Protein 5CHO (pdb70)

Secondary structure (DSSP, 8-state):
-TT-HHHHHHHHTTS-EE-EEEEE-SSS-EEEEES--EEEEETTEEEEEEEETTSHHHHHHHHH-EEEEEEPBGGGHHHHHHTT-TTS---GGGGGSTTEEE-TTT--EEETT-SEEEEEEEEEEEEETTEEEEEEEEEEEEE----PEEEEETTEEEEE-----/---HHHHHHHHTTS-B--EEEEE-SSS-EEEEES--EEEEETTEEEEEEEETTSHHHHHHHHH-EEEEEEPBGGGHHHHHHTT-TTS---GGGGGSTTEEE-TTT--EEETT-SEEEEEEEEEEEEETTEEEEEEEEEEEEE----PEEEEETTEEEEE----/---HHHHHHHHTTS-B--EEEEE-SSS-EEEEES--EEEEETTEEEEEEEETTSHHHHHHHHH-EEEEEEPBGGGHHHHHHTT-TTS---GGGGGSTTEEE-TTT--EEETT-SEEEEEEEEEEEEETTEEEEEEEEEEEEE----PEEEEETTEEEEE------/---HHHHHHHHTTS-B--EEEEE-SSS-EEEEES--EEEEETTEEEEEEEETTSHHHHHHHHH-EEEEEEPBGGGHHHHHHTT-TTS---GGGGGSTTEEE-TTT--EEETT-SEEEEEEEEEEEEETTEEEEEEEEEEEEE----PEEEEETTEEEEE-----/-HHHHHHHHTTS-EE-EEEEE-SSS-EEEEE---EEEEETTEEEEEEEETTSHHHHHHHHH-EEEEEEPBGGGHHHHHHTT-TTS---GGGGGSTTEEE-TTT--EEETT-SEEEEEEEEEEEEETTEEEEEEEEEEEEE----PEEEEETTEEEEE----/-HHHHHHHHTTS-B--EEEEE-SSS-EEEEE---EEEEETTEEEEEEEETTSHHHHHHHHHSEEEEEEPBGGGHHHHHHTT-TTS---GGGGGSTTEEE-TTT--EEETT-SEEEEEEEEEEEEETTEEEEEEEEEEEEE----PEEEEETTEEEEE---/-HHHHHHHHTTS-EE-EEEEE-SSS-EEEEES--EEEEETTEEEEEEEETTSHHHHHHHHH-EEEEEEPBGGGHHHHHHTT-TTS---GGGGGSTTEEE-TTT--EEETT-SEEEEEEEEEEEEETTEEEEEEEEEEEEE-----EEEEETTEEEEE---/-HHHHHHHTTS-B--EEEEE-SSS-EEEEE---EEEEETTEEEEEEEETTSHHHHHHHHHSEEEEEEPBGGGHHHHHHTT-TTS---GGGGGSTTEEE-TTT--EEETT-SEEEEEEEEEEEEETTEEEEEEEEEEEEE----PEEEEETTEEEEE----

B-factor: mean 53.26, std 19.55, range [16.09, 112.8]

Foldseek 3Di:
DVVDDVVVVLVVQQDKFFKKKKWAADPQTFIAIFRQWAFDDVVQGKIKTKAFPPDPVVVVCVVLQKIKMFTAALVCVVVNVQRNDPVHDRDPCVCVDPQWDADPPGRITYGPPTQKMWIFGFPDWADDPRIIMTMTGTPDIGGDFDAWTWMRHSNDTDTHGDHDD/DPDPVVVVQVVQQDKFFKKWKWADDPQIFIAIFRQWAFDDVVQGKIKTKFFPPDPVVVVCVVLQKIKMFGAALVCVVVNVQRNDPVHDSDPVVLVDPQWDADPPRGITYGPPTQKMWMFGFDDWDDDPRIIMTMTGTPDIGGDFDAWTWMRHSNDTDTHGDHD/DPDDVVVVQVVLQDKFFKKKKWAAPPQIFIAIFRQWAFDDVVQGKIKTKFFPPDPVVVVCVVLQKMKMFTAALVCVVVNVQRHDPVHDRHSVVQVDPQWDADPVGRITYGPPTQKMWMFGFPDWDDDVRIIMTMTGTPDIDGDFDAWTWMRHSNDTDTHGDHDDD/DPDPVVVVLVVLQDKFFKKKKWAADPQIAIAIFGQWAFDDVVQGKIKTKFFPPDPVVVVCVVQQKMKMFTAALVCVVVNVQRNDPVHDRPPCVLVDPQWDADPPGRITYGPPTQKMWMFGFDDWADDPRIIMTMTGTPDMDGDFDAWTWMRHSNDTDTHGDHDD/DVVVVVLVVQQDKFFKKKKWADDPQIAIAIFRQWAFDDVVQGKIKTKFFPPDPVVVVCVVLQKMKMFTAALVCVVVNVQRNDPVHDRPCVVQVPPQWDADPVGGITYGPPTQKMWIFGFDDWDDDDRIIMTMTGTPDIGGDADAWTWMRHSNDTDTHGDHD/DVVVVVLVVQQDKFFKKKKWADDPQTFIAIFGQWAFDDVVQGKIKTKFFPPDPVVVVCVVLQKIKMFGAAQVCVVVNVQRHDPPHDRDPCVCVDPQWDADPVGRITYGPPTQKMWIFGFPDWADDPRIIMTMTRTPDIGGDDDAWTWMGHSNDIDTHGDD/DVVVVVQVVQQDKFFKKKKWADDPQTFIAIFRQWAFDDVVQGKIKTKAFPPDPVVVVCVVLQKIKMFGAALVCVVVNVQRNDPVHDRDPVVLVDPQWDADPVGRITYGPPTQKMWMWGFDDWDDDPRIIMTMTGTPDMDGDDDAWTWMRHSNDIDTHGDD/DVVVVQVVQQDKFWKKKKWAADPQIFIAIFGQWAFDDVVQGKIKTKAFPPDPVVVVCVVLQKIKMFTAALVCVVVNVQRNDPVHDRDPVVCVDPQWDADPVGRITYGPPTQKMWMFGFDDWADDPRIIMTMTGTPDIDGDADAWTWMGHSNDIDTHGDHD

InterPro domains:
  IPR002563 Flavin reductase like domain [PF01613] (42-189)
  IPR002563 Flavin reductase like domain [SM00903] (41-188)
  IPR012349 FMN-binding split barrel [G3DSA:2.30.110.10] (27-193)
  IPR050268 NADH-dependent flavin reductase [PTHR30466] (32-190)

Organism: NCBI:txid77133

Structure (mmCIF, N/CA/C/O backbone):
data_5CHO
#
_entry.id   5CHO
#
_cell.length_a   278.010
_cell.length_b   62.340
_cell.length_c   101.880
_cell.angle_alpha   90.000
_cell.angle_beta   110.840
_cell.angle_gamma   90.000
#
_symmetry.space_group_name_H-M   'C 1 2 1'
#
loop_
_entity.id
_entity.type
_entity.pdbx_description
1 polymer 'Flavin reductase'
2 non-polymer 'FLAVIN-ADENINE DINUCLEOTIDE'
3 water water
#
loop_
_atom_site.group_PDB
_atom_site.id
_atom_site.type_symbol
_atom_site.label_atom_id
_atom_site.label_alt_id
_atom_site.label_comp_id
_atom_site.label_asym_id
_atom_site.label_entity_id
_atom_site.label_seq_id
_atom_site.pdbx_PDB_ins_code
_atom_site.Cartn_x
_atom_site.Cartn_y
_atom_site.Cartn_z
_atom_site.occupancy
_atom_site.B_iso_or_equiv
_atom_site.auth_seq_id
_atom_site.auth_comp_id
_atom_site.auth_asym_id
_atom_site.auth_atom_id
_atom_site.pdbx_PDB_model_num
ATOM 1 N N . LEU A 1 30 ? 199.152 7.357 52.655 1.00 73.80 30 LEU A N 1
ATOM 2 C CA . LEU A 1 30 ? 200.228 7.705 51.735 1.00 72.81 30 LEU A CA 1
ATOM 3 C C . LEU A 1 30 ? 200.525 6.548 50.783 1.00 72.92 30 LEU A C 1
ATOM 4 O O . LEU A 1 30 ? 201.003 6.762 49.669 1.00 69.41 30 LEU A O 1
ATOM 9 N N . LEU A 1 31 ? 200.240 5.322 51.218 1.00 74.55 31 LEU A N 1
ATOM 10 C CA . LEU A 1 31 ? 200.364 4.161 50.336 1.00 71.25 31 LEU A CA 1
ATOM 11 C C . LEU A 1 31 ? 199.293 4.221 49.246 1.00 70.76 31 LEU A C 1
ATOM 12 O O . LEU A 1 31 ? 199.395 3.537 48.226 1.00 65.53 31 LEU A O 1
ATOM 17 N N . ARG A 1 32 ? 198.262 5.033 49.472 1.00 73.88 32 ARG A N 1
ATOM 18 C CA . ARG A 1 32 ? 197.176 5.177 48.506 1.00 79.36 32 ARG A CA 1
ATOM 19 C C . ARG A 1 32 ? 197.555 6.174 47.410 1.00 72.75 32 ARG A C 1
ATOM 20 O O . ARG A 1 32 ? 196.909 6.231 46.363 1.00 74.64 32 ARG A O 1
ATOM 22 N N . ASP A 1 33 ? 198.613 6.944 47.654 1.00 67.51 33 ASP A N 1
ATOM 23 C CA . ASP A 1 33 ? 199.077 7.953 46.708 1.00 59.42 33 ASP A CA 1
ATOM 24 C C . ASP A 1 33 ? 200.127 7.357 45.770 1.00 58.72 33 ASP A C 1
ATOM 25 O O . ASP A 1 33 ? 201.152 6.837 46.215 1.00 61.43 33 ASP A O 1
ATOM 30 N N . SER A 1 34 ? 199.858 7.432 44.471 1.00 59.89 34 SER A N 1
ATOM 31 C CA . SER A 1 34 ? 200.737 6.840 43.470 1.00 54.40 34 SER A CA 1
ATOM 32 C C . SER A 1 34 ? 202.075 7.561 43.341 1.00 50.37 34 SER A C 1
ATOM 33 O O . SER A 1 34 ? 203.118 6.912 43.252 1.00 51.73 34 SER A O 1
ATOM 36 N N . ARG A 1 35 ? 202.056 8.893 43.329 1.00 51.61 35 ARG A N 1
ATOM 37 C CA . ARG A 1 35 ? 203.284 9.653 43.117 1.00 50.67 35 ARG A CA 1
ATOM 38 C C . ARG A 1 35 ? 204.203 9.505 44.320 1.00 46.19 35 ARG A C 1
ATOM 39 O O . ARG A 1 35 ? 205.424 9.448 44.172 1.00 46.77 35 ARG A O 1
ATOM 47 N N . SER A 1 36 ? 203.609 9.439 45.509 1.00 45.54 36 SER A N 1
ATOM 48 C CA . SER A 1 36 ? 204.382 9.328 46.737 1.00 43.95 36 SER A CA 1
ATOM 49 C C . SER A 1 36 ? 205.102 7.991 46.753 1.00 40.40 36 SER A C 1
ATOM 50 O O . SER A 1 36 ? 206.308 7.922 46.970 1.00 43.47 36 SER A O 1
ATOM 53 N N . LEU A 1 37 ? 204.347 6.932 46.492 1.00 41.25 37 LEU A N 1
ATOM 54 C CA . LEU A 1 37 ? 204.878 5.581 46.544 1.00 45.87 37 LEU A CA 1
ATOM 55 C C . LEU A 1 37 ? 205.904 5.311 45.442 1.00 44.51 37 LEU A C 1
ATOM 56 O O . LEU A 1 37 ? 206.917 4.652 45.679 1.00 37.31 37 LEU A O 1
ATOM 61 N N . ARG A 1 38 ? 205.637 5.812 44.239 1.00 35.67 38 ARG A N 1
ATOM 62 C CA . ARG A 1 38 ? 206.573 5.678 43.124 1.00 38.61 38 ARG A CA 1
ATOM 63 C C . ARG A 1 38 ? 207.903 6.354 43.453 1.00 34.94 38 ARG A C 1
ATOM 64 O O . ARG A 1 38 ? 208.968 5.893 43.042 1.00 33.84 38 ARG A O 1
ATOM 66 N N . GLY A 1 39 ? 207.830 7.443 44.210 1.00 35.77 39 GLY A N 1
ATOM 67 C CA . GLY A 1 39 ? 209.020 8.150 44.639 1.00 33.81 39 GLY A CA 1
ATOM 68 C C . GLY A 1 39 ? 209.867 7.286 45.550 1.00 35.36 39 GLY A C 1
ATOM 69 O O . GLY A 1 39 ? 211.093 7.292 45.455 1.00 34.52 39 GLY A O 1
ATOM 70 N N . ILE A 1 40 ? 209.212 6.543 46.435 1.00 38.56 40 ILE A N 1
ATOM 71 C CA . ILE A 1 40 ? 209.915 5.646 47.348 1.00 35.66 40 ILE A CA 1
ATOM 72 C C . ILE A 1 40 ? 210.505 4.458 46.598 1.00 34.84 40 ILE A C 1
ATOM 73 O O . ILE A 1 40 ? 211.670 4.126 46.797 1.00 33.09 40 ILE A O 1
ATOM 78 N N . PHE A 1 41 ? 209.696 3.803 45.765 1.00 31.16 41 PHE A N 1
ATOM 79 C CA . PHE A 1 41 ? 210.201 2.760 44.871 1.00 32.13 41 PHE A CA 1
ATOM 80 C C . PHE A 1 41 ? 211.444 3.219 44.108 1.00 31.48 41 PHE A C 1
ATOM 81 O O . PHE A 1 41 ? 212.332 2.412 43.832 1.00 28.74 41 PHE A O 1
ATOM 89 N N . SER A 1 42 ? 211.510 4.508 43.777 1.00 30.47 42 SER A N 1
ATOM 90 C CA . SER A 1 42 ? 212.576 5.022 42.919 1.00 28.90 42 SER A CA 1
ATOM 91 C C . SER A 1 42 ? 213.923 5.071 43.625 1.00 29.12 42 SER A C 1
ATOM 92 O O . SER A 1 42 ? 214.953 5.250 42.980 1.00 30.35 42 SER A O 1
ATOM 95 N N . SER A 1 43 ? 213.914 4.912 44.945 1.00 31.59 43 SER A N 1
ATOM 96 C CA . SER A 1 43 ? 215.153 4.903 45.716 1.00 30.73 43 SER A CA 1
ATOM 97 C C . SER A 1 43 ? 216.016 3.690 45.381 1.00 29.27 43 SER A C 1
ATOM 98 O O . SER A 1 43 ? 217.228 3.710 45.594 1.00 30.63 43 SER A O 1
ATOM 101 N N . PHE A 1 44 ? 215.391 2.639 44.857 1.00 29.48 44 PHE A N 1
ATOM 102 C CA . PHE A 1 44 ? 216.122 1.459 44.395 1.00 27.19 44 PHE A CA 1
ATOM 103 C C . PHE A 1 44 ? 216.555 1.590 42.939 1.00 27.86 44 PHE A C 1
ATOM 104 O O . PHE A 1 44 ? 215.723 1.565 42.031 1.00 30.85 44 PHE A O 1
ATOM 112 N N . ALA A 1 45 ? 217.860 1.726 42.724 1.00 25.29 45 ALA A N 1
ATOM 113 C CA . ALA A 1 45 ? 218.398 1.890 41.383 1.00 26.34 45 ALA A CA 1
ATOM 114 C C . ALA A 1 45 ? 218.224 0.616 40.569 1.00 26.47 45 ALA A C 1
ATOM 115 O O . ALA A 1 45 ? 218.202 -0.487 41.115 1.00 26.52 45 ALA A O 1
ATOM 117 N N . THR A 1 46 ? 218.108 0.781 39.256 1.00 22.33 46 THR A N 1
ATOM 118 C CA . THR A 1 46 ? 217.985 -0.345 38.338 1.00 22.85 46 THR A CA 1
ATOM 119 C C . THR A 1 46 ? 218.717 -0.034 37.049 1.00 25.53 46 THR A C 1
ATOM 120 O O . THR A 1 46 ? 218.951 1.127 36.727 1.00 28.96 46 THR A O 1
ATOM 124 N N . GLY A 1 47 ? 219.058 -1.077 36.304 1.00 26.45 47 GLY A N 1
ATOM 125 C CA . GLY A 1 47 ? 219.427 -0.923 34.911 1.00 24.48 47 GLY A CA 1
ATOM 126 C C . GLY A 1 47 ? 218.146 -0.729 34.119 1.00 26.36 47 GLY A C 1
ATOM 127 O O . GLY A 1 47 ? 217.076 -0.540 34.698 1.00 23.77 47 GLY A O 1
ATOM 128 N N . VAL A 1 48 ? 218.239 -0.775 32.797 1.00 28.34 48 VAL A N 1
ATOM 129 C CA . VAL A 1 48 ? 217.052 -0.625 31.960 1.00 23.69 48 VAL A CA 1
ATOM 130 C C . VAL A 1 48 ? 217.112 -1.585 30.788 1.00 21.83 48 VAL A C 1
ATOM 131 O O . VAL A 1 48 ? 218.158 -1.726 30.154 1.00 25.04 48 VAL A O 1
ATOM 135 N N . THR A 1 49 ? 215.995 -2.256 30.515 1.00 23.12 49 THR A N 1
ATOM 136 C CA . THR A 1 49 ? 215.897 -3.153 29.361 1.00 25.27 49 THR A CA 1
ATOM 137 C C . THR A 1 49 ? 214.806 -2.755 28.380 1.00 24.20 49 THR A C 1
ATOM 138 O O . THR A 1 49 ? 213.947 -1.925 28.677 1.00 25.46 49 THR A O 1
ATOM 142 N N . VAL A 1 50 ? 214.867 -3.360 27.199 1.00 25.34 50 VAL A N 1
ATOM 143 C CA . VAL A 1 50 ? 213.742 -3.372 26.279 1.00 27.41 50 VAL A CA 1
ATOM 144 C C . VAL A 1 50 ? 213.291 -4.811 26.066 1.00 25.60 50 VAL A C 1
ATOM 145 O O . VAL A 1 50 ? 214.055 -5.652 25.595 1.00 26.72 50 VAL A O 1
ATOM 149 N N . VAL A 1 51 ? 212.044 -5.076 26.437 1.00 25.47 51 VAL A N 1
ATOM 150 C CA . VAL A 1 51 ? 211.417 -6.375 26.246 1.00 25.63 51 VAL A CA 1
ATOM 151 C C . VAL A 1 51 ? 210.696 -6.401 24.904 1.00 30.34 51 VAL A C 1
ATOM 152 O O . VAL A 1 51 ? 209.954 -5.473 24.587 1.00 30.14 51 VAL A O 1
ATOM 156 N N . THR A 1 52 ? 210.927 -7.446 24.109 1.00 31.71 52 THR A N 1
ATOM 157 C CA . THR A 1 52 ? 210.388 -7.511 22.749 1.00 29.60 52 THR A CA 1
ATOM 158 C C . THR A 1 52 ? 209.779 -8.872 22.414 1.00 34.46 52 THR A C 1
ATOM 159 O O . THR A 1 52 ? 210.145 -9.887 23.006 1.00 31.48 52 THR A O 1
ATOM 163 N N . VAL A 1 53 ? 208.851 -8.883 21.460 1.00 30.44 53 VAL A N 1
ATOM 164 C CA . VAL A 1 53 ? 208.386 -10.127 20.854 1.00 31.38 53 VAL A CA 1
ATOM 165 C C . VAL A 1 53 ? 208.551 -10.034 19.340 1.00 37.33 53 VAL A C 1
ATOM 166 O O . VAL A 1 53 ? 208.604 -8.937 18.782 1.00 37.74 53 VAL A O 1
ATOM 170 N N . GLY A 1 54 ? 208.625 -11.185 18.681 1.00 39.82 54 GLY A N 1
ATOM 171 C CA . GLY A 1 54 ? 208.629 -11.238 17.230 1.00 39.56 54 GLY A CA 1
ATOM 172 C C . GLY A 1 54 ? 207.256 -11.630 16.720 1.00 38.55 54 GLY A C 1
ATOM 173 O O . GLY A 1 54 ? 206.240 -11.180 17.248 1.00 41.76 54 GLY A O 1
ATOM 174 N N . GLY A 1 55 ? 207.220 -12.472 15.693 1.00 50.20 55 GLY A N 1
ATOM 175 C CA . GLY A 1 55 ? 205.957 -12.921 15.133 1.00 46.61 55 GLY A CA 1
ATOM 176 C C . GLY A 1 55 ? 205.379 -11.998 14.081 1.00 46.07 55 GLY A C 1
ATOM 177 O O . GLY A 1 55 ? 206.107 -11.266 13.413 1.00 49.67 55 GLY A O 1
ATOM 178 N N . ASP A 1 56 ? 204.057 -12.047 13.935 1.00 50.20 56 ASP A N 1
ATOM 179 C CA . ASP A 1 56 ? 203.351 -11.273 12.920 1.00 60.16 56 ASP A CA 1
ATOM 180 C C . ASP A 1 56 ? 203.295 -9.802 13.294 1.00 59.09 56 ASP A C 1
ATOM 181 O O . ASP A 1 56 ? 203.390 -8.923 12.437 1.00 58.03 56 ASP A O 1
ATOM 186 N N . SER A 1 57 ? 203.146 -9.553 14.589 1.00 56.27 57 SER A N 1
ATOM 187 C CA . SER A 1 57 ? 203.040 -8.204 15.125 1.00 50.78 57 SER A CA 1
ATOM 188 C C . SER A 1 57 ? 204.170 -7.938 16.112 1.00 41.25 57 SER A C 1
ATOM 189 O O . SER A 1 57 ? 203.922 -7.839 17.312 1.00 43.30 57 SER A O 1
ATOM 192 N N . PRO A 1 58 ? 205.416 -7.836 15.617 1.00 41.04 58 PRO A N 1
ATOM 193 C CA . PRO A 1 58 ? 206.534 -7.522 16.514 1.00 41.79 58 PRO A CA 1
ATOM 194 C C . PRO A 1 58 ? 206.253 -6.272 17.338 1.00 38.91 58 PRO A C 1
ATOM 195 O O . PRO A 1 58 ? 205.623 -5.323 16.865 1.00 43.52 58 PRO A O 1
ATOM 199 N N . HIS A 1 59 ? 206.734 -6.282 18.571 1.00 38.50 59 HIS A N 1
ATOM 200 C CA . HIS A 1 59 ? 206.456 -5.205 19.500 1.00 34.83 59 HIS A CA 1
ATOM 201 C C . HIS A 1 59 ? 207.590 -5.084 20.505 1.00 36.68 59 HIS A C 1
ATOM 202 O O . HIS A 1 59 ? 208.361 -6.023 20.696 1.00 32.25 59 HIS A O 1
ATOM 209 N N . ALA A 1 60 ? 207.688 -3.925 21.143 1.00 35.21 60 ALA A N 1
ATOM 210 C CA . ALA A 1 60 ? 208.717 -3.687 22.144 1.00 32.09 60 ALA A CA 1
ATOM 211 C C . ALA A 1 60 ? 208.210 -2.729 23.209 1.00 34.15 60 ALA A C 1
ATOM 212 O O . ALA A 1 60 ? 207.324 -1.911 22.949 1.00 33.68 60 ALA A O 1
ATOM 214 N N . MET A 1 61 ? 208.774 -2.848 24.406 1.00 26.71 61 MET A N 1
ATOM 215 C CA . MET A 1 61 ? 208.445 -1.968 25.517 1.00 27.03 61 MET A CA 1
ATOM 216 C C . MET A 1 61 ? 209.639 -1.877 26.461 1.00 31.11 61 MET A C 1
ATOM 217 O O . MET A 1 61 ? 210.457 -2.796 26.546 1.00 27.38 61 MET A O 1
ATOM 222 N N . THR A 1 62 ? 209.729 -0.754 27.162 1.00 24.07 62 THR A N 1
ATOM 223 C CA . THR A 1 62 ? 210.826 -0.514 28.080 1.00 24.23 62 THR A CA 1
ATOM 224 C C . THR A 1 62 ? 210.466 -1.056 29.462 1.00 22.80 62 THR A C 1
ATOM 225 O O . THR A 1 62 ? 209.381 -0.800 29.983 1.00 22.06 62 THR A O 1
ATOM 229 N N . ALA A 1 63 ? 211.384 -1.817 30.043 1.00 20.93 63 ALA A N 1
ATOM 230 C CA . ALA A 1 63 ? 211.154 -2.443 31.342 1.00 26.74 63 ALA A CA 1
ATOM 231 C C . ALA A 1 63 ? 212.399 -2.383 32.214 1.00 24.03 63 ALA A C 1
ATOM 232 O O . ALA A 1 63 ? 213.505 -2.629 31.737 1.00 30.01 63 ALA A O 1
ATOM 234 N N . ASN A 1 64 ? 212.211 -2.042 33.487 1.00 23.09 64 ASN A N 1
ATOM 235 C CA . ASN A 1 64 ? 213.290 -2.089 34.471 1.00 27.26 64 ASN A CA 1
ATOM 236 C C . ASN A 1 64 ? 212.984 -3.094 35.583 1.00 29.01 64 ASN A C 1
ATOM 237 O O . ASN A 1 64 ? 213.738 -3.214 36.550 1.00 30.12 64 ASN A O 1
ATOM 242 N N . SER A 1 65 ? 211.876 -3.816 35.434 1.00 29.82 65 SER A N 1
ATOM 243 C CA . SER A 1 65 ? 211.485 -4.831 36.407 1.00 32.90 65 SER A CA 1
ATOM 244 C C . SER A 1 65 ? 212.179 -6.163 36.126 1.00 30.70 65 SER A C 1
ATOM 245 O O . SER A 1 65 ? 211.871 -7.178 36.752 1.00 36.18 65 SER A O 1
ATOM 248 N N . PHE A 1 66 ? 213.110 -6.151 35.177 1.00 29.05 66 PHE A N 1
ATOM 249 C CA . PHE A 1 66 ? 213.850 -7.350 34.815 1.00 29.37 66 PHE A CA 1
ATOM 250 C C . PHE A 1 66 ? 214.700 -7.825 35.989 1.00 34.02 66 PHE A C 1
ATOM 251 O O . PHE A 1 66 ? 215.386 -7.031 36.629 1.00 32.43 66 PHE A O 1
ATOM 259 N N . THR A 1 67 ? 214.641 -9.125 36.265 1.00 33.70 67 THR A N 1
ATOM 260 C CA . THR A 1 67 ? 215.316 -9.713 37.420 1.00 37.49 67 THR A CA 1
ATOM 261 C C . THR A 1 67 ? 215.754 -11.148 37.139 1.00 31.52 67 THR A C 1
ATOM 262 O O . THR A 1 67 ? 214.965 -11.970 36.679 1.00 26.97 67 THR A O 1
ATOM 266 N N . SER A 1 68 ? 217.021 -11.435 37.419 1.00 32.41 68 SER A N 1
ATOM 267 C CA . SER A 1 68 ? 217.535 -12.797 37.326 1.00 36.29 68 SER A CA 1
ATOM 268 C C . SER A 1 68 ? 216.972 -13.632 38.470 1.00 34.86 68 SER A C 1
ATOM 269 O O . SER A 1 68 ? 217.036 -13.220 39.628 1.00 41.59 68 SER A O 1
ATOM 272 N N . VAL A 1 69 ? 216.432 -14.806 38.148 1.00 31.88 69 VAL A N 1
ATOM 273 C CA . VAL A 1 69 ? 215.650 -15.571 39.119 1.00 35.29 69 VAL A CA 1
ATOM 274 C C . VAL A 1 69 ? 216.296 -16.896 39.520 1.00 44.40 69 VAL A C 1
ATOM 275 O O . VAL A 1 69 ? 216.357 -17.226 40.704 1.00 43.87 69 VAL A O 1
ATOM 279 N N . SER A 1 70 ? 216.774 -17.651 38.536 1.00 40.10 70 SER A N 1
ATOM 280 C CA . SER A 1 70 ? 217.238 -19.009 38.780 1.00 40.20 70 SER A CA 1
ATOM 281 C C . SER A 1 70 ? 218.321 -19.407 37.787 1.00 45.70 70 SER A C 1
ATOM 282 O O . SER A 1 70 ? 218.364 -18.897 36.668 1.00 46.80 70 SER A O 1
ATOM 285 N N . LEU A 1 71 ? 219.198 -20.312 38.212 1.00 48.31 71 LEU A N 1
ATOM 286 C CA . LEU A 1 71 ? 220.283 -20.795 37.366 1.00 48.94 71 LEU A CA 1
ATOM 287 C C . LEU A 1 71 ? 219.999 -22.182 36.838 1.00 51.35 71 LEU A C 1
ATOM 288 O O . LEU A 1 71 ? 220.390 -22.519 35.723 1.00 56.69 71 LEU A O 1
ATOM 293 N N . ASP A 1 72 ? 219.317 -22.981 37.650 1.00 51.98 72 ASP A N 1
ATOM 294 C CA . ASP A 1 72 ? 218.949 -24.332 37.262 1.00 47.68 72 ASP A CA 1
ATOM 295 C C . ASP A 1 72 ? 217.499 -24.620 37.650 1.00 45.21 72 ASP A C 1
ATOM 296 O O . ASP A 1 72 ? 217.216 -24.919 38.811 1.00 49.82 72 ASP A O 1
ATOM 301 N N . PRO A 1 73 ? 216.568 -24.526 36.684 1.00 41.86 73 PRO A N 1
ATOM 302 C CA . PRO A 1 73 ? 216.763 -24.092 35.296 1.00 47.09 73 PRO A CA 1
ATOM 303 C C . PRO A 1 73 ? 217.015 -22.584 35.175 1.00 47.65 73 PRO A C 1
ATOM 304 O O . PRO A 1 73 ? 216.630 -21.827 36.068 1.00 44.52 73 PRO A O 1
ATOM 308 N N . PRO A 1 74 ? 217.654 -22.154 34.078 1.00 46.48 74 PRO A N 1
ATOM 309 C CA . PRO A 1 74 ? 217.932 -20.734 33.841 1.00 45.34 74 PRO A CA 1
ATOM 310 C C . PRO A 1 74 ? 216.650 -19.930 33.609 1.00 43.98 74 PRO A C 1
ATOM 311 O O . PRO A 1 74 ? 216.025 -20.063 32.555 1.00 40.47 74 PRO A O 1
ATOM 315 N N . LEU A 1 75 ? 216.275 -19.112 34.588 1.00 39.29 75 LEU A N 1
ATOM 316 C CA . LEU A 1 75 ? 215.035 -18.347 34.543 1.00 35.95 75 LEU A CA 1
ATOM 317 C C . LEU A 1 75 ? 215.270 -16.860 34.801 1.00 37.35 75 LEU A C 1
ATOM 318 O O . LEU A 1 75 ? 216.185 -16.484 35.534 1.00 35.58 75 LEU A O 1
ATOM 323 N N . ILE A 1 76 ? 214.444 -16.021 34.181 1.00 36.68 76 ILE A N 1
ATOM 324 C CA . ILE A 1 76 ? 214.382 -14.598 34.513 1.00 30.91 76 ILE A CA 1
ATOM 325 C C . ILE A 1 76 ? 212.922 -14.192 34.654 1.00 33.63 76 ILE A C 1
ATOM 326 O O . ILE A 1 76 ? 212.030 -14.971 34.319 1.00 34.71 76 ILE A O 1
ATOM 331 N N . LEU A 1 77 ? 212.669 -12.989 35.163 1.00 28.45 77 LEU A N 1
ATOM 332 C CA . LEU A 1 77 ? 211.307 -12.473 35.182 1.00 29.78 77 LEU A CA 1
ATOM 333 C C . LEU A 1 77 ? 211.244 -10.999 34.816 1.00 32.18 77 LEU A C 1
ATOM 334 O O . LEU A 1 77 ? 212.223 -10.266 34.940 1.00 33.02 77 LEU A O 1
ATOM 339 N N . VAL A 1 78 ? 210.067 -10.587 34.358 1.00 28.52 78 VAL A N 1
ATOM 340 C CA . VAL A 1 78 ? 209.738 -9.185 34.152 1.00 29.86 78 VAL A CA 1
ATOM 341 C C . VAL A 1 78 ? 208.314 -8.966 34.629 1.00 26.71 78 VAL A C 1
ATOM 342 O O . VAL A 1 78 ? 207.493 -9.880 34.558 1.00 31.83 78 VAL A O 1
ATOM 346 N N . CYS A 1 79 ? 208.022 -7.766 35.122 1.00 27.58 79 CYS A N 1
ATOM 347 C CA . CYS A 1 79 ? 206.666 -7.430 35.541 1.00 25.78 79 CYS A CA 1
ATOM 348 C C . CYS A 1 79 ? 206.039 -6.481 34.533 1.00 32.49 79 CYS A C 1
ATOM 349 O O . CYS A 1 79 ? 206.573 -5.405 34.267 1.00 30.05 79 CYS A O 1
ATOM 352 N N . VAL A 1 80 ? 204.903 -6.887 33.974 1.00 29.84 80 VAL A N 1
ATOM 353 C CA . VAL A 1 80 ? 204.229 -6.101 32.950 1.00 25.96 80 VAL A CA 1
ATOM 354 C C . VAL A 1 80 ? 202.803 -5.753 33.361 1.00 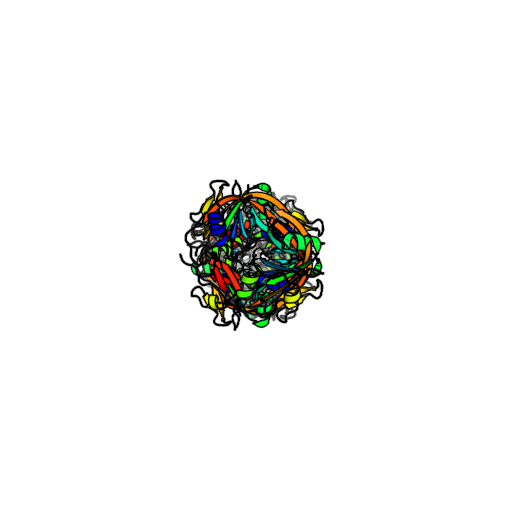29.12 80 VAL A C 1
ATOM 355 O O . VAL A 1 80 ? 202.015 -6.618 33.746 1.00 30.97 80 VAL A O 1
ATOM 359 N N . GLU A 1 81 ? 202.508 -4.461 33.282 1.00 24.46 81 GLU A N 1
ATOM 360 C CA . GLU A 1 81 ? 201.183 -3.906 33.528 1.00 30.42 81 GLU A CA 1
ATOM 361 C C . GLU A 1 81 ? 200.090 -4.681 32.800 1.00 29.76 81 GLU A C 1
ATOM 362 O O . GLU A 1 81 ? 200.250 -5.032 31.634 1.00 26.49 81 GLU A O 1
ATOM 368 N N . CYS A 1 82 ? 198.988 -4.954 33.493 1.00 32.27 82 CYS A N 1
ATOM 369 C CA . CYS A 1 82 ? 197.889 -5.714 32.907 1.00 36.68 82 CYS A CA 1
ATOM 370 C C . CYS A 1 82 ? 197.310 -5.003 31.687 1.00 38.36 82 CYS A C 1
ATOM 371 O O . CYS A 1 82 ? 196.964 -5.645 30.697 1.00 40.58 82 CYS A O 1
ATOM 374 N N . ASP A 1 83 ? 197.204 -3.680 31.768 1.00 36.40 83 ASP A N 1
ATOM 375 C CA . ASP A 1 83 ? 196.627 -2.883 30.691 1.00 37.79 83 ASP A CA 1
ATOM 376 C C . ASP A 1 83 ? 197.595 -2.584 29.551 1.00 37.10 83 ASP A C 1
ATOM 377 O O . ASP A 1 83 ? 197.208 -1.964 28.558 1.00 37.91 83 ASP A O 1
ATOM 382 N N . ALA A 1 84 ? 198.841 -3.028 29.676 1.00 34.69 84 ALA A N 1
ATOM 383 C CA . ALA A 1 84 ? 199.829 -2.759 28.641 1.00 28.24 84 ALA A CA 1
ATOM 384 C C . ALA A 1 84 ? 199.722 -3.777 27.519 1.00 29.61 84 ALA A C 1
ATOM 385 O O . ALA A 1 84 ? 199.408 -4.941 27.752 1.00 36.69 84 ALA A O 1
ATOM 387 N N . ALA A 1 85 ? 199.999 -3.325 26.301 1.00 24.19 85 ALA A N 1
ATOM 388 C CA . ALA A 1 85 ? 199.873 -4.166 25.121 1.00 29.63 85 ALA A CA 1
ATOM 389 C C . ALA A 1 85 ? 200.820 -5.363 25.168 1.00 32.98 85 ALA A C 1
ATOM 390 O O . ALA A 1 85 ? 200.487 -6.443 24.674 1.00 34.92 85 ALA A O 1
ATOM 392 N N . MET A 1 86 ? 202.003 -5.176 25.744 1.00 28.92 86 MET A N 1
ATOM 393 C CA . MET A 1 86 ? 202.983 -6.256 25.794 1.00 31.02 86 MET A CA 1
ATOM 394 C C . MET A 1 86 ? 202.476 -7.417 26.647 1.00 29.33 86 MET A C 1
ATOM 395 O O . MET A 1 86 ? 202.859 -8.562 26.429 1.00 32.15 86 MET A O 1
ATOM 400 N N . HIS A 1 87 ? 201.613 -7.111 27.611 1.00 26.68 87 HIS A N 1
ATOM 401 C CA . HIS A 1 87 ? 200.992 -8.136 28.447 1.00 31.08 87 HIS A CA 1
ATOM 402 C C . HIS A 1 87 ? 200.303 -9.170 27.554 1.00 35.20 87 HIS A C 1
ATOM 403 O O . HIS A 1 87 ? 200.449 -10.379 27.746 1.00 34.60 87 HIS A O 1
ATOM 410 N N . GLY A 1 88 ? 199.551 -8.681 26.575 1.00 30.37 88 GLY A N 1
ATOM 411 C CA . GLY A 1 88 ? 198.896 -9.551 25.615 1.00 32.68 88 GLY A CA 1
ATOM 412 C C . GLY A 1 88 ? 199.853 -10.212 24.636 1.00 33.38 88 GLY A C 1
ATOM 413 O O . GLY A 1 88 ? 199.721 -11.403 24.352 1.00 44.33 88 GLY A O 1
ATOM 414 N N . SER A 1 89 ? 200.813 -9.444 24.121 1.00 29.38 89 SER A N 1
ATOM 415 C CA . SER A 1 89 ? 201.800 -9.969 23.174 1.00 34.56 89 SER A CA 1
ATOM 416 C C . SER A 1 89 ? 202.619 -11.113 23.769 1.00 34.46 89 SER A C 1
ATOM 417 O O . SER A 1 89 ? 202.919 -12.100 23.093 1.00 39.20 89 SER A O 1
ATOM 420 N N . LEU A 1 90 ? 202.990 -10.974 25.036 1.00 33.38 90 LEU A N 1
ATOM 421 C CA . LEU A 1 90 ? 203.813 -11.988 25.684 1.00 38.92 90 LEU A CA 1
ATOM 422 C C . LEU A 1 90 ? 203.014 -13.288 25.775 1.00 31.34 90 LEU A C 1
ATOM 423 O O . LEU A 1 90 ? 203.515 -14.359 25.435 1.00 38.92 90 LEU A O 1
ATOM 428 N N . LEU A 1 91 ? 201.772 -13.186 26.238 1.00 33.20 91 LEU A N 1
ATOM 429 C CA . LEU A 1 91 ? 200.877 -14.338 26.292 1.00 40.69 91 LEU A CA 1
ATOM 430 C C . LEU A 1 91 ? 200.563 -14.932 24.916 1.00 41.35 91 LEU A C 1
ATOM 431 O O . LEU A 1 91 ? 200.537 -16.153 24.757 1.00 45.20 91 LEU A O 1
ATOM 436 N N . GLU A 1 92 ? 200.323 -14.076 23.926 1.00 38.86 92 GLU A N 1
ATOM 437 C CA . GLU A 1 92 ? 199.983 -14.544 22.584 1.00 41.99 92 GLU A CA 1
ATOM 438 C C . GLU A 1 92 ? 201.158 -15.260 21.922 1.00 43.18 92 GLU A C 1
ATOM 439 O O . GLU A 1 92 ? 200.989 -16.335 21.348 1.00 49.41 92 GLU A O 1
ATOM 445 N N . VAL A 1 93 ? 202.343 -14.661 21.991 1.00 41.22 93 VAL A N 1
ATOM 446 C CA . VAL A 1 93 ? 203.506 -15.165 21.256 1.00 40.79 93 VAL A CA 1
ATOM 447 C C . VAL A 1 93 ? 204.287 -16.246 22.023 1.00 40.25 93 VAL A C 1
ATOM 448 O O . VAL A 1 93 ? 204.946 -17.096 21.421 1.00 41.03 93 VAL A O 1
ATOM 452 N N . GLY A 1 94 ? 204.207 -16.214 23.349 1.00 37.31 94 GLY A N 1
ATOM 453 C CA . GLY A 1 94 ? 204.839 -17.227 24.182 1.00 36.78 94 GLY A CA 1
ATOM 454 C C . GLY A 1 94 ? 206.361 -17.233 24.253 1.00 37.98 94 GLY A C 1
ATOM 455 O O . GLY A 1 94 ? 206.942 -18.082 24.932 1.00 38.18 94 GLY A O 1
ATOM 456 N N . SER A 1 95 ? 207.013 -16.297 23.572 1.00 36.76 95 SER A N 1
ATOM 457 C CA . SER A 1 95 ? 208.455 -16.109 23.728 1.00 35.20 95 SER A CA 1
ATOM 458 C C . SER A 1 95 ? 208.806 -14.635 23.573 1.00 37.09 95 SER A C 1
ATOM 459 O O . SER A 1 95 ? 208.023 -13.860 23.025 1.00 37.08 95 SER A O 1
ATOM 462 N N . PHE A 1 96 ? 209.980 -14.244 24.056 1.00 28.33 96 PHE A N 1
ATOM 463 C CA . PHE A 1 96 ? 210.358 -12.840 24.021 1.00 29.46 96 PHE A CA 1
ATOM 464 C C . PHE A 1 96 ? 211.856 -12.606 24.161 1.00 28.92 96 PHE A C 1
ATOM 465 O O . PHE A 1 96 ? 212.609 -13.490 24.573 1.00 35.56 96 PHE A O 1
ATOM 473 N N . GLY A 1 97 ? 212.263 -11.392 23.805 1.00 32.36 97 GLY A N 1
ATOM 474 C CA . GLY A 1 97 ? 213.644 -10.962 23.903 1.00 27.79 97 GLY A CA 1
ATOM 475 C C . GLY A 1 97 ? 213.806 -9.925 24.995 1.00 30.68 97 GLY A C 1
ATOM 476 O O . GLY A 1 97 ? 212.847 -9.259 25.380 1.00 29.39 97 GLY A O 1
ATOM 477 N N . VAL A 1 98 ? 215.026 -9.810 25.506 1.00 28.86 98 VAL A N 1
ATOM 478 C CA . VAL A 1 98 ? 215.373 -8.796 26.490 1.00 24.68 98 VAL A CA 1
ATOM 479 C C . VAL A 1 98 ? 216.742 -8.232 26.137 1.00 30.54 98 VAL A C 1
ATOM 480 O O . VAL A 1 98 ? 217.691 -8.991 25.948 1.00 32.95 98 VAL A O 1
ATOM 484 N N . SER A 1 99 ? 216.840 -6.908 26.038 1.00 30.22 99 SER A N 1
ATOM 485 C CA . SER A 1 99 ? 218.115 -6.246 25.770 1.00 27.93 99 SER A CA 1
ATOM 486 C C . SER A 1 99 ? 218.442 -5.292 26.904 1.00 30.74 99 SER A C 1
ATOM 487 O O . SER A 1 99 ? 217.651 -4.411 27.222 1.00 27.45 99 SER A O 1
ATOM 490 N N . VAL A 1 100 ? 219.619 -5.459 27.496 1.00 27.74 100 VAL A N 1
ATOM 491 C CA . VAL A 1 100 ? 220.048 -4.616 28.599 1.00 26.02 100 VAL A CA 1
ATOM 492 C C . VAL A 1 100 ? 220.740 -3.394 28.010 1.00 28.87 100 VAL A C 1
ATOM 493 O O . VAL A 1 100 ? 221.700 -3.517 27.249 1.00 30.67 100 VAL A O 1
ATOM 497 N N . LEU A 1 101 ? 220.261 -2.210 28.373 1.00 25.24 101 LEU A N 1
ATOM 498 C CA . LEU A 1 101 ? 220.638 -1.003 27.647 1.00 25.53 101 LEU A CA 1
ATOM 499 C C . LEU A 1 101 ? 221.889 -0.322 28.174 1.00 29.71 101 LEU A C 1
ATOM 500 O O . LEU A 1 101 ? 222.075 -0.164 29.381 1.00 28.07 101 LEU A O 1
ATOM 505 N N . ALA A 1 102 ? 222.740 0.083 27.235 1.00 30.66 102 ALA A N 1
ATOM 506 C CA . ALA A 1 102 ? 223.906 0.907 27.529 1.00 28.90 102 ALA A CA 1
ATOM 507 C C . ALA A 1 102 ? 223.487 2.350 27.781 1.00 31.53 102 ALA A C 1
ATOM 508 O O . ALA A 1 102 ? 222.364 2.743 27.468 1.00 28.35 102 ALA A O 1
ATOM 510 N N . ALA A 1 103 ? 224.409 3.138 28.325 1.00 33.91 103 ALA A N 1
ATOM 511 C CA . ALA A 1 103 ? 224.120 4.507 28.736 1.00 32.26 103 ALA A CA 1
ATOM 512 C C . ALA A 1 103 ? 223.789 5.430 27.557 1.00 33.94 103 ALA A C 1
ATOM 513 O O . ALA A 1 103 ? 223.044 6.399 27.717 1.00 32.78 103 ALA A O 1
ATOM 515 N N . ASP A 1 104 ? 224.338 5.132 26.381 1.00 31.42 104 ASP A N 1
ATOM 516 C CA . ASP A 1 104 ? 224.059 5.929 25.186 1.00 34.63 104 ASP A CA 1
ATOM 517 C C . ASP A 1 104 ? 222.809 5.447 24.446 1.00 35.66 104 ASP A C 1
ATOM 518 O O . ASP A 1 104 ? 222.612 5.764 23.273 1.00 38.79 104 ASP A O 1
ATOM 523 N N . GLN A 1 105 ? 221.964 4.695 25.145 1.00 31.95 105 GLN A N 1
ATOM 524 C CA . GLN A 1 105 ? 220.723 4.179 24.573 1.00 31.09 105 GLN A CA 1
ATOM 525 C C . GLN A 1 105 ? 219.536 4.660 25.389 1.00 28.23 105 GLN A C 1
ATOM 526 O O . GLN A 1 105 ? 218.468 4.048 25.379 1.00 27.30 105 GLN A O 1
ATOM 532 N N . GLN A 1 106 ? 219.739 5.763 26.098 1.00 29.85 106 GLN A N 1
ATOM 533 C CA . GLN A 1 106 ? 218.671 6.430 26.824 1.00 26.56 106 GLN A CA 1
ATOM 534 C C . GLN A 1 106 ? 217.486 6.730 25.915 1.00 27.01 106 GLN A C 1
ATOM 535 O O . GLN A 1 106 ? 216.331 6.615 26.326 1.00 27.83 106 GLN A O 1
ATOM 541 N N . HIS A 1 107 ? 217.784 7.119 24.679 1.00 23.68 107 HIS A N 1
ATOM 542 C CA . HIS A 1 107 ? 216.742 7.509 23.743 1.00 32.09 107 HIS A CA 1
ATOM 543 C C . HIS A 1 107 ? 215.884 6.296 23.385 1.00 29.20 107 HIS A C 1
ATOM 544 O O . HIS A 1 107 ? 214.687 6.429 23.140 1.00 27.67 107 HIS A O 1
ATOM 551 N N . VAL A 1 108 ? 216.497 5.116 23.362 1.00 28.94 108 VAL A N 1
ATOM 552 C CA . VAL A 1 108 ? 215.745 3.877 23.166 1.00 30.06 108 VAL A CA 1
ATOM 553 C C . VAL A 1 108 ? 214.793 3.609 24.333 1.00 29.92 108 VAL A C 1
ATOM 554 O O . VAL A 1 108 ? 213.642 3.221 24.125 1.00 26.12 108 VAL A O 1
ATOM 558 N N . ALA A 1 109 ? 215.281 3.804 25.556 1.00 22.71 109 ALA A N 1
ATOM 559 C CA . ALA A 1 109 ? 214.464 3.589 26.744 1.00 21.96 109 ALA A CA 1
ATOM 560 C C . ALA A 1 109 ? 213.264 4.519 26.722 1.00 23.70 109 ALA A C 1
ATOM 561 O O . ALA A 1 109 ? 212.141 4.104 27.011 1.00 24.64 109 ALA A O 1
ATOM 563 N N . LEU A 1 110 ? 213.507 5.780 26.383 1.00 23.79 110 LEU A N 1
ATOM 564 C CA . LEU A 1 110 ? 212.438 6.772 26.347 1.00 25.50 110 LEU A CA 1
ATOM 565 C C . LEU A 1 110 ? 211.402 6.432 25.288 1.00 23.33 110 LEU A C 1
ATOM 566 O O . LEU A 1 110 ? 210.207 6.416 25.574 1.00 25.10 110 LEU A O 1
ATOM 571 N N . LEU A 1 111 ? 211.867 6.155 24.071 1.00 23.19 111 LEU A N 1
ATOM 572 C CA . LEU A 1 111 ? 210.975 5.840 22.962 1.00 23.17 111 LEU A CA 1
ATOM 573 C C . LEU A 1 111 ? 210.011 4.710 23.289 1.00 28.08 111 LEU A C 1
ATOM 574 O O . LEU A 1 111 ? 208.806 4.862 23.102 1.00 28.18 111 LEU A O 1
ATOM 579 N N . TYR A 1 112 ? 210.523 3.587 23.784 1.00 24.82 112 TYR A N 1
ATOM 580 C CA . TYR A 1 112 ? 209.674 2.421 23.989 1.00 23.41 112 TYR A CA 1
ATOM 581 C C . TYR A 1 112 ? 209.006 2.423 25.351 1.00 21.90 112 TYR A C 1
ATOM 582 O O . TYR A 1 112 ? 208.368 1.446 25.736 1.00 22.00 112 TYR A O 1
ATOM 591 N N . ALA A 1 113 ? 209.158 3.531 26.069 1.00 20.13 113 ALA A N 1
ATOM 592 C CA . ALA A 1 113 ? 208.343 3.814 27.243 1.00 20.92 113 ALA A CA 1
ATOM 593 C C . ALA A 1 113 ? 207.202 4.777 26.890 1.00 21.53 113 ALA A C 1
ATOM 594 O O . ALA A 1 113 ? 206.330 5.045 27.717 1.00 22.19 113 ALA A O 1
ATOM 596 N N . ASN A 1 114 ? 207.220 5.303 25.666 1.00 22.52 114 ASN A N 1
ATOM 597 C CA . ASN A 1 114 ? 206.228 6.292 25.228 1.00 23.00 114 ASN A CA 1
ATOM 598 C C . ASN A 1 114 ? 204.974 5.640 24.625 1.00 24.16 114 ASN A C 1
ATOM 599 O O . ASN A 1 114 ? 205.012 5.125 23.511 1.00 23.93 114 ASN A O 1
ATOM 604 N N . ARG A 1 115 ? 203.871 5.661 25.369 1.00 20.98 115 ARG A N 1
ATOM 605 C CA . ARG A 1 115 ? 202.6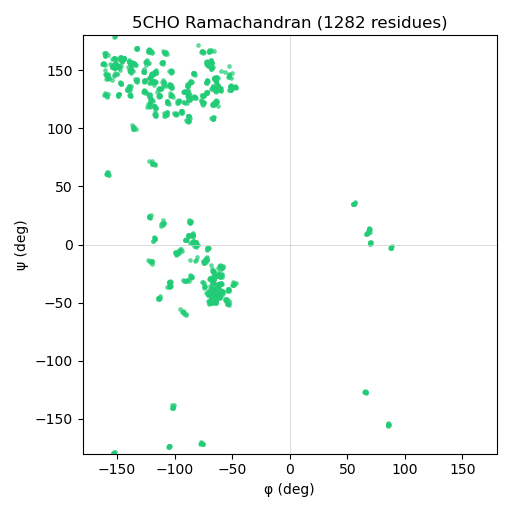09 5.069 24.919 1.00 27.02 115 ARG A CA 1
ATOM 606 C C . ARG A 1 115 ? 202.077 5.684 23.634 1.00 29.36 115 ARG A C 1
ATOM 607 O O . ARG A 1 115 ? 201.253 5.084 22.948 1.00 32.41 115 ARG A O 1
ATOM 615 N N . TRP A 1 116 ? 202.562 6.875 23.310 1.00 25.44 116 TRP A N 1
ATOM 616 C CA . TRP A 1 116 ? 202.102 7.609 22.138 1.00 28.89 116 TRP A CA 1
ATOM 617 C C . TRP A 1 116 ? 202.945 7.271 20.911 1.00 29.78 116 TRP A C 1
ATOM 618 O O . TRP A 1 116 ? 202.760 7.850 19.838 1.00 31.67 116 TRP A O 1
ATOM 629 N N . ARG A 1 117 ? 203.870 6.331 21.071 1.00 25.33 117 ARG A N 1
ATOM 630 C CA . ARG A 1 117 ? 204.858 6.053 20.037 1.00 25.57 117 ARG A CA 1
ATOM 631 C C . ARG A 1 117 ? 204.248 5.383 18.807 1.00 27.01 117 ARG A C 1
ATOM 632 O O . ARG A 1 117 ? 203.223 4.712 18.907 1.00 26.81 117 ARG A O 1
ATOM 640 N N . PRO A 1 118 ? 204.884 5.569 17.639 1.00 30.04 118 PRO A N 1
ATOM 641 C CA . PRO A 1 118 ? 204.507 4.808 16.444 1.00 26.36 118 PRO A CA 1
ATOM 642 C C . PRO A 1 118 ? 204.687 3.317 16.703 1.00 30.57 118 PRO A C 1
ATOM 643 O O . PRO A 1 118 ? 205.737 2.930 17.217 1.00 31.57 118 PRO A O 1
ATOM 647 N N . ARG A 1 119 ? 203.692 2.502 16.359 1.00 28.49 119 ARG A N 1
ATOM 648 C CA . ARG A 1 119 ? 203.732 1.073 16.665 1.00 32.82 119 ARG A CA 1
ATOM 649 C C . ARG A 1 119 ? 203.887 0.184 15.432 1.00 35.83 119 ARG A C 1
ATOM 650 O O . ARG A 1 119 ? 203.626 -1.017 15.491 1.00 44.29 119 ARG A O 1
ATOM 658 N N . ASP A 1 120 ? 204.332 0.771 14.324 1.00 38.40 120 ASP A N 1
ATOM 659 C CA . ASP A 1 120 ? 204.527 0.037 13.072 1.00 39.32 120 ASP A CA 1
ATOM 660 C C . ASP A 1 120 ? 205.613 -1.040 13.255 1.00 44.23 120 ASP A C 1
ATOM 661 O O . ASP A 1 120 ? 206.734 -0.722 13.635 1.00 45.35 120 ASP A O 1
ATOM 666 N N . PRO A 1 121 ? 205.287 -2.318 12.984 1.00 48.07 121 PRO A N 1
ATOM 667 C CA . PRO A 1 121 ? 206.266 -3.410 13.092 1.00 43.98 121 PRO A CA 1
ATOM 668 C C . PRO A 1 121 ? 207.489 -3.227 12.201 1.00 40.69 121 PRO A C 1
ATOM 669 O O . PRO A 1 121 ? 208.532 -3.837 12.437 1.00 44.18 121 PRO A O 1
ATOM 673 N N . THR A 1 122 ? 207.343 -2.387 11.183 1.00 43.51 122 THR A N 1
ATOM 674 C CA . THR A 1 122 ? 208.413 -2.123 10.229 1.00 42.56 122 THR A CA 1
ATOM 675 C C . THR A 1 122 ? 209.659 -1.543 10.907 1.00 43.17 122 THR A C 1
ATOM 676 O O . THR A 1 122 ? 210.774 -1.703 10.407 1.00 41.41 122 THR A O 1
ATOM 680 N N . GLN A 1 123 ? 209.468 -0.872 12.039 1.00 38.68 123 GLN A N 1
ATOM 681 C CA . GLN A 1 123 ? 210.572 -0.225 12.749 1.00 40.74 123 GLN A CA 1
ATOM 682 C C . GLN A 1 123 ? 211.618 -1.225 13.235 1.00 39.27 123 GLN A C 1
ATOM 683 O O . GLN A 1 123 ? 212.790 -0.884 13.396 1.00 39.87 123 GLN A O 1
ATOM 689 N N . PHE A 1 124 ? 211.188 -2.461 13.458 1.00 39.09 124 PHE A N 1
ATOM 690 C CA . PHE A 1 124 ? 212.067 -3.512 13.954 1.00 41.75 124 PHE A CA 1
ATOM 691 C C . PHE A 1 124 ? 212.849 -4.162 12.823 1.00 42.83 124 PHE A C 1
ATOM 692 O O . PHE A 1 124 ? 213.603 -5.106 13.050 1.00 40.75 124 PHE A O 1
ATOM 700 N N . ASP A 1 125 ? 212.662 -3.647 11.609 1.00 43.79 125 ASP A N 1
ATOM 701 C CA . ASP A 1 125 ? 213.466 -4.046 10.457 1.00 48.18 125 ASP A CA 1
ATOM 702 C C . ASP A 1 125 ? 214.620 -3.072 10.208 1.00 47.11 125 ASP A C 1
ATOM 703 O O . ASP A 1 125 ? 215.476 -3.315 9.357 1.00 47.29 125 ASP A O 1
ATOM 708 N N . ARG A 1 126 ? 214.643 -1.970 10.953 1.00 47.21 126 ARG A N 1
ATOM 709 C CA . ARG A 1 126 ? 215.703 -0.976 10.810 1.00 47.64 126 ARG A CA 1
ATOM 710 C C . ARG A 1 126 ? 217.028 -1.527 11.334 1.00 46.11 126 ARG A C 1
ATOM 711 O O . ARG A 1 126 ? 217.042 -2.540 12.029 1.00 43.49 126 ARG A O 1
ATOM 719 N N . PRO A 1 127 ? 218.148 -0.860 11.013 1.00 45.05 127 PRO A N 1
ATOM 720 C CA . PRO A 1 127 ? 219.432 -1.509 11.313 1.00 51.04 127 PRO A CA 1
ATOM 721 C C . PRO A 1 127 ? 219.853 -1.532 12.783 1.00 51.58 127 PRO A C 1
ATOM 722 O O . PRO A 1 127 ? 220.752 -2.301 13.119 1.00 49.66 127 PRO A O 1
ATOM 726 N N . GLY A 1 128 ? 219.228 -0.732 13.639 1.00 48.06 128 GLY A N 1
ATOM 727 C CA . GLY A 1 128 ? 219.549 -0.752 15.056 1.00 46.94 128 GLY A CA 1
ATOM 728 C C . GLY A 1 128 ? 219.066 -2.008 15.767 1.00 45.62 128 GLY A C 1
ATOM 729 O O . GLY A 1 128 ? 219.331 -2.198 16.956 1.00 40.76 128 GLY A O 1
ATOM 730 N N . TRP A 1 129 ? 218.376 -2.877 15.029 1.00 41.05 129 TRP A N 1
ATOM 731 C CA . TRP A 1 129 ? 217.821 -4.107 15.587 1.00 43.86 129 TRP A CA 1
ATOM 732 C C . TRP A 1 129 ? 218.402 -5.357 14.950 1.00 45.55 129 TRP A C 1
ATOM 733 O O . TRP A 1 129 ? 218.627 -5.414 13.741 1.00 53.60 129 TRP A O 1
ATOM 744 N N . ALA A 1 130 ? 218.640 -6.358 15.789 1.00 44.34 130 ALA A N 1
ATOM 745 C CA . ALA A 1 130 ? 218.925 -7.710 15.332 1.00 44.94 130 ALA A CA 1
ATOM 746 C C . ALA A 1 130 ? 217.709 -8.559 15.659 1.00 44.27 130 ALA A C 1
ATOM 747 O O . ALA A 1 130 ? 216.858 -8.143 16.442 1.00 44.21 130 ALA A O 1
ATOM 749 N N . ARG A 1 131 ? 217.620 -9.740 15.058 1.00 44.19 131 ARG A N 1
ATOM 750 C CA . ARG A 1 131 ? 216.529 -10.661 15.352 1.00 42.24 131 ARG A CA 1
ATOM 751 C C . ARG A 1 131 ? 217.085 -11.905 16.018 1.00 41.18 131 ARG A C 1
ATOM 752 O O . ARG A 1 131 ? 218.015 -12.524 15.504 1.00 43.22 131 ARG A O 1
ATOM 760 N N . GLY A 1 132 ? 216.513 -12.268 17.161 1.00 41.96 132 GLY A N 1
ATOM 761 C CA . GLY A 1 132 ? 217.002 -13.405 17.912 1.00 42.33 132 GLY A CA 1
ATOM 762 C C . GLY A 1 132 ? 216.812 -14.672 17.102 1.00 46.97 132 GLY A C 1
ATOM 763 O O . GLY A 1 132 ? 215.743 -14.913 16.541 1.00 39.20 132 GLY A O 1
ATOM 764 N N . ALA A 1 133 ? 217.859 -15.485 17.046 1.00 47.86 133 ALA A N 1
ATOM 765 C CA . ALA A 1 133 ? 217.876 -16.675 16.202 1.00 50.20 133 ALA A CA 1
ATOM 766 C C . ALA A 1 133 ? 216.798 -17.685 16.598 1.00 48.26 133 ALA A C 1
ATOM 767 O O . ALA A 1 133 ? 216.249 -18.376 15.740 1.00 50.77 133 ALA A O 1
ATOM 769 N N . ARG A 1 134 ? 216.500 -17.767 17.891 1.00 54.31 134 ARG A N 1
ATOM 770 C CA . ARG A 1 134 ? 215.565 -18.766 18.402 1.00 46.89 134 ARG A CA 1
ATOM 771 C C . ARG A 1 134 ? 214.112 -18.306 18.437 1.00 48.02 134 ARG A C 1
ATOM 772 O O . ARG A 1 134 ? 213.201 -19.118 18.275 1.00 56.53 134 ARG A O 1
ATOM 780 N N . THR A 1 135 ? 213.898 -17.010 18.637 1.00 45.85 135 THR A N 1
ATOM 781 C CA . THR A 1 135 ? 212.556 -16.479 18.861 1.00 41.68 135 THR A CA 1
ATOM 782 C C . THR A 1 135 ? 212.153 -15.463 17.803 1.00 37.90 135 THR A C 1
ATOM 783 O O . THR A 1 135 ? 210.976 -15.132 17.675 1.00 35.85 135 THR A O 1
ATOM 787 N N . GLY A 1 136 ? 213.128 -14.976 17.040 1.00 42.81 136 GLY A N 1
ATOM 788 C CA . GLY A 1 136 ? 212.887 -13.896 16.099 1.00 42.68 136 GLY A CA 1
ATOM 789 C C . GLY A 1 136 ? 212.553 -12.574 16.767 1.00 41.67 136 GLY A C 1
ATOM 790 O O . GLY A 1 136 ? 212.130 -11.633 16.099 1.00 42.04 136 GLY A O 1
ATOM 791 N N . ALA A 1 137 ? 212.722 -12.499 18.084 1.00 39.52 137 ALA A N 1
ATOM 792 C CA . ALA A 1 137 ? 212.419 -11.273 18.815 1.00 35.53 137 ALA A CA 1
ATOM 793 C C . ALA A 1 137 ? 213.484 -10.213 18.525 1.00 39.34 137 ALA A C 1
ATOM 794 O O . ALA A 1 137 ? 214.671 -10.537 18.446 1.00 41.56 137 ALA A O 1
ATOM 796 N N . PRO A 1 138 ? 213.071 -8.944 18.360 1.00 36.48 138 PRO A N 1
ATOM 797 C CA . PRO A 1 138 ? 214.100 -7.917 18.168 1.00 33.90 138 PRO A CA 1
ATOM 798 C C . PRO A 1 138 ? 215.028 -7.755 19.370 1.00 33.33 138 PRO A C 1
ATOM 799 O O . PRO A 1 138 ? 214.579 -7.741 20.517 1.00 31.05 138 PRO A O 1
ATOM 803 N N . LEU A 1 139 ? 216.320 -7.633 19.083 1.00 36.46 139 LEU A N 1
ATOM 804 C CA . LEU A 1 139 ? 217.335 -7.375 20.093 1.00 34.38 139 LEU A CA 1
ATOM 805 C C . LEU A 1 139 ? 218.125 -6.146 19.666 1.00 37.22 139 LEU A C 1
ATOM 806 O O . LEU A 1 139 ? 218.570 -6.052 18.522 1.00 33.91 139 LEU A O 1
ATOM 811 N N . ALA A 1 140 ? 218.290 -5.204 20.588 1.00 32.35 140 ALA A N 1
ATOM 812 C CA . ALA A 1 140 ? 218.917 -3.928 20.270 1.00 29.37 140 ALA A CA 1
ATOM 813 C C . ALA A 1 140 ? 220.436 -4.035 20.165 1.00 34.74 140 ALA A C 1
ATOM 814 O O . ALA A 1 140 ? 221.107 -4.476 21.099 1.00 37.86 140 ALA A O 1
ATOM 816 N N . ARG A 1 141 ? 220.965 -3.632 19.016 1.00 31.49 141 ARG A N 1
ATOM 817 C CA . ARG A 1 141 ? 222.400 -3.540 18.808 1.00 33.23 141 ARG A CA 1
ATOM 818 C C . ARG A 1 141 ? 222.994 -2.491 19.744 1.00 33.77 141 ARG A C 1
ATOM 819 O O . ARG A 1 141 ? 222.369 -1.464 20.009 1.00 34.12 141 ARG A O 1
ATOM 827 N N . GLY A 1 142 ? 224.195 -2.754 20.249 1.00 35.69 142 GLY A N 1
ATOM 828 C CA . GLY A 1 142 ? 224.852 -1.837 21.164 1.00 35.29 142 GLY A CA 1
ATOM 829 C C . GLY A 1 142 ? 224.476 -2.078 22.613 1.00 31.66 142 GLY A C 1
ATOM 830 O O . GLY A 1 142 ? 224.982 -1.400 23.506 1.00 32.79 142 GLY A O 1
ATOM 831 N N . ALA A 1 143 ? 223.581 -3.034 22.849 1.00 32.49 143 ALA A N 1
ATOM 832 C CA . ALA A 1 143 ? 223.169 -3.380 24.208 1.00 32.65 143 ALA A CA 1
ATOM 833 C C . ALA A 1 143 ? 224.311 -4.035 24.979 1.00 34.10 143 ALA A C 1
ATOM 834 O O . ALA A 1 143 ? 225.231 -4.597 24.384 1.00 34.80 143 ALA A O 1
ATOM 836 N N . LEU A 1 144 ? 224.243 -3.955 26.304 1.00 34.86 144 LEU A N 1
ATOM 837 C CA . LEU A 1 144 ? 225.203 -4.619 27.174 1.00 30.36 144 LEU A CA 1
ATOM 838 C C . LEU A 1 144 ? 225.037 -6.136 27.137 1.00 36.66 144 LEU A C 1
ATOM 839 O O . LEU A 1 144 ? 226.001 -6.871 27.341 1.00 35.75 144 LEU A O 1
ATOM 844 N N . ALA A 1 145 ? 223.814 -6.598 26.883 1.00 33.41 145 ALA A N 1
ATOM 845 C CA . ALA A 1 145 ? 223.529 -8.032 26.852 1.00 33.23 145 ALA A CA 1
ATOM 846 C C . ALA A 1 145 ? 222.216 -8.356 26.134 1.00 37.51 145 ALA A C 1
ATOM 847 O O . ALA A 1 145 ? 221.318 -7.517 26.058 1.00 37.56 145 ALA A O 1
ATOM 849 N N . TRP A 1 146 ? 222.120 -9.579 25.615 1.00 36.66 146 TRP A N 1
ATOM 850 C CA . TRP A 1 146 ? 220.894 -10.089 25.003 1.00 30.65 146 TRP A CA 1
ATOM 851 C C . TRP A 1 146 ? 220.402 -11.357 25.693 1.00 35.67 146 TRP A C 1
ATOM 852 O O . TRP A 1 146 ? 221.200 -12.183 26.134 1.00 36.57 146 TRP A O 1
ATOM 863 N N . PHE A 1 147 ? 219.081 -11.495 25.792 1.00 34.54 147 PHE A N 1
ATOM 864 C CA . PHE A 1 147 ? 218.459 -12.737 26.240 1.00 29.63 147 PHE A CA 1
ATOM 865 C C . PHE A 1 147 ? 217.301 -13.085 25.316 1.00 34.82 147 PHE A C 1
ATOM 866 O O . PHE A 1 147 ? 216.583 -12.196 24.861 1.00 35.29 147 PHE A O 1
ATOM 874 N N . GLU A 1 148 ? 217.126 -14.373 25.038 1.00 34.06 148 GLU A N 1
ATOM 875 C CA . GLU A 1 148 ? 215.880 -14.869 24.459 1.00 37.38 148 GLU A CA 1
ATOM 876 C C . GLU A 1 148 ? 215.246 -15.821 25.452 1.00 36.51 148 GLU A C 1
ATOM 877 O O . GLU A 1 148 ? 215.938 -16.617 26.088 1.00 37.66 148 GLU A O 1
ATOM 883 N N . CYS A 1 149 ? 213.927 -15.742 25.574 1.00 32.61 149 CYS A N 1
ATOM 884 C CA . CYS A 1 149 ? 213.217 -16.497 26.591 1.00 31.74 149 CYS A CA 1
ATOM 885 C C . CYS A 1 149 ? 211.943 -17.115 26.052 1.00 36.90 149 CYS A C 1
ATOM 886 O O . CYS A 1 149 ? 211.310 -16.574 25.147 1.00 36.19 149 CYS A O 1
ATOM 889 N N . ALA A 1 150 ? 211.582 -18.258 26.620 1.00 37.28 150 ALA A N 1
ATOM 890 C CA . ALA A 1 150 ? 210.275 -18.852 26.406 1.00 36.14 150 ALA A CA 1
ATOM 891 C C . ALA A 1 150 ? 209.453 -18.634 27.660 1.00 34.66 150 ALA A C 1
ATOM 892 O O . ALA A 1 150 ? 209.956 -18.815 28.767 1.00 37.26 150 ALA A O 1
ATOM 894 N N . LEU A 1 151 ? 208.192 -18.255 27.494 1.00 36.91 151 LEU A N 1
ATOM 895 C CA . LEU A 1 151 ? 207.345 -17.994 28.641 1.00 34.97 151 LEU A CA 1
ATOM 896 C C . LEU A 1 151 ? 207.088 -19.291 29.405 1.00 41.30 151 LEU A C 1
ATOM 897 O O . LEU A 1 151 ? 206.536 -20.253 28.872 1.00 43.71 151 LEU A O 1
ATOM 902 N N . TRP A 1 152 ? 207.495 -19.284 30.669 1.00 40.22 152 TRP A N 1
ATOM 903 C CA . TRP A 1 152 ? 207.411 -20.436 31.557 1.00 39.25 152 TRP A CA 1
ATOM 904 C C . TRP A 1 152 ? 206.084 -20.329 32.281 1.00 41.44 152 TRP A C 1
ATOM 905 O O . TRP A 1 152 ? 205.233 -21.216 32.186 1.00 46.46 152 TRP A O 1
ATOM 916 N N . ARG A 1 153 ? 205.905 -19.209 32.973 1.00 43.48 153 ARG A N 1
ATOM 917 C CA . ARG A 1 153 ? 204.661 -18.923 33.669 1.00 35.87 153 ARG A CA 1
ATOM 918 C C . ARG A 1 153 ? 204.384 -17.436 33.748 1.00 36.08 153 ARG A C 1
ATOM 919 O O . ARG A 1 153 ? 205.296 -16.608 33.715 1.00 38.26 153 ARG A O 1
ATOM 927 N N . ALA A 1 154 ? 203.101 -17.122 33.854 1.00 30.61 154 ALA A N 1
ATOM 928 C CA . ALA A 1 154 ? 202.645 -15.768 34.072 1.00 31.47 154 ALA A CA 1
ATOM 929 C C . ALA A 1 154 ? 201.854 -15.796 35.366 1.00 34.55 154 ALA A C 1
ATOM 930 O O . ALA A 1 154 ? 200.833 -16.476 35.458 1.00 46.20 154 ALA A O 1
ATOM 932 N N . TYR A 1 155 ? 202.327 -15.050 36.360 1.00 35.62 155 TYR A N 1
ATOM 933 C CA . TYR A 1 155 ? 201.739 -15.078 37.696 1.00 34.07 155 TYR A CA 1
ATOM 934 C C . TYR A 1 155 ? 201.009 -13.776 37.969 1.00 40.32 155 TYR A C 1
ATOM 935 O O . TYR A 1 155 ? 201.479 -12.698 37.599 1.00 39.53 155 TYR A O 1
ATOM 944 N N . ASP A 1 156 ? 199.855 -13.884 38.614 1.00 39.67 156 ASP A N 1
ATOM 945 C CA . ASP A 1 156 ? 199.100 -12.707 39.016 1.00 38.72 156 ASP A CA 1
ATOM 946 C C . ASP A 1 156 ? 199.885 -11.914 40.048 1.00 42.05 156 ASP A C 1
ATOM 947 O O . ASP A 1 156 ? 200.550 -12.490 40.910 1.00 38.88 156 ASP A O 1
ATOM 952 N N . ALA A 1 157 ? 199.809 -10.591 39.953 1.00 39.22 157 ALA A N 1
ATOM 953 C CA . ALA A 1 157 ? 200.522 -9.714 40.870 1.00 35.79 157 ALA A CA 1
ATOM 954 C C . ALA A 1 157 ? 199.884 -8.326 40.855 1.00 33.48 157 ALA A C 1
ATOM 955 O O . ALA A 1 157 ? 200.529 -7.336 40.507 1.00 31.55 157 ALA A O 1
ATOM 957 N N . GLY A 1 158 ? 198.612 -8.261 41.232 1.00 30.66 158 GLY A N 1
ATOM 958 C CA . GLY A 1 158 ? 197.882 -7.006 41.251 1.00 29.62 158 GLY A CA 1
ATOM 959 C C . GLY A 1 158 ? 197.688 -6.426 39.861 1.00 31.62 158 GLY A C 1
ATOM 960 O O . GLY A 1 158 ? 197.200 -7.109 38.961 1.00 39.14 158 GLY A O 1
ATOM 961 N N . ASP A 1 159 ? 198.071 -5.165 39.678 1.00 34.10 159 ASP A N 1
ATOM 962 C CA . ASP A 1 159 ? 197.866 -4.490 38.399 1.00 31.38 159 ASP A CA 1
ATOM 963 C C . ASP A 1 159 ? 198.970 -4.836 37.385 1.00 34.69 159 ASP A C 1
ATOM 964 O O . ASP A 1 159 ? 198.990 -4.310 36.271 1.00 35.11 159 ASP A O 1
ATOM 969 N N . HIS A 1 160 ? 199.886 -5.711 37.792 1.00 31.55 160 HIS A N 1
ATOM 970 C CA . HIS A 1 160 ? 200.891 -6.284 36.896 1.00 30.92 160 HIS A CA 1
ATOM 971 C C . HIS A 1 160 ? 200.763 -7.797 36.900 1.00 33.45 160 HIS A C 1
ATOM 972 O O . HIS A 1 160 ? 200.100 -8.369 37.765 1.00 36.41 160 HIS A O 1
ATOM 979 N N . SER A 1 161 ? 201.401 -8.441 35.931 1.00 30.92 161 SER A N 1
ATOM 980 C CA . SER A 1 161 ? 201.646 -9.874 36.001 1.00 32.43 161 SER A CA 1
ATOM 981 C C . SER A 1 161 ? 203.146 -10.103 35.973 1.00 28.79 161 SER A C 1
ATOM 982 O O . SER A 1 161 ? 203.877 -9.355 35.326 1.00 27.55 161 SER A O 1
ATOM 985 N N . ILE A 1 162 ? 203.597 -11.138 36.672 1.00 27.28 162 ILE A N 1
ATOM 986 C CA . ILE A 1 162 ? 205.001 -11.520 36.662 1.00 26.27 162 ILE A CA 1
ATOM 987 C C . ILE A 1 162 ? 205.221 -12.591 35.606 1.00 33.54 162 ILE A C 1
ATOM 988 O O . ILE A 1 162 ? 204.711 -13.704 35.726 1.00 35.55 162 ILE A O 1
ATOM 993 N N . PHE A 1 163 ? 205.990 -12.252 34.576 1.00 32.23 163 PHE A N 1
ATOM 994 C CA . PHE A 1 163 ? 206.260 -13.176 33.482 1.00 28.07 163 PHE A CA 1
ATOM 995 C C . PHE A 1 163 ? 207.618 -13.829 33.691 1.00 30.38 163 PHE A C 1
ATOM 996 O O . PHE A 1 163 ? 208.646 -13.162 33.609 1.00 30.24 163 PHE A O 1
ATOM 1004 N N . VAL A 1 164 ? 207.617 -15.134 33.945 1.00 31.61 164 VAL A N 1
ATOM 1005 C CA . VAL A 1 164 ? 208.853 -15.877 34.148 1.00 33.03 164 VAL A CA 1
ATOM 1006 C C . VAL A 1 164 ? 209.257 -16.530 32.835 1.00 39.64 164 VAL A C 1
ATOM 1007 O O . VAL A 1 164 ? 208.480 -17.281 32.245 1.00 35.82 164 VAL A O 1
ATOM 1011 N N . GLY A 1 165 ? 210.467 -16.230 32.374 1.00 34.53 165 GLY A N 1
ATOM 1012 C CA . GLY A 1 165 ? 210.967 -16.784 31.131 1.00 38.66 165 GLY A CA 1
ATOM 1013 C C . GLY A 1 165 ? 212.106 -17.749 31.369 1.00 39.52 165 GLY A C 1
ATOM 1014 O O . GLY A 1 165 ? 213.017 -17.454 32.142 1.00 34.36 165 GLY A O 1
ATOM 1015 N N . ARG A 1 166 ? 212.053 -18.905 30.717 1.00 39.48 166 ARG A N 1
ATOM 1016 C CA . ARG A 1 166 ? 213.196 -19.804 30.704 1.00 46.24 166 ARG A CA 1
ATOM 1017 C C . ARG A 1 166 ? 214.095 -19.421 29.538 1.00 42.58 166 ARG A C 1
ATOM 1018 O O . ARG A 1 166 ? 213.634 -19.290 28.405 1.00 36.81 166 ARG A O 1
ATOM 1026 N N . LEU A 1 167 ? 215.377 -19.230 29.825 1.00 38.07 167 LEU A N 1
ATOM 1027 C CA . LEU A 1 167 ? 216.320 -18.763 28.822 1.00 40.77 167 LEU A CA 1
ATOM 1028 C C . LEU A 1 167 ? 216.539 -19.804 27.729 1.00 43.30 167 LEU A C 1
ATOM 1029 O O . LEU A 1 167 ? 216.719 -20.987 28.019 1.00 47.99 167 LEU A O 1
ATOM 1034 N N . LEU A 1 168 ? 216.526 -19.351 26.476 1.00 45.08 168 LEU A N 1
ATOM 1035 C CA . LEU A 1 168 ? 216.891 -20.192 25.339 1.00 44.60 168 LEU A CA 1
ATOM 1036 C C . LEU A 1 168 ? 218.281 -19.790 24.893 1.00 48.13 168 LEU A C 1
ATOM 1037 O O . LEU A 1 168 ? 219.072 -20.627 24.460 1.00 55.32 168 LEU A O 1
ATOM 1042 N N . THR A 1 169 ? 218.565 -18.497 25.002 1.00 42.91 169 THR A N 1
ATOM 1043 C CA . THR A 1 169 ? 219.894 -17.974 24.735 1.00 42.08 169 THR A CA 1
ATOM 1044 C C . THR A 1 169 ? 220.193 -16.807 25.655 1.00 40.85 169 THR A C 1
ATOM 1045 O O . THR A 1 169 ? 219.293 -16.159 26.190 1.00 39.64 169 THR A O 1
ATOM 1049 N N . ALA A 1 170 ? 221.479 -16.550 25.822 1.00 38.51 170 ALA A N 1
ATOM 1050 C CA . ALA A 1 170 ? 221.952 -15.439 26.619 1.00 38.42 170 ALA A CA 1
ATOM 1051 C C . ALA A 1 170 ? 223.355 -15.138 26.138 1.00 43.96 170 ALA A C 1
ATOM 1052 O O . ALA A 1 170 ? 224.116 -16.048 25.806 1.00 50.15 170 ALA A O 1
ATOM 1054 N N . GLU A 1 171 ? 223.696 -13.859 26.111 1.00 47.63 171 GLU A N 1
ATOM 1055 C CA . GLU A 1 171 ? 224.937 -13.424 25.501 1.00 47.12 171 GLU A CA 1
ATOM 1056 C C . GLU A 1 171 ? 225.309 -12.063 26.039 1.00 46.53 171 GLU A C 1
ATOM 1057 O O . GLU A 1 171 ? 224.488 -11.147 26.051 1.00 44.63 171 GLU A O 1
ATOM 1063 N N . ARG A 1 172 ? 226.547 -11.938 26.497 1.00 42.63 172 ARG A N 1
ATOM 1064 C CA . ARG A 1 172 ? 227.037 -10.664 26.988 1.00 38.34 172 ARG A CA 1
ATOM 1065 C C . ARG A 1 172 ? 227.944 -10.006 25.963 1.00 44.80 172 ARG A C 1
ATOM 1066 O O . ARG A 1 172 ? 228.788 -10.666 25.358 1.00 52.98 172 ARG A O 1
ATOM 1074 N N . HIS A 1 173 ? 227.769 -8.702 25.784 1.00 41.05 173 HIS A N 1
ATOM 1075 C CA . HIS A 1 173 ? 228.568 -7.944 24.834 1.00 37.05 173 HIS A CA 1
ATOM 1076 C C . HIS A 1 173 ? 229.602 -7.094 25.547 1.00 39.67 173 HIS A C 1
ATOM 1077 O O . HIS A 1 173 ? 229.776 -7.201 26.761 1.00 43.61 173 HIS A O 1
ATOM 1084 N N . ASP A 1 174 ? 230.291 -6.258 24.775 1.00 44.60 174 ASP A N 1
ATOM 1085 C CA . ASP A 1 174 ? 231.310 -5.370 25.312 1.00 43.06 174 ASP A CA 1
ATOM 1086 C C . ASP A 1 174 ? 230.782 -4.587 26.493 1.00 47.46 174 ASP A C 1
ATOM 1087 O O . ASP A 1 174 ? 229.679 -4.041 26.455 1.00 49.63 174 ASP A O 1
ATOM 1092 N N . ARG A 1 175 ? 231.579 -4.546 27.549 1.00 41.15 175 ARG A N 1
ATOM 1093 C CA . ARG A 1 175 ? 231.241 -3.739 28.698 1.00 47.62 175 ARG A CA 1
ATOM 1094 C C . ARG A 1 175 ? 231.513 -2.285 28.380 1.00 47.45 175 ARG A C 1
ATOM 1095 O O . ARG A 1 175 ? 232.604 -1.928 27.937 1.00 52.42 175 ARG A O 1
ATOM 1103 N N . ARG A 1 176 ? 230.506 -1.454 28.604 1.00 42.58 176 ARG A N 1
ATOM 1104 C CA . ARG A 1 176 ? 230.666 -0.017 28.502 1.00 39.93 176 ARG A CA 1
ATOM 1105 C C . ARG A 1 176 ? 229.631 0.618 29.418 1.00 38.84 176 ARG A C 1
ATOM 1106 O O . ARG A 1 176 ? 228.865 -0.099 30.066 1.00 37.19 176 ARG A O 1
ATOM 1114 N N . ASP A 1 177 ? 229.607 1.947 29.473 1.00 37.20 177 ASP A N 1
ATOM 1115 C CA . ASP A 1 177 ? 228.735 2.662 30.399 1.00 37.59 177 ASP A CA 1
ATOM 1116 C C . ASP A 1 177 ? 227.295 2.180 30.324 1.00 40.17 177 ASP A C 1
ATOM 1117 O O . ASP A 1 177 ? 226.748 1.988 29.239 1.00 35.85 177 ASP A O 1
ATOM 1122 N N . ALA A 1 178 ? 226.693 1.991 31.495 1.00 37.54 178 ALA A N 1
ATOM 1123 C CA . ALA A 1 178 ? 225.373 1.390 31.601 1.00 32.18 178 ALA A CA 1
ATOM 1124 C C . ALA A 1 178 ? 224.294 2.427 31.865 1.00 31.89 178 ALA A C 1
ATOM 1125 O O . ALA A 1 178 ? 224.530 3.433 32.535 1.00 30.88 178 ALA A O 1
ATOM 1127 N N . LEU A 1 179 ? 223.103 2.162 31.342 1.00 26.87 179 LEU A N 1
ATOM 1128 C CA . LEU A 1 179 ? 221.958 3.021 31.592 1.00 26.01 179 LEU A CA 1
ATOM 1129 C C . LEU A 1 179 ? 221.327 2.607 32.902 1.00 25.01 179 LEU A C 1
ATOM 1130 O O . LEU A 1 179 ? 220.995 1.439 33.104 1.00 27.80 179 LEU A O 1
ATOM 1135 N N . VAL A 1 180 ? 221.165 3.579 33.788 1.00 26.66 180 VAL A N 1
ATOM 1136 C CA . VAL A 1 180 ? 220.609 3.330 35.102 1.00 22.94 180 VAL A CA 1
ATOM 1137 C C . VAL A 1 180 ? 219.444 4.271 35.356 1.00 29.34 180 VAL A C 1
ATOM 1138 O O . VAL A 1 180 ? 219.482 5.440 34.971 1.00 31.56 180 VAL A O 1
ATOM 1142 N N . TYR A 1 181 ? 218.409 3.747 36.004 1.00 26.63 181 TYR A N 1
ATOM 1143 C CA . TYR A 1 181 ? 217.230 4.527 36.338 1.00 23.89 181 TYR A CA 1
ATOM 1144 C C . TYR A 1 181 ? 217.095 4.616 37.848 1.00 26.35 181 TYR A C 1
ATOM 1145 O O . TYR A 1 181 ? 216.838 3.615 38.517 1.00 28.71 181 TYR A O 1
ATOM 1154 N N . HIS A 1 182 ? 217.276 5.822 38.378 1.00 30.98 182 HIS A N 1
ATOM 1155 C CA . HIS A 1 182 ? 217.239 6.043 39.819 1.00 27.34 182 HIS A CA 1
ATOM 1156 C C . HIS A 1 182 ? 216.679 7.416 40.178 1.00 31.17 182 HIS A C 1
ATOM 1157 O O . HIS A 1 182 ? 216.986 8.412 39.521 1.00 34.03 182 HIS A O 1
ATOM 1164 N N . SER A 1 183 ? 215.854 7.454 41.222 1.00 28.93 183 SER A N 1
ATOM 1165 C CA . SER A 1 183 ? 215.206 8.685 41.669 1.00 38.12 183 SER A CA 1
ATOM 1166 C C . SER A 1 183 ? 214.441 9.327 40.521 1.00 32.84 183 SER A C 1
ATOM 1167 O O . SER A 1 183 ? 214.355 10.550 40.426 1.00 38.93 183 SER A O 1
ATOM 1170 N N . GLY A 1 184 ? 213.877 8.493 39.652 1.00 34.47 184 GLY A N 1
ATOM 1171 C CA . GLY A 1 184 ? 213.128 8.979 38.508 1.00 31.18 184 GLY A CA 1
ATOM 1172 C C . GLY A 1 184 ? 213.992 9.653 37.463 1.00 34.08 184 GLY A C 1
ATOM 1173 O O . GLY A 1 184 ? 213.473 10.326 36.576 1.00 37.77 184 GLY A O 1
ATOM 1174 N N . GLN A 1 185 ? 215.306 9.471 37.570 1.00 35.56 185 GLN A N 1
ATOM 1175 C CA . GLN A 1 185 ? 216.254 10.042 36.617 1.00 35.04 185 GLN A CA 1
ATOM 1176 C C . GLN A 1 185 ? 216.986 8.955 35.867 1.00 33.50 185 GLN A C 1
ATOM 1177 O O . GLN A 1 185 ? 217.249 7.884 36.414 1.00 32.44 185 GLN A O 1
ATOM 1183 N N . PHE A 1 186 ? 217.322 9.236 34.612 1.00 27.80 186 PHE A N 1
ATOM 1184 C CA . PHE A 1 186 ? 218.219 8.365 33.877 1.00 28.33 186 PHE A CA 1
ATOM 1185 C C . PHE A 1 186 ? 219.646 8.798 34.191 1.00 36.07 186 PHE A C 1
ATOM 1186 O O . PHE A 1 186 ? 219.946 9.993 34.253 1.00 35.44 186 PHE A O 1
ATOM 1194 N N . ARG A 1 187 ? 220.518 7.814 34.386 1.00 33.15 187 ARG A N 1
ATOM 1195 C CA . ARG A 1 187 ? 221.903 8.067 34.757 1.00 31.35 187 ARG A CA 1
ATOM 1196 C C . ARG A 1 187 ? 222.814 7.163 33.967 1.00 35.31 187 ARG A C 1
ATOM 1197 O O . ARG A 1 187 ? 222.400 6.112 33.472 1.00 30.93 187 ARG A O 1
ATOM 1205 N N . GLY A 1 188 ? 224.057 7.604 33.834 1.00 31.60 188 GLY A N 1
ATOM 1206 C CA . GLY A 1 188 ? 225.089 6.797 33.224 1.00 34.09 188 GLY A CA 1
ATOM 1207 C C . GLY A 1 188 ? 225.965 6.231 34.319 1.00 40.16 188 GLY A C 1
ATOM 1208 O O . GLY A 1 188 ? 226.454 6.965 35.176 1.00 37.21 188 GLY A O 1
ATOM 1209 N N . LEU A 1 189 ? 226.167 4.920 34.280 1.00 36.77 189 LEU A N 1
ATOM 1210 C CA . LEU A 1 189 ? 227.037 4.242 35.232 1.00 35.51 189 LEU A CA 1
ATOM 1211 C C . LEU A 1 189 ? 228.313 3.850 34.502 1.00 37.97 189 LEU A C 1
ATOM 1212 O O . LEU A 1 189 ? 228.267 3.015 33.601 1.00 35.15 189 LEU A O 1
ATOM 1217 N N . PRO A 1 190 ? 229.456 4.453 34.880 1.00 46.76 190 PRO A N 1
ATOM 1218 C CA . PRO A 1 190 ? 230.677 4.151 34.127 1.00 43.03 190 PRO A CA 1
ATOM 1219 C C . PRO A 1 190 ? 231.075 2.692 34.262 1.00 43.40 190 PRO A C 1
ATOM 1220 O O . PRO A 1 190 ? 230.969 2.128 35.347 1.00 46.10 190 PRO A O 1
ATOM 1224 N N . ASP A 1 191 ? 231.524 2.092 33.169 1.00 42.72 191 ASP A N 1
ATOM 1225 C CA . ASP A 1 191 ? 232.009 0.725 33.205 1.00 48.15 191 ASP A CA 1
ATOM 1226 C C . ASP A 1 191 ? 232.889 0.494 31.993 1.00 55.99 191 ASP A C 1
ATOM 1227 O O . ASP A 1 191 ? 232.613 1.008 30.910 1.00 55.03 191 ASP A O 1
ATOM 1232 N N . ARG A 1 192 ? 233.958 -0.268 32.177 1.00 54.06 192 ARG A N 1
ATOM 1233 C CA . ARG A 1 192 ? 234.830 -0.615 31.070 1.00 61.76 192 ARG A CA 1
ATOM 1234 C C . ARG A 1 192 ? 235.550 -1.916 31.366 1.00 64.38 192 ARG A C 1
ATOM 1235 O O . ARG A 1 192 ? 235.949 -2.164 32.503 1.00 67.42 192 ARG A O 1
ATOM 1237 N N . ALA A 1 193 ? 235.713 -2.747 30.343 1.00 62.68 193 ALA A N 1
ATOM 1238 C CA . ALA A 1 193 ? 236.529 -3.944 30.465 1.00 71.29 193 ALA A CA 1
ATOM 1239 C C . ALA A 1 193 ? 237.963 -3.557 30.831 1.00 79.86 193 ALA A C 1
ATOM 1240 O O . ALA A 1 193 ? 238.430 -2.483 30.447 1.00 83.25 193 ALA A O 1
ATOM 1242 N N . PRO A 1 194 ? 238.670 -4.422 31.572 1.00 81.40 194 PRO A N 1
ATOM 1243 C CA . PRO A 1 194 ? 240.080 -4.100 31.816 1.00 83.72 194 PRO A CA 1
ATOM 1244 C C . PRO A 1 194 ? 240.952 -4.352 30.591 1.00 82.89 194 PRO A C 1
ATOM 1245 O O . PRO A 1 194 ? 240.936 -5.466 30.067 1.00 83.30 194 PRO A O 1
ATOM 1249 N N . LEU B 1 31 ? 225.052 -21.851 28.816 1.00 80.09 31 LEU B N 1
ATOM 1250 C CA . LEU B 1 31 ? 223.837 -21.654 29.593 1.00 77.81 31 LEU B CA 1
ATOM 1251 C C . LEU B 1 31 ? 223.766 -22.555 30.822 1.00 80.03 31 LEU B C 1
ATOM 1252 O O . LEU B 1 31 ? 223.043 -22.258 31.773 1.00 78.06 31 LEU B O 1
ATOM 1257 N N . ARG B 1 32 ? 224.506 -23.657 30.797 1.00 82.62 32 ARG B N 1
ATOM 1258 C CA . ARG B 1 32 ? 224.553 -24.572 31.932 1.00 80.74 32 ARG B CA 1
ATOM 1259 C C . ARG B 1 32 ? 225.625 -24.122 32.922 1.00 80.15 32 ARG B C 1
ATOM 1260 O O . ARG B 1 32 ? 225.672 -24.591 34.061 1.00 81.99 32 ARG B O 1
ATOM 1262 N N . ASP B 1 33 ? 226.473 -23.196 32.482 1.00 75.72 33 ASP B N 1
ATOM 1263 C CA . ASP B 1 33 ? 227.602 -22.748 33.284 1.00 71.85 33 ASP B CA 1
ATOM 1264 C C . ASP B 1 33 ? 227.193 -21.573 34.164 1.00 73.49 33 ASP B C 1
ATOM 1265 O O . ASP B 1 33 ? 226.756 -20.532 33.674 1.00 72.97 33 ASP B O 1
ATOM 1270 N N . SER B 1 34 ? 227.350 -21.759 35.470 1.00 72.08 34 SER B N 1
ATOM 1271 C CA . SER B 1 34 ? 226.927 -20.774 36.457 1.00 70.99 34 SER B CA 1
ATOM 1272 C C . SER B 1 34 ? 227.786 -19.514 36.430 1.00 65.41 34 SER B C 1
ATOM 1273 O O . SER B 1 34 ? 227.268 -18.400 36.529 1.00 67.39 34 SER B O 1
ATOM 1276 N N . ARG B 1 35 ? 229.097 -19.687 36.294 1.00 69.73 35 ARG B N 1
ATOM 1277 C CA . ARG B 1 35 ? 230.013 -18.554 36.351 1.00 73.22 35 ARG B CA 1
ATOM 1278 C C . ARG B 1 35 ? 229.774 -17.655 35.142 1.00 63.90 35 ARG B C 1
ATOM 1279 O O . ARG B 1 35 ? 229.810 -16.427 35.247 1.00 61.08 35 ARG B O 1
ATOM 1281 N N . SER B 1 36 ? 229.517 -18.279 33.997 1.00 59.70 36 SER B N 1
ATOM 1282 C CA . SER B 1 36 ? 229.275 -17.548 32.758 1.00 60.67 36 SER B CA 1
ATOM 1283 C C . SER B 1 36 ? 227.934 -16.813 32.780 1.00 61.50 36 SER B C 1
ATOM 1284 O O . SER B 1 36 ? 227.863 -15.615 32.509 1.00 56.08 36 SER B O 1
ATOM 1287 N N . LEU B 1 37 ? 226.877 -17.543 33.122 1.00 59.11 37 LEU B N 1
ATOM 1288 C CA . LEU B 1 37 ? 225.522 -16.997 33.127 1.00 56.92 37 LEU B CA 1
ATOM 1289 C C . LEU B 1 37 ? 225.380 -15.916 34.187 1.00 54.44 37 LEU B C 1
ATOM 1290 O O . LEU B 1 37 ? 224.700 -14.913 33.966 1.00 52.01 37 LEU B O 1
ATOM 1295 N N . ARG B 1 38 ? 226.006 -16.133 35.341 1.00 48.80 38 ARG B N 1
ATOM 1296 C CA . ARG B 1 38 ? 226.023 -15.129 36.398 1.00 46.94 38 ARG B CA 1
ATOM 1297 C C . ARG B 1 38 ? 226.682 -13.864 35.863 1.00 48.64 38 ARG B C 1
ATOM 1298 O O . ARG B 1 38 ? 226.304 -12.753 36.230 1.00 47.91 38 ARG B O 1
ATOM 1300 N N . GLY B 1 39 ? 227.666 -14.049 34.987 1.00 44.39 39 GLY B N 1
ATOM 1301 C CA . GLY B 1 39 ? 228.355 -12.941 34.349 1.00 43.32 39 GLY B CA 1
ATOM 1302 C C . GLY B 1 39 ? 227.471 -12.127 33.418 1.00 39.63 39 GLY B C 1
ATOM 1303 O O . GLY B 1 39 ? 227.556 -10.900 33.387 1.00 34.67 39 GLY B O 1
ATOM 1304 N N . ILE B 1 40 ? 226.620 -12.804 32.653 1.00 38.31 40 ILE B N 1
ATOM 1305 C CA . ILE B 1 40 ? 225.719 -12.106 31.741 1.00 45.09 40 ILE B CA 1
ATOM 1306 C C . ILE B 1 40 ? 224.675 -11.352 32.563 1.00 42.51 40 ILE B C 1
ATOM 1307 O O . ILE B 1 40 ? 224.415 -10.173 32.318 1.00 38.40 40 ILE B O 1
ATOM 1312 N N . PHE B 1 41 ? 224.069 -12.049 33.523 1.00 40.33 41 PHE B N 1
ATOM 1313 C CA . PHE B 1 41 ? 223.169 -11.423 34.487 1.00 38.46 41 PHE B CA 1
ATOM 1314 C C . PHE B 1 41 ? 223.741 -10.160 35.115 1.00 43.66 41 PHE B C 1
ATOM 1315 O O . PHE B 1 41 ? 222.998 -9.220 35.389 1.00 42.82 41 PHE B O 1
ATOM 1323 N N . SER B 1 42 ? 225.053 -10.127 35.339 1.00 39.58 42 SER B N 1
ATOM 1324 C CA . SER B 1 42 ? 225.660 -9.027 36.083 1.00 35.33 42 SER B CA 1
ATOM 1325 C C . SER B 1 42 ? 225.698 -7.740 35.260 1.00 30.09 42 SER B C 1
ATOM 1326 O O . SER B 1 42 ? 225.979 -6.666 35.790 1.00 31.37 42 SER B O 1
ATOM 1329 N N . SER B 1 43 ? 225.424 -7.853 33.964 1.00 30.79 43 SER B N 1
ATOM 1330 C CA . SER B 1 43 ? 225.395 -6.684 33.088 1.00 39.88 43 SER B CA 1
ATOM 1331 C C . SER B 1 43 ? 224.243 -5.746 33.448 1.00 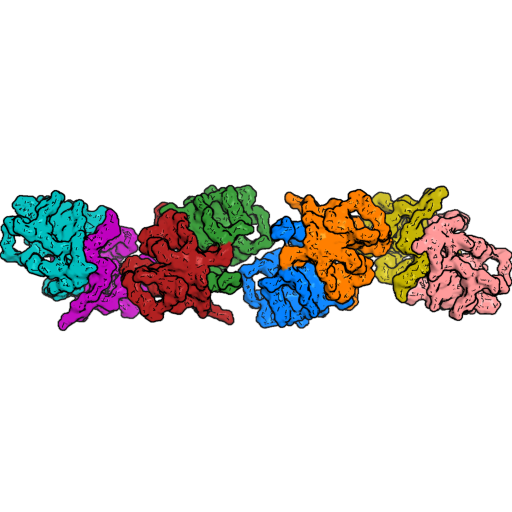32.56 43 SER B C 1
ATOM 1332 O O . SER B 1 43 ? 224.294 -4.548 33.172 1.00 35.98 43 SER B O 1
ATOM 1335 N N . PHE B 1 44 ? 223.215 -6.302 34.081 1.00 32.41 44 PHE B N 1
ATOM 1336 C CA . PHE B 1 44 ? 222.080 -5.518 34.566 1.00 29.96 44 PHE B CA 1
ATOM 1337 C C . PHE B 1 44 ? 222.315 -4.967 35.972 1.00 31.04 44 PHE B C 1
ATOM 1338 O O . PHE B 1 44 ? 222.341 -5.710 36.955 1.00 32.38 44 PHE B O 1
ATOM 1346 N N . ALA B 1 45 ? 222.480 -3.651 36.055 1.00 30.58 45 ALA B N 1
ATOM 1347 C CA . ALA B 1 45 ? 222.760 -2.977 37.318 1.00 29.12 45 ALA B CA 1
ATOM 1348 C C . ALA B 1 45 ? 221.568 -3.034 38.281 1.00 29.01 45 ALA B C 1
ATOM 1349 O O . ALA B 1 45 ? 220.411 -3.101 37.862 1.00 29.61 45 ALA B O 1
ATOM 1351 N N . THR B 1 46 ? 221.863 -3.001 39.579 1.00 29.24 46 THR B N 1
ATOM 1352 C CA . THR B 1 46 ? 220.829 -2.989 40.616 1.00 25.03 46 THR B CA 1
ATOM 1353 C C . THR B 1 46 ? 221.216 -2.129 41.805 1.00 26.63 46 THR B C 1
ATOM 1354 O O . THR B 1 46 ? 222.390 -1.856 42.027 1.00 30.70 46 THR B O 1
ATOM 1358 N N . GLY B 1 47 ? 220.214 -1.718 42.577 1.00 27.12 47 GLY B N 1
ATOM 1359 C CA . GLY B 1 47 ? 220.456 -1.232 43.920 1.00 26.49 47 GLY B CA 1
ATOM 1360 C C . GLY B 1 47 ? 220.737 -2.444 44.791 1.00 23.33 47 GLY B C 1
ATOM 1361 O O . GLY B 1 47 ? 220.880 -3.564 44.290 1.00 16.09 47 GLY B O 1
ATOM 1362 N N . VAL B 1 48 ? 220.820 -2.236 46.099 1.00 27.86 48 VAL B N 1
ATOM 1363 C CA . VAL B 1 48 ? 221.069 -3.339 47.020 1.00 26.96 48 VAL B CA 1
ATOM 1364 C C . VAL B 1 48 ? 220.253 -3.157 48.288 1.00 22.91 48 VAL B C 1
ATOM 1365 O O . VAL B 1 48 ? 220.213 -2.069 48.859 1.00 27.55 48 VAL B O 1
ATOM 1369 N N . THR B 1 49 ? 219.592 -4.232 48.709 1.00 23.83 49 THR B N 1
ATOM 1370 C CA . THR B 1 49 ? 218.839 -4.222 49.951 1.00 27.67 49 THR B CA 1
ATOM 1371 C C . THR B 1 49 ? 219.260 -5.283 50.945 1.00 29.99 49 THR B C 1
ATOM 1372 O O . THR B 1 49 ? 220.007 -6.210 50.624 1.00 27.58 49 THR B O 1
ATOM 1376 N N . VAL B 1 50 ? 218.777 -5.110 52.169 1.00 27.78 50 VAL B N 1
ATOM 1377 C CA . VAL B 1 50 ? 218.771 -6.184 53.146 1.00 29.15 50 VAL B CA 1
ATOM 1378 C C . VAL B 1 50 ? 217.336 -6.515 53.540 1.00 28.27 50 VAL B C 1
ATOM 1379 O O . VAL B 1 50 ? 216.600 -5.667 54.044 1.00 29.61 50 VAL B O 1
ATOM 1383 N N . VAL B 1 51 ? 216.959 -7.762 53.280 1.00 28.76 51 VAL B N 1
ATOM 1384 C CA . VAL B 1 51 ? 215.655 -8.294 53.634 1.00 27.72 51 VAL B CA 1
ATOM 1385 C C . VAL B 1 51 ? 215.733 -8.881 55.030 1.00 35.05 51 VAL B C 1
ATOM 1386 O O . VAL B 1 51 ? 216.663 -9.622 55.338 1.00 34.39 51 VAL B O 1
ATOM 1390 N N . THR B 1 52 ? 214.767 -8.540 55.877 1.00 31.75 52 THR B N 1
ATOM 1391 C CA . THR B 1 52 ? 214.807 -8.955 57.272 1.00 31.65 52 THR B CA 1
ATOM 1392 C C . THR B 1 52 ? 213.482 -9.517 57.749 1.00 37.00 52 THR B C 1
ATOM 1393 O O . THR B 1 52 ? 212.421 -9.188 57.218 1.00 36.04 52 THR B O 1
ATOM 1397 N N . VAL B 1 53 ? 213.564 -10.371 58.761 1.00 30.83 53 VAL B N 1
ATOM 1398 C CA . VAL B 1 53 ? 212.396 -10.783 59.519 1.00 27.34 53 VAL B CA 1
ATOM 1399 C C . VAL B 1 53 ? 212.646 -10.497 60.988 1.00 31.93 53 VAL B C 1
ATOM 1400 O O . VAL B 1 53 ? 213.792 -10.450 61.438 1.00 33.57 53 VAL B O 1
ATOM 1404 N N . GLY B 1 54 ? 211.561 -10.314 61.727 1.00 30.02 54 GLY B N 1
ATOM 1405 C CA . GLY B 1 54 ? 211.612 -10.179 63.167 1.00 29.04 54 GLY B CA 1
ATOM 1406 C C . GLY B 1 54 ? 211.188 -11.499 63.766 1.00 35.06 54 GLY B C 1
ATOM 1407 O O . GLY B 1 54 ? 211.593 -12.564 63.300 1.00 34.69 54 GLY B O 1
ATOM 1408 N N . GLY B 1 55 ? 210.382 -11.428 64.815 1.00 32.71 55 GLY B N 1
ATOM 1409 C CA . GLY B 1 55 ? 209.883 -12.622 65.462 1.00 33.01 55 GLY B CA 1
ATOM 1410 C C . GLY B 1 55 ? 210.849 -13.154 66.496 1.00 36.48 55 GLY B C 1
ATOM 1411 O O . GLY B 1 55 ? 211.667 -12.411 67.035 1.00 38.11 55 GLY B O 1
ATOM 1412 N N . ASP B 1 56 ? 210.748 -14.449 66.767 1.00 36.98 56 ASP B N 1
ATOM 1413 C CA . ASP B 1 56 ? 211.576 -15.086 67.780 1.00 37.93 56 ASP B CA 1
ATOM 1414 C C . ASP B 1 56 ? 213.009 -15.267 67.300 1.00 43.78 56 ASP B C 1
ATOM 1415 O O . ASP B 1 56 ? 213.956 -15.139 68.078 1.00 41.63 56 ASP B O 1
ATOM 1420 N N . SER B 1 57 ? 213.148 -15.557 66.010 1.00 43.55 57 SER B N 1
ATOM 1421 C CA . SER B 1 57 ? 214.442 -15.818 65.395 1.00 41.72 57 SER B CA 1
ATOM 1422 C C . SER B 1 57 ? 214.721 -14.803 64.281 1.00 37.53 57 SER B C 1
ATOM 1423 O O . SER B 1 57 ? 214.706 -15.155 63.102 1.00 41.97 57 SER B O 1
ATOM 1426 N N . PRO B 1 58 ? 214.964 -13.535 64.650 1.00 34.27 58 PRO B N 1
ATOM 1427 C CA . PRO B 1 58 ? 215.288 -12.501 63.660 1.00 33.03 58 PRO B CA 1
ATOM 1428 C C . PRO B 1 58 ? 216.438 -12.892 62.745 1.00 36.46 58 PRO B C 1
ATOM 1429 O O . PRO B 1 58 ? 217.361 -13.589 63.167 1.00 44.38 58 PRO B O 1
ATOM 1433 N N . HIS B 1 59 ? 216.368 -12.451 61.496 1.00 38.90 59 HIS B N 1
ATOM 1434 C CA . HIS B 1 59 ? 217.374 -12.808 60.506 1.00 34.62 59 HIS B CA 1
ATOM 1435 C C . HIS B 1 59 ? 217.469 -11.723 59.443 1.00 35.73 59 HIS B C 1
ATOM 1436 O O . HIS B 1 59 ? 216.553 -10.917 59.286 1.00 34.62 59 HIS B O 1
ATOM 1443 N N . ALA B 1 60 ? 218.583 -11.701 58.720 1.00 36.88 60 ALA B N 1
ATOM 1444 C CA . ALA B 1 60 ? 218.790 -10.714 57.671 1.00 32.04 60 ALA B CA 1
ATOM 1445 C C . ALA B 1 60 ? 219.613 -11.330 56.555 1.00 37.66 60 ALA B C 1
ATOM 1446 O O . ALA B 1 60 ? 220.442 -12.208 56.801 1.00 39.01 60 ALA B O 1
ATOM 1448 N N . MET B 1 61 ? 219.396 -10.853 55.333 1.00 35.05 61 MET B N 1
ATOM 1449 C CA . MET B 1 61 ? 220.139 -11.336 54.179 1.00 31.79 61 MET B CA 1
ATOM 1450 C C . MET B 1 61 ? 220.174 -10.248 53.118 1.00 39.79 61 MET B C 1
ATOM 1451 O O . MET B 1 61 ? 219.274 -9.408 53.044 1.00 34.57 61 MET B O 1
ATOM 1456 N N . THR B 1 62 ? 221.213 -10.274 52.292 1.00 35.52 62 THR B N 1
ATOM 1457 C CA . THR B 1 62 ? 221.386 -9.274 51.251 1.00 30.88 62 THR B CA 1
ATOM 1458 C C . THR B 1 62 ? 220.692 -9.720 49.963 1.00 35.70 62 THR B C 1
ATOM 1459 O O . THR B 1 62 ? 220.881 -10.846 49.497 1.00 33.97 62 THR B O 1
ATOM 1463 N N . ALA B 1 63 ? 219.891 -8.825 49.393 1.00 28.99 63 ALA B N 1
ATOM 1464 C CA . ALA B 1 63 ? 219.126 -9.131 48.188 1.00 30.29 63 ALA B CA 1
ATOM 1465 C C . ALA B 1 63 ? 219.113 -7.952 47.215 1.00 30.01 63 ALA B C 1
ATOM 1466 O O . ALA B 1 63 ? 218.892 -6.806 47.608 1.00 28.14 63 ALA B O 1
ATOM 1468 N N . ASN B 1 64 ? 219.344 -8.250 45.942 1.00 30.44 64 ASN B N 1
ATOM 1469 C CA . ASN B 1 64 ? 219.236 -7.261 44.876 1.00 28.65 64 ASN B CA 1
ATOM 1470 C C . ASN B 1 64 ? 218.146 -7.646 43.873 1.00 29.93 64 ASN B C 1
ATOM 1471 O O . ASN B 1 64 ? 217.988 -7.004 42.832 1.00 27.92 64 ASN B O 1
ATOM 1476 N N . SER B 1 65 ? 217.406 -8.708 44.188 1.00 26.52 65 SER B N 1
ATOM 1477 C CA . SER B 1 65 ? 216.291 -9.145 43.359 1.00 31.28 65 SER B CA 1
ATOM 1478 C C . SER B 1 65 ? 215.030 -8.362 43.715 1.00 29.67 65 SER B C 1
ATOM 1479 O O . SER B 1 65 ? 213.946 -8.674 43.225 1.00 30.83 65 SER B O 1
ATOM 1482 N N . PHE B 1 66 ? 215.175 -7.351 44.570 1.00 27.13 66 PHE B N 1
ATOM 1483 C CA . PHE B 1 66 ? 214.046 -6.533 44.985 1.00 31.08 66 PHE B CA 1
ATOM 1484 C C . PHE B 1 66 ? 213.493 -5.774 43.786 1.00 31.00 66 PHE B C 1
ATOM 1485 O O . PHE B 1 66 ? 214.240 -5.184 43.006 1.00 31.26 66 PHE B O 1
ATOM 1493 N N . THR B 1 67 ? 212.174 -5.804 43.646 1.00 31.06 67 THR B N 1
ATOM 1494 C CA . THR B 1 67 ? 211.512 -5.241 42.478 1.00 29.48 67 THR B CA 1
ATOM 1495 C C . THR B 1 67 ? 210.140 -4.693 42.847 1.00 27.50 67 THR B C 1
ATOM 1496 O O . THR B 1 67 ? 209.344 -5.382 43.480 1.00 29.09 67 THR B O 1
ATOM 1500 N N . SER B 1 68 ? 209.867 -3.451 42.459 1.00 26.45 68 SER B N 1
ATOM 1501 C CA . SER B 1 68 ? 208.531 -2.881 42.616 1.00 29.30 68 SER B CA 1
ATOM 1502 C C . SER B 1 68 ? 207.597 -3.537 41.610 1.00 28.52 68 SER B C 1
ATOM 1503 O O . SER B 1 68 ? 207.925 -3.631 40.427 1.00 31.30 68 SER B O 1
ATOM 1506 N N . VAL B 1 69 ? 206.439 -3.991 42.080 1.00 28.42 69 VAL B N 1
ATOM 1507 C CA . VAL B 1 69 ? 205.569 -4.846 41.271 1.00 28.75 69 VAL B CA 1
ATOM 1508 C C . VAL B 1 69 ? 204.238 -4.192 40.896 1.00 29.42 69 VAL B C 1
ATOM 1509 O O . VAL B 1 69 ? 203.820 -4.246 39.740 1.00 32.06 69 VAL B O 1
ATOM 1513 N N . SER B 1 70 ? 203.579 -3.577 41.871 1.00 29.15 70 SER B N 1
ATOM 1514 C CA . SER B 1 70 ? 202.228 -3.071 41.668 1.00 30.21 70 SER B CA 1
ATOM 1515 C C . SER B 1 70 ? 201.958 -1.887 42.589 1.00 35.72 70 SER B C 1
ATOM 1516 O O . SER B 1 70 ? 202.564 -1.779 43.654 1.00 35.26 70 SER B O 1
ATOM 1519 N N . LEU B 1 71 ? 201.066 -0.995 42.167 1.00 35.03 71 LEU B N 1
ATOM 1520 C CA . LEU B 1 71 ? 200.704 0.175 42.964 1.00 39.39 71 LEU B CA 1
ATOM 1521 C C . LEU B 1 71 ? 199.338 -0.025 43.615 1.00 35.26 71 LEU B C 1
ATOM 1522 O O . LEU B 1 71 ? 199.085 0.476 44.711 1.00 45.72 71 LEU B O 1
ATOM 1527 N N . ASP B 1 72 ? 198.460 -0.754 42.933 1.00 33.61 72 ASP B N 1
ATOM 1528 C CA . ASP B 1 72 ? 197.149 -1.090 43.485 1.00 38.47 72 ASP B CA 1
ATOM 1529 C C . ASP B 1 72 ? 196.804 -2.564 43.238 1.00 37.54 72 ASP B C 1
ATOM 1530 O O . ASP B 1 72 ? 196.406 -2.929 42.131 1.00 38.20 72 ASP B O 1
ATOM 1535 N N . PRO B 1 73 ? 196.958 -3.420 44.264 1.00 35.44 73 PRO B N 1
ATOM 1536 C CA . PRO B 1 73 ? 197.502 -3.087 45.582 1.00 32.93 73 PRO B CA 1
ATOM 1537 C C . PRO B 1 73 ? 199.010 -2.854 45.512 1.00 35.21 73 PRO B C 1
ATOM 1538 O O . PRO B 1 73 ? 199.657 -3.351 44.591 1.00 37.22 73 PRO B O 1
ATOM 1542 N N . PRO B 1 74 ? 199.568 -2.102 46.468 1.00 39.32 74 PRO B N 1
ATOM 1543 C CA . PRO B 1 74 ? 201.014 -1.851 46.500 1.00 36.62 74 PRO B CA 1
ATOM 1544 C C . PRO B 1 74 ? 201.833 -3.118 46.778 1.00 32.64 74 PRO B C 1
ATOM 1545 O O . PRO B 1 74 ? 201.796 -3.629 47.897 1.00 29.54 74 PRO B O 1
ATOM 1549 N N . LEU B 1 75 ? 202.548 -3.611 45.765 1.00 31.80 75 LEU B N 1
ATOM 1550 C CA . LEU B 1 75 ? 203.292 -4.867 45.869 1.00 26.39 75 LEU B CA 1
ATOM 1551 C C . LEU B 1 75 ? 204.767 -4.725 45.492 1.00 31.28 75 LEU B C 1
ATOM 1552 O O . LEU B 1 75 ? 205.132 -3.906 44.649 1.00 31.73 75 LEU B O 1
ATOM 1557 N N . ILE B 1 76 ? 205.604 -5.535 46.136 1.00 30.26 76 ILE B N 1
ATOM 1558 C CA . ILE B 1 76 ? 206.997 -5.715 45.736 1.00 27.44 76 ILE B CA 1
ATOM 1559 C C . ILE B 1 76 ? 207.315 -7.210 45.725 1.00 29.35 76 ILE B C 1
ATOM 1560 O O . ILE B 1 76 ? 206.530 -8.014 46.227 1.00 27.40 76 ILE B O 1
ATOM 1565 N N . LEU B 1 77 ? 208.456 -7.588 45.158 1.00 28.91 77 LEU B N 1
ATOM 1566 C CA . LEU B 1 77 ? 208.902 -8.976 45.249 1.00 28.55 77 LEU B CA 1
ATOM 1567 C C . LEU B 1 77 ? 210.403 -9.077 45.476 1.00 27.75 77 LEU B C 1
ATOM 1568 O O . LEU B 1 77 ? 211.144 -8.155 45.152 1.00 26.06 77 LEU B O 1
ATOM 1573 N N . VAL B 1 78 ? 210.833 -10.211 46.027 1.00 32.15 78 VAL B N 1
ATOM 1574 C CA . VAL B 1 78 ? 212.246 -10.566 46.124 1.00 26.37 78 VAL B CA 1
ATOM 1575 C C . VAL B 1 78 ? 212.367 -12.034 45.756 1.00 29.50 78 VAL B C 1
ATOM 1576 O O . VAL B 1 78 ? 211.434 -12.808 45.976 1.00 32.28 78 VAL B O 1
ATOM 1580 N N . CYS B 1 79 ? 213.504 -12.417 45.190 1.00 33.55 79 CYS B N 1
ATOM 1581 C CA . CYS B 1 79 ? 213.751 -13.812 44.853 1.00 31.79 79 CYS B CA 1
ATOM 1582 C C . CYS B 1 79 ? 214.757 -14.404 45.824 1.00 35.71 79 CYS B C 1
ATOM 1583 O O . CYS B 1 79 ? 215.861 -13.885 45.972 1.00 32.58 79 CYS B O 1
ATOM 1586 N N . VAL B 1 80 ? 214.360 -15.484 46.490 1.00 33.16 80 VAL B N 1
ATOM 1587 C CA . VAL B 1 80 ? 215.199 -16.118 47.498 1.00 33.09 80 VAL B CA 1
ATOM 1588 C C . VAL B 1 80 ? 215.467 -17.576 47.151 1.00 35.35 80 VAL B C 1
ATOM 1589 O O . VAL B 1 80 ? 214.551 -18.350 46.863 1.00 32.62 80 VAL B O 1
ATOM 1593 N N . GLU B 1 81 ? 216.748 -17.920 47.164 1.00 33.01 81 GLU B N 1
ATOM 1594 C CA . GLU B 1 81 ? 217.222 -19.283 46.964 1.00 37.43 81 GLU B CA 1
ATOM 1595 C C . GLU B 1 81 ? 216.453 -20.285 47.811 1.00 33.67 81 GLU B C 1
ATOM 1596 O O . GLU B 1 81 ? 216.198 -20.031 48.987 1.00 32.39 81 GLU B O 1
ATOM 1602 N N . CYS B 1 82 ? 216.067 -21.410 47.215 1.00 35.50 82 CYS B N 1
ATOM 1603 C CA . CYS B 1 82 ? 215.312 -22.424 47.944 1.00 40.37 82 CYS B CA 1
ATOM 1604 C C . CYS B 1 82 ? 216.119 -22.960 49.129 1.00 37.56 82 CYS B C 1
ATOM 1605 O O . CYS B 1 82 ? 215.578 -23.185 50.211 1.00 43.10 82 CYS B O 1
ATOM 1608 N N . ASP B 1 83 ? 217.415 -23.152 48.915 1.00 37.43 83 ASP B N 1
ATOM 1609 C CA . ASP B 1 83 ? 218.299 -23.681 49.954 1.00 47.83 83 ASP B CA 1
ATOM 1610 C C . ASP B 1 83 ? 218.781 -22.635 50.962 1.00 48.82 83 ASP B C 1
ATOM 1611 O O . ASP B 1 83 ? 219.544 -22.964 51.872 1.00 43.41 83 ASP B O 1
ATOM 1616 N N . ALA B 1 84 ? 218.353 -21.385 50.808 1.00 44.59 84 ALA B N 1
ATOM 1617 C CA . ALA B 1 84 ? 218.758 -20.327 51.736 1.00 41.52 84 ALA B CA 1
ATOM 1618 C C . ALA B 1 84 ? 217.877 -20.336 52.984 1.00 41.08 84 ALA B C 1
ATOM 1619 O O . ALA B 1 84 ? 216.695 -20.676 52.923 1.00 45.25 84 ALA B O 1
ATOM 1621 N N . ALA B 1 85 ? 218.465 -19.964 54.116 1.00 34.30 85 ALA B N 1
ATOM 1622 C CA . ALA B 1 85 ? 217.756 -19.968 55.391 1.00 38.63 85 ALA B CA 1
ATOM 1623 C C . ALA B 1 85 ? 216.577 -18.998 55.397 1.00 38.24 85 ALA B C 1
ATOM 1624 O O . ALA B 1 85 ? 215.540 -19.278 56.000 1.00 41.16 85 ALA B O 1
ATOM 1626 N N . MET B 1 86 ? 216.737 -17.863 54.723 1.00 40.23 86 MET B N 1
ATOM 1627 C CA . MET B 1 86 ? 215.692 -16.846 54.692 1.00 36.74 86 MET B CA 1
ATOM 1628 C C . MET B 1 86 ? 214.439 -17.362 53.994 1.00 31.19 86 MET B C 1
ATOM 1629 O O . MET B 1 86 ? 213.339 -16.907 54.291 1.00 35.60 86 MET B O 1
ATOM 1634 N N . HIS B 1 87 ? 214.606 -18.315 53.079 1.00 30.55 87 HIS B N 1
ATOM 1635 C CA . HIS B 1 87 ? 213.467 -18.916 52.386 1.00 31.19 87 HIS B CA 1
ATOM 1636 C C . HIS B 1 87 ? 212.455 -19.475 53.382 1.00 34.74 87 HIS B C 1
ATOM 1637 O O . HIS B 1 87 ? 211.255 -19.220 53.270 1.00 33.15 87 HIS B O 1
ATOM 1644 N N . GLY B 1 88 ? 212.948 -20.233 54.357 1.00 36.86 88 GLY B N 1
ATOM 1645 C CA . GLY B 1 88 ? 212.105 -20.779 55.404 1.00 28.61 88 GLY B CA 1
ATOM 1646 C C . GLY B 1 88 ? 211.609 -19.739 56.384 1.00 31.27 88 GLY B C 1
ATOM 1647 O O . GLY B 1 88 ? 210.449 -19.786 56.782 1.00 36.95 88 GLY B O 1
ATOM 1648 N N . SER B 1 89 ? 212.484 -18.817 56.784 1.00 28.47 89 SER B N 1
ATOM 1649 C CA . SER B 1 89 ? 212.117 -17.766 57.732 1.00 32.69 89 SER B CA 1
ATOM 1650 C C . SER B 1 89 ? 210.966 -16.909 57.216 1.00 36.87 89 SER B C 1
ATOM 1651 O O . SER B 1 89 ? 210.072 -16.533 57.973 1.00 38.09 89 SER B O 1
ATOM 1654 N N . LEU B 1 90 ? 210.994 -16.601 55.924 1.00 35.03 90 LEU B N 1
ATOM 1655 C CA . LEU B 1 90 ? 209.979 -15.742 55.331 1.00 32.70 90 LEU B CA 1
ATOM 1656 C C . LEU B 1 90 ? 208.636 -16.443 55.424 1.00 34.35 90 LEU B C 1
ATOM 1657 O O . LEU B 1 90 ? 207.635 -15.850 55.828 1.00 38.94 90 LEU B O 1
ATOM 1662 N N . LEU B 1 91 ? 208.629 -17.714 55.042 1.00 36.14 91 LEU B N 1
ATOM 1663 C CA . LEU B 1 91 ? 207.444 -18.553 55.145 1.00 34.27 91 LEU B CA 1
ATOM 1664 C C . LEU B 1 91 ? 206.960 -18.699 56.589 1.00 40.60 91 LEU B C 1
ATOM 1665 O O . LEU B 1 91 ? 205.757 -18.671 56.840 1.00 39.12 91 LEU B O 1
ATOM 1670 N N . GLU B 1 92 ? 207.882 -18.854 57.538 1.00 42.51 92 GLU B N 1
ATOM 1671 C CA . GLU B 1 92 ? 207.487 -19.013 58.937 1.00 40.34 92 GLU B CA 1
ATOM 1672 C C . GLU B 1 92 ? 206.844 -17.753 59.492 1.00 41.21 92 GLU B C 1
ATOM 1673 O O . GLU B 1 92 ? 205.793 -17.806 60.129 1.00 42.59 92 GLU B O 1
ATOM 1679 N N . VAL B 1 93 ? 207.492 -16.621 59.242 1.00 41.35 93 VAL B N 1
ATOM 1680 C CA . VAL B 1 93 ? 207.139 -15.357 59.881 1.00 39.68 93 VAL B CA 1
ATOM 1681 C C . VAL B 1 93 ? 206.017 -14.607 59.157 1.00 36.64 93 VAL B C 1
ATOM 1682 O O . VAL B 1 93 ? 205.260 -13.862 59.779 1.00 39.21 93 VAL B O 1
ATOM 1686 N N . GLY B 1 94 ? 205.908 -14.821 57.850 1.00 34.65 94 GLY B N 1
ATOM 1687 C CA . GLY B 1 94 ? 204.845 -14.232 57.051 1.00 41.62 94 GLY B CA 1
ATOM 1688 C C . GLY B 1 94 ? 204.877 -12.728 56.815 1.00 39.31 94 GLY B C 1
ATOM 1689 O O . GLY B 1 94 ? 203.979 -12.192 56.161 1.00 35.39 94 GLY B O 1
ATOM 1690 N N . SER B 1 95 ? 205.887 -12.042 57.340 1.00 34.13 95 SER B N 1
ATOM 1691 C CA . SER B 1 95 ? 206.106 -10.637 57.015 1.00 34.89 95 SER B CA 1
ATOM 1692 C C . SER B 1 95 ? 207.604 -10.325 57.020 1.00 35.30 95 SER B C 1
ATOM 1693 O O . SER B 1 95 ? 208.395 -11.074 57.594 1.00 34.60 95 SER B O 1
ATOM 1696 N N . PHE B 1 96 ? 207.998 -9.222 56.391 1.00 30.12 96 PHE B N 1
ATOM 1697 C CA . PHE B 1 96 ? 209.416 -8.905 56.290 1.00 29.49 96 PHE B CA 1
ATOM 1698 C C . PHE B 1 96 ? 209.690 -7.434 56.042 1.00 27.69 96 PHE B C 1
ATOM 1699 O O . PHE B 1 96 ? 208.802 -6.674 55.658 1.00 28.54 96 PHE B O 1
ATOM 1707 N N . GLY B 1 97 ? 210.939 -7.051 56.298 1.00 28.23 97 GLY B N 1
ATOM 1708 C CA . GLY B 1 97 ? 211.401 -5.691 56.112 1.00 25.50 97 GLY B CA 1
ATOM 1709 C C . GLY B 1 97 ? 212.366 -5.617 54.949 1.00 27.92 97 GLY B C 1
ATOM 1710 O O . GLY B 1 97 ? 212.971 -6.617 54.572 1.00 26.84 97 GLY B O 1
ATOM 1711 N N . VAL B 1 98 ? 212.496 -4.432 54.366 1.00 25.57 98 VAL B N 1
ATOM 1712 C CA . VAL B 1 98 ? 213.467 -4.206 53.309 1.00 23.03 98 VAL B CA 1
ATOM 1713 C C . VAL B 1 98 ? 214.114 -2.847 53.514 1.00 25.67 98 VAL B C 1
ATOM 1714 O O . VAL B 1 98 ? 213.421 -1.846 53.680 1.00 25.41 98 VAL B O 1
ATOM 1718 N N . SER B 1 99 ? 215.443 -2.821 53.503 1.00 30.14 99 SER B N 1
ATOM 1719 C CA . SER B 1 99 ? 216.190 -1.574 53.616 1.00 27.31 99 SER B CA 1
ATOM 1720 C C . SER B 1 99 ? 217.013 -1.392 52.359 1.00 29.57 99 SER B C 1
ATOM 1721 O O . SER B 1 99 ? 217.815 -2.250 52.014 1.00 31.31 99 SER B O 1
ATOM 1724 N N . VAL B 1 100 ? 216.814 -0.264 51.687 1.00 29.31 100 VAL B N 1
ATOM 1725 C CA . VAL B 1 100 ? 217.531 0.033 50.457 1.00 27.55 100 VAL B CA 1
ATOM 1726 C C . VAL B 1 100 ? 218.824 0.739 50.858 1.00 29.99 100 VAL B C 1
ATOM 1727 O O . VAL B 1 100 ? 218.786 1.771 51.528 1.00 29.13 100 VAL B O 1
ATOM 1731 N N . LEU B 1 101 ? 219.966 0.203 50.438 1.00 27.41 101 LEU B N 1
ATOM 1732 C CA . LEU B 1 101 ? 221.237 0.627 51.023 1.00 30.12 101 LEU B CA 1
ATOM 1733 C C . LEU B 1 101 ? 221.884 1.812 50.312 1.00 34.04 101 LEU B C 1
ATOM 1734 O O . LEU B 1 101 ? 221.932 1.873 49.083 1.00 34.80 101 LEU B O 1
ATOM 1739 N N . ALA B 1 102 ? 222.382 2.751 51.111 1.00 34.24 102 ALA B N 1
ATOM 1740 C CA . ALA B 1 102 ? 223.200 3.848 50.611 1.00 37.24 102 ALA B CA 1
ATOM 1741 C C . ALA B 1 102 ? 224.598 3.330 50.302 1.00 35.95 102 ALA B C 1
ATOM 1742 O O . ALA B 1 102 ? 224.969 2.239 50.728 1.00 35.50 102 ALA B O 1
ATOM 1744 N N . ALA B 1 103 ? 225.380 4.126 49.581 1.00 38.48 103 ALA B N 1
ATOM 1745 C CA . ALA B 1 103 ? 226.694 3.690 49.121 1.00 38.72 103 ALA B CA 1
ATOM 1746 C C . ALA B 1 103 ? 227.683 3.456 50.274 1.00 38.92 103 ALA B C 1
ATOM 1747 O O . ALA B 1 103 ? 228.619 2.666 50.143 1.00 34.89 103 ALA B O 1
ATOM 1749 N N . ASP B 1 104 ? 227.484 4.143 51.394 1.00 36.80 104 ASP B N 1
ATOM 1750 C CA . ASP B 1 104 ? 228.365 3.965 52.544 1.00 44.68 104 ASP B CA 1
ATOM 1751 C C . ASP B 1 104 ? 227.917 2.796 53.429 1.00 49.61 104 ASP B C 1
ATOM 1752 O O . ASP B 1 104 ? 228.289 2.723 54.602 1.00 45.70 104 ASP B O 1
ATOM 1757 N N . GLN B 1 105 ? 227.113 1.896 52.865 1.00 45.42 105 GLN B N 1
ATOM 1758 C CA . GLN B 1 105 ? 226.632 0.717 53.585 1.00 37.08 105 GLN B CA 1
ATOM 1759 C C . GLN B 1 105 ? 227.033 -0.554 52.847 1.00 32.97 105 GLN B C 1
ATOM 1760 O O . GLN B 1 105 ? 226.400 -1.600 52.995 1.00 32.85 105 GLN B O 1
ATOM 1766 N N . GLN B 1 106 ? 228.092 -0.453 52.051 1.00 33.23 106 GLN B N 1
ATOM 1767 C CA . GLN B 1 106 ? 228.651 -1.605 51.355 1.00 32.45 106 GLN B CA 1
ATOM 1768 C C . GLN B 1 106 ? 228.971 -2.753 52.320 1.00 37.52 106 GLN B C 1
ATOM 1769 O O . GLN B 1 106 ? 228.788 -3.925 51.989 1.00 38.71 106 GLN B O 1
ATOM 1775 N N . HIS B 1 107 ? 229.472 -2.410 53.503 1.00 32.90 107 HIS B N 1
ATOM 1776 C CA . HIS B 1 107 ? 229.865 -3.420 54.485 1.00 44.18 107 HIS B CA 1
ATOM 1777 C C . HIS B 1 107 ? 228.655 -4.175 55.031 1.00 37.65 107 HIS B C 1
ATOM 1778 O O . HIS B 1 107 ? 228.745 -5.362 55.349 1.00 42.54 107 HIS B O 1
ATOM 1785 N N . VAL B 1 108 ? 227.524 -3.486 55.137 1.00 36.95 108 VAL B N 1
ATOM 1786 C CA . VAL B 1 108 ? 226.277 -4.135 55.532 1.00 33.25 108 VAL B CA 1
ATOM 1787 C C . VAL B 1 108 ? 225.877 -5.152 54.476 1.00 37.03 108 VAL B C 1
ATOM 1788 O O . VAL B 1 108 ? 225.472 -6.269 54.790 1.00 37.47 108 VAL B O 1
ATOM 1792 N N . ALA B 1 109 ? 226.003 -4.752 53.217 1.00 35.72 109 ALA B N 1
ATOM 1793 C CA . ALA B 1 109 ? 225.676 -5.619 52.095 1.00 31.49 109 ALA B CA 1
ATOM 1794 C C . ALA B 1 109 ? 226.556 -6.862 52.105 1.00 37.69 109 ALA B C 1
ATOM 1795 O O . ALA B 1 109 ? 226.083 -7.985 51.918 1.00 36.26 109 ALA B O 1
ATOM 1797 N N . LEU B 1 110 ? 227.845 -6.650 52.321 1.00 35.37 110 LEU B N 1
ATOM 1798 C CA . LEU B 1 110 ? 228.806 -7.742 52.323 1.00 40.43 110 LEU B CA 1
ATOM 1799 C C . LEU B 1 110 ? 228.531 -8.717 53.459 1.00 35.81 110 LEU B C 1
ATOM 1800 O O . LEU B 1 110 ? 228.489 -9.929 53.253 1.00 36.59 110 LEU B O 1
ATOM 1805 N N . LEU B 1 111 ? 228.346 -8.182 54.658 1.00 29.27 111 LEU B N 1
ATOM 1806 C CA . LEU B 1 111 ? 228.083 -9.018 55.823 1.00 30.47 111 LEU B CA 1
ATOM 1807 C C . LEU B 1 111 ? 226.902 -9.964 55.631 1.00 40.83 111 LEU B C 1
ATOM 1808 O O . LEU B 1 111 ? 227.033 -11.167 55.840 1.00 35.44 111 LEU B O 1
ATOM 1813 N N . TYR B 1 112 ? 225.762 -9.437 55.202 1.00 38.39 112 TYR B N 1
ATOM 1814 C CA . TYR B 1 112 ? 224.552 -10.244 55.153 1.00 30.19 112 TYR B CA 1
ATOM 1815 C C . TYR B 1 112 ? 224.412 -11.003 53.837 1.00 30.91 112 TYR B C 1
ATOM 1816 O O . TYR B 1 112 ? 223.379 -11.615 53.574 1.00 36.90 112 TYR B O 1
ATOM 1825 N N . ALA B 1 113 ? 225.462 -10.954 53.019 1.00 35.89 113 ALA B N 1
ATOM 1826 C CA . ALA B 1 113 ? 225.629 -11.871 51.885 1.00 38.61 113 ALA B CA 1
ATOM 1827 C C . ALA B 1 113 ? 226.597 -13.012 52.236 1.00 38.32 113 ALA B C 1
ATOM 1828 O O . ALA B 1 113 ? 226.778 -13.946 51.455 1.00 42.86 113 ALA B O 1
ATOM 1830 N N . ASN B 1 114 ? 227.214 -12.918 53.413 1.00 41.82 114 ASN B N 1
ATOM 1831 C CA . ASN B 1 114 ? 228.232 -13.866 53.879 1.00 35.72 114 ASN B CA 1
ATOM 1832 C C . ASN B 1 114 ? 227.634 -15.079 54.609 1.00 34.29 114 ASN B C 1
ATOM 1833 O O . ASN B 1 114 ? 227.179 -14.951 55.744 1.00 37.08 114 ASN B O 1
ATOM 1838 N N . ARG B 1 115 ? 227.632 -16.250 53.973 1.00 35.52 115 ARG B N 1
ATOM 1839 C CA . ARG B 1 115 ? 227.055 -17.452 54.588 1.00 42.28 115 ARG B CA 1
ATOM 1840 C C . ARG B 1 115 ? 227.757 -17.853 55.886 1.00 45.18 115 ARG B C 1
ATOM 1841 O O . ARG B 1 115 ? 227.210 -18.611 56.686 1.00 39.79 115 ARG B O 1
ATOM 1849 N N . TRP B 1 116 ? 228.965 -17.342 56.089 1.00 39.27 116 TRP B N 1
ATOM 1850 C CA . TRP B 1 116 ? 229.760 -17.710 57.251 1.00 44.14 116 TRP B CA 1
ATOM 1851 C C . TRP B 1 116 ? 229.480 -16.793 58.437 1.00 45.94 116 TRP B C 1
ATOM 1852 O O . TRP B 1 116 ? 230.111 -16.919 59.488 1.00 53.78 116 TRP B O 1
ATOM 1863 N N . ARG B 1 117 ? 228.529 -15.878 58.272 1.00 37.16 117 ARG B N 1
ATOM 1864 C CA . ARG B 1 117 ? 228.305 -14.829 59.262 1.00 40.27 117 ARG B CA 1
ATOM 1865 C C . ARG B 1 117 ? 227.667 -15.361 60.542 1.00 39.95 117 ARG B C 1
ATOM 1866 O O . ARG B 1 117 ? 227.005 -16.402 60.522 1.00 36.94 117 ARG B O 1
ATOM 1874 N N . PRO B 1 118 ? 227.872 -14.645 61.663 1.00 39.69 118 PRO B N 1
ATOM 1875 C CA . PRO B 1 118 ? 227.149 -14.913 62.911 1.00 43.73 118 PRO B CA 1
ATOM 1876 C C . PRO B 1 118 ? 225.647 -14.744 62.688 1.00 49.21 118 PRO B C 1
ATOM 1877 O O . PRO B 1 118 ? 225.246 -13.753 62.080 1.00 47.39 118 PRO B O 1
ATOM 1881 N N . ARG B 1 119 ? 224.839 -15.686 63.161 1.00 47.09 119 ARG B N 1
ATOM 1882 C CA . ARG B 1 119 ? 223.399 -15.641 62.930 1.00 48.64 119 ARG B CA 1
ATOM 1883 C C . ARG B 1 119 ? 222.665 -15.328 64.227 1.00 51.71 119 ARG B C 1
ATOM 1884 O O . ARG B 1 119 ? 221.456 -15.526 64.359 1.00 60.44 119 ARG B O 1
ATOM 1892 N N . ASP B 1 120 ? 223.446 -14.819 65.171 1.00 52.92 120 ASP B N 1
ATOM 1893 C CA . ASP B 1 120 ? 222.999 -14.400 66.489 1.00 60.48 120 ASP B CA 1
ATOM 1894 C C . ASP B 1 120 ? 222.016 -13.219 66.502 1.00 58.76 120 ASP B C 1
ATOM 1895 O O . ASP B 1 120 ? 222.319 -12.165 65.949 1.00 57.65 120 ASP B O 1
ATOM 1900 N N . PRO B 1 121 ? 220.834 -13.391 67.129 1.00 56.67 121 PRO B N 1
ATOM 1901 C CA . PRO B 1 121 ? 219.849 -12.302 67.211 1.00 52.90 121 PRO B CA 1
ATOM 1902 C C . PRO B 1 121 ? 220.334 -11.022 67.895 1.00 55.41 121 PRO B C 1
ATOM 1903 O O . PRO B 1 121 ? 219.739 -9.967 67.674 1.00 51.84 121 PRO B O 1
ATOM 1907 N N . THR B 1 122 ? 221.385 -11.109 68.703 1.00 57.28 122 THR B N 1
ATOM 1908 C CA . THR B 1 122 ? 221.904 -9.943 69.420 1.00 59.76 122 THR B CA 1
ATOM 1909 C C . THR B 1 122 ? 222.381 -8.825 68.501 1.00 54.45 122 THR B C 1
ATOM 1910 O O . THR B 1 122 ? 222.346 -7.650 68.871 1.00 55.84 122 THR B O 1
ATOM 1914 N N . GLN B 1 123 ? 222.820 -9.192 67.301 1.00 51.18 123 GLN B N 1
ATOM 1915 C CA . GLN B 1 123 ? 223.385 -8.222 66.370 1.00 52.66 123 GLN B CA 1
ATOM 1916 C C . GLN B 1 123 ? 222.364 -7.169 65.946 1.00 49.32 123 GLN B C 1
ATOM 1917 O O . GLN B 1 123 ? 222.734 -6.046 65.606 1.00 54.73 123 GLN B O 1
ATOM 1923 N N . PHE B 1 124 ? 221.085 -7.535 65.970 1.00 47.13 124 PHE B N 1
ATOM 1924 C CA . PHE B 1 124 ? 220.010 -6.621 65.579 1.00 53.70 124 PHE B CA 1
ATOM 1925 C C . PHE B 1 124 ? 219.508 -5.743 66.726 1.00 54.24 124 PHE B C 1
ATOM 1926 O O . PHE B 1 124 ? 218.593 -4.942 66.538 1.00 59.15 124 PHE B O 1
ATOM 1934 N N . ASP B 1 125 ? 220.110 -5.884 67.904 1.00 60.93 125 ASP B N 1
ATOM 1935 C CA . ASP B 1 125 ? 219.785 -5.021 69.040 1.00 69.91 125 ASP B CA 1
ATOM 1936 C C . ASP B 1 125 ? 220.733 -3.835 69.105 1.00 63.28 125 ASP B C 1
ATOM 1937 O O . ASP B 1 125 ? 220.574 -2.933 69.930 1.00 70.29 125 ASP B O 1
ATOM 1942 N N . ARG B 1 126 ? 221.727 -3.857 68.229 1.00 57.60 126 ARG B N 1
ATOM 1943 C CA . ARG B 1 126 ? 222.709 -2.795 68.147 1.00 59.87 126 ARG B CA 1
ATOM 1944 C C . ARG B 1 126 ? 222.104 -1.514 67.579 1.00 65.46 126 ARG B C 1
ATOM 1945 O O . ARG B 1 126 ? 221.010 -1.543 67.010 1.00 53.38 126 ARG B O 1
ATOM 1953 N N . PRO B 1 127 ? 222.818 -0.385 67.728 1.00 60.86 127 PRO B N 1
ATOM 1954 C CA . PRO B 1 127 ? 222.214 0.912 67.414 1.00 53.38 127 PRO B CA 1
ATOM 1955 C C . PRO B 1 127 ? 222.089 1.104 65.910 1.00 58.38 127 PRO B C 1
ATOM 1956 O O . PRO B 1 127 ? 221.385 2.002 65.462 1.00 58.20 127 PRO B O 1
ATOM 1960 N N . GLY B 1 128 ? 222.772 0.262 65.142 1.00 55.65 128 GLY B N 1
ATOM 1961 C CA . GLY B 1 128 ? 222.681 0.310 63.696 1.00 51.79 128 GLY B CA 1
ATOM 1962 C C . GLY B 1 128 ? 221.350 -0.191 63.150 1.00 56.01 128 GLY B C 1
ATOM 1963 O O . GLY B 1 128 ? 221.107 -0.117 61.944 1.00 48.49 128 GLY B O 1
ATOM 1964 N N . TRP B 1 129 ? 220.487 -0.699 64.030 1.00 52.25 129 TRP B N 1
ATOM 1965 C CA . TRP B 1 129 ? 219.182 -1.220 63.616 1.00 46.87 129 TRP B CA 1
ATOM 1966 C C . TRP B 1 129 ? 218.013 -0.512 64.293 1.00 4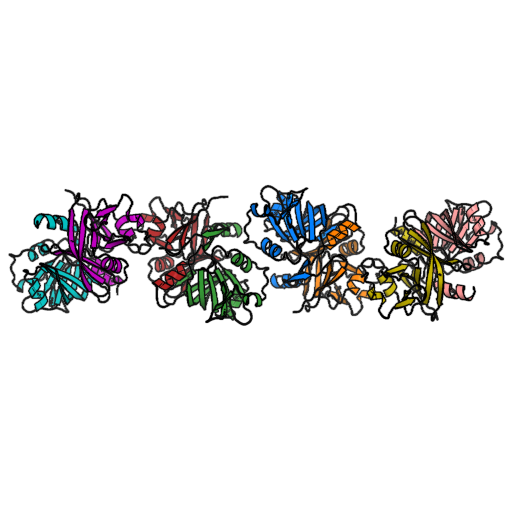6.06 129 TRP B C 1
ATOM 1967 O O . TRP B 1 129 ? 218.051 -0.208 65.486 1.00 51.24 129 TRP B O 1
ATOM 1978 N N . ALA B 1 130 ? 216.976 -0.261 63.501 1.00 41.29 130 ALA B N 1
ATOM 1979 C CA . ALA B 1 130 ? 215.675 0.177 63.995 1.00 39.76 130 ALA B CA 1
ATOM 1980 C C . ALA B 1 130 ? 214.716 -0.988 63.845 1.00 33.64 130 ALA B C 1
ATOM 1981 O O . ALA B 1 130 ? 215.031 -1.949 63.150 1.00 37.24 130 ALA B O 1
ATOM 1983 N N . ARG B 1 131 ? 213.561 -0.914 64.501 1.00 37.65 131 ARG B N 1
ATOM 1984 C CA . ARG B 1 131 ? 212.563 -1.974 64.401 1.00 34.58 131 ARG B CA 1
ATOM 1985 C C . ARG B 1 131 ? 211.319 -1.417 63.735 1.00 37.89 131 ARG B C 1
ATOM 1986 O O . ARG B 1 131 ? 210.824 -0.351 64.121 1.00 41.34 131 ARG B O 1
ATOM 1994 N N . GLY B 1 132 ? 210.815 -2.127 62.731 1.00 35.93 132 GLY B N 1
ATOM 1995 C CA . GLY B 1 132 ? 209.674 -1.650 61.972 1.00 33.01 132 GLY B CA 1
ATOM 1996 C C . GLY B 1 132 ? 208.475 -1.503 62.870 1.00 42.05 132 GLY B C 1
ATOM 1997 O O . GLY B 1 132 ? 208.190 -2.383 63.692 1.00 37.70 132 GLY B O 1
ATOM 1998 N N . ALA B 1 133 ? 207.790 -0.374 62.754 1.00 40.60 133 ALA B N 1
ATOM 1999 C CA . ALA B 1 133 ? 206.689 -0.063 63.672 1.00 41.18 133 ALA B CA 1
ATOM 2000 C C . ALA B 1 133 ? 205.589 -1.138 63.624 1.00 39.67 133 ALA B C 1
ATOM 2001 O O . ALA B 1 133 ? 204.975 -1.551 64.626 1.00 39.08 133 ALA B O 1
ATOM 2003 N N . ARG B 1 134 ? 205.438 -1.660 62.420 1.00 36.40 134 ARG B N 1
ATOM 2004 C CA . ARG B 1 134 ? 204.334 -2.577 62.101 1.00 34.58 134 ARG B CA 1
ATOM 2005 C C . ARG B 1 134 ? 204.633 -4.055 62.280 1.00 34.46 134 ARG B C 1
ATOM 2006 O O . ARG B 1 134 ? 203.725 -4.833 62.608 1.00 32.24 134 ARG B O 1
ATOM 2014 N N . THR B 1 135 ? 205.886 -4.439 62.069 1.00 33.45 135 THR B N 1
ATOM 2015 C CA . THR B 1 135 ? 206.249 -5.851 62.120 1.00 36.73 135 THR B CA 1
ATOM 2016 C C . THR B 1 135 ? 207.345 -6.151 63.135 1.00 30.97 135 THR B C 1
ATOM 2017 O O . THR B 1 135 ? 207.602 -7.317 63.446 1.00 34.44 135 THR B O 1
ATOM 2021 N N . GLY B 1 136 ? 208.010 -5.110 63.621 1.00 31.47 136 GLY B N 1
ATOM 2022 C CA . GLY B 1 136 ? 209.195 -5.293 64.437 1.00 33.64 136 GLY B CA 1
ATOM 2023 C C . GLY B 1 136 ? 210.410 -5.826 63.688 1.00 35.91 136 GLY B C 1
ATOM 2024 O O . GLY B 1 136 ? 211.406 -6.212 64.306 1.00 34.20 136 GLY B O 1
ATOM 2025 N N . ALA B 1 137 ? 210.344 -5.852 62.360 1.00 34.15 137 ALA B N 1
ATOM 2026 C CA . ALA B 1 137 ? 211.459 -6.350 61.564 1.00 31.67 137 ALA B CA 1
ATOM 2027 C C . ALA B 1 137 ? 212.614 -5.354 61.636 1.00 31.34 137 ALA B C 1
ATOM 2028 O O . ALA B 1 137 ? 212.389 -4.141 61.622 1.00 33.07 137 ALA B O 1
ATOM 2030 N N . PRO B 1 138 ? 213.858 -5.857 61.717 1.00 29.84 138 PRO B N 1
ATOM 2031 C CA . PRO B 1 138 ? 214.992 -4.926 61.735 1.00 32.69 138 PRO B CA 1
ATOM 2032 C C . PRO B 1 138 ? 215.082 -4.109 60.451 1.00 32.44 138 PRO B C 1
ATOM 2033 O O . PRO B 1 138 ? 214.927 -4.662 59.361 1.00 37.60 138 PRO B O 1
ATOM 2037 N N . LEU B 1 139 ? 215.319 -2.809 60.593 1.00 30.25 139 LEU B N 1
ATOM 2038 C CA . LEU B 1 139 ? 215.529 -1.928 59.454 1.00 32.95 139 LEU B CA 1
ATOM 2039 C C . LEU B 1 139 ? 216.843 -1.188 59.678 1.00 35.83 139 LEU B C 1
ATOM 2040 O O . LEU B 1 139 ? 217.090 -0.654 60.760 1.00 37.91 139 LEU B O 1
ATOM 2045 N N . ALA B 1 140 ? 217.681 -1.158 58.650 1.00 35.99 140 ALA B N 1
ATOM 2046 C CA . ALA B 1 140 ? 219.024 -0.607 58.768 1.00 34.61 140 ALA B CA 1
ATOM 2047 C C . ALA B 1 140 ? 218.989 0.911 58.826 1.00 34.73 140 ALA B C 1
ATOM 2048 O O . ALA B 1 140 ? 218.460 1.562 57.927 1.00 37.36 140 ALA B O 1
ATOM 2050 N N . ARG B 1 141 ? 219.548 1.474 59.892 1.00 37.54 141 ARG B N 1
ATOM 2051 C CA . ARG B 1 141 ? 219.663 2.923 60.004 1.00 38.40 141 ARG B CA 1
ATOM 2052 C C . ARG B 1 141 ? 220.586 3.461 58.918 1.00 35.40 141 ARG B C 1
ATOM 2053 O O . ARG B 1 141 ? 221.582 2.827 58.571 1.00 35.93 141 ARG B O 1
ATOM 2061 N N . GLY B 1 142 ? 220.248 4.631 58.384 1.00 34.10 142 GLY B N 1
ATOM 2062 C CA . GLY B 1 142 ? 221.044 5.250 57.338 1.00 37.53 142 GLY B CA 1
ATOM 2063 C C . GLY B 1 142 ? 220.657 4.830 55.929 1.00 37.07 142 GLY B C 1
ATOM 2064 O O . GLY B 1 142 ? 221.239 5.309 54.956 1.00 40.20 142 GLY B O 1
ATOM 2065 N N . ALA B 1 143 ? 219.676 3.940 55.812 1.00 36.23 143 ALA B N 1
ATOM 2066 C CA . ALA B 1 143 ? 219.225 3.480 54.501 1.00 33.98 143 ALA B CA 1
ATOM 2067 C C . ALA B 1 143 ? 218.543 4.591 53.704 1.00 31.79 143 ALA B C 1
ATOM 2068 O O . ALA B 1 143 ? 218.052 5.576 54.260 1.00 35.58 143 ALA B O 1
ATOM 2070 N N . LEU B 1 144 ? 218.529 4.417 52.390 1.00 29.97 144 LEU B N 1
ATOM 2071 C CA . LEU B 1 144 ? 217.819 5.313 51.489 1.00 29.16 144 LEU B CA 1
ATOM 2072 C C . LEU B 1 144 ? 216.309 5.193 51.668 1.00 31.47 144 LEU B C 1
ATOM 2073 O O . LEU B 1 144 ? 215.573 6.154 51.458 1.00 33.20 144 LEU B O 1
ATOM 2078 N N . ALA B 1 145 ? 215.849 4.006 52.050 1.00 26.72 145 ALA B N 1
ATOM 2079 C CA . ALA B 1 145 ? 214.421 3.777 52.237 1.00 32.49 145 ALA B CA 1
ATOM 2080 C C . ALA B 1 145 ? 214.147 2.526 53.060 1.00 27.72 145 ALA B C 1
ATOM 2081 O O . ALA B 1 145 ? 214.964 1.609 53.090 1.00 27.75 145 ALA B O 1
ATOM 2083 N N . TRP B 1 146 ? 212.982 2.497 53.705 1.00 27.39 146 TRP B N 1
ATOM 2084 C CA . TRP B 1 146 ? 212.515 1.333 54.453 1.00 30.35 146 TRP B CA 1
ATOM 2085 C C . TRP B 1 146 ? 211.180 0.825 53.910 1.00 28.90 146 TRP B C 1
ATOM 2086 O O . TRP B 1 146 ? 210.325 1.614 53.512 1.00 33.61 146 TRP B O 1
ATOM 2097 N N . PHE B 1 147 ? 211.012 -0.495 53.904 1.00 26.28 147 PHE B N 1
ATOM 2098 C CA . PHE B 1 147 ? 209.726 -1.115 53.609 1.00 25.18 147 PHE B CA 1
ATOM 2099 C C . PHE B 1 147 ? 209.397 -2.191 54.630 1.00 27.00 147 PHE B C 1
ATOM 2100 O O . PHE B 1 147 ? 210.282 -2.921 55.071 1.00 28.11 147 PHE B O 1
ATOM 2108 N N . GLU B 1 148 ? 208.125 -2.277 55.008 1.00 23.91 148 GLU B N 1
ATOM 2109 C CA . GLU B 1 148 ? 207.603 -3.453 55.696 1.00 27.00 148 GLU B CA 1
ATOM 2110 C C . GLU B 1 148 ? 206.521 -4.085 54.834 1.00 30.53 148 GLU B C 1
ATOM 2111 O O . GLU B 1 148 ? 205.707 -3.380 54.236 1.00 30.23 148 GLU B O 1
ATOM 2117 N N . CYS B 1 149 ? 206.501 -5.412 54.784 1.00 26.81 149 CYS B N 1
ATOM 2118 C CA . CYS B 1 149 ? 205.596 -6.118 53.887 1.00 29.57 149 CYS B CA 1
ATOM 2119 C C . CYS B 1 149 ? 204.958 -7.313 54.562 1.00 35.47 149 CYS B C 1
ATOM 2120 O O . CYS B 1 149 ? 205.535 -7.904 55.473 1.00 33.52 149 CYS B O 1
ATOM 2123 N N . ALA B 1 150 ? 203.762 -7.662 54.102 1.00 32.01 150 ALA B N 1
ATOM 2124 C CA . ALA B 1 150 ? 203.137 -8.917 54.471 1.00 34.93 150 ALA B CA 1
ATOM 2125 C C . ALA B 1 150 ? 203.307 -9.865 53.298 1.00 34.78 150 ALA B C 1
ATOM 2126 O O . ALA B 1 150 ? 203.091 -9.477 52.150 1.00 34.50 150 ALA B O 1
ATOM 2128 N N . LEU B 1 151 ? 203.700 -11.104 53.577 1.00 32.22 151 LEU B N 1
ATOM 2129 C CA . LEU B 1 151 ? 203.897 -12.065 52.506 1.00 34.07 151 LEU B CA 1
ATOM 2130 C C . LEU B 1 151 ? 202.545 -12.380 51.890 1.00 34.43 151 LEU B C 1
ATOM 2131 O O . LEU B 1 151 ? 201.623 -12.858 52.554 1.00 36.18 151 LEU B O 1
ATOM 2136 N N . TRP B 1 152 ? 202.458 -12.098 50.600 1.00 34.85 152 TRP B N 1
ATOM 2137 C CA . TRP B 1 152 ? 201.231 -12.228 49.837 1.00 37.30 152 TRP B CA 1
ATOM 2138 C C . TRP B 1 152 ? 201.201 -13.614 49.209 1.00 35.59 152 TRP B C 1
ATOM 2139 O O . TRP B 1 152 ? 200.289 -14.405 49.460 1.00 38.70 152 TRP B O 1
ATOM 2150 N N . ARG B 1 153 ? 202.227 -13.907 48.417 1.00 39.93 153 ARG B N 1
ATOM 2151 C CA . ARG B 1 153 ? 202.396 -15.224 47.812 1.00 34.91 153 ARG B CA 1
ATOM 2152 C C . ARG B 1 153 ? 203.854 -15.562 47.592 1.00 38.59 153 ARG B C 1
ATOM 2153 O O . ARG B 1 153 ? 204.699 -14.680 47.461 1.00 38.12 153 ARG B O 1
ATOM 2161 N N . ALA B 1 154 ? 204.127 -16.862 47.566 1.00 36.60 154 ALA B N 1
ATOM 2162 C CA . ALA B 1 154 ? 205.443 -17.381 47.244 1.00 36.93 154 ALA B CA 1
ATOM 2163 C C . ALA B 1 154 ? 205.283 -18.301 46.043 1.00 36.48 154 ALA B C 1
ATOM 2164 O O . ALA B 1 154 ? 204.578 -19.307 46.120 1.00 38.96 154 ALA B O 1
ATOM 2166 N N . TYR B 1 155 ? 205.950 -17.957 44.944 1.00 38.38 155 TYR B N 1
ATOM 2167 C CA . TYR B 1 155 ? 205.799 -18.679 43.686 1.00 36.56 155 TYR B CA 1
ATOM 2168 C C . TYR B 1 155 ? 207.063 -19.465 43.381 1.00 40.45 155 TYR B C 1
ATOM 2169 O O . TYR B 1 155 ? 208.175 -18.979 43.589 1.00 36.81 155 TYR B O 1
ATOM 2178 N N . ASP B 1 156 ? 206.890 -20.685 42.888 1.00 46.77 156 ASP B N 1
ATOM 2179 C CA . ASP B 1 156 ? 208.026 -21.496 42.480 1.00 45.86 156 ASP B CA 1
ATOM 2180 C C . ASP B 1 156 ? 208.716 -20.842 41.291 1.00 47.38 156 ASP B C 1
ATOM 2181 O O . ASP B 1 156 ? 208.063 -20.265 40.422 1.00 47.01 156 ASP B O 1
ATOM 2186 N N . ALA B 1 157 ? 210.040 -20.929 41.265 1.00 38.73 157 ALA B N 1
ATOM 2187 C CA . ALA B 1 157 ? 210.827 -20.301 40.219 1.00 40.86 157 ALA B CA 1
ATOM 2188 C C . ALA B 1 157 ? 212.189 -20.979 40.121 1.00 39.32 157 ALA B C 1
ATOM 2189 O O . ALA B 1 157 ? 213.228 -20.356 40.344 1.00 36.60 157 ALA B O 1
ATOM 2191 N N . GLY B 1 158 ? 212.169 -22.265 39.795 1.00 35.86 158 GLY B N 1
ATOM 2192 C CA . GLY B 1 158 ? 213.386 -23.044 39.693 1.00 40.19 158 GLY B CA 1
ATOM 2193 C C . GLY B 1 158 ? 214.056 -23.191 41.045 1.00 35.08 158 GLY B C 1
ATOM 2194 O O . GLY B 1 158 ? 213.426 -23.618 42.013 1.00 37.23 158 GLY B O 1
ATOM 2195 N N . ASP B 1 159 ? 215.335 -22.839 41.115 1.00 39.19 159 ASP B N 1
ATOM 2196 C CA . ASP B 1 159 ? 216.105 -22.986 42.348 1.00 42.77 159 ASP B CA 1
ATOM 2197 C C . ASP B 1 159 ? 215.894 -21.828 43.334 1.00 41.97 159 ASP B C 1
ATOM 2198 O O . ASP B 1 159 ? 216.508 -21.802 44.403 1.00 40.29 159 ASP B O 1
ATOM 2203 N N . HIS B 1 160 ? 215.030 -20.884 42.966 1.00 39.89 160 HIS B N 1
ATOM 2204 C CA . HIS B 1 160 ? 214.605 -19.810 43.861 1.00 36.45 160 HIS B CA 1
ATOM 2205 C C . HIS B 1 160 ? 213.087 -19.842 43.996 1.00 38.03 160 HIS B C 1
ATOM 2206 O O . HIS B 1 160 ? 212.404 -20.536 43.241 1.00 37.00 160 HIS B O 1
ATOM 2213 N N . SER B 1 161 ? 212.567 -19.091 44.961 1.00 35.49 161 SER B N 1
ATOM 2214 C CA . SER B 1 161 ? 211.146 -18.769 45.000 1.00 38.96 161 SER B CA 1
ATOM 2215 C C . SER B 1 161 ? 210.948 -17.258 44.911 1.00 34.28 161 SER B C 1
ATOM 2216 O O . SER B 1 161 ? 211.759 -16.482 45.418 1.00 36.11 161 SER B O 1
ATOM 2219 N N . ILE B 1 162 ? 209.851 -16.853 44.280 1.00 34.49 162 ILE B N 1
ATOM 2220 C CA . ILE B 1 162 ? 209.492 -15.444 44.182 1.00 31.31 162 ILE B CA 1
ATOM 2221 C C . ILE B 1 162 ? 208.562 -15.079 45.326 1.00 29.52 162 ILE B C 1
ATOM 2222 O O . ILE B 1 162 ? 207.428 -15.546 45.373 1.00 28.96 162 ILE B O 1
ATOM 2227 N N . PHE B 1 163 ? 209.033 -14.229 46.233 1.00 29.95 163 PHE B N 1
ATOM 2228 C CA . PHE B 1 163 ? 208.229 -13.828 47.381 1.00 29.43 163 PHE B CA 1
ATOM 2229 C C . PHE B 1 163 ? 207.602 -12.472 47.101 1.00 28.76 163 PHE B C 1
ATOM 2230 O O . PHE B 1 163 ? 208.306 -11.470 47.038 1.00 33.40 163 PHE B O 1
ATOM 2238 N N . VAL B 1 164 ? 206.278 -12.448 46.958 1.00 30.98 164 VAL B N 1
ATOM 2239 C CA . VAL B 1 164 ? 205.545 -11.212 46.696 1.00 26.87 164 VAL B CA 1
ATOM 2240 C C . VAL B 1 164 ? 205.019 -10.652 48.008 1.00 29.52 164 VAL B C 1
ATOM 2241 O O . VAL B 1 164 ? 204.304 -11.339 48.735 1.00 29.14 164 VAL B O 1
ATOM 2245 N N . GLY B 1 165 ? 205.391 -9.410 48.309 1.00 31.05 165 GLY B N 1
ATOM 2246 C CA . GLY B 1 165 ? 204.960 -8.748 49.529 1.00 31.00 165 GLY B CA 1
ATOM 2247 C C . GLY B 1 165 ? 204.022 -7.585 49.264 1.00 37.66 165 GLY B C 1
ATOM 2248 O O . GLY B 1 165 ? 204.276 -6.765 48.384 1.00 30.85 165 GLY B O 1
ATOM 2249 N N . ARG B 1 166 ? 202.929 -7.519 50.020 1.00 34.47 166 ARG B N 1
ATOM 2250 C CA . ARG B 1 166 ? 202.052 -6.353 50.004 1.00 38.83 166 ARG B CA 1
ATOM 2251 C C . ARG B 1 166 ? 202.543 -5.357 51.054 1.00 39.28 166 ARG B C 1
ATOM 2252 O O . ARG B 1 166 ? 202.739 -5.725 52.212 1.00 38.93 166 ARG B O 1
ATOM 2260 N N . LEU B 1 167 ? 202.743 -4.103 50.662 1.00 32.96 167 LEU B N 1
ATOM 2261 C CA . LEU B 1 167 ? 203.296 -3.111 51.583 1.00 30.97 167 LEU B CA 1
ATOM 2262 C C . LEU B 1 167 ? 202.356 -2.789 52.745 1.00 32.85 167 LEU B C 1
ATOM 2263 O O . LEU B 1 167 ? 201.156 -2.588 52.554 1.00 36.79 167 LEU B O 1
ATOM 2268 N N . LEU B 1 168 ? 202.928 -2.748 53.948 1.00 32.44 168 LEU B N 1
ATOM 2269 C CA . LEU B 1 168 ? 202.233 -2.285 55.146 1.00 33.10 168 LEU B CA 1
ATOM 2270 C C . LEU B 1 168 ? 202.714 -0.893 55.511 1.00 34.48 168 LEU B C 1
ATOM 2271 O O . LEU B 1 168 ? 201.931 -0.058 55.959 1.00 40.50 168 LEU B O 1
ATOM 2276 N N . THR B 1 169 ? 204.003 -0.646 55.301 1.00 29.81 169 THR B N 1
ATOM 2277 C CA . THR B 1 169 ? 204.574 0.675 55.514 1.00 28.81 169 THR B CA 1
ATOM 2278 C C . THR B 1 169 ? 205.683 0.907 54.505 1.00 29.62 169 THR B C 1
ATOM 2279 O O . THR B 1 169 ? 206.243 -0.039 53.953 1.00 32.23 169 THR B O 1
ATOM 2283 N N . ALA B 1 170 ? 205.995 2.174 54.271 1.00 32.46 170 ALA B N 1
ATOM 2284 C CA . ALA B 1 170 ? 207.048 2.549 53.343 1.00 31.45 170 ALA B CA 1
ATOM 2285 C C . ALA B 1 170 ? 207.507 3.949 53.680 1.00 33.55 170 ALA B C 1
ATOM 2286 O O . ALA B 1 170 ? 206.709 4.787 54.096 1.00 34.96 170 ALA B O 1
ATOM 2288 N N . GLU B 1 171 ? 208.795 4.203 53.516 1.00 34.25 171 GLU B N 1
ATOM 2289 C CA . GLU B 1 171 ? 209.347 5.470 53.952 1.00 34.37 171 GLU B CA 1
ATOM 2290 C C . GLU B 1 171 ? 210.659 5.749 53.265 1.00 32.75 171 GLU B C 1
ATOM 2291 O O . GLU B 1 171 ? 211.562 4.914 53.255 1.00 34.99 171 GLU B O 1
ATOM 2297 N N . ARG B 1 172 ? 210.747 6.939 52.685 1.00 32.97 172 ARG B N 1
ATOM 2298 C CA . ARG B 1 172 ? 211.957 7.370 52.017 1.00 34.68 172 ARG B CA 1
ATOM 2299 C C . ARG B 1 172 ? 212.711 8.352 52.895 1.00 34.41 172 ARG B C 1
ATOM 2300 O O . ARG B 1 172 ? 212.124 9.257 53.490 1.00 38.42 172 ARG B O 1
ATOM 2308 N N . HIS B 1 173 ? 214.020 8.156 52.966 1.00 36.80 173 HIS B N 1
ATOM 2309 C CA . HIS B 1 173 ? 214.886 9.012 53.756 1.00 38.48 173 HIS B CA 1
ATOM 2310 C C . HIS B 1 173 ? 215.662 9.935 52.842 1.00 41.08 173 HIS B C 1
ATOM 2311 O O . HIS B 1 173 ? 215.415 9.983 51.636 1.00 48.75 173 HIS B O 1
ATOM 2318 N N . ASP B 1 174 ? 216.590 10.676 53.432 1.00 48.98 174 ASP B N 1
ATOM 2319 C CA . ASP B 1 174 ? 217.405 11.623 52.693 1.00 50.71 174 ASP B CA 1
ATOM 2320 C C . ASP B 1 174 ? 218.041 10.965 51.483 1.00 48.53 174 ASP B C 1
ATOM 2321 O O . ASP B 1 174 ? 218.577 9.860 51.574 1.00 48.87 174 ASP B O 1
ATOM 2326 N N . ARG B 1 175 ? 217.968 11.642 50.345 1.00 47.10 175 ARG B N 1
ATOM 2327 C CA . ARG B 1 175 ? 218.646 11.158 49.161 1.00 48.30 175 ARG B CA 1
ATOM 2328 C C . ARG B 1 175 ? 220.127 11.421 49.326 1.00 51.83 175 ARG B C 1
ATOM 2329 O O . ARG B 1 175 ? 220.544 12.543 49.613 1.00 58.98 175 ARG B O 1
ATOM 2337 N N . ARG B 1 176 ? 220.914 10.372 49.142 1.00 49.78 176 ARG B N 1
ATOM 2338 C CA . ARG B 1 176 ? 222.360 10.482 49.117 1.00 44.79 176 ARG B CA 1
ATOM 2339 C C . ARG B 1 176 ? 222.850 9.358 48.230 1.00 45.61 176 ARG B C 1
ATOM 2340 O O . ARG B 1 176 ? 222.037 8.596 47.707 1.00 44.62 176 ARG B O 1
ATOM 2348 N N . ASP B 1 177 ? 224.162 9.257 48.048 1.00 42.43 177 ASP B N 1
ATOM 2349 C CA . ASP B 1 177 ? 224.725 8.265 47.144 1.00 43.32 177 ASP B CA 1
ATOM 2350 C C . ASP B 1 177 ? 224.196 6.866 47.443 1.00 45.41 177 ASP B C 1
ATOM 2351 O O . ASP B 1 177 ? 224.101 6.456 48.601 1.00 41.03 177 ASP B O 1
ATOM 2356 N N . ALA B 1 178 ? 223.845 6.147 46.381 1.00 40.11 178 ALA B N 1
ATOM 2357 C CA . ALA B 1 178 ? 223.207 4.845 46.499 1.00 37.57 178 ALA B CA 1
ATOM 2358 C C . ALA B 1 178 ? 224.204 3.733 46.220 1.00 35.40 178 ALA B C 1
ATOM 2359 O O . ALA B 1 178 ? 225.129 3.902 45.427 1.00 38.29 178 ALA B O 1
ATOM 2361 N N . LEU B 1 179 ? 224.011 2.594 46.877 1.00 31.29 179 LEU B N 1
ATOM 2362 C CA . LEU B 1 179 ? 224.861 1.435 46.646 1.00 31.21 179 LEU B CA 1
ATOM 2363 C C . LEU B 1 179 ? 224.350 0.694 45.424 1.00 30.54 179 LEU B C 1
ATOM 2364 O O . LEU B 1 179 ? 223.166 0.364 45.337 1.00 28.98 179 LEU B O 1
ATOM 2369 N N . VAL B 1 180 ? 225.251 0.445 44.482 1.00 28.69 180 VAL B N 1
ATOM 2370 C CA . VAL B 1 180 ? 224.897 -0.232 43.248 1.00 29.69 180 VAL B CA 1
ATOM 2371 C C . VAL B 1 180 ? 225.790 -1.441 43.022 1.00 33.14 180 VAL B C 1
ATOM 2372 O O . VAL B 1 180 ? 226.985 -1.410 43.316 1.00 35.69 180 VAL B O 1
ATOM 2376 N N . TYR B 1 181 ? 225.184 -2.505 42.505 1.00 30.17 181 TYR B N 1
ATOM 2377 C CA . TYR B 1 181 ? 225.882 -3.742 42.210 1.00 29.72 181 TYR B CA 1
ATOM 2378 C C . TYR B 1 181 ? 225.822 -4.003 40.709 1.00 33.21 181 TYR B C 1
ATOM 2379 O O . TYR B 1 181 ? 224.753 -4.292 40.171 1.00 34.72 181 TYR B O 1
ATOM 2388 N N . HIS B 1 182 ? 226.968 -3.904 40.036 1.00 34.25 182 HIS B N 1
ATOM 2389 C CA . HIS B 1 182 ? 227.029 -4.078 38.582 1.00 34.28 182 HIS B CA 1
ATOM 2390 C C . HIS B 1 182 ? 228.347 -4.712 38.160 1.00 36.49 182 HIS B C 1
ATOM 2391 O O . HIS B 1 182 ? 229.412 -4.352 38.668 1.00 36.54 182 HIS B O 1
ATOM 2398 N N . SER B 1 183 ? 228.262 -5.639 37.211 1.00 39.29 183 SER B N 1
ATOM 2399 C CA . SER B 1 183 ? 229.423 -6.389 36.739 1.00 40.66 183 SER B CA 1
ATOM 2400 C C . SER B 1 183 ? 230.127 -7.064 37.921 1.00 42.17 183 SER B C 1
ATOM 2401 O O . SER B 1 183 ? 231.350 -7.194 37.944 1.00 48.06 183 SER B O 1
ATOM 2404 N N . GLY B 1 184 ? 229.337 -7.502 38.899 1.00 45.36 184 GLY B N 1
ATOM 2405 C CA . GLY B 1 184 ? 229.869 -8.169 40.076 1.00 37.32 184 GLY B CA 1
ATOM 2406 C C . GLY B 1 184 ? 230.665 -7.270 40.996 1.00 40.84 184 GLY B C 1
ATOM 2407 O O . GLY B 1 184 ? 231.365 -7.761 41.882 1.00 42.95 184 GLY B O 1
ATOM 2408 N N . GLN B 1 185 ? 230.555 -5.961 40.794 1.00 41.72 185 GLN B N 1
ATOM 2409 C CA . GLN B 1 185 ? 231.265 -4.982 41.613 1.00 37.83 185 GLN B CA 1
ATOM 2410 C C . GLN B 1 185 ? 230.287 -4.126 42.384 1.00 40.46 185 GLN B C 1
ATOM 2411 O O . GLN B 1 185 ? 229.183 -3.864 41.907 1.00 42.87 185 GLN B O 1
ATOM 2417 N N . PHE B 1 186 ? 230.686 -3.685 43.573 1.00 34.70 186 PHE B N 1
ATOM 2418 C CA . PHE B 1 186 ? 229.902 -2.686 44.275 1.00 34.72 186 PHE B CA 1
ATOM 2419 C C . PHE B 1 186 ? 230.343 -1.338 43.767 1.00 39.12 186 PHE B C 1
ATOM 2420 O O . PHE B 1 186 ? 231.530 -1.083 43.573 1.00 44.53 186 PHE B O 1
ATOM 2428 N N . ARG B 1 187 ? 229.366 -0.465 43.583 1.00 41.98 187 ARG B N 1
ATOM 2429 C CA . ARG B 1 187 ? 229.609 0.831 42.985 1.00 35.26 187 ARG B CA 1
ATOM 2430 C C . ARG B 1 187 ? 228.812 1.859 43.780 1.00 32.64 187 ARG B C 1
ATOM 2431 O O . ARG B 1 187 ? 227.820 1.516 44.423 1.00 35.83 187 ARG B O 1
ATOM 2439 N N . GLY B 1 188 ? 229.263 3.106 43.756 1.00 34.55 188 GLY B N 1
ATOM 2440 C CA . GLY B 1 188 ? 228.515 4.205 44.339 1.00 38.86 188 GLY B CA 1
ATOM 2441 C C . GLY B 1 188 ? 227.863 5.010 43.232 1.00 47.78 188 GLY B C 1
ATOM 2442 O O . GLY B 1 188 ? 228.525 5.376 42.262 1.00 49.51 188 GLY B O 1
ATOM 2443 N N . LEU B 1 189 ? 226.569 5.279 43.373 1.00 48.03 189 LEU B N 1
ATOM 2444 C CA . LEU B 1 189 ? 225.838 6.103 42.414 1.00 42.87 189 LEU B CA 1
ATOM 2445 C C . LEU B 1 189 ? 225.538 7.467 43.016 1.00 48.65 189 LEU B C 1
ATOM 2446 O O . LEU B 1 189 ? 224.779 7.564 43.978 1.00 47.84 189 LEU B O 1
ATOM 2451 N N . PRO B 1 190 ? 226.141 8.531 42.459 1.00 47.79 190 PRO B N 1
ATOM 2452 C CA . PRO B 1 190 ? 225.899 9.836 43.075 1.00 51.25 190 PRO B CA 1
ATOM 2453 C C . PRO B 1 190 ? 224.443 10.267 42.984 1.00 45.75 190 PRO B C 1
ATOM 2454 O O . PRO B 1 190 ? 223.783 10.047 41.968 1.00 51.18 190 PRO B O 1
ATOM 2458 N N . ASP B 1 191 ? 223.953 10.875 44.054 1.00 48.81 191 ASP B N 1
ATOM 2459 C CA . ASP B 1 191 ? 222.606 11.422 44.080 1.00 53.32 191 ASP B CA 1
ATOM 2460 C C . ASP B 1 191 ? 222.539 12.457 45.185 1.00 57.04 191 ASP B C 1
ATOM 2461 O O . ASP B 1 191 ? 223.197 12.322 46.214 1.00 53.48 191 ASP B O 1
ATOM 2466 N N . ARG B 1 192 ? 221.738 13.489 44.957 1.00 63.05 192 ARG B N 1
ATOM 2467 C CA . ARG B 1 192 ? 221.534 14.555 45.921 1.00 63.77 192 ARG B CA 1
ATOM 2468 C C . ARG B 1 192 ? 220.131 15.072 45.688 1.00 61.00 192 ARG B C 1
ATOM 2469 O O . ARG B 1 192 ? 219.649 15.054 44.556 1.00 64.68 192 ARG B O 1
ATOM 2471 N N . ALA B 1 193 ? 219.469 15.512 46.751 1.00 63.63 193 ALA B N 1
ATOM 2472 C CA . ALA B 1 193 ? 218.139 16.093 46.620 1.00 62.54 193 ALA B CA 1
ATOM 2473 C C . ALA B 1 193 ? 218.123 17.226 45.599 1.00 69.00 193 ALA B C 1
ATOM 2474 O O . ALA B 1 193 ? 218.784 18.246 45.779 1.00 77.03 193 ALA B O 1
ATOM 2476 N N . LEU C 1 31 ? 181.075 3.728 27.361 1.00 70.20 31 LEU C N 1
ATOM 2477 C CA . LEU C 1 31 ? 181.692 5.036 27.567 1.00 73.88 31 LEU C CA 1
ATOM 2478 C C . LEU C 1 31 ? 182.694 5.025 28.717 1.00 75.24 31 LEU C C 1
ATOM 2479 O O . LEU C 1 31 ? 183.529 5.923 28.835 1.00 70.04 31 LEU C O 1
ATOM 2484 N N . ARG C 1 32 ? 182.607 4.005 29.563 1.00 77.83 32 ARG C N 1
ATOM 2485 C CA . ARG C 1 32 ? 183.469 3.907 30.733 1.00 79.83 32 ARG C CA 1
ATOM 2486 C C . ARG C 1 32 ? 184.839 3.366 30.349 1.00 79.71 32 ARG C C 1
ATOM 2487 O O . ARG C 1 32 ? 185.780 3.408 31.142 1.00 83.48 32 ARG C O 1
ATOM 2489 N N . ASP C 1 33 ? 184.945 2.871 29.120 1.00 76.14 33 ASP C N 1
ATOM 2490 C CA . ASP C 1 33 ? 186.173 2.256 28.646 1.00 72.54 33 ASP C CA 1
ATOM 2491 C C . ASP C 1 33 ? 187.061 3.314 27.982 1.00 65.31 33 ASP C C 1
ATOM 2492 O O . ASP C 1 33 ? 186.648 3.966 27.021 1.00 61.71 33 ASP C O 1
ATOM 2497 N N . SER C 1 34 ? 188.276 3.483 28.496 1.00 58.75 34 SER C N 1
ATOM 2498 C CA . SER C 1 34 ? 189.184 4.525 28.011 1.00 57.65 34 SER C CA 1
ATOM 2499 C C . SER C 1 34 ? 189.758 4.287 26.612 1.00 56.56 34 SER C C 1
ATOM 2500 O O . SER C 1 34 ? 189.826 5.212 25.802 1.00 52.27 34 SER C O 1
ATOM 2503 N N . ARG C 1 35 ? 190.176 3.058 26.329 1.00 53.14 35 ARG C N 1
ATOM 2504 C CA . ARG C 1 35 ? 190.835 2.766 25.059 1.00 56.08 35 ARG C CA 1
ATOM 2505 C C . ARG C 1 35 ? 189.836 2.896 23.915 1.00 52.25 35 ARG C C 1
ATOM 2506 O O . ARG C 1 35 ? 190.175 3.353 22.822 1.00 48.26 35 ARG C O 1
ATOM 2514 N N . SER C 1 36 ? 188.600 2.489 24.177 1.00 48.82 36 SER C N 1
ATOM 2515 C CA . SER C 1 36 ? 187.547 2.548 23.176 1.00 50.04 36 SER C CA 1
ATOM 2516 C C . SER C 1 36 ? 187.202 3.999 22.860 1.00 45.33 36 SER C C 1
ATOM 2517 O O . SER C 1 36 ? 187.167 4.403 21.700 1.00 42.62 36 SER C O 1
ATOM 2520 N N . LEU C 1 37 ? 186.969 4.779 23.910 1.00 47.11 37 LEU C N 1
ATOM 2521 C CA . LEU C 1 37 ? 186.569 6.171 23.764 1.00 43.43 37 LEU C CA 1
ATOM 2522 C C . LEU C 1 37 ? 187.698 6.999 23.158 1.00 36.94 37 LEU C C 1
ATOM 2523 O O . LEU C 1 37 ? 187.449 7.904 22.357 1.00 36.44 37 LEU C O 1
ATOM 2528 N N . ARG C 1 38 ? 188.933 6.704 23.554 1.00 37.87 38 ARG C N 1
ATOM 2529 C CA . ARG C 1 38 ? 190.091 7.382 22.983 1.00 42.70 38 ARG C CA 1
ATOM 2530 C C . ARG C 1 38 ? 190.159 7.140 21.475 1.00 37.21 38 ARG C C 1
ATOM 2531 O O . ARG C 1 38 ? 190.569 8.020 20.714 1.00 34.75 38 ARG C O 1
ATOM 2533 N N . GLY C 1 39 ? 189.744 5.949 21.049 1.00 37.75 39 GLY C N 1
ATOM 2534 C CA . GLY C 1 39 ? 189.698 5.609 19.636 1.00 31.77 39 GLY C CA 1
ATOM 2535 C C . GLY C 1 39 ? 188.685 6.423 18.853 1.00 34.91 39 GLY C C 1
ATOM 2536 O O . GLY C 1 39 ? 188.941 6.824 17.717 1.00 32.12 39 GLY C O 1
ATOM 2537 N N . ILE C 1 40 ? 187.525 6.660 19.455 1.00 32.46 40 ILE C N 1
ATOM 2538 C CA . ILE C 1 40 ? 186.482 7.442 18.805 1.00 32.04 40 ILE C CA 1
ATOM 2539 C C . ILE C 1 40 ? 186.942 8.899 18.712 1.00 34.81 40 ILE C C 1
ATOM 2540 O O . ILE C 1 40 ? 186.820 9.516 17.655 1.00 30.30 40 ILE C O 1
ATOM 2545 N N . PHE C 1 41 ? 187.447 9.451 19.817 1.00 33.38 41 PHE C N 1
ATOM 2546 C CA . PHE C 1 41 ? 188.082 10.774 19.806 1.00 28.68 41 PHE C CA 1
ATOM 2547 C C . PHE C 1 41 ? 189.120 10.946 18.702 1.00 29.40 41 PHE C C 1
ATOM 2548 O O . PHE C 1 41 ? 189.253 12.028 18.131 1.00 32.35 41 PHE C O 1
ATOM 2556 N N . SER C 1 42 ? 189.843 9.876 18.392 1.00 30.53 42 SER C N 1
ATOM 2557 C CA . SER C 1 42 ? 190.970 9.959 17.466 1.00 29.52 42 SER C CA 1
ATOM 2558 C C . SER C 1 42 ? 190.504 10.156 16.025 1.00 28.40 42 SER C C 1
ATOM 2559 O O . SER C 1 42 ? 191.311 10.428 15.137 1.00 32.80 42 SER C O 1
ATOM 2562 N N . SER C 1 43 ? 189.207 9.995 15.791 1.00 28.20 43 SER C N 1
ATOM 2563 C CA . SER C 1 43 ? 188.653 10.232 14.464 1.00 34.61 43 SER C CA 1
ATOM 2564 C C . SER C 1 43 ? 188.751 11.712 14.086 1.00 33.13 43 SER C C 1
ATOM 2565 O O . SER C 1 43 ? 188.753 12.054 12.903 1.00 36.34 43 SER C O 1
ATOM 2568 N N . PHE C 1 44 ? 188.838 12.586 15.086 1.00 31.36 44 PHE C N 1
ATOM 2569 C CA . PHE C 1 44 ? 189.038 14.014 14.832 1.00 31.18 44 PHE C CA 1
ATOM 2570 C C . PHE C 1 44 ? 190.519 14.369 14.745 1.00 28.88 44 PHE C C 1
ATOM 2571 O O . PHE C 1 44 ? 191.235 14.324 15.746 1.00 29.64 44 PHE C O 1
ATOM 2579 N N . ALA C 1 45 ? 190.967 14.716 13.544 1.00 26.07 45 ALA C N 1
ATOM 2580 C CA . ALA C 1 45 ? 192.358 15.062 13.307 1.00 24.62 45 ALA C CA 1
ATOM 2581 C C . ALA C 1 45 ? 192.724 16.383 13.981 1.00 29.19 45 ALA C C 1
ATOM 2582 O O . ALA C 1 45 ? 191.873 17.252 14.163 1.00 28.99 45 ALA C O 1
ATOM 2584 N N . THR C 1 46 ? 193.996 16.521 14.345 1.00 20.90 46 THR C N 1
ATOM 2585 C CA . THR C 1 46 ? 194.510 17.747 14.953 1.00 21.92 46 THR C CA 1
ATOM 2586 C C . THR C 1 46 ? 195.925 18.042 14.503 1.00 25.85 46 THR C C 1
ATOM 2587 O O . THR C 1 46 ? 196.637 17.155 14.038 1.00 31.57 46 THR C O 1
ATOM 2591 N N . GLY C 1 47 ? 196.331 19.297 14.654 1.00 25.27 47 GLY C N 1
ATOM 2592 C CA . GLY C 1 47 ? 197.737 19.643 14.617 1.00 22.54 47 GLY C CA 1
ATOM 2593 C C . GLY C 1 47 ? 198.325 19.227 15.952 1.00 24.34 47 GLY C C 1
ATOM 2594 O O . GLY C 1 47 ? 197.657 18.571 16.753 1.00 20.78 47 GLY C O 1
ATOM 2595 N N . VAL C 1 48 ? 199.569 19.611 16.207 1.00 28.48 48 VAL C N 1
ATOM 2596 C CA . VAL C 1 48 ? 200.222 19.286 17.471 1.00 21.06 48 VAL C CA 1
ATOM 2597 C C . VAL C 1 48 ? 201.070 20.449 17.949 1.00 25.81 48 VAL C C 1
ATOM 2598 O O . VAL C 1 48 ? 201.815 21.041 17.167 1.00 30.80 48 VAL C O 1
ATOM 2602 N N . THR C 1 49 ? 200.943 20.777 19.233 1.00 21.88 49 THR C N 1
ATOM 2603 C CA . THR C 1 49 ? 201.745 21.834 19.836 1.00 25.26 49 THR C CA 1
ATOM 2604 C C . THR C 1 49 ? 202.587 21.342 21.002 1.00 28.04 49 THR C C 1
ATOM 2605 O O . THR C 1 49 ? 202.388 20.241 21.523 1.00 26.32 49 THR C O 1
ATOM 2609 N N . VAL C 1 50 ? 203.534 22.184 21.395 1.00 22.86 50 VAL C N 1
ATOM 2610 C CA . VAL C 1 50 ? 204.199 22.062 22.682 1.00 25.06 50 VAL C CA 1
ATOM 2611 C C . VAL C 1 50 ? 203.910 23.310 23.514 1.00 26.61 50 VAL C C 1
ATOM 2612 O O . VAL C 1 50 ? 204.241 24.429 23.116 1.00 26.02 50 VAL C O 1
ATOM 2616 N N . VAL C 1 51 ? 203.269 23.103 24.659 1.00 23.73 51 VAL C N 1
ATOM 2617 C CA . VAL C 1 51 ? 202.978 24.172 25.608 1.00 26.46 51 VAL C CA 1
ATOM 2618 C C . VAL C 1 51 ? 204.098 24.293 26.640 1.00 33.49 51 VAL C C 1
ATOM 2619 O O . VAL C 1 51 ? 204.530 23.294 27.210 1.00 31.03 51 VAL C O 1
ATOM 2623 N N . THR C 1 52 ? 204.567 25.517 26.870 1.00 31.18 52 THR C N 1
ATOM 2624 C CA . THR C 1 52 ? 205.718 25.743 27.748 1.00 28.05 52 THR C CA 1
ATOM 2625 C C . THR C 1 52 ? 205.517 26.903 28.715 1.00 29.62 52 THR C C 1
ATOM 2626 O O . THR C 1 52 ? 204.721 27.799 28.451 1.00 31.87 52 THR C O 1
ATOM 2630 N N . VAL C 1 53 ? 206.241 26.879 29.835 1.00 28.97 53 VAL C N 1
ATOM 2631 C CA . VAL C 1 53 ? 206.355 28.046 30.715 1.00 30.24 53 VAL C CA 1
ATOM 2632 C C . VAL C 1 53 ? 207.822 28.399 30.905 1.00 33.97 53 VAL C C 1
ATOM 2633 O O . VAL C 1 53 ? 208.707 27.563 30.722 1.00 30.80 53 VAL C O 1
ATOM 2637 N N . GLY C 1 54 ? 208.063 29.645 31.289 1.00 36.54 54 GLY C N 1
ATOM 2638 C CA . GLY C 1 54 ? 209.387 30.103 31.660 1.00 33.58 54 GLY C CA 1
ATOM 2639 C C . GLY C 1 54 ? 209.479 30.134 33.170 1.00 40.68 54 GLY C C 1
ATOM 2640 O O . GLY C 1 54 ? 209.008 29.221 33.850 1.00 35.44 54 GLY C O 1
ATOM 2641 N N . GLY C 1 55 ? 210.095 31.183 33.700 1.00 43.42 55 GLY C N 1
ATOM 2642 C CA . GLY C 1 55 ? 210.239 31.329 35.135 1.00 39.05 55 GLY C CA 1
ATOM 2643 C C . GLY C 1 55 ? 211.460 30.630 35.684 1.00 42.08 55 GLY C C 1
ATOM 2644 O O . GLY C 1 55 ? 212.437 30.402 34.971 1.00 46.62 55 GLY C O 1
ATOM 2645 N N . ASP C 1 56 ? 211.388 30.280 36.963 1.00 44.97 56 ASP C N 1
ATOM 2646 C CA . ASP C 1 56 ? 212.510 29.675 37.662 1.00 55.43 56 ASP C CA 1
ATOM 2647 C C . ASP C 1 56 ? 212.704 28.221 37.246 1.00 54.17 56 ASP C C 1
ATOM 2648 O O . ASP C 1 56 ? 213.834 27.750 37.129 1.00 57.99 56 ASP C O 1
ATOM 2653 N N . SER C 1 57 ? 211.591 27.523 37.027 1.00 48.37 57 SER C N 1
ATOM 2654 C CA . SER C 1 57 ? 211.603 26.112 36.656 1.00 48.83 57 SER C CA 1
ATOM 2655 C C . SER C 1 57 ? 210.871 25.918 35.322 1.00 43.81 57 SER C C 1
ATOM 2656 O O . SER C 1 57 ? 209.765 25.380 35.302 1.00 42.60 57 SER C O 1
ATOM 2659 N N . PRO C 1 58 ? 211.475 26.364 34.206 1.00 41.31 58 PRO C N 1
ATOM 2660 C CA . PRO C 1 58 ? 210.841 26.180 32.895 1.00 38.10 58 PRO C CA 1
ATOM 2661 C C . PRO C 1 58 ? 210.389 24.745 32.637 1.00 39.41 58 PRO C C 1
ATOM 2662 O O . PRO C 1 58 ? 211.021 23.798 33.107 1.00 32.99 58 PRO C O 1
ATOM 2666 N N . HIS C 1 59 ? 209.300 24.592 31.895 1.00 32.61 59 HIS C N 1
ATOM 2667 C CA . HIS C 1 59 ? 208.740 23.274 31.650 1.00 31.51 59 HIS C CA 1
ATOM 2668 C C . HIS C 1 59 ? 208.050 23.252 30.295 1.00 35.29 59 HIS C C 1
ATOM 2669 O O . HIS C 1 59 ? 207.703 24.300 29.751 1.00 29.94 59 HIS C O 1
ATOM 2676 N N . ALA C 1 60 ? 207.858 22.051 29.759 1.00 34.83 60 ALA C N 1
ATOM 2677 C CA . ALA C 1 60 ? 207.214 21.878 28.468 1.00 30.47 60 ALA C CA 1
ATOM 2678 C C . ALA C 1 60 ? 206.439 20.570 28.424 1.00 32.94 60 ALA C C 1
ATOM 2679 O O . ALA C 1 60 ? 206.759 19.606 29.123 1.00 29.31 60 ALA C O 1
ATOM 2681 N N . MET C 1 61 ? 205.398 20.566 27.605 1.00 28.34 61 MET C N 1
ATOM 2682 C CA . MET C 1 61 ? 204.577 19.387 27.391 1.00 28.33 61 MET C CA 1
ATOM 2683 C C . MET C 1 61 ? 203.868 19.448 26.044 1.00 31.13 61 MET C C 1
ATOM 2684 O O . MET C 1 61 ? 203.626 20.529 25.504 1.00 29.57 61 MET C O 1
ATOM 2689 N N . THR C 1 62 ? 203.531 18.277 25.517 1.00 26.10 62 THR C N 1
ATOM 2690 C CA . THR C 1 62 ? 202.880 18.170 24.222 1.00 26.00 62 THR C CA 1
ATOM 2691 C C . THR C 1 62 ? 201.357 18.239 24.369 1.00 25.88 62 THR C C 1
ATOM 2692 O O . THR C 1 62 ? 200.770 17.561 25.213 1.00 26.56 62 THR C O 1
ATOM 2696 N N . ALA C 1 63 ? 200.727 19.078 23.553 1.00 25.57 63 ALA C N 1
ATOM 2697 C CA . ALA C 1 63 ? 199.272 19.254 23.596 1.00 26.63 63 ALA C CA 1
ATOM 2698 C C . ALA C 1 63 ? 198.676 19.373 22.193 1.00 27.46 63 ALA C C 1
ATOM 2699 O O . ALA C 1 63 ? 199.230 20.061 21.339 1.00 27.81 63 ALA C O 1
ATOM 2701 N N . ASN C 1 64 ? 197.557 18.688 21.959 1.00 27.04 64 ASN C N 1
ATOM 2702 C CA . ASN C 1 64 ? 196.798 18.830 20.719 1.00 26.71 64 ASN C CA 1
ATOM 2703 C C . ASN C 1 64 ? 195.389 19.362 20.993 1.00 28.25 64 ASN C C 1
ATOM 2704 O O . ASN C 1 64 ? 194.561 19.449 20.083 1.00 26.01 64 ASN C O 1
ATOM 2709 N N . SER C 1 65 ? 195.120 19.717 22.249 1.00 23.11 65 SER C N 1
ATOM 2710 C CA . SER C 1 65 ? 193.829 20.288 22.633 1.00 26.18 65 SER C CA 1
ATOM 2711 C C . SER C 1 65 ? 193.811 21.795 22.361 1.00 27.32 65 SER C C 1
ATOM 2712 O O . SER C 1 65 ? 192.875 22.494 22.750 1.00 29.96 65 SER C O 1
ATOM 2715 N N . PHE C 1 66 ? 194.851 22.289 21.691 1.00 28.94 66 PHE C N 1
ATOM 2716 C CA . PHE C 1 66 ? 194.956 23.706 21.373 1.00 29.68 66 PHE C CA 1
ATOM 2717 C C . PHE C 1 66 ? 193.827 24.122 20.443 1.00 33.13 66 PHE C C 1
ATOM 2718 O O . PHE C 1 66 ? 193.532 23.440 19.461 1.00 35.66 66 PHE C O 1
ATOM 2726 N N . THR C 1 67 ? 193.197 25.247 20.766 1.00 33.67 67 THR C N 1
ATOM 2727 C CA . THR C 1 67 ? 192.021 25.700 20.045 1.00 30.77 67 THR C CA 1
ATOM 2728 C C . THR C 1 67 ? 191.988 27.222 20.058 1.00 32.97 67 THR C C 1
ATOM 2729 O O . THR C 1 67 ? 192.084 27.835 21.119 1.00 32.00 67 THR C O 1
ATOM 2733 N N . SER C 1 68 ? 191.858 27.832 18.885 1.00 35.50 68 SER C N 1
ATOM 2734 C CA . SER C 1 68 ? 191.648 29.274 18.810 1.00 36.87 68 SER C CA 1
ATOM 2735 C C . SER C 1 68 ? 190.220 29.582 19.252 1.00 33.64 68 SER C C 1
ATOM 2736 O O . SER C 1 68 ? 189.275 28.957 18.773 1.00 36.86 68 SER C O 1
ATOM 2739 N N . VAL C 1 69 ? 190.064 30.549 20.155 1.00 35.31 69 VAL C N 1
ATOM 2740 C CA . VAL C 1 69 ? 188.786 30.753 20.833 1.00 31.46 69 VAL C CA 1
ATOM 2741 C C . VAL C 1 69 ? 188.107 32.070 20.444 1.00 34.99 69 VAL C C 1
ATOM 2742 O O . VAL C 1 69 ? 186.909 32.090 20.169 1.00 38.83 69 VAL C O 1
ATOM 2746 N N . SER C 1 70 ? 188.865 33.162 20.420 1.00 39.90 70 SER C N 1
ATOM 2747 C CA . SER C 1 70 ? 188.282 34.492 20.237 1.00 38.28 70 SER C CA 1
ATOM 2748 C C . SER C 1 70 ? 189.264 35.452 19.579 1.00 40.34 70 SER C C 1
ATOM 2749 O O . SER C 1 70 ? 190.477 35.279 19.699 1.00 43.39 70 SER C O 1
ATOM 2752 N N . LEU C 1 71 ? 188.733 36.455 18.882 1.00 42.38 71 LEU C N 1
ATOM 2753 C CA . LEU C 1 71 ? 189.560 37.447 18.195 1.00 42.86 71 LEU C CA 1
ATOM 2754 C C . LEU C 1 71 ? 189.598 38.784 18.926 1.00 42.03 71 LEU C C 1
ATOM 2755 O O . LEU C 1 71 ? 190.609 39.485 18.903 1.00 41.08 71 LEU C O 1
ATOM 2760 N N . ASP C 1 72 ? 188.491 39.127 19.574 1.00 43.55 72 ASP C N 1
ATOM 2761 C CA . ASP C 1 72 ? 188.404 40.350 20.365 1.00 48.42 72 ASP C CA 1
ATOM 2762 C C . ASP C 1 72 ? 187.764 40.062 21.717 1.00 42.12 72 ASP C C 1
ATOM 2763 O O . ASP C 1 72 ? 186.541 39.960 21.820 1.00 45.42 72 ASP C O 1
ATOM 2768 N N . PRO C 1 73 ? 188.589 39.922 22.765 1.00 39.98 73 PRO C N 1
ATOM 2769 C CA . PRO C 1 73 ? 190.056 39.927 22.743 1.00 38.73 73 PRO C CA 1
ATOM 2770 C C . PRO C 1 73 ? 190.635 38.653 22.128 1.00 42.33 73 PRO C C 1
ATOM 2771 O O . PRO C 1 73 ? 189.944 37.634 22.088 1.00 37.78 73 PRO C O 1
ATOM 2775 N N . PRO C 1 74 ? 191.886 38.711 21.644 1.00 43.81 74 PRO C N 1
ATOM 2776 C CA . PRO C 1 74 ? 192.531 37.526 21.067 1.00 42.82 74 PRO C CA 1
ATOM 2777 C C . PRO C 1 74 ? 192.779 36.433 22.111 1.00 35.30 74 PRO C C 1
ATOM 2778 O O . PRO C 1 74 ? 193.638 36.615 22.973 1.00 37.51 74 PRO C O 1
ATOM 2782 N N . LEU C 1 75 ? 192.037 35.330 22.034 1.00 35.20 75 LEU C N 1
ATOM 2783 C CA . LEU C 1 75 ? 192.125 34.260 23.030 1.00 35.46 75 LEU C CA 1
ATOM 2784 C C . LEU C 1 75 ? 192.389 32.889 22.402 1.00 33.57 75 LEU C C 1
ATOM 2785 O O . LEU C 1 75 ? 191.957 32.611 21.284 1.00 33.97 75 LEU C O 1
ATOM 2790 N N . ILE C 1 76 ? 193.107 32.045 23.141 1.00 31.51 76 ILE C N 1
ATOM 2791 C CA . ILE C 1 76 ? 193.267 30.629 22.809 1.00 28.77 76 ILE C CA 1
ATOM 2792 C C . ILE C 1 76 ? 193.027 29.794 24.065 1.00 31.12 76 ILE C C 1
ATOM 2793 O O . ILE C 1 76 ? 192.948 30.335 25.169 1.00 32.33 76 ILE C O 1
ATOM 2798 N N . LEU C 1 77 ? 192.895 28.481 23.900 1.00 30.41 77 LEU C N 1
ATOM 2799 C CA . LEU C 1 77 ? 192.803 27.593 25.054 1.00 27.26 77 LEU C CA 1
ATOM 2800 C C . LEU C 1 77 ? 193.595 26.310 24.859 1.00 27.30 77 LEU C C 1
ATOM 2801 O O . LEU C 1 77 ? 193.882 25.910 23.732 1.00 30.09 77 LEU C O 1
ATOM 2806 N N . VAL C 1 78 ? 193.954 25.682 25.976 1.00 24.64 78 VAL C N 1
ATOM 2807 C CA . VAL C 1 78 ? 194.501 24.333 25.978 1.00 25.17 78 VAL C CA 1
ATOM 2808 C C . VAL C 1 78 ? 193.866 23.591 27.143 1.00 27.92 78 VAL C C 1
ATOM 2809 O O . VAL C 1 78 ? 193.530 24.200 28.160 1.00 31.47 78 VAL C O 1
ATOM 2813 N N . CYS C 1 79 ? 193.697 22.282 26.994 1.00 28.45 79 CYS C N 1
ATOM 2814 C CA . CYS C 1 79 ? 193.163 21.459 28.066 1.00 27.14 79 CYS C CA 1
ATOM 2815 C C . CYS C 1 79 ? 194.294 20.639 28.658 1.00 27.31 79 CYS C C 1
ATOM 2816 O O . CYS C 1 79 ? 194.960 19.879 27.956 1.00 29.03 79 CYS C O 1
ATOM 2819 N N . VAL C 1 80 ? 194.508 20.804 29.957 1.00 26.24 80 VAL C N 1
ATOM 2820 C CA . VAL C 1 80 ? 195.612 20.140 30.636 1.00 25.70 80 VAL C CA 1
ATOM 2821 C C . VAL C 1 80 ? 195.104 19.283 31.784 1.00 25.48 80 VAL C C 1
ATOM 2822 O O . VAL C 1 80 ? 194.324 19.727 32.627 1.00 24.60 80 VAL C O 1
ATOM 2826 N N . GLU C 1 81 ? 195.547 18.034 31.769 1.00 24.71 81 GLU C N 1
ATOM 2827 C CA . GLU C 1 81 ? 195.254 17.056 32.807 1.00 28.31 81 GLU C CA 1
ATOM 2828 C C . GLU C 1 81 ? 195.487 17.632 34.203 1.00 30.10 81 GLU C C 1
ATOM 2829 O O . GLU C 1 81 ? 196.496 18.295 34.442 1.00 28.36 81 GLU C O 1
ATOM 2835 N N . CYS C 1 82 ? 194.556 17.384 35.119 1.00 30.10 82 CYS C N 1
ATOM 2836 C CA . CYS C 1 82 ? 194.662 17.914 36.475 1.00 32.36 82 CYS C CA 1
ATOM 2837 C C . CYS C 1 82 ? 195.926 17.399 37.158 1.00 35.12 82 CYS C C 1
ATOM 2838 O O . CYS C 1 82 ? 196.595 18.136 37.884 1.00 36.73 82 CYS C O 1
ATOM 2841 N N . ASP C 1 83 ? 196.243 16.130 36.923 1.00 34.18 83 ASP C N 1
ATOM 2842 C CA . ASP C 1 83 ? 197.418 15.496 37.521 1.00 35.90 83 ASP C CA 1
ATOM 2843 C C . ASP C 1 83 ? 198.723 15.789 36.787 1.00 33.35 83 ASP C C 1
ATOM 2844 O O . ASP C 1 83 ? 199.781 15.316 37.205 1.00 37.89 83 ASP C O 1
ATOM 2849 N N . ALA C 1 84 ? 198.667 16.564 35.708 1.00 35.37 84 ALA C N 1
ATOM 2850 C CA . ALA C 1 84 ? 199.880 16.866 34.958 1.00 32.09 84 ALA C CA 1
ATOM 2851 C C . ALA C 1 84 ? 200.627 18.014 35.619 1.00 34.15 84 ALA C C 1
ATOM 2852 O O . ALA C 1 84 ? 200.020 18.928 36.172 1.00 37.29 84 ALA C O 1
ATOM 2854 N N . ALA C 1 85 ? 201.952 17.959 35.550 1.00 28.39 85 ALA C N 1
ATOM 2855 C CA . ALA C 1 85 ? 202.797 18.954 36.188 1.00 33.70 85 ALA C CA 1
ATOM 2856 C C . ALA C 1 85 ? 202.551 20.337 35.594 1.00 33.16 85 ALA C C 1
ATOM 2857 O O . ALA C 1 85 ? 202.643 21.345 36.296 1.00 36.15 85 ALA C O 1
ATOM 2859 N N . MET C 1 86 ? 202.253 20.386 34.299 1.00 29.72 86 MET C N 1
ATOM 2860 C CA . MET C 1 86 ? 202.025 21.659 33.625 1.00 32.08 86 MET C CA 1
ATOM 2861 C C . MET C 1 86 ? 200.790 22.370 34.173 1.00 34.70 86 MET C C 1
ATOM 2862 O O . MET C 1 86 ? 200.700 23.596 34.128 1.00 37.45 86 MET C O 1
ATOM 2867 N N . HIS C 1 87 ? 199.842 21.594 34.685 1.00 31.15 87 HIS C N 1
ATOM 2868 C CA . HIS C 1 87 ? 198.650 22.148 35.318 1.00 34.65 87 HIS C CA 1
ATOM 2869 C C . HIS C 1 87 ? 199.058 23.097 36.444 1.00 37.28 87 HIS C C 1
ATOM 2870 O O . HIS C 1 87 ? 198.551 24.214 36.551 1.00 35.65 87 HIS C O 1
ATOM 2877 N N . GLY C 1 88 ? 199.986 22.643 37.278 1.00 32.49 88 GLY C N 1
ATOM 2878 C CA . GLY C 1 88 ? 200.518 23.472 38.342 1.00 28.93 88 GLY C CA 1
ATOM 2879 C C . GLY C 1 88 ? 201.419 24.596 37.851 1.00 36.23 88 GLY C C 1
ATOM 2880 O O . GLY C 1 88 ? 201.334 25.716 38.354 1.00 37.76 88 GLY C O 1
ATOM 2881 N N . SER C 1 89 ? 202.292 24.302 36.888 1.00 32.70 89 SER C N 1
ATOM 2882 C CA . SER C 1 89 ? 203.197 25.317 36.343 1.00 33.32 89 SER C CA 1
ATOM 2883 C C . SER C 1 89 ? 202.431 26.483 35.728 1.00 35.53 89 SER C C 1
ATOM 2884 O O . SER C 1 89 ? 202.816 27.635 35.912 1.00 36.40 89 SER C O 1
ATOM 2887 N N . LEU C 1 90 ? 201.344 26.189 35.015 1.00 29.75 90 LEU C N 1
ATOM 2888 C CA . LEU C 1 90 ? 200.577 27.240 34.349 1.00 33.34 90 LEU C CA 1
ATOM 2889 C C . LEU C 1 90 ? 199.944 28.172 35.376 1.00 30.88 90 LEU C C 1
ATOM 2890 O O . LEU C 1 90 ? 200.029 29.391 35.238 1.00 32.93 90 LEU C O 1
ATOM 2895 N N . LEU C 1 91 ? 199.305 27.604 36.396 1.00 33.56 91 LEU C N 1
ATOM 2896 C CA . LEU C 1 91 ? 198.724 28.404 37.472 1.00 32.50 91 LEU C CA 1
ATOM 2897 C C . LEU C 1 91 ? 199.788 29.225 38.204 1.00 37.10 91 LEU C C 1
ATOM 2898 O O . LEU C 1 91 ? 199.561 30.386 38.550 1.00 40.25 91 LEU C O 1
ATOM 2903 N N . GLU C 1 92 ? 200.947 28.618 38.435 1.00 34.93 92 GLU C N 1
ATOM 2904 C CA . GLU C 1 92 ? 202.035 29.274 39.154 1.00 36.83 92 GLU C CA 1
ATOM 2905 C C . GLU C 1 92 ? 202.638 30.448 38.381 1.00 39.65 92 GLU C C 1
ATOM 2906 O O . GLU C 1 92 ? 202.821 31.532 38.937 1.00 40.94 92 GLU C O 1
ATOM 2912 N N . VAL C 1 93 ? 202.949 30.229 37.106 1.00 36.71 93 VAL C N 1
ATOM 2913 C CA . VAL C 1 93 ? 203.694 31.212 36.314 1.00 37.61 93 VAL C CA 1
ATOM 2914 C C . VAL C 1 93 ? 202.792 32.269 35.667 1.00 35.52 93 VAL C C 1
ATOM 2915 O O . VAL C 1 93 ? 203.226 33.392 35.410 1.00 44.36 93 VAL C O 1
ATOM 2919 N N . GLY C 1 94 ? 201.540 31.911 35.409 1.00 31.46 94 GLY C N 1
ATOM 2920 C CA . GLY C 1 94 ? 200.578 32.848 34.855 1.00 29.03 94 GLY C CA 1
ATOM 2921 C C . GLY C 1 94 ? 200.787 33.268 33.408 1.00 32.29 94 GLY C C 1
ATOM 2922 O O . GLY C 1 94 ? 200.027 34.086 32.891 1.00 34.43 94 GLY C O 1
ATOM 2923 N N . SER C 1 95 ? 201.806 32.723 32.751 1.00 30.74 95 SER C N 1
ATOM 2924 C CA . SER C 1 95 ? 201.974 32.916 31.311 1.00 33.10 95 SER C CA 1
ATOM 2925 C C . SER C 1 95 ? 202.588 31.674 30.676 1.00 35.04 95 SER C C 1
ATOM 2926 O O . SER C 1 95 ? 203.194 30.854 31.366 1.00 35.05 95 SER C O 1
ATOM 2929 N N . PHE C 1 96 ? 202.441 31.540 29.361 1.00 27.42 96 PHE C N 1
ATOM 2930 C CA . PHE C 1 96 ? 202.934 30.356 28.678 1.00 30.17 96 PHE C CA 1
ATOM 2931 C C . PHE C 1 96 ? 203.115 30.573 27.182 1.00 31.79 96 PHE C C 1
ATOM 2932 O O . PHE C 1 96 ? 202.596 31.531 26.604 1.00 35.53 96 PHE C O 1
ATOM 2940 N N . GLY C 1 97 ? 203.873 29.663 26.577 1.00 26.69 97 GLY C N 1
ATOM 2941 C CA . GLY C 1 97 ? 204.143 29.679 25.156 1.00 24.99 97 GLY C CA 1
ATOM 2942 C C . GLY C 1 97 ? 203.459 28.518 24.461 1.00 31.22 97 GLY C C 1
ATOM 2943 O O . GLY C 1 97 ? 203.133 27.507 25.083 1.00 30.30 97 GLY C O 1
ATOM 2944 N N . VAL C 1 98 ? 203.223 28.675 23.166 1.00 31.99 98 VAL C N 1
ATOM 2945 C CA . VAL C 1 98 ? 202.684 27.594 22.356 1.00 29.39 98 VAL C CA 1
ATOM 2946 C C . VAL C 1 98 ? 203.425 27.607 21.037 1.00 27.88 98 VAL C C 1
ATOM 2947 O O . VAL C 1 98 ? 203.536 28.652 20.399 1.00 30.21 98 VAL C O 1
ATOM 2951 N N . SER C 1 99 ? 203.942 26.452 20.640 1.00 29.19 99 SER C N 1
ATOM 2952 C CA . SER C 1 99 ? 204.593 26.311 19.348 1.00 27.67 99 SER C CA 1
ATOM 2953 C C . SER C 1 99 ? 203.840 25.252 18.564 1.00 29.60 99 SER C C 1
ATOM 2954 O O . SER C 1 99 ? 203.677 24.129 19.034 1.00 28.21 99 SER C O 1
ATOM 2957 N N . VAL C 1 100 ? 203.382 25.614 17.371 1.00 28.15 100 VAL C N 1
ATOM 2958 C CA . VAL C 1 100 ? 202.659 24.685 16.515 1.00 27.06 100 VAL C CA 1
ATOM 2959 C C . VAL C 1 100 ? 203.682 23.920 15.693 1.00 27.65 100 VAL C C 1
ATOM 2960 O O . VAL C 1 100 ? 204.500 24.518 14.994 1.00 30.91 100 VAL C O 1
ATOM 2964 N N . LEU C 1 101 ? 203.625 22.595 15.765 1.00 28.26 101 LEU C N 1
ATOM 2965 C CA . LEU C 1 101 ? 204.724 21.775 15.270 1.00 28.77 101 LEU C CA 1
ATOM 2966 C C . LEU C 1 101 ? 204.626 21.411 13.797 1.00 28.76 101 LEU C C 1
ATOM 2967 O O . LEU C 1 101 ? 203.561 21.060 13.287 1.00 28.78 101 LEU C O 1
ATOM 2972 N N . ALA C 1 102 ? 205.775 21.510 13.134 1.00 28.57 102 ALA C N 1
ATOM 2973 C CA . ALA C 1 102 ? 205.958 21.057 11.765 1.00 30.38 102 ALA C CA 1
ATOM 2974 C C . ALA C 1 102 ? 206.066 19.535 11.699 1.00 32.35 102 ALA C C 1
ATOM 2975 O O . ALA C 1 102 ? 206.278 18.879 12.718 1.00 35.23 102 ALA C O 1
ATOM 2977 N N . ALA C 1 103 ? 205.948 18.985 10.492 1.00 31.17 103 ALA C N 1
ATOM 2978 C CA . ALA C 1 103 ? 205.921 17.538 10.300 1.00 32.57 103 ALA C CA 1
ATOM 2979 C C . ALA C 1 103 ? 207.247 16.868 10.666 1.00 34.01 103 ALA C C 1
ATOM 2980 O O . ALA C 1 103 ? 207.261 15.713 11.093 1.00 37.58 103 ALA C O 1
ATOM 2982 N N . ASP C 1 104 ? 208.355 17.589 10.506 1.00 35.39 104 ASP C N 1
ATOM 2983 C CA . ASP C 1 104 ? 209.671 17.056 10.851 1.00 34.85 104 ASP C CA 1
ATOM 2984 C C . ASP C 1 104 ? 210.025 17.295 12.325 1.00 38.72 104 ASP C C 1
ATOM 2985 O O . ASP C 1 104 ? 211.200 17.289 12.696 1.00 34.81 104 ASP C O 1
ATOM 2990 N N . GLN C 1 105 ? 209.003 17.517 13.149 1.00 33.11 105 GLN C N 1
ATOM 2991 C CA . GLN C 1 105 ? 209.184 17.731 14.585 1.00 32.55 105 GLN C CA 1
ATOM 2992 C C . GLN C 1 105 ? 208.405 16.705 15.402 1.00 31.56 105 GLN C C 1
ATOM 2993 O O . GLN C 1 105 ? 208.055 16.950 16.556 1.00 32.34 105 GLN C O 1
ATOM 2999 N N . GLN C 1 106 ? 208.127 15.560 14.790 1.00 27.74 106 GLN C N 1
ATOM 3000 C CA . GLN C 1 106 ? 207.516 14.437 15.492 1.00 32.00 106 GLN C CA 1
ATOM 3001 C C . GLN C 1 106 ? 208.302 14.062 16.746 1.00 29.71 106 GLN C C 1
ATOM 3002 O O . GLN C 1 106 ? 207.718 13.720 17.775 1.00 29.76 106 GLN C O 1
ATOM 3008 N N . HIS C 1 107 ? 209.627 14.126 16.654 1.00 29.12 107 HIS C N 1
ATOM 3009 C CA . HIS C 1 107 ? 210.478 13.732 17.772 1.00 27.98 107 HIS C CA 1
ATOM 3010 C C . HIS C 1 107 ? 210.286 14.694 18.935 1.00 29.53 107 HIS C C 1
ATOM 3011 O O . HIS C 1 107 ? 210.371 14.295 20.097 1.00 30.58 107 HIS C O 1
ATOM 3018 N N . VAL C 1 108 ? 210.018 15.957 18.619 1.00 30.07 108 VAL C N 1
ATOM 3019 C CA . VAL C 1 108 ? 209.681 16.944 19.640 1.00 27.02 108 VAL C CA 1
ATOM 3020 C C . VAL C 1 108 ? 208.355 16.627 20.328 1.00 29.52 108 VAL C C 1
ATOM 3021 O O . VAL C 1 108 ? 208.256 16.700 21.550 1.00 29.48 108 VAL C O 1
ATOM 3025 N N . ALA C 1 109 ? 207.340 16.279 19.541 1.00 28.15 109 ALA C N 1
ATOM 3026 C CA . ALA C 1 109 ? 206.026 15.944 20.089 1.00 26.43 109 ALA C CA 1
ATOM 3027 C C . ALA C 1 109 ? 206.119 14.727 21.001 1.00 23.05 109 ALA C C 1
ATOM 3028 O O . ALA C 1 109 ? 205.530 14.701 22.078 1.00 22.06 109 ALA C O 1
ATOM 3030 N N . LEU C 1 110 ? 206.845 13.709 20.554 1.00 26.32 110 LEU C N 1
ATOM 3031 C CA . LEU C 1 110 ? 206.984 12.489 21.340 1.00 24.81 110 LEU C CA 1
ATOM 3032 C C . LEU C 1 110 ? 207.726 12.726 22.654 1.00 26.34 110 LEU C C 1
ATOM 3033 O O . LEU C 1 110 ? 207.254 12.309 23.714 1.00 30.80 110 LEU C O 1
ATOM 3038 N N . LEU C 1 111 ? 208.878 13.392 22.591 1.00 25.49 111 LEU C N 1
ATOM 3039 C CA . LEU C 1 111 ? 209.677 13.635 23.795 1.00 25.14 111 LEU C CA 1
ATOM 3040 C C . LEU C 1 111 ? 208.859 14.299 24.890 1.00 25.47 111 LEU C C 1
ATOM 3041 O O . LEU C 1 111 ? 208.856 13.830 26.024 1.00 25.30 111 LEU C O 1
ATOM 3046 N N . TYR C 1 112 ? 208.153 15.375 24.557 1.00 22.73 112 TYR C N 1
ATOM 3047 C CA . TYR C 1 112 ? 207.460 16.152 25.575 1.00 22.11 112 TYR C CA 1
ATOM 3048 C C . TYR C 1 112 ? 206.054 15.621 25.844 1.00 22.53 112 TYR C C 1
ATOM 3049 O O . TYR C 1 112 ? 205.277 16.241 26.569 1.00 21.52 112 TYR C O 1
ATOM 3058 N N . ALA C 1 113 ? 205.745 14.465 25.260 1.00 20.47 113 ALA C N 1
ATOM 3059 C CA . ALA C 1 113 ? 204.583 13.672 25.653 1.00 23.86 113 ALA C CA 1
ATOM 3060 C C . ALA C 1 113 ? 204.992 12.540 26.602 1.00 25.06 113 ALA C C 1
ATOM 3061 O O . ALA C 1 113 ? 204.137 11.839 27.139 1.00 24.96 113 ALA C O 1
ATOM 3063 N N . ASN C 1 114 ? 206.299 12.361 26.791 1.00 24.51 114 ASN C N 1
ATOM 3064 C CA . ASN C 1 114 ? 206.843 11.260 27.592 1.00 20.91 114 ASN C CA 1
ATOM 3065 C C . ASN C 1 114 ? 206.972 11.611 29.078 1.00 22.97 114 ASN C C 1
ATOM 3066 O O . ASN C 1 114 ? 207.851 12.381 29.458 1.00 24.11 114 ASN C O 1
ATOM 3071 N N . ARG C 1 115 ? 206.098 11.050 29.913 1.00 20.16 115 ARG C N 1
ATOM 3072 C CA . ARG C 1 115 ? 206.115 11.325 31.354 1.00 28.97 115 ARG C CA 1
ATOM 3073 C C . ARG C 1 115 ? 207.431 10.931 32.025 1.00 29.29 115 ARG C C 1
ATOM 3074 O O . ARG C 1 115 ? 207.745 11.401 33.118 1.00 30.27 115 ARG C O 1
ATOM 3082 N N . TRP C 1 116 ? 208.197 10.072 31.363 1.00 25.47 116 TRP C N 1
ATOM 3083 C CA . TRP C 1 116 ? 209.451 9.573 31.918 1.00 28.76 116 TRP C CA 1
ATOM 3084 C C . TRP C 1 116 ? 210.639 10.446 31.514 1.00 29.28 116 TRP C C 1
ATOM 3085 O O . TRP C 1 116 ? 211.788 10.134 31.834 1.00 29.32 116 TRP C O 1
ATOM 3096 N N . ARG C 1 117 ? 210.365 11.538 30.808 1.00 28.96 117 ARG C N 1
ATOM 3097 C CA . ARG C 1 117 ? 211.427 12.340 30.206 1.00 28.86 117 ARG C CA 1
ATOM 3098 C C . ARG C 1 117 ? 212.250 13.103 31.239 1.00 26.54 117 ARG C C 1
ATOM 3099 O O . ARG C 1 117 ? 211.767 13.375 32.338 1.00 25.53 117 ARG C O 1
ATOM 3107 N N . PRO C 1 118 ? 213.504 13.439 30.890 1.00 25.18 118 PRO C N 1
ATOM 3108 C CA . PRO C 1 118 ? 214.304 14.350 31.719 1.00 28.36 118 PRO C CA 1
ATOM 3109 C C . PRO C 1 118 ? 213.631 15.716 31.842 1.00 36.25 118 PRO C C 1
ATOM 3110 O O . PRO C 1 118 ? 213.191 16.259 30.828 1.00 36.37 118 PRO C O 1
ATOM 3114 N N . ARG C 1 119 ? 213.547 16.250 33.058 1.00 34.99 119 ARG C N 1
ATOM 3115 C CA . ARG C 1 119 ? 212.849 17.509 33.307 1.00 40.30 119 ARG C CA 1
ATOM 3116 C C . ARG C 1 119 ? 213.789 18.644 33.699 1.00 38.15 119 ARG C C 1
ATOM 3117 O O . ARG C 1 119 ? 213.347 19.673 34.205 1.00 42.41 119 ARG C O 1
ATOM 3125 N N . ASP C 1 120 ? 215.082 18.463 33.450 1.00 40.89 120 ASP C N 1
ATOM 3126 C CA . ASP C 1 120 ? 216.079 19.470 33.799 1.00 42.34 120 ASP C CA 1
ATOM 3127 C C . ASP C 1 120 ? 215.821 20.741 32.964 1.00 41.27 120 ASP C C 1
ATOM 3128 O O . ASP C 1 120 ? 215.814 20.674 31.737 1.00 39.89 120 ASP C O 1
ATOM 3133 N N . PRO C 1 121 ? 215.621 21.902 33.617 1.00 43.46 121 PRO C N 1
ATOM 3134 C CA . PRO C 1 121 ? 215.356 23.145 32.871 1.00 42.98 121 PRO C CA 1
ATOM 3135 C C . PRO C 1 121 ? 216.448 23.542 31.878 1.00 43.07 121 PRO C C 1
ATOM 3136 O O . PRO C 1 121 ? 216.186 24.333 30.971 1.00 41.87 121 PRO C O 1
ATOM 3140 N N . THR C 1 122 ? 217.648 22.998 32.054 1.00 39.82 122 THR C N 1
ATOM 3141 C CA . THR C 1 122 ? 218.774 23.293 31.177 1.00 38.42 122 THR C CA 1
ATOM 3142 C C . THR C 1 122 ? 218.505 22.936 29.720 1.00 42.09 122 THR C C 1
ATOM 3143 O O . THR C 1 122 ? 219.092 23.530 28.813 1.00 46.56 122 THR C O 1
ATOM 3147 N N . GLN C 1 123 ? 217.617 21.972 29.495 1.00 38.04 123 GLN C N 1
ATOM 3148 C CA . GLN C 1 123 ? 217.332 21.493 28.147 1.00 40.42 123 GLN C CA 1
ATOM 3149 C C . GLN C 1 123 ? 216.778 22.618 27.274 1.00 40.33 123 GLN C C 1
ATOM 3150 O O . GLN C 1 123 ? 216.914 22.596 26.051 1.00 39.61 123 GLN C O 1
ATOM 3156 N N . PHE C 1 124 ? 216.158 23.600 27.918 1.00 36.08 124 PHE C N 1
ATOM 3157 C CA . PHE C 1 124 ? 215.561 24.729 27.221 1.00 41.65 124 PHE C CA 1
ATOM 3158 C C . PHE C 1 124 ? 216.551 25.860 26.922 1.00 46.38 124 PHE C C 1
ATOM 3159 O O . PHE C 1 124 ? 216.160 26.887 26.368 1.00 41.93 124 PHE C O 1
ATOM 3167 N N . ASP C 1 125 ? 217.822 25.676 27.280 1.00 42.30 125 ASP C N 1
ATOM 3168 C CA . ASP C 1 125 ? 218.860 26.638 26.903 1.00 42.77 125 ASP C CA 1
ATOM 3169 C C . ASP C 1 125 ? 219.579 26.198 25.633 1.00 44.01 125 ASP C C 1
ATOM 3170 O O . ASP C 1 125 ? 220.386 26.945 25.082 1.00 48.46 125 ASP C O 1
ATOM 3175 N N . ARG C 1 126 ? 219.276 24.990 25.168 1.00 48.73 126 ARG C N 1
ATOM 3176 C CA . ARG C 1 126 ? 219.896 24.445 23.965 1.00 45.40 126 ARG C CA 1
ATOM 3177 C C . ARG C 1 126 ? 219.402 25.179 22.717 1.00 52.44 126 ARG C C 1
ATOM 3178 O O . ARG C 1 126 ? 218.426 25.927 22.789 1.00 51.49 126 ARG C O 1
ATOM 3186 N N . PRO C 1 127 ? 220.069 24.972 21.565 1.00 54.28 127 PRO C N 1
ATOM 3187 C CA . PRO C 1 127 ? 219.779 25.873 20.442 1.00 47.65 127 PRO C CA 1
ATOM 3188 C C . PRO C 1 127 ? 218.442 25.632 19.740 1.00 55.09 127 PRO C C 1
ATOM 3189 O O . PRO C 1 127 ? 217.989 26.510 19.007 1.00 55.01 127 PRO C O 1
ATOM 3193 N N . GLY C 1 128 ? 217.819 24.479 19.955 1.00 50.66 128 GLY C N 1
ATOM 3194 C CA . GLY C 1 128 ? 216.522 24.210 19.357 1.00 50.29 128 GLY C CA 1
ATOM 3195 C C . GLY C 1 128 ? 215.392 25.006 19.983 1.00 48.30 128 GLY C C 1
ATOM 3196 O O . GLY C 1 128 ? 214.253 24.946 19.515 1.00 47.71 128 GLY C O 1
ATOM 3197 N N . TRP C 1 129 ? 215.709 25.762 21.031 1.00 43.93 129 TRP C N 1
ATOM 3198 C CA . TRP C 1 129 ? 214.715 26.567 21.730 1.00 45.45 129 TRP C CA 1
ATOM 3199 C C . TRP C 1 129 ? 215.047 28.043 21.678 1.00 46.33 129 TRP C C 1
ATOM 3200 O O . TRP C 1 129 ? 216.201 28.444 21.827 1.00 46.37 129 TRP C O 1
ATOM 3211 N N . ALA C 1 130 ? 214.011 28.843 21.467 1.00 38.52 130 ALA C N 1
ATOM 3212 C CA . ALA C 1 130 ? 214.092 30.278 21.666 1.00 38.23 130 ALA C CA 1
ATOM 3213 C C . ALA C 1 130 ? 213.287 30.607 22.904 1.00 39.77 130 ALA C C 1
ATOM 3214 O O . ALA C 1 130 ? 212.509 29.783 23.382 1.00 37.98 130 ALA C O 1
ATOM 3216 N N . ARG C 1 131 ? 213.476 31.812 23.420 1.00 40.79 131 ARG C N 1
ATOM 3217 C CA . ARG C 1 131 ? 212.733 32.271 24.581 1.00 37.10 131 ARG C CA 1
ATOM 3218 C C . ARG C 1 131 ? 211.814 33.411 24.194 1.00 41.50 131 ARG C C 1
ATOM 3219 O O . ARG C 1 131 ? 212.249 34.376 23.567 1.00 46.52 131 ARG C O 1
ATOM 3227 N N . GLY C 1 132 ? 210.543 33.294 24.563 1.00 36.29 132 GLY C N 1
ATOM 3228 C CA . GLY C 1 132 ? 209.568 34.302 24.209 1.00 39.07 132 GLY C CA 1
ATOM 3229 C C . GLY C 1 132 ? 209.952 35.600 24.890 1.00 43.98 132 GLY C C 1
ATOM 3230 O O . GLY C 1 132 ? 210.277 35.614 26.079 1.00 37.33 132 GLY C O 1
ATOM 3231 N N . ALA C 1 133 ? 209.936 36.690 24.130 1.00 48.20 133 ALA C N 1
ATOM 3232 C CA . ALA C 1 133 ? 210.399 37.980 24.628 1.00 48.30 133 ALA C CA 1
ATOM 3233 C C . ALA C 1 133 ? 209.560 38.499 25.794 1.00 44.35 133 ALA C C 1
ATOM 3234 O O . ALA C 1 133 ? 210.096 39.118 26.710 1.00 41.51 133 ALA C O 1
ATOM 3236 N N . ARG C 1 134 ? 208.257 38.226 25.770 1.00 36.25 134 ARG C N 1
ATOM 3237 C CA . ARG C 1 134 ? 207.335 38.772 26.768 1.00 37.33 134 ARG C CA 1
ATOM 3238 C C . ARG C 1 134 ? 207.238 37.892 28.010 1.00 47.02 134 ARG C C 1
ATOM 3239 O O . ARG C 1 134 ? 207.032 38.395 29.115 1.00 49.09 134 ARG C O 1
ATOM 3247 N N . THR C 1 135 ? 207.399 36.584 27.828 1.00 40.49 135 THR C N 1
ATOM 3248 C CA . THR C 1 135 ? 207.149 35.621 28.900 1.00 38.80 135 THR C CA 1
ATOM 3249 C C . THR C 1 135 ? 208.358 34.784 29.290 1.00 36.42 135 THR C C 1
ATOM 3250 O O . THR C 1 135 ? 208.381 34.181 30.362 1.00 35.63 135 THR C O 1
ATOM 3254 N N . GLY C 1 136 ? 209.372 34.762 28.435 1.00 32.34 136 GLY C N 1
ATOM 3255 C CA . GLY C 1 136 ? 210.490 33.861 28.629 1.00 36.81 136 GLY C CA 1
ATOM 3256 C C . GLY C 1 136 ? 210.137 32.396 28.447 1.00 38.66 136 GLY C C 1
ATOM 3257 O O . GLY C 1 136 ? 210.940 31.529 28.780 1.00 39.78 136 GLY C O 1
ATOM 3258 N N . ALA C 1 137 ? 208.946 32.104 27.931 1.00 40.73 137 ALA C N 1
ATOM 3259 C CA . ALA C 1 137 ? 208.553 30.714 27.728 1.00 38.42 137 ALA C CA 1
ATOM 3260 C C . ALA C 1 137 ? 209.353 30.135 26.558 1.00 34.12 137 ALA C C 1
ATOM 3261 O O . ALA C 1 137 ? 209.542 30.811 25.549 1.00 41.17 137 ALA C O 1
ATOM 3263 N N . PRO C 1 138 ? 209.828 28.884 26.680 1.00 35.88 138 PRO C N 1
ATOM 3264 C CA . PRO C 1 138 ? 210.529 28.305 25.529 1.00 30.18 138 PRO C CA 1
ATOM 3265 C C . PRO C 1 138 ? 209.643 28.140 24.302 1.00 33.42 138 PRO C C 1
ATOM 3266 O O . PRO C 1 138 ? 208.486 27.731 24.415 1.00 30.39 138 PRO C O 1
ATOM 3270 N N . LEU C 1 139 ? 210.203 28.468 23.142 1.00 32.38 139 LEU C N 1
ATOM 3271 C CA . LEU C 1 139 ? 209.518 28.312 21.870 1.00 29.87 139 LEU C CA 1
ATOM 3272 C C . LEU C 1 139 ? 210.377 27.477 20.935 1.00 32.94 139 LEU C C 1
ATOM 3273 O O . LEU C 1 139 ? 211.575 27.721 20.798 1.00 32.63 139 LEU C O 1
ATOM 3278 N N . ALA C 1 140 ? 209.763 26.486 20.296 1.00 32.58 140 ALA C N 1
ATOM 3279 C CA . ALA C 1 140 ? 210.501 25.550 19.463 1.00 34.38 140 ALA C CA 1
ATOM 3280 C C . ALA C 1 140 ? 210.882 26.190 18.135 1.00 34.51 140 ALA C C 1
ATOM 3281 O O . ALA C 1 140 ? 210.019 26.635 17.378 1.00 33.91 140 ALA C O 1
ATOM 3283 N N . ARG C 1 141 ? 212.181 26.239 17.857 1.00 36.05 141 ARG C N 1
ATOM 3284 C CA . ARG C 1 141 ? 212.652 26.701 16.557 1.00 36.24 141 ARG C CA 1
ATOM 3285 C C . ARG C 1 141 ? 212.187 25.717 15.494 1.00 34.68 141 ARG C C 1
ATOM 3286 O O . ARG C 1 141 ? 212.174 24.506 15.719 1.00 34.72 141 ARG C O 1
ATOM 3294 N N . GLY C 1 142 ? 211.819 26.240 14.331 1.00 34.64 142 GLY C N 1
ATOM 3295 C CA . GLY C 1 142 ? 211.333 25.413 13.243 1.00 29.77 142 GLY C CA 1
ATOM 3296 C C . GLY C 1 142 ? 209.834 25.169 13.285 1.00 32.98 142 GLY C C 1
ATOM 3297 O O . GLY C 1 142 ? 209.282 24.537 12.385 1.00 31.42 142 GLY C O 1
ATOM 3298 N N . ALA C 1 143 ? 209.171 25.674 14.320 1.00 29.70 143 ALA C N 1
ATOM 3299 C CA . ALA C 1 143 ? 207.724 25.529 14.436 1.00 29.64 143 ALA C CA 1
ATOM 3300 C C . ALA C 1 143 ? 207.010 26.335 13.356 1.00 31.75 143 ALA C C 1
ATOM 3301 O O . ALA C 1 143 ? 207.559 27.298 12.820 1.00 36.25 143 ALA C O 1
ATOM 3303 N N . LEU C 1 144 ? 205.785 25.931 13.037 1.00 30.69 144 LEU C N 1
ATOM 3304 C CA . LEU C 1 144 ? 204.955 26.661 12.080 1.00 33.20 144 LEU C CA 1
ATOM 3305 C C . LEU C 1 144 ? 204.504 28.010 12.634 1.00 34.62 144 LEU C C 1
ATOM 3306 O O . LEU C 1 144 ? 204.283 28.954 11.877 1.00 31.77 144 LEU C O 1
ATOM 3311 N N . ALA C 1 145 ? 204.370 28.097 13.955 1.00 31.66 145 ALA C N 1
ATOM 3312 C CA . ALA C 1 145 ? 203.897 29.322 14.585 1.00 30.58 145 ALA C CA 1
ATOM 3313 C C . ALA C 1 145 ? 204.256 29.377 16.066 1.00 31.75 145 ALA C C 1
ATOM 3314 O O . ALA C 1 145 ? 204.429 28.344 16.711 1.00 31.83 145 ALA C O 1
ATOM 3316 N N . TRP C 1 146 ? 204.360 30.597 16.588 1.00 29.88 146 TRP C N 1
ATOM 3317 C CA . TRP C 1 146 ? 204.585 30.832 18.010 1.00 28.39 146 TRP C CA 1
ATOM 3318 C C . TRP C 1 146 ? 203.473 31.680 18.612 1.00 33.63 146 TRP C C 1
ATOM 3319 O O . TRP C 1 146 ? 202.955 32.595 17.970 1.00 30.76 146 TRP C O 1
ATOM 3330 N N . PHE C 1 147 ? 203.122 31.369 19.853 1.00 27.11 147 PHE C N 1
ATOM 3331 C CA . PHE C 1 147 ? 202.216 32.196 20.634 1.00 26.38 147 PHE C CA 1
ATOM 3332 C C . PHE C 1 147 ? 202.791 32.401 22.031 1.00 31.50 147 PHE C C 1
ATOM 3333 O O . PHE C 1 147 ? 203.387 31.486 22.599 1.00 32.87 147 PHE C O 1
ATOM 3341 N N . GLU C 1 148 ? 202.637 33.606 22.569 1.00 30.60 148 GLU C N 1
ATOM 3342 C CA . GLU C 1 148 ? 202.820 33.834 24.003 1.00 32.58 148 GLU C CA 1
ATOM 3343 C C . GLU C 1 148 ? 201.506 34.317 24.584 1.00 30.80 148 GLU C C 1
ATOM 3344 O O . GLU C 1 148 ? 200.813 35.119 23.961 1.00 31.29 148 GLU C O 1
ATOM 3350 N N . CYS C 1 149 ? 201.173 33.838 25.779 1.00 31.22 149 CYS C N 1
ATOM 3351 C CA . CYS C 1 149 ? 199.884 34.137 26.382 1.00 31.09 149 CYS C CA 1
ATOM 3352 C C . CYS C 1 149 ? 199.994 34.458 27.856 1.00 33.92 149 CYS C C 1
ATOM 3353 O O . CYS C 1 149 ? 200.889 33.975 28.546 1.00 34.13 149 CYS C O 1
ATOM 3356 N N . ALA C 1 150 ? 199.059 35.274 28.326 1.00 34.75 150 ALA C N 1
ATOM 3357 C CA . ALA C 1 150 ? 198.864 35.477 29.748 1.00 31.80 150 ALA C CA 1
ATOM 3358 C C . ALA C 1 150 ? 197.640 34.675 30.133 1.00 32.46 150 ALA C C 1
ATOM 3359 O O . ALA C 1 150 ? 196.627 34.704 29.435 1.00 34.11 150 ALA C O 1
ATOM 3361 N N . LEU C 1 151 ? 197.735 33.951 31.239 1.00 32.32 151 LEU C N 1
ATOM 3362 C CA . LEU C 1 151 ? 196.628 33.122 31.679 1.00 34.43 151 LEU C CA 1
ATOM 3363 C C . LEU C 1 151 ? 195.483 34.028 32.102 1.00 33.96 151 LEU C C 1
ATOM 3364 O O . LEU C 1 151 ? 195.607 34.853 33.009 1.00 37.44 151 LEU C O 1
ATOM 3369 N N . TRP C 1 152 ? 194.368 33.845 31.414 1.00 40.45 152 TRP C N 1
ATOM 3370 C CA . TRP C 1 152 ? 193.169 34.643 31.569 1.00 37.31 152 TRP C CA 1
ATOM 3371 C C . TRP C 1 152 ? 192.293 33.939 32.593 1.00 42.16 152 TRP C C 1
ATOM 3372 O O . TRP C 1 152 ? 191.950 34.506 33.634 1.00 49.00 152 TRP C O 1
ATOM 3383 N N . ARG C 1 153 ? 191.962 32.684 32.294 1.00 45.46 153 ARG C N 1
ATOM 3384 C CA . ARG C 1 153 ? 191.202 31.836 33.214 1.00 38.42 153 ARG C CA 1
ATOM 3385 C C . ARG C 1 153 ? 191.503 30.361 33.077 1.00 34.94 153 ARG C C 1
ATOM 3386 O O . ARG C 1 153 ? 191.934 29.884 32.027 1.00 35.95 153 ARG C O 1
ATOM 3394 N N . ALA C 1 154 ? 191.258 29.658 34.176 1.00 32.01 154 ALA C N 1
ATOM 3395 C CA . ALA C 1 154 ? 191.339 28.213 34.237 1.00 34.62 154 ALA C CA 1
ATOM 3396 C C . ALA C 1 154 ? 189.972 27.700 34.686 1.00 37.60 154 ALA C C 1
ATOM 3397 O O . ALA C 1 154 ? 189.504 28.029 35.776 1.00 41.90 154 ALA C O 1
ATOM 3399 N N . TYR C 1 155 ? 189.338 26.897 33.839 1.00 30.99 155 TYR C N 1
ATOM 3400 C CA . TYR C 1 155 ? 187.984 26.410 34.085 1.00 27.64 155 TYR C CA 1
ATOM 3401 C C . TYR C 1 155 ? 187.990 24.922 34.388 1.00 27.67 155 TYR C C 1
ATOM 3402 O O . TYR C 1 155 ? 188.745 24.168 33.777 1.00 32.84 155 TYR C O 1
ATOM 3411 N N . ASP C 1 156 ? 187.151 24.500 35.330 1.00 34.11 156 ASP C N 1
ATOM 3412 C CA . ASP C 1 156 ? 187.010 23.078 35.633 1.00 36.81 156 ASP C CA 1
ATOM 3413 C C . ASP C 1 156 ? 186.436 22.317 34.449 1.00 34.88 156 ASP C C 1
ATOM 3414 O O . ASP C 1 156 ? 185.573 22.823 33.734 1.00 36.21 156 ASP C O 1
ATOM 3419 N N . ALA C 1 157 ? 186.929 21.098 34.253 1.00 35.17 157 ALA C N 1
ATOM 3420 C CA . ALA C 1 157 ? 186.512 20.264 33.136 1.00 35.70 157 ALA C CA 1
ATOM 3421 C C . ALA C 1 157 ? 186.805 18.796 33.420 1.00 30.26 157 ALA C C 1
ATOM 3422 O O . ALA C 1 157 ? 187.566 18.157 32.693 1.00 36.59 157 ALA C O 1
ATOM 3424 N N . GLY C 1 158 ? 186.208 18.261 34.479 1.00 35.69 158 GLY C N 1
ATOM 3425 C CA . GLY C 1 158 ? 186.436 16.874 34.835 1.00 32.40 158 GLY C CA 1
ATOM 3426 C C . GLY C 1 158 ? 187.880 16.632 35.242 1.00 33.24 158 GLY C C 1
ATOM 3427 O O . GLY C 1 158 ? 188.402 17.318 36.120 1.00 30.69 158 GLY C O 1
ATOM 3428 N N . ASP C 1 159 ? 188.527 15.656 34.607 1.00 30.61 159 ASP C N 1
ATOM 3429 C CA . ASP C 1 159 ? 189.899 15.295 34.955 1.00 37.11 159 ASP C CA 1
ATOM 3430 C C . ASP C 1 159 ? 190.929 16.227 34.297 1.00 35.50 159 ASP C C 1
ATOM 3431 O O . ASP C 1 159 ? 192.136 16.038 34.456 1.00 29.22 159 ASP C O 1
ATOM 3436 N N . HIS C 1 160 ? 190.438 17.226 33.564 1.00 31.75 160 HIS C N 1
ATOM 3437 C CA . HIS C 1 160 ? 191.271 18.286 32.996 1.00 31.00 160 HIS C CA 1
ATOM 3438 C C . HIS C 1 160 ? 190.794 19.653 33.481 1.00 33.26 160 HIS C C 1
ATOM 3439 O O . HIS C 1 160 ? 189.717 19.774 34.067 1.00 32.34 160 HIS C O 1
ATOM 3446 N N . SER C 1 161 ? 191.612 20.674 33.244 1.00 27.49 161 SER C N 1
ATOM 3447 C CA . SER C 1 161 ? 191.162 22.058 33.329 1.00 27.64 161 SER C CA 1
ATOM 3448 C C . SER C 1 161 ? 191.339 22.717 31.966 1.00 26.25 161 SER C C 1
ATOM 3449 O O . SER C 1 161 ? 192.275 22.391 31.238 1.00 27.57 161 SER C O 1
ATOM 3452 N N . ILE C 1 162 ? 190.446 23.641 31.624 1.00 26.98 162 ILE C N 1
ATOM 3453 C CA . ILE C 1 162 ? 190.574 24.397 30.381 1.00 25.64 162 ILE C CA 1
ATOM 3454 C C . ILE C 1 162 ? 191.301 25.704 30.680 1.00 27.97 162 ILE C C 1
ATOM 3455 O O . ILE C 1 162 ? 190.789 26.559 31.404 1.00 29.20 162 ILE C O 1
ATOM 3460 N N . PHE C 1 163 ? 192.494 25.855 30.118 1.00 29.27 163 PHE C N 1
ATOM 3461 C CA . PHE C 1 163 ? 193.306 27.042 30.354 1.00 27.22 163 PHE C CA 1
ATOM 3462 C C . PHE C 1 163 ? 193.136 28.025 29.206 1.00 29.64 163 PHE C C 1
ATOM 3463 O O . PHE C 1 163 ? 193.584 27.764 28.094 1.00 28.98 163 PHE C O 1
ATOM 3471 N N . VAL C 1 164 ? 192.509 29.164 29.488 1.00 30.97 164 VAL C N 1
ATOM 3472 C CA . VAL C 1 164 ? 192.267 30.186 28.473 1.00 30.19 164 VAL C CA 1
ATOM 3473 C C . VAL C 1 164 ? 193.346 31.260 28.559 1.00 34.10 164 VAL C C 1
ATOM 3474 O O . VAL C 1 164 ? 193.545 31.864 29.613 1.00 35.57 164 VAL C O 1
ATOM 3478 N N . GLY C 1 165 ? 194.044 31.484 27.450 1.00 34.70 165 GLY C N 1
ATOM 3479 C CA . GLY C 1 165 ? 195.109 32.469 27.391 1.00 34.52 165 GLY C CA 1
ATOM 3480 C C . GLY C 1 165 ? 194.784 33.651 26.499 1.00 37.81 165 GLY C C 1
ATOM 3481 O O . GLY C 1 165 ? 194.283 33.471 25.390 1.00 36.36 165 GLY C O 1
ATOM 3482 N N . ARG C 1 166 ? 195.061 34.860 26.982 1.00 37.37 166 ARG C N 1
ATOM 3483 C CA . ARG C 1 166 ? 195.004 36.045 26.133 1.00 38.39 166 ARG C CA 1
ATOM 3484 C C . ARG C 1 166 ? 196.350 36.253 25.463 1.00 37.33 166 ARG C C 1
ATOM 3485 O O . ARG C 1 166 ? 197.385 36.269 26.128 1.00 34.66 166 ARG C O 1
ATOM 3493 N N . LEU C 1 167 ? 196.333 36.414 24.146 1.00 33.70 167 LEU C N 1
ATOM 3494 C CA . LEU C 1 167 ? 197.563 36.538 23.382 1.00 38.25 167 LEU C CA 1
ATOM 3495 C C . LEU C 1 167 ? 198.316 37.828 23.695 1.00 38.15 167 LEU C C 1
ATOM 3496 O O . LEU C 1 167 ? 197.719 38.902 23.763 1.00 44.13 167 LEU C O 1
ATOM 3501 N N . LEU C 1 168 ? 199.628 37.702 23.890 1.00 34.43 168 LEU C N 1
ATOM 3502 C CA . LEU C 1 168 ? 200.517 38.852 24.008 1.00 36.22 168 LEU C CA 1
ATOM 3503 C C . LEU C 1 168 ? 201.308 39.013 22.727 1.00 42.20 168 LEU C C 1
ATOM 3504 O O . LEU C 1 168 ? 201.596 40.130 22.300 1.00 53.20 168 LEU C O 1
ATOM 3509 N N . THR C 1 169 ? 201.658 37.886 22.122 1.00 33.86 169 THR C N 1
ATOM 3510 C CA . THR C 1 169 ? 202.329 37.896 20.837 1.00 34.50 169 THR C CA 1
ATOM 3511 C C . THR C 1 169 ? 201.884 36.693 20.026 1.00 32.29 169 THR C C 1
ATOM 3512 O O . THR C 1 169 ? 201.432 35.684 20.568 1.00 37.24 169 THR C O 1
ATOM 3516 N N . ALA C 1 170 ? 202.033 36.812 18.717 1.00 32.52 170 ALA C N 1
ATOM 3517 C CA . ALA C 1 170 ? 201.691 35.744 17.798 1.00 39.15 170 ALA C CA 1
ATOM 3518 C C . ALA C 1 170 ? 202.500 35.986 16.552 1.00 40.00 170 ALA C C 1
ATOM 3519 O O . ALA C 1 170 ? 202.702 37.128 16.145 1.00 47.82 170 ALA C O 1
ATOM 3521 N N . GLU C 1 171 ? 202.954 34.905 15.941 1.00 43.27 171 GLU C N 1
ATOM 3522 C CA . GLU C 1 171 ? 203.879 35.004 14.835 1.00 44.13 171 GLU C CA 1
ATOM 3523 C C . GLU C 1 171 ? 203.816 33.726 14.031 1.00 40.64 171 GLU C C 1
ATOM 3524 O O . GLU C 1 171 ? 203.955 32.622 14.563 1.00 37.17 171 GLU C O 1
ATOM 3530 N N . ARG C 1 172 ? 203.596 33.894 12.737 1.00 35.23 172 ARG C N 1
ATOM 3531 C CA . ARG C 1 172 ? 203.547 32.766 11.838 1.00 38.43 172 ARG C CA 1
ATOM 3532 C C . ARG C 1 172 ? 204.844 32.702 11.065 1.00 42.16 172 ARG C C 1
ATOM 3533 O O . ARG C 1 172 ? 205.342 33.726 10.597 1.00 46.64 172 ARG C O 1
ATOM 3541 N N . HIS C 1 173 ? 205.382 31.497 10.929 1.00 41.02 173 HIS C N 1
ATOM 3542 C CA . HIS C 1 173 ? 206.625 31.293 10.202 1.00 41.36 173 HIS C CA 1
ATOM 3543 C C . HIS C 1 173 ? 206.349 30.679 8.844 1.00 42.24 173 HIS C C 1
ATOM 3544 O O . HIS C 1 173 ? 205.192 30.548 8.439 1.00 45.88 173 HIS C O 1
ATOM 3551 N N . ASP C 1 174 ? 207.420 30.328 8.139 1.00 46.21 174 ASP C N 1
ATOM 3552 C CA . ASP C 1 174 ? 207.309 29.728 6.818 1.00 44.32 174 ASP C CA 1
ATOM 3553 C C . ASP C 1 174 ? 206.358 28.552 6.833 1.00 46.59 174 ASP C C 1
ATOM 3554 O O . ASP C 1 174 ? 206.421 27.698 7.720 1.00 50.76 174 ASP C O 1
ATOM 3559 N N . ARG C 1 175 ? 205.473 28.512 5.845 1.00 47.91 175 ARG C N 1
ATOM 3560 C CA . ARG C 1 175 ? 204.584 27.382 5.701 1.00 41.25 175 ARG C CA 1
ATOM 3561 C C . ARG C 1 175 ? 205.366 26.216 5.146 1.00 44.15 175 ARG C C 1
ATOM 3562 O O . ARG C 1 175 ? 206.055 26.326 4.131 1.00 51.42 175 ARG C O 1
ATOM 3570 N N . ARG C 1 176 ? 205.256 25.097 5.841 1.00 41.41 176 ARG C N 1
ATOM 3571 C CA . ARG C 1 176 ? 205.808 23.843 5.376 1.00 41.95 176 ARG C CA 1
ATOM 3572 C C . ARG C 1 176 ? 204.961 22.735 5.980 1.00 38.63 176 ARG C C 1
ATOM 3573 O O . ARG C 1 176 ? 204.017 23.011 6.718 1.00 39.11 176 ARG C O 1
ATOM 3581 N N . ASP C 1 177 ? 205.289 21.491 5.657 1.00 39.75 177 ASP C N 1
ATOM 3582 C CA . ASP C 1 177 ? 204.482 20.350 6.081 1.00 41.23 177 ASP C CA 1
ATOM 3583 C C . ASP C 1 177 ? 204.214 20.343 7.584 1.00 40.07 177 ASP C C 1
ATOM 3584 O O . ASP C 1 177 ? 205.112 20.575 8.394 1.00 34.54 177 ASP C O 1
ATOM 3589 N N . ALA C 1 178 ? 202.962 20.063 7.933 1.00 37.86 178 ALA C N 1
ATOM 3590 C CA . ALA C 1 178 ? 202.489 20.176 9.305 1.00 35.89 178 ALA C CA 1
ATOM 3591 C C . ALA C 1 178 ? 202.378 18.822 9.990 1.00 30.57 178 ALA C C 1
ATOM 3592 O O . ALA C 1 178 ? 202.074 17.816 9.348 1.00 29.35 178 ALA C O 1
ATOM 3594 N N . LEU C 1 179 ? 202.603 18.808 11.303 1.00 32.88 179 LEU C N 1
ATOM 3595 C CA . LEU C 1 179 ? 202.454 17.586 12.080 1.00 32.31 179 LEU C CA 1
ATOM 3596 C C . LEU C 1 179 ? 200.991 17.427 12.430 1.00 29.29 179 LEU C C 1
ATOM 3597 O O . LEU C 1 179 ? 200.370 18.338 12.980 1.00 25.93 179 LEU C O 1
ATOM 3602 N N . VAL C 1 180 ? 200.451 16.263 12.101 1.00 27.51 180 VAL C N 1
ATOM 3603 C CA . VAL C 1 180 ? 199.058 15.964 12.364 1.00 27.53 180 VAL C CA 1
ATOM 3604 C C . VAL C 1 180 ? 198.949 14.673 13.146 1.00 33.03 180 VAL C C 1
ATOM 3605 O O . VAL C 1 180 ? 199.688 13.720 12.900 1.00 34.36 180 VAL C O 1
ATOM 3609 N N . TYR C 1 181 ? 198.026 14.666 14.098 1.00 25.86 181 TYR C N 1
ATOM 3610 C CA . TYR C 1 181 ? 197.756 13.498 14.914 1.00 26.50 181 TYR C CA 1
ATOM 3611 C C . TYR C 1 181 ? 196.324 13.052 14.653 1.00 28.31 181 TYR C C 1
ATOM 3612 O O . TYR C 1 181 ? 195.366 13.759 14.968 1.00 24.14 181 TYR C O 1
ATOM 3621 N N . HIS C 1 182 ? 196.192 11.883 14.038 1.00 29.89 182 HIS C N 1
ATOM 3622 C CA . HIS C 1 182 ? 194.885 11.355 13.668 1.00 29.97 182 HIS C CA 1
ATOM 3623 C C . HIS C 1 182 ? 194.905 9.840 13.769 1.00 29.16 182 HIS C C 1
ATOM 3624 O O . HIS C 1 182 ? 195.884 9.208 13.381 1.00 29.41 182 HIS C O 1
ATOM 3631 N N . SER C 1 183 ? 193.831 9.267 14.305 1.00 27.19 183 SER C N 1
ATOM 3632 C CA . SER C 1 183 ? 193.724 7.817 14.487 1.00 31.75 183 SER C CA 1
ATOM 3633 C C . SER C 1 183 ? 194.868 7.224 15.317 1.00 32.66 183 SER C C 1
ATOM 3634 O O . SER C 1 183 ? 195.319 6.111 15.051 1.00 30.35 183 SER C O 1
ATOM 3637 N N . GLY C 1 184 ? 195.331 7.956 16.327 1.00 31.74 184 GLY C N 1
ATOM 3638 C CA . GLY C 1 184 ? 196.422 7.475 17.158 1.00 30.31 184 GLY C CA 1
ATOM 3639 C C . GLY C 1 184 ? 197.736 7.427 16.398 1.00 31.24 184 GLY C C 1
ATOM 3640 O O . GLY C 1 184 ? 198.702 6.822 16.867 1.00 37.58 184 GLY C O 1
ATOM 3641 N N . GLN C 1 185 ? 197.764 8.060 15.225 1.00 30.32 185 GLN C N 1
ATOM 3642 C CA . GLN C 1 185 ? 198.953 8.128 14.380 1.00 29.63 185 GLN C CA 1
ATOM 3643 C C . GLN C 1 185 ? 199.454 9.538 14.203 1.00 29.69 185 GLN C C 1
ATOM 3644 O O . GLN C 1 185 ? 198.668 10.480 14.170 1.00 33.55 185 GLN C O 1
ATOM 3650 N N . PHE C 1 186 ? 200.769 9.671 14.068 1.00 29.87 186 PHE C N 1
ATOM 3651 C CA . PHE C 1 186 ? 201.355 10.920 13.619 1.00 30.64 186 PHE C CA 1
ATOM 3652 C C . PHE C 1 186 ? 201.390 10.917 12.107 1.00 38.70 186 PHE C C 1
ATOM 3653 O O . PHE C 1 186 ? 201.713 9.905 11.484 1.00 35.88 186 PHE C O 1
ATOM 3661 N N . ARG C 1 187 ? 201.062 12.063 11.525 1.00 36.65 187 ARG C N 1
ATOM 3662 C CA . ARG C 1 187 ? 200.960 12.191 10.087 1.00 30.20 187 ARG C CA 1
ATOM 3663 C C . ARG C 1 187 ? 201.556 13.510 9.645 1.00 32.88 187 ARG C C 1
ATOM 3664 O O . ARG C 1 187 ? 201.587 14.474 10.411 1.00 34.54 187 ARG C O 1
ATOM 3672 N N . GLY C 1 188 ? 202.006 13.550 8.399 1.00 34.18 188 GLY C N 1
ATOM 3673 C CA . GLY C 1 188 ? 202.484 14.779 7.802 1.00 36.19 188 GLY C CA 1
ATOM 3674 C C . GLY C 1 188 ? 201.413 15.312 6.876 1.00 36.16 188 GLY C C 1
ATOM 3675 O O . GLY C 1 188 ? 200.907 14.582 6.023 1.00 36.93 188 GLY C O 1
ATOM 3676 N N . LEU C 1 189 ? 201.065 16.583 7.043 1.00 37.10 189 LEU C N 1
ATOM 3677 C CA . LEU C 1 189 ? 200.093 17.219 6.166 1.00 37.25 189 LEU C CA 1
ATOM 3678 C C . LEU C 1 189 ? 200.845 18.172 5.257 1.00 40.63 189 LEU C C 1
ATOM 3679 O O . LEU C 1 189 ? 201.389 19.171 5.731 1.00 39.90 189 LEU C O 1
ATOM 3684 N N . PRO C 1 190 ? 200.893 17.864 3.948 1.00 47.19 190 PRO C N 1
ATOM 3685 C CA . PRO C 1 190 ? 201.672 18.735 3.063 1.00 45.77 190 PRO C CA 1
ATOM 3686 C C . PRO C 1 190 ? 201.107 20.148 2.986 1.00 44.35 190 PRO C C 1
ATOM 3687 O O . PRO C 1 190 ? 199.892 20.350 2.947 1.00 41.86 190 PRO C O 1
ATOM 3691 N N . ASP C 1 191 ? 202.012 21.119 2.970 1.00 44.84 191 ASP C N 1
ATOM 3692 C CA . ASP C 1 191 ? 201.644 22.516 2.848 1.00 45.62 191 ASP C CA 1
ATOM 3693 C C . ASP C 1 191 ? 202.851 23.308 2.363 1.00 49.42 191 ASP C C 1
ATOM 3694 O O . ASP C 1 191 ? 203.993 22.994 2.701 1.00 53.97 191 ASP C O 1
ATOM 3699 N N . ARG C 1 192 ? 202.586 24.328 1.560 1.00 50.28 192 ARG C N 1
ATOM 3700 C CA . ARG C 1 192 ? 203.623 25.214 1.058 1.00 54.64 192 ARG C CA 1
ATOM 3701 C C . ARG C 1 192 ? 202.970 26.557 0.782 1.00 54.34 192 ARG C C 1
ATOM 3702 O O . ARG C 1 192 ? 201.803 26.597 0.395 1.00 57.31 192 ARG C O 1
ATOM 3704 N N . ALA C 1 193 ? 203.692 27.654 0.993 1.00 58.51 193 ALA C N 1
ATOM 3705 C CA . ALA C 1 193 ? 203.153 28.958 0.623 1.00 61.12 193 ALA C CA 1
ATOM 3706 C C . ALA C 1 193 ? 202.777 28.936 -0.862 1.00 64.77 193 ALA C C 1
ATOM 3707 O O . ALA C 1 193 ? 203.417 28.242 -1.650 1.00 63.45 193 ALA C O 1
ATOM 3709 N N . PRO C 1 194 ? 201.736 29.688 -1.252 1.00 68.97 194 PRO C N 1
ATOM 3710 C CA . PRO C 1 194 ? 201.344 29.733 -2.666 1.00 76.79 194 PRO C CA 1
ATOM 3711 C C . PRO C 1 194 ? 202.190 30.654 -3.546 1.00 75.96 194 PRO C C 1
ATOM 3712 O O . PRO C 1 194 ? 203.024 31.412 -3.048 1.00 75.40 194 PRO C O 1
ATOM 3716 N N . VAL C 1 195 ? 201.954 30.575 -4.853 1.00 79.26 195 VAL C N 1
ATOM 3717 C CA . VAL C 1 195 ? 202.591 31.460 -5.824 1.00 80.37 195 VAL C CA 1
ATOM 3718 C C . VAL C 1 195 ? 201.671 31.682 -7.021 1.00 74.43 195 VAL C C 1
ATOM 3719 O O . VAL C 1 195 ? 200.850 32.599 -7.028 1.00 76.28 195 VAL C O 1
ATOM 3723 N N . LEU D 1 31 ? 198.205 42.103 16.375 1.00 74.78 31 LEU D N 1
ATOM 3724 C CA . LEU D 1 31 ? 197.137 41.397 17.079 1.00 74.29 31 LEU D CA 1
ATOM 3725 C C . LEU D 1 31 ? 195.772 42.049 16.870 1.00 78.13 31 LEU D C 1
ATOM 3726 O O . LEU D 1 31 ? 194.738 41.422 17.105 1.00 75.92 31 LEU D O 1
ATOM 3731 N N . ARG D 1 32 ? 195.768 43.301 16.423 1.00 82.79 32 ARG D N 1
ATOM 3732 C CA . ARG D 1 32 ? 194.519 44.032 16.238 1.00 78.98 32 ARG D CA 1
ATOM 3733 C C . ARG D 1 32 ? 193.839 43.688 14.916 1.00 74.54 32 ARG D C 1
ATOM 3734 O O . ARG D 1 32 ? 192.669 44.013 14.711 1.00 79.62 32 ARG D O 1
ATOM 3736 N N . ASP D 1 33 ? 194.576 43.028 14.028 1.00 73.61 33 ASP D N 1
ATOM 3737 C CA . ASP D 1 33 ? 194.085 42.676 12.700 1.00 72.92 33 ASP D CA 1
ATOM 3738 C C . ASP D 1 33 ? 193.468 41.269 12.682 1.00 66.41 33 ASP D C 1
ATOM 3739 O O . ASP D 1 33 ? 194.133 40.292 13.028 1.00 67.50 33 ASP D O 1
ATOM 3744 N N . SER D 1 34 ? 192.200 41.171 12.286 1.00 62.79 34 SER D N 1
ATOM 3745 C CA . SER D 1 34 ? 191.494 39.887 12.292 1.00 63.94 34 SER D CA 1
ATOM 3746 C C . SER D 1 34 ? 192.009 38.909 11.236 1.00 64.76 34 SER D C 1
ATOM 3747 O O . SER D 1 34 ? 192.181 37.723 11.518 1.00 62.18 34 SER D O 1
ATOM 3750 N N . ARG D 1 35 ? 192.254 39.402 10.024 1.00 62.26 35 ARG D N 1
ATOM 3751 C CA . ARG D 1 35 ? 192.661 38.537 8.921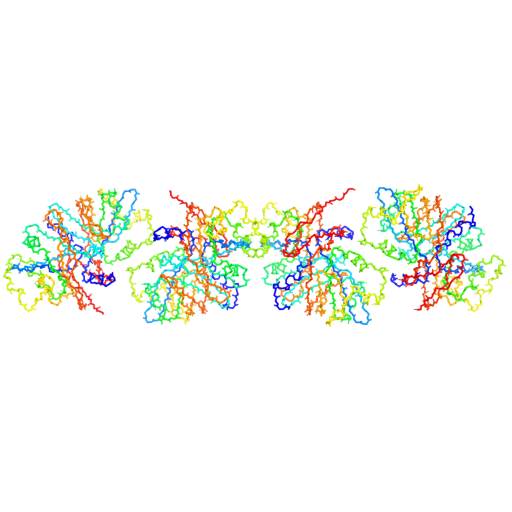 1.00 62.82 35 ARG D CA 1
ATOM 3752 C C . ARG D 1 35 ? 194.040 37.976 9.181 1.00 55.05 35 ARG D C 1
ATOM 3753 O O . ARG D 1 35 ? 194.323 36.822 8.864 1.00 60.95 35 ARG D O 1
ATOM 3761 N N . SER D 1 36 ? 194.894 38.808 9.762 1.00 53.34 36 SER D N 1
ATOM 3762 C CA . SER D 1 36 ? 196.257 38.415 10.055 1.00 57.57 36 SER D CA 1
ATOM 3763 C C . SER D 1 36 ? 196.251 37.345 11.132 1.00 54.71 36 SER D C 1
ATOM 3764 O O . SER D 1 36 ? 196.890 36.305 10.997 1.00 48.51 36 SER D O 1
ATOM 3767 N N . LEU D 1 37 ? 195.509 37.614 12.200 1.00 46.99 37 LEU D N 1
ATOM 3768 C CA . LEU D 1 37 ? 195.455 36.729 13.349 1.00 45.07 37 LEU D CA 1
ATOM 3769 C C . LEU D 1 37 ? 194.806 35.394 12.991 1.00 42.70 37 LEU D C 1
ATOM 3770 O O . LEU D 1 37 ? 195.235 34.347 13.477 1.00 46.84 37 LEU D O 1
ATOM 3775 N N . ARG D 1 38 ? 193.768 35.428 12.158 1.00 44.36 38 ARG D N 1
ATOM 3776 C CA . ARG D 1 38 ? 193.132 34.199 11.687 1.00 44.75 38 ARG D CA 1
ATOM 3777 C C . ARG D 1 38 ? 194.110 33.337 10.909 1.00 44.07 38 ARG D C 1
ATOM 3778 O O . ARG D 1 38 ? 194.059 32.109 10.971 1.00 48.12 38 ARG D O 1
ATOM 3786 N N . GLY D 1 39 ? 195.004 33.992 10.179 1.00 44.37 39 GLY D N 1
ATOM 3787 C CA . GLY D 1 39 ? 196.021 33.294 9.420 1.00 40.90 39 GLY D CA 1
ATOM 3788 C C . GLY D 1 39 ? 196.990 32.544 10.309 1.00 39.46 39 GLY D C 1
ATOM 3789 O O . GLY D 1 39 ? 197.402 31.432 9.987 1.00 38.12 39 GLY D O 1
ATOM 3790 N N . ILE D 1 40 ? 197.359 33.148 11.432 1.00 40.20 40 ILE D N 1
ATOM 3791 C CA . ILE D 1 40 ? 198.279 32.500 12.358 1.00 41.04 40 ILE D CA 1
ATOM 3792 C C . ILE D 1 40 ? 197.565 31.311 13.009 1.00 40.95 40 ILE D C 1
ATOM 3793 O O . ILE D 1 40 ? 198.111 30.208 13.061 1.00 39.68 40 ILE D O 1
ATOM 3798 N N . PHE D 1 41 ? 196.355 31.545 13.515 1.00 37.02 41 PHE D N 1
ATOM 3799 C CA . PHE D 1 41 ? 195.500 30.463 14.003 1.00 32.83 41 PHE D CA 1
ATOM 3800 C C . PHE D 1 41 ? 195.361 29.312 13.008 1.00 36.00 41 PHE D C 1
ATOM 3801 O O . PHE D 1 41 ? 195.260 28.148 13.403 1.00 34.97 41 PHE D O 1
ATOM 3809 N N . SER D 1 42 ? 195.350 29.632 11.719 1.00 36.58 42 SER D N 1
ATOM 3810 C CA . SER D 1 42 ? 195.078 28.625 10.693 1.00 38.11 42 SER D CA 1
ATOM 3811 C C . SER D 1 42 ? 196.253 27.663 10.528 1.00 35.12 42 SER D C 1
ATOM 3812 O O . SER D 1 42 ? 196.130 26.620 9.885 1.00 34.74 42 SER D O 1
ATOM 3815 N N . SER D 1 43 ? 197.391 28.018 11.113 1.00 32.22 43 SER D N 1
ATOM 3816 C CA . SER D 1 43 ? 198.571 27.164 11.068 1.00 33.65 43 SER D CA 1
ATOM 3817 C C . SER D 1 43 ? 198.360 25.864 11.848 1.00 31.12 43 SER D C 1
ATOM 3818 O O . SER D 1 43 ? 199.061 24.885 11.604 1.00 31.27 43 SER D O 1
ATOM 3821 N N . PHE D 1 44 ? 197.409 25.861 12.785 1.00 27.90 44 PHE D N 1
ATOM 3822 C CA . PHE D 1 44 ? 197.033 24.644 13.513 1.00 27.06 44 PHE D CA 1
ATOM 3823 C C . PHE D 1 44 ? 195.936 23.872 12.780 1.00 30.50 44 PHE D C 1
ATOM 3824 O O . PHE D 1 44 ? 194.794 24.325 12.694 1.00 31.15 44 PHE D O 1
ATOM 3832 N N . ALA D 1 45 ? 196.294 22.707 12.246 1.00 25.91 45 ALA D N 1
ATOM 3833 C CA . ALA D 1 45 ? 195.359 21.883 11.489 1.00 28.76 45 ALA D CA 1
ATOM 3834 C C . ALA D 1 45 ? 194.264 21.305 12.380 1.00 29.31 45 ALA D C 1
ATOM 3835 O O . ALA D 1 45 ? 194.475 21.071 13.569 1.00 28.87 45 ALA D O 1
ATOM 3837 N N . THR D 1 46 ? 193.095 21.071 11.793 1.00 26.84 46 THR D N 1
ATOM 3838 C CA . THR D 1 46 ? 191.976 20.476 12.522 1.00 29.56 46 THR D CA 1
ATOM 3839 C C . THR D 1 46 ? 191.153 19.574 11.623 1.00 28.74 46 THR D C 1
ATOM 3840 O O . THR D 1 46 ? 191.191 19.711 10.405 1.00 33.97 46 THR D O 1
ATOM 3844 N N . GLY D 1 47 ? 190.383 18.676 12.231 1.00 28.98 47 GLY D N 1
ATOM 3845 C CA . GLY D 1 47 ? 189.303 18.007 11.532 1.00 23.30 47 GLY D CA 1
ATOM 3846 C C . GLY D 1 47 ? 188.165 18.999 11.408 1.00 29.88 47 GLY D C 1
ATOM 3847 O O . GLY D 1 47 ? 188.337 20.181 11.707 1.00 25.89 47 GLY D O 1
ATOM 3848 N N . VAL D 1 48 ? 187.003 18.533 10.968 1.00 30.57 48 VAL D N 1
ATOM 3849 C CA . VAL D 1 48 ? 185.847 19.409 10.828 1.00 26.68 48 VAL D CA 1
ATOM 3850 C C . VAL D 1 48 ? 184.597 18.672 11.269 1.00 26.50 48 VAL D C 1
ATOM 3851 O O . VAL D 1 48 ? 184.397 17.511 10.906 1.00 30.91 48 VAL D O 1
ATOM 3855 N N . THR D 1 49 ? 183.770 19.334 12.071 1.00 26.43 49 THR D N 1
ATOM 3856 C CA . THR D 1 49 ? 182.505 18.744 12.495 1.00 27.24 49 THR D CA 1
ATOM 3857 C C . THR D 1 49 ? 181.304 19.588 12.111 1.00 30.91 49 THR D C 1
ATOM 3858 O O . THR D 1 49 ? 181.436 20.747 11.714 1.00 25.61 49 THR D O 1
ATOM 3862 N N . VAL D 1 50 ? 180.128 18.980 12.222 1.00 29.20 50 VAL D N 1
ATOM 3863 C CA . VAL D 1 50 ? 178.884 19.730 12.245 1.00 28.85 50 VAL D CA 1
ATOM 3864 C C . VAL D 1 50 ? 178.193 19.497 13.584 1.00 29.17 50 VAL D C 1
ATOM 3865 O O . VAL D 1 50 ? 177.856 18.366 13.939 1.00 29.04 50 VAL D O 1
ATOM 3869 N N . VAL D 1 51 ? 178.012 20.586 14.322 1.00 27.23 51 VAL D N 1
ATOM 3870 C CA . VAL D 1 51 ? 177.315 20.589 15.600 1.00 26.61 51 VAL D CA 1
ATOM 3871 C C . VAL D 1 51 ? 175.836 20.891 15.408 1.00 30.52 51 VAL D C 1
ATOM 3872 O O . VAL D 1 51 ? 175.478 21.839 14.710 1.00 30.14 51 VAL D O 1
ATOM 3876 N N . THR D 1 52 ? 174.982 20.081 16.026 1.00 32.78 52 THR D N 1
ATOM 3877 C CA . THR D 1 52 ? 173.541 20.177 15.803 1.00 33.62 52 THR D CA 1
ATOM 3878 C C . THR D 1 52 ? 172.718 20.095 17.086 1.00 35.24 52 THR D C 1
ATOM 3879 O O . THR D 1 52 ? 173.172 19.545 18.086 1.00 36.53 52 THR D O 1
ATOM 3883 N N . VAL D 1 53 ? 171.507 20.647 17.042 1.00 33.67 53 VAL D N 1
ATOM 3884 C CA . VAL D 1 53 ? 170.508 20.399 18.077 1.00 38.34 53 VAL D CA 1
ATOM 3885 C C . VAL D 1 53 ? 169.253 19.834 17.430 1.00 40.59 53 VAL D C 1
ATOM 3886 O O . VAL D 1 53 ? 168.994 20.058 16.246 1.00 41.11 53 VAL D O 1
ATOM 3890 N N . GLY D 1 54 ? 168.473 19.111 18.224 1.00 42.54 54 GLY D N 1
ATOM 3891 C CA . GLY D 1 54 ? 167.183 18.617 17.791 1.00 42.12 54 GLY D CA 1
ATOM 3892 C C . GLY D 1 54 ? 166.093 19.495 18.363 1.00 47.31 54 GLY D C 1
ATOM 3893 O O . GLY D 1 54 ? 166.232 20.717 18.404 1.00 44.74 54 GLY D O 1
ATOM 3894 N N . GLY D 1 55 ? 165.005 18.874 18.802 1.00 53.50 55 GLY D N 1
ATOM 3895 C CA . GLY D 1 55 ? 163.897 19.610 19.379 1.00 57.60 55 GLY D CA 1
ATOM 3896 C C . GLY D 1 55 ? 162.924 20.116 18.338 1.00 55.89 55 GLY D C 1
ATOM 3897 O O . GLY D 1 55 ? 162.811 19.549 17.253 1.00 59.42 55 GLY D O 1
ATOM 3898 N N . ASP D 1 56 ? 162.215 21.185 18.682 1.00 63.09 56 ASP D N 1
ATOM 3899 C CA . ASP D 1 56 ? 161.197 21.757 17.811 1.00 65.95 56 ASP D CA 1
ATOM 3900 C C . ASP D 1 56 ? 161.818 22.519 16.654 1.00 63.95 56 ASP D C 1
ATOM 3901 O O . ASP D 1 56 ? 161.303 22.500 15.536 1.00 62.52 56 ASP D O 1
ATOM 3906 N N . SER D 1 57 ? 162.937 23.179 16.938 1.00 64.52 57 SER D N 1
ATOM 3907 C CA . SER D 1 57 ? 163.633 24.005 15.963 1.00 60.08 57 SER D CA 1
ATOM 3908 C C . SER D 1 57 ? 165.046 23.484 15.724 1.00 52.50 57 SER D C 1
ATOM 3909 O O . SER D 1 57 ? 166.018 24.126 16.122 1.00 52.68 57 SER D O 1
ATOM 3912 N N . PRO D 1 58 ? 165.164 22.308 15.082 1.00 50.33 58 PRO D N 1
ATOM 3913 C CA . PRO D 1 58 ? 166.480 21.751 14.755 1.00 50.04 58 PRO D CA 1
ATOM 3914 C C . PRO D 1 58 ? 167.375 22.716 14.002 1.00 51.58 58 PRO D C 1
ATOM 3915 O O . PRO D 1 58 ? 166.900 23.528 13.207 1.00 55.37 58 PRO D O 1
ATOM 3919 N N . HIS D 1 59 ? 168.670 22.617 14.263 1.00 43.12 59 HIS D N 1
ATOM 3920 C CA . HIS D 1 59 ? 169.636 23.513 13.661 1.00 39.10 59 HIS D CA 1
ATOM 3921 C C . HIS D 1 59 ? 170.984 22.823 13.558 1.00 40.48 59 HIS D C 1
ATOM 3922 O O . HIS D 1 59 ? 171.235 21.830 14.241 1.00 37.73 59 HIS D O 1
ATOM 3929 N N . ALA D 1 60 ? 171.844 23.347 12.693 1.00 40.07 60 ALA D N 1
ATOM 3930 C CA . ALA D 1 60 ? 173.179 22.805 12.513 1.00 34.45 60 ALA D CA 1
ATOM 3931 C C . ALA D 1 60 ? 174.145 23.922 12.152 1.00 36.43 60 ALA D C 1
ATOM 3932 O O . ALA D 1 60 ? 173.760 24.953 11.595 1.00 36.23 60 ALA D O 1
ATOM 3934 N N . MET D 1 61 ? 175.404 23.716 12.499 1.00 32.00 61 MET D N 1
ATOM 3935 C CA . MET D 1 61 ? 176.448 24.660 12.158 1.00 30.21 61 MET D CA 1
ATOM 3936 C C . MET D 1 61 ? 177.779 23.921 12.101 1.00 35.31 61 MET D C 1
ATOM 3937 O O . MET D 1 61 ? 177.968 22.900 12.764 1.00 30.11 61 MET D O 1
ATOM 3942 N N . THR D 1 62 ? 178.697 24.448 11.304 1.00 32.81 62 THR D N 1
ATOM 3943 C CA . THR D 1 62 ? 180.004 23.839 11.124 1.00 30.99 62 THR D CA 1
ATOM 3944 C C . THR D 1 62 ? 180.989 24.348 12.172 1.00 31.72 62 THR D C 1
ATOM 3945 O O . THR D 1 62 ? 181.104 25.553 12.401 1.00 34.56 62 THR D O 1
ATOM 3949 N N . ALA D 1 63 ? 181.692 23.416 12.811 1.00 30.64 63 ALA D N 1
ATOM 3950 C CA . ALA D 1 63 ? 182.644 23.756 13.868 1.00 31.09 63 ALA D CA 1
ATOM 3951 C C . ALA D 1 63 ? 183.914 22.917 13.775 1.00 29.56 63 ALA D C 1
ATOM 3952 O O . ALA D 1 63 ? 183.851 21.705 13.566 1.00 30.11 63 ALA D O 1
ATOM 3954 N N . ASN D 1 64 ? 185.061 23.576 13.928 1.00 30.45 64 ASN D N 1
ATOM 3955 C CA . ASN D 1 64 ? 186.353 22.898 14.000 1.00 30.53 64 ASN D CA 1
ATOM 3956 C C . ASN D 1 64 ? 187.034 23.112 15.347 1.00 32.75 64 ASN D C 1
ATOM 3957 O O . ASN D 1 64 ? 188.171 22.687 15.543 1.00 30.41 64 ASN D O 1
ATOM 3962 N N . SER D 1 65 ? 186.335 23.775 16.268 1.00 33.74 65 SER D N 1
ATOM 3963 C CA . SER D 1 65 ? 186.864 24.024 17.605 1.00 38.54 65 SER D CA 1
ATOM 3964 C C . SER D 1 65 ? 186.615 22.826 18.513 1.00 29.33 65 SER D C 1
ATOM 3965 O O . SER D 1 65 ? 186.864 22.890 19.716 1.00 32.49 65 SER D O 1
ATOM 3968 N N . PHE D 1 66 ? 186.130 21.736 17.923 1.00 33.10 66 PHE D N 1
ATOM 3969 C CA . PHE D 1 66 ? 185.820 20.528 18.670 1.00 30.92 66 PHE D CA 1
ATOM 3970 C C . PHE D 1 66 ? 187.091 19.953 19.285 1.00 31.50 66 PHE D C 1
ATOM 3971 O O . PHE D 1 66 ? 188.119 19.840 18.618 1.00 30.21 66 PHE D O 1
ATOM 3979 N N . THR D 1 67 ? 187.010 19.597 20.565 1.00 30.33 67 THR D N 1
ATOM 3980 C CA . THR D 1 67 ? 188.175 19.159 21.317 1.00 25.49 67 THR D CA 1
ATOM 3981 C C . THR D 1 67 ? 187.775 18.144 22.390 1.00 29.14 67 THR D C 1
ATOM 3982 O O . THR D 1 67 ? 186.857 18.386 23.173 1.00 26.43 67 THR D O 1
ATOM 3986 N N . SER D 1 68 ? 188.457 17.005 22.415 1.00 28.57 68 SER D N 1
ATOM 3987 C CA . SER D 1 68 ? 188.260 16.033 23.488 1.00 30.76 68 SER D CA 1
ATOM 3988 C C . SER D 1 68 ? 188.889 16.561 24.776 1.00 29.99 68 SER D C 1
ATOM 3989 O O . SER D 1 68 ? 190.045 16.984 24.776 1.00 33.11 68 SER D O 1
ATOM 3992 N N . VAL D 1 69 ? 188.129 16.525 25.870 1.00 29.95 69 VAL D N 1
ATOM 3993 C CA . VAL D 1 69 ? 188.515 17.236 27.087 1.00 29.63 69 VAL D CA 1
ATOM 3994 C C . VAL D 1 69 ? 188.842 16.334 28.267 1.00 37.19 69 VAL D C 1
ATOM 3995 O O . VAL D 1 69 ? 189.861 16.519 28.930 1.00 35.83 69 VAL D O 1
ATOM 3999 N N . SER D 1 70 ? 187.981 15.359 28.526 1.00 37.31 70 SER D N 1
ATOM 4000 C CA . SER D 1 70 ? 188.097 14.550 29.729 1.00 35.57 70 SER D CA 1
ATOM 4001 C C . SER D 1 70 ? 187.521 13.174 29.472 1.00 39.76 70 SER D C 1
ATOM 4002 O O . SER D 1 70 ? 186.632 13.005 28.638 1.00 37.70 70 SER D O 1
ATOM 4005 N N . LEU D 1 71 ? 188.036 12.198 30.205 1.00 37.66 71 LEU D N 1
ATOM 4006 C CA . LEU D 1 71 ? 187.603 10.820 30.076 1.00 39.75 71 LEU D CA 1
ATOM 4007 C C . LEU D 1 71 ? 186.702 10.430 31.229 1.00 41.63 71 LEU D C 1
ATOM 4008 O O . LEU D 1 71 ? 185.802 9.605 31.074 1.00 45.25 71 LEU D O 1
ATOM 4013 N N . ASP D 1 72 ? 186.953 11.030 32.386 1.00 42.04 72 ASP D N 1
ATOM 4014 C CA . ASP D 1 72 ? 186.159 10.770 33.576 1.00 44.63 72 ASP D CA 1
ATOM 4015 C C . ASP D 1 72 ? 185.821 12.072 34.320 1.00 39.29 72 ASP D C 1
ATOM 4016 O O . ASP D 1 72 ? 186.646 12.594 35.069 1.00 50.26 72 ASP D O 1
ATOM 4021 N N . PRO D 1 73 ? 184.606 12.609 34.119 1.00 40.07 73 PRO D N 1
ATOM 4022 C CA . PRO D 1 73 ? 183.555 12.146 33.205 1.00 38.55 73 PRO D CA 1
ATOM 4023 C C . PRO D 1 73 ? 183.916 12.385 31.739 1.00 40.13 73 PRO D C 1
ATOM 4024 O O . PRO D 1 73 ? 184.743 13.250 31.453 1.00 35.67 73 PRO D O 1
ATOM 4028 N N . PRO D 1 74 ? 183.310 11.619 30.818 1.00 40.33 74 PRO D N 1
ATOM 4029 C CA . PRO D 1 74 ? 183.606 11.796 29.393 1.00 37.51 74 PRO D CA 1
ATOM 4030 C C . PRO D 1 74 ? 183.116 13.141 28.866 1.00 30.49 74 PRO D C 1
ATOM 4031 O O . PRO D 1 74 ? 181.910 13.334 28.721 1.00 34.73 74 PRO D O 1
ATOM 4035 N N . LEU D 1 75 ? 184.046 14.048 28.579 1.00 31.00 75 LEU D N 1
ATOM 4036 C CA . LEU D 1 75 ? 183.698 15.406 28.169 1.00 30.94 75 LEU D CA 1
ATOM 4037 C C . LEU D 1 75 ? 184.370 15.810 26.857 1.00 31.94 75 LEU D C 1
ATOM 4038 O O . LEU D 1 75 ? 185.482 15.376 26.555 1.00 29.75 75 LEU D O 1
ATOM 4043 N N . ILE D 1 76 ? 183.674 16.651 26.096 1.00 30.81 76 ILE D N 1
ATOM 4044 C CA . ILE D 1 76 ? 184.222 17.334 24.922 1.00 27.75 76 ILE D CA 1
ATOM 4045 C C . ILE D 1 76 ? 183.834 18.804 25.018 1.00 27.76 76 ILE D C 1
ATOM 4046 O O . ILE D 1 76 ? 183.015 19.169 25.862 1.00 29.62 76 ILE D O 1
ATOM 4051 N N . LEU D 1 77 ? 184.415 19.649 24.170 1.00 25.61 77 LEU D N 1
ATOM 4052 C CA . LEU D 1 77 ? 183.975 21.038 24.088 1.00 28.90 77 LEU D CA 1
ATOM 4053 C C . LEU D 1 77 ? 183.923 21.560 22.658 1.00 27.98 77 LEU D C 1
ATOM 4054 O O . LEU D 1 77 ? 184.565 21.028 21.755 1.00 26.21 77 LEU D O 1
ATOM 4059 N N . VAL D 1 78 ? 183.133 22.611 22.477 1.00 27.51 78 VAL D N 1
ATOM 4060 C CA . VAL D 1 78 ? 183.137 23.386 21.249 1.00 30.34 78 VAL D CA 1
ATOM 4061 C C . VAL D 1 78 ? 183.041 24.854 21.631 1.00 29.61 78 VAL D C 1
ATOM 4062 O O . VAL D 1 78 ? 182.436 25.192 22.649 1.00 32.62 78 VAL D O 1
ATOM 4066 N N . CYS D 1 79 ? 183.634 25.721 20.819 1.00 31.04 79 CYS D N 1
ATOM 4067 C CA . CYS D 1 79 ? 183.549 27.156 21.049 1.00 33.23 79 CYS D CA 1
ATOM 4068 C C . CYS D 1 79 ? 182.616 27.771 20.022 1.00 34.02 79 CYS D C 1
ATOM 4069 O O . CYS D 1 79 ? 182.834 27.618 18.822 1.00 38.63 79 CYS D O 1
ATOM 4072 N N . VAL D 1 80 ? 181.581 28.460 20.491 1.00 30.49 80 VAL D N 1
ATOM 4073 C CA . VAL D 1 80 ? 180.594 29.051 19.593 1.00 31.22 80 VAL D CA 1
ATOM 4074 C C . VAL D 1 80 ? 180.488 30.555 19.776 1.00 32.58 80 VAL D C 1
ATOM 4075 O O . VAL D 1 80 ? 180.348 31.060 20.891 1.00 33.25 80 VAL D O 1
ATOM 4079 N N . GLU D 1 81 ? 180.580 31.249 18.647 1.00 33.61 81 GLU D N 1
ATOM 4080 C CA . GLU D 1 81 ? 180.414 32.694 18.570 1.00 36.91 81 GLU D CA 1
ATOM 4081 C C . GLU D 1 81 ? 179.181 33.151 19.338 1.00 35.49 81 GLU D C 1
ATOM 4082 O O . GLU D 1 81 ? 178.122 32.533 19.233 1.00 34.85 81 GLU D O 1
ATOM 4088 N N . CYS D 1 82 ? 179.319 34.220 20.116 1.00 36.73 82 CYS D N 1
ATOM 4089 C CA . CYS D 1 82 ? 178.204 34.725 20.915 1.00 42.17 82 CYS D CA 1
ATOM 4090 C C . CYS D 1 82 ? 177.037 35.150 20.027 1.00 45.01 82 CYS D C 1
ATOM 4091 O O . CYS D 1 82 ? 175.873 34.891 20.334 1.00 45.79 82 CYS D O 1
ATOM 4094 N N . ASP D 1 83 ? 177.369 35.795 18.916 1.00 40.23 83 ASP D N 1
ATOM 4095 C CA . ASP D 1 83 ? 176.368 36.323 17.999 1.00 47.63 83 ASP D CA 1
ATOM 4096 C C . ASP D 1 83 ? 175.788 35.277 17.051 1.00 48.38 83 ASP D C 1
ATOM 4097 O O . ASP D 1 83 ? 174.935 35.598 16.224 1.00 51.57 83 ASP D O 1
ATOM 4102 N N . ALA D 1 84 ? 176.245 34.033 17.167 1.00 48.08 84 ALA D N 1
ATOM 4103 C CA . ALA D 1 84 ? 175.739 32.953 16.323 1.00 37.18 84 ALA D CA 1
ATOM 4104 C C . ALA D 1 84 ? 174.448 32.369 16.900 1.00 38.84 84 ALA D C 1
ATOM 4105 O O . ALA D 1 84 ? 174.261 32.325 18.117 1.00 42.83 84 ALA D O 1
ATOM 4107 N N . ALA D 1 85 ? 173.560 31.923 16.017 1.00 35.60 85 ALA D N 1
ATOM 4108 C CA . ALA D 1 85 ? 172.265 31.380 16.421 1.00 43.34 85 ALA D CA 1
ATOM 4109 C C . ALA D 1 85 ? 172.422 30.121 17.275 1.00 38.00 85 ALA D C 1
ATOM 4110 O O . ALA D 1 85 ? 171.631 29.880 18.189 1.00 38.24 85 ALA D O 1
ATOM 4112 N N . MET D 1 86 ? 173.438 29.317 16.974 1.00 43.21 86 MET D N 1
ATOM 4113 C CA . MET D 1 86 ? 173.655 28.063 17.701 1.00 38.07 86 MET D CA 1
ATOM 4114 C C . MET D 1 86 ? 173.990 28.311 19.174 1.00 36.99 86 MET D C 1
ATOM 4115 O O . MET D 1 86 ? 173.711 27.474 20.031 1.00 36.68 86 MET D O 1
ATOM 4120 N N . HIS D 1 87 ? 174.585 29.463 19.461 1.00 32.17 87 HIS D N 1
ATOM 4121 C CA . HIS D 1 87 ? 174.902 29.841 20.835 1.00 33.92 87 HIS D CA 1
ATOM 4122 C C . HIS D 1 87 ? 173.656 29.812 21.713 1.00 38.25 87 HIS D C 1
ATOM 4123 O O . HIS D 1 87 ? 173.662 29.238 22.801 1.00 37.45 87 HIS D O 1
ATOM 4130 N N . GLY D 1 88 ? 172.585 30.429 21.228 1.00 39.06 88 GLY D N 1
ATOM 4131 C CA . GLY D 1 88 ? 171.319 30.427 21.935 1.00 33.69 88 GLY D CA 1
ATOM 4132 C C . GLY D 1 88 ? 170.650 29.069 21.922 1.00 36.14 88 GLY D C 1
ATOM 4133 O O . GLY D 1 88 ? 170.094 28.640 22.932 1.00 40.44 88 GLY D O 1
ATOM 4134 N N . SER D 1 89 ? 170.691 28.399 20.773 1.00 37.49 89 SER D N 1
ATOM 4135 C CA . SER D 1 89 ? 170.073 27.081 20.626 1.00 39.84 89 SER D CA 1
ATOM 4136 C C . SER D 1 89 ? 170.642 26.048 21.596 1.00 39.19 89 SER D C 1
ATOM 4137 O O . SER D 1 89 ? 169.901 25.231 22.138 1.00 39.56 89 SER D O 1
ATOM 4140 N N . LEU D 1 90 ? 171.954 26.078 21.816 1.00 34.42 90 LEU D N 1
ATOM 4141 C CA . LEU D 1 90 ? 172.584 25.085 22.678 1.00 34.21 90 LEU D CA 1
ATOM 4142 C C . LEU D 1 90 ? 172.059 25.245 24.101 1.00 32.80 90 LEU D C 1
ATOM 4143 O O . LEU D 1 90 ? 171.710 24.263 24.755 1.00 34.26 90 LEU D O 1
ATOM 4148 N N . LEU D 1 91 ? 172.020 26.482 24.581 1.00 35.06 91 LEU D N 1
ATOM 4149 C CA . LEU D 1 91 ? 171.459 26.768 25.893 1.00 36.59 91 LEU D CA 1
ATOM 4150 C C . LEU D 1 91 ? 169.991 26.378 26.022 1.00 41.62 91 LEU D C 1
ATOM 4151 O O . LEU D 1 91 ? 169.575 25.838 27.048 1.00 43.52 91 LEU D O 1
ATOM 4156 N N . GLU D 1 92 ? 169.205 26.651 24.988 1.00 41.87 92 GLU D N 1
ATOM 4157 C CA . GLU D 1 92 ? 167.781 26.364 25.036 1.00 42.40 92 GLU D CA 1
ATOM 4158 C C . GLU D 1 92 ? 167.528 24.854 25.055 1.00 40.33 92 GLU D C 1
ATOM 4159 O O . GLU D 1 92 ? 166.718 24.374 25.844 1.00 42.38 92 GLU D O 1
ATOM 4165 N N . VAL D 1 93 ? 168.211 24.105 24.190 1.00 38.59 93 VAL D N 1
ATOM 4166 C CA . VAL D 1 93 ? 167.915 22.675 24.025 1.00 33.69 93 VAL D CA 1
ATOM 4167 C C . VAL D 1 93 ? 168.664 21.781 25.030 1.00 38.87 93 VAL D C 1
ATOM 4168 O O . VAL D 1 93 ? 168.184 20.703 25.393 1.00 39.33 93 VAL D O 1
ATOM 4172 N N . GLY D 1 94 ? 169.828 22.232 25.487 1.00 29.76 94 GLY D N 1
ATOM 4173 C CA . GLY D 1 94 ? 170.590 21.508 26.489 1.00 29.80 94 GLY D CA 1
ATOM 4174 C C . GLY D 1 94 ? 171.231 20.197 26.069 1.00 34.60 94 GLY D C 1
ATOM 4175 O O . GLY D 1 94 ? 171.849 19.527 26.896 1.00 30.42 94 GLY D O 1
ATOM 4176 N N . SER D 1 95 ? 171.086 19.821 24.802 1.00 31.40 95 SER D N 1
ATOM 4177 C CA . SER D 1 95 ? 171.811 18.676 24.259 1.00 33.84 95 SER D CA 1
ATOM 4178 C C . SER D 1 95 ? 172.162 18.923 22.799 1.00 33.18 95 SER D C 1
ATOM 4179 O O . SER D 1 95 ? 171.570 19.781 22.147 1.00 32.43 95 SER D O 1
ATOM 4182 N N . PHE D 1 96 ? 173.134 18.178 22.287 1.00 31.85 96 PHE D N 1
ATOM 4183 C CA . PHE D 1 96 ? 173.576 18.391 20.921 1.00 31.20 96 PHE D CA 1
ATOM 4184 C C . PHE D 1 96 ? 174.321 17.191 20.353 1.00 30.87 96 PHE D C 1
ATOM 4185 O O . PHE D 1 96 ? 174.757 16.303 21.084 1.00 33.34 96 PHE D O 1
ATOM 4193 N N . GLY D 1 97 ? 174.425 17.168 19.030 1.00 29.86 97 GLY D N 1
ATOM 4194 C CA . GLY D 1 97 ? 175.127 16.118 18.321 1.00 25.70 97 GLY D CA 1
ATOM 4195 C C . GLY D 1 97 ? 176.384 16.680 17.698 1.00 29.62 97 GLY D C 1
ATOM 4196 O O . GLY D 1 97 ? 176.473 17.881 17.450 1.00 29.79 97 GLY D O 1
ATOM 4197 N N . VAL D 1 98 ? 177.353 15.811 17.441 1.00 26.20 98 VAL D N 1
ATOM 4198 C CA . VAL D 1 98 ? 178.568 16.207 16.750 1.00 26.23 98 VAL D CA 1
ATOM 4199 C C . VAL D 1 98 ? 178.906 15.120 15.748 1.00 28.25 98 VAL D C 1
ATOM 4200 O O . VAL D 1 98 ? 178.973 13.946 16.106 1.00 32.20 98 VAL D O 1
ATOM 4204 N N . SER D 1 99 ? 179.120 15.512 14.496 1.00 29.65 99 SER D N 1
ATOM 4205 C CA . SER D 1 99 ? 179.509 14.569 13.453 1.00 31.73 99 SER D CA 1
ATOM 4206 C C . SER D 1 99 ? 180.856 14.980 12.901 1.00 34.70 99 SER D C 1
ATOM 4207 O O . SER D 1 99 ? 181.018 16.104 12.438 1.00 30.48 99 SER D O 1
ATOM 4210 N N . VAL D 1 100 ? 181.812 14.059 12.938 1.00 26.82 100 VAL D N 1
ATOM 4211 C CA . VAL D 1 100 ? 183.150 14.323 12.438 1.00 27.18 100 VAL D CA 1
ATOM 4212 C C . VAL D 1 100 ? 183.156 13.989 10.953 1.00 28.01 100 VAL D C 1
ATOM 4213 O O . VAL D 1 100 ? 182.811 12.877 10.556 1.00 26.32 100 VAL D O 1
ATOM 4217 N N . LEU D 1 101 ? 183.571 14.949 10.136 1.00 31.00 101 LEU D N 1
ATOM 4218 C CA . LEU D 1 101 ? 183.336 14.863 8.699 1.00 34.67 101 LEU D CA 1
ATOM 4219 C C . LEU D 1 101 ? 184.426 14.135 7.925 1.00 32.32 101 LEU D C 1
ATOM 4220 O O . LEU D 1 101 ? 185.618 14.322 8.166 1.00 32.98 101 LEU D O 1
ATOM 4225 N N . ALA D 1 102 ? 183.986 13.296 6.990 1.00 34.97 102 ALA D N 1
ATOM 4226 C CA . ALA D 1 102 ? 184.878 12.661 6.031 1.00 35.95 102 ALA D CA 1
ATOM 4227 C C . ALA D 1 102 ? 185.288 13.673 4.974 1.00 33.98 102 ALA D C 1
ATOM 4228 O O . ALA D 1 102 ? 184.656 14.718 4.828 1.00 30.86 102 ALA D O 1
ATOM 4230 N N . ALA D 1 103 ? 186.327 13.344 4.216 1.00 32.52 103 ALA D N 1
ATOM 4231 C CA . ALA D 1 103 ? 186.876 14.262 3.226 1.00 34.00 103 ALA D CA 1
ATOM 4232 C C . ALA D 1 103 ? 185.880 14.511 2.086 1.00 40.13 103 ALA D C 1
ATOM 4233 O O . ALA D 1 103 ? 185.905 15.567 1.453 1.00 38.02 103 ALA D O 1
ATOM 4235 N N . ASP D 1 104 ? 185.007 13.540 1.826 1.00 31.60 104 ASP D N 1
ATOM 4236 C CA . ASP D 1 104 ? 183.997 13.693 0.779 1.00 41.07 104 ASP D CA 1
ATOM 4237 C C . ASP D 1 104 ? 182.731 14.385 1.287 1.00 41.71 104 ASP D C 1
ATOM 4238 O O . ASP D 1 104 ? 181.676 14.299 0.660 1.00 40.67 104 ASP D O 1
ATOM 4243 N N . GLN D 1 105 ? 182.846 15.072 2.418 1.00 38.12 105 GLN D N 1
ATOM 4244 C CA . GLN D 1 105 ? 181.724 15.801 2.998 1.00 33.63 105 GLN D CA 1
ATOM 4245 C C . GLN D 1 105 ? 182.092 17.267 3.148 1.00 30.66 105 GLN D C 1
ATOM 4246 O O . GLN D 1 105 ? 181.530 17.968 3.986 1.00 32.58 105 GLN D O 1
ATOM 4252 N N . GLN D 1 106 ? 183.045 17.722 2.337 1.00 32.93 106 GLN D N 1
ATOM 4253 C CA . GLN D 1 106 ? 183.402 19.134 2.274 1.00 32.40 106 GLN D CA 1
ATOM 4254 C C . GLN D 1 106 ? 182.184 20.014 2.035 1.00 37.35 106 GLN D C 1
ATOM 4255 O O . GLN D 1 106 ? 182.072 21.099 2.606 1.00 36.83 106 GLN D O 1
ATOM 4261 N N . HIS D 1 107 ? 181.272 19.549 1.186 1.00 29.93 107 HIS D N 1
ATOM 4262 C CA . HIS D 1 107 ? 180.118 20.355 0.815 1.00 36.29 107 HIS D CA 1
ATOM 4263 C C . HIS D 1 107 ? 179.205 20.547 2.019 1.00 36.49 107 HIS D C 1
ATOM 4264 O O . HIS D 1 107 ? 178.563 21.584 2.163 1.00 39.15 107 HIS D O 1
ATOM 4271 N N . VAL D 1 108 ? 179.150 19.539 2.883 1.00 33.54 108 VAL D N 1
ATOM 4272 C CA . VAL D 1 108 ? 178.403 19.646 4.134 1.00 33.64 108 VAL D CA 1
ATOM 4273 C C . VAL D 1 108 ? 179.030 20.695 5.056 1.00 34.89 108 VAL D C 1
ATOM 4274 O O . VAL D 1 108 ? 178.328 21.498 5.675 1.00 33.25 108 VAL D O 1
ATOM 4278 N N . ALA D 1 109 ? 180.356 20.674 5.147 1.00 33.21 109 ALA D N 1
ATOM 4279 C CA . ALA D 1 109 ? 181.085 21.617 5.984 1.00 31.01 109 ALA D CA 1
ATOM 4280 C C . ALA D 1 109 ? 180.810 23.031 5.508 1.00 29.14 109 ALA D C 1
ATOM 4281 O O . ALA D 1 109 ? 180.550 23.929 6.306 1.00 31.54 109 ALA D O 1
ATOM 4283 N N . LEU D 1 110 ? 180.867 23.211 4.193 1.00 31.23 110 LEU D N 1
ATOM 4284 C CA . LEU D 1 110 ? 180.647 24.513 3.568 1.00 34.06 110 LEU D CA 1
ATOM 4285 C C . LEU D 1 110 ? 179.229 25.039 3.785 1.00 32.93 110 LEU D C 1
ATOM 4286 O O . LEU D 1 110 ? 179.043 26.183 4.199 1.00 34.46 110 LEU D O 1
ATOM 4291 N N . LEU D 1 111 ? 178.236 24.202 3.499 1.00 29.34 111 LEU D N 1
ATOM 4292 C CA . LEU D 1 111 ? 176.838 24.601 3.632 1.00 32.39 111 LEU D CA 1
ATOM 4293 C C . LEU D 1 111 ? 176.517 25.140 5.020 1.00 38.63 111 LEU D C 1
ATOM 4294 O O . LEU D 1 111 ? 175.937 26.217 5.148 1.00 39.05 111 LEU D O 1
ATOM 4299 N N . TYR D 1 112 ? 176.901 24.408 6.060 1.00 35.01 112 TYR D N 1
ATOM 4300 C CA . TYR D 1 112 ? 176.499 24.778 7.415 1.00 33.20 112 TYR D CA 1
ATOM 4301 C C . TYR D 1 112 ? 177.457 25.762 8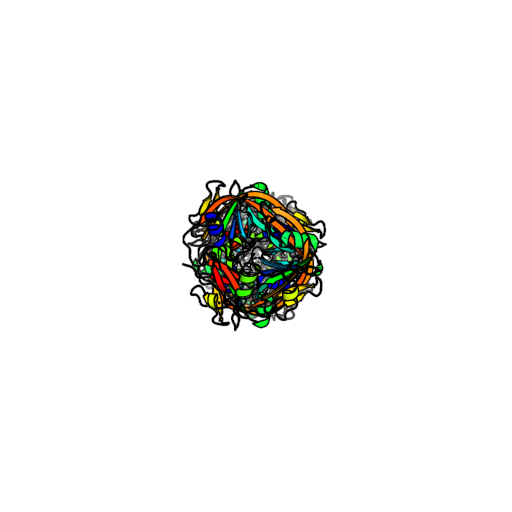.075 1.00 32.86 112 TYR D C 1
ATOM 4302 O O . TYR D 1 112 ? 177.331 26.053 9.262 1.00 32.23 112 TYR D O 1
ATOM 4311 N N . ALA D 1 113 ? 178.410 26.267 7.297 1.00 32.72 113 ALA D N 1
ATOM 4312 C CA . ALA D 1 113 ? 179.193 27.441 7.684 1.00 34.32 113 ALA D CA 1
ATOM 4313 C C . ALA D 1 113 ? 178.646 28.710 7.009 1.00 38.38 113 ALA D C 1
ATOM 4314 O O . ALA D 1 113 ? 179.101 29.819 7.294 1.00 37.02 113 ALA D O 1
ATOM 4316 N N . ASN D 1 114 ? 177.678 28.536 6.111 1.00 36.73 114 ASN D N 1
ATOM 4317 C CA . ASN D 1 114 ? 177.131 29.636 5.309 1.00 40.32 114 ASN D CA 1
ATOM 4318 C C . ASN D 1 114 ? 175.972 30.356 6.008 1.00 35.57 114 ASN D C 1
ATOM 4319 O O . ASN D 1 114 ? 174.869 29.824 6.091 1.00 37.94 114 ASN D O 1
ATOM 4324 N N . ARG D 1 115 ? 176.226 31.567 6.502 1.00 33.78 115 ARG D N 1
ATOM 4325 C CA . ARG D 1 115 ? 175.211 32.351 7.218 1.00 39.58 115 ARG D CA 1
ATOM 4326 C C . ARG D 1 115 ? 173.985 32.657 6.362 1.00 44.23 115 ARG D C 1
ATOM 4327 O O . ARG D 1 115 ? 172.926 33.008 6.880 1.00 41.68 115 ARG D O 1
ATOM 4335 N N . TRP D 1 116 ? 174.140 32.525 5.051 1.00 38.83 116 TRP D N 1
ATOM 4336 C CA . TRP D 1 116 ? 173.075 32.838 4.113 1.00 42.39 116 TRP D CA 1
ATOM 4337 C C . TRP D 1 116 ? 172.209 31.617 3.815 1.00 43.32 116 TRP D C 1
ATOM 4338 O O . TRP D 1 116 ? 171.306 31.671 2.978 1.00 45.91 116 TRP D O 1
ATOM 4349 N N . ARG D 1 117 ? 172.491 30.513 4.500 1.00 40.95 117 ARG D N 1
ATOM 4350 C CA . ARG D 1 117 ? 171.870 29.232 4.176 1.00 37.31 117 ARG D CA 1
ATOM 4351 C C . ARG D 1 117 ? 170.394 29.170 4.575 1.00 36.63 117 ARG D C 1
ATOM 4352 O O . ARG D 1 117 ? 169.966 29.895 5.475 1.00 36.12 117 ARG D O 1
ATOM 4360 N N . PRO D 1 118 ? 169.608 28.312 3.894 1.00 33.23 118 PRO D N 1
ATOM 4361 C CA . PRO D 1 118 ? 168.240 28.013 4.333 1.00 38.23 118 PRO D CA 1
ATOM 4362 C C . PRO D 1 118 ? 168.245 27.401 5.721 1.00 45.01 118 PRO D C 1
ATOM 4363 O O . PRO D 1 118 ? 169.044 26.498 5.969 1.00 49.41 118 PRO D O 1
ATOM 4367 N N . ARG D 1 119 ? 167.383 27.888 6.605 1.00 44.52 119 ARG D N 1
ATOM 4368 C CA . ARG D 1 119 ? 167.347 27.415 7.982 1.00 45.22 119 ARG D CA 1
ATOM 4369 C C . ARG D 1 119 ? 166.071 26.635 8.282 1.00 50.34 119 ARG D C 1
ATOM 4370 O O . ARG D 1 119 ? 165.706 26.445 9.442 1.00 52.20 119 ARG D O 1
ATOM 4378 N N . ASP D 1 120 ? 165.393 26.190 7.228 1.00 50.82 120 ASP D N 1
ATOM 4379 C CA . ASP D 1 120 ? 164.181 25.396 7.377 1.00 50.35 120 ASP D CA 1
ATOM 4380 C C . ASP D 1 120 ? 164.557 24.077 8.063 1.00 51.75 120 ASP D C 1
ATOM 4381 O O . ASP D 1 120 ? 165.398 23.341 7.556 1.00 53.08 120 ASP D O 1
ATOM 4386 N N . PRO D 1 121 ? 163.939 23.776 9.219 1.00 59.23 121 PRO D N 1
ATOM 4387 C CA . PRO D 1 121 ? 164.188 22.516 9.935 1.00 58.92 121 PRO D CA 1
ATOM 4388 C C . PRO D 1 121 ? 163.890 21.256 9.121 1.00 50.94 121 PRO D C 1
ATOM 4389 O O . PRO D 1 121 ? 164.364 20.177 9.481 1.00 49.65 121 PRO D O 1
ATOM 4393 N N . THR D 1 122 ? 163.116 21.395 8.049 1.00 54.81 122 THR D N 1
ATOM 4394 C CA . THR D 1 122 ? 162.761 20.265 7.194 1.00 52.13 122 THR D CA 1
ATOM 4395 C C . THR D 1 122 ? 163.961 19.558 6.578 1.00 45.88 122 THR D C 1
ATOM 4396 O O . THR D 1 122 ? 163.902 18.361 6.297 1.00 46.39 122 THR D O 1
ATOM 4400 N N . GLN D 1 123 ? 165.050 20.293 6.383 1.00 45.48 123 GLN D N 1
ATOM 4401 C CA . GLN D 1 123 ? 166.239 19.754 5.725 1.00 43.42 123 GLN D CA 1
ATOM 4402 C C . GLN D 1 123 ? 166.863 18.597 6.496 1.00 45.30 123 GLN D C 1
ATOM 4403 O O . GLN D 1 123 ? 167.530 17.743 5.914 1.00 50.00 123 GLN D O 1
ATOM 4409 N N . PHE D 1 124 ? 166.643 18.576 7.805 1.00 44.35 124 PHE D N 1
ATOM 4410 C CA . PHE D 1 124 ? 167.202 17.538 8.664 1.00 48.44 124 PHE D CA 1
ATOM 4411 C C . PHE D 1 124 ? 166.320 16.289 8.680 1.00 50.53 124 PHE D C 1
ATOM 4412 O O . PHE D 1 124 ? 166.616 15.315 9.376 1.00 58.54 124 PHE D O 1
ATOM 4420 N N . ASP D 1 125 ? 165.236 16.332 7.908 1.00 51.05 125 ASP D N 1
ATOM 4421 C CA . ASP D 1 125 ? 164.387 15.164 7.686 1.00 54.70 125 ASP D CA 1
ATOM 4422 C C . ASP D 1 125 ? 164.753 14.459 6.386 1.00 55.72 125 ASP D C 1
ATOM 4423 O O . ASP D 1 125 ? 164.205 13.403 6.077 1.00 64.18 125 ASP D O 1
ATOM 4428 N N . ARG D 1 126 ? 165.669 15.045 5.619 1.00 55.35 126 ARG D N 1
ATOM 4429 C CA . ARG D 1 126 ? 166.123 14.424 4.383 1.00 52.27 126 ARG D CA 1
ATOM 4430 C C . ARG D 1 126 ? 166.928 13.181 4.746 1.00 59.19 126 ARG D C 1
ATOM 4431 O O . ARG D 1 126 ? 167.320 13.007 5.900 1.00 59.09 126 ARG D O 1
ATOM 4433 N N . PRO D 1 127 ? 167.194 12.314 3.764 1.00 59.71 127 PRO D N 1
ATOM 4434 C CA . PRO D 1 127 ? 167.765 11.005 4.100 1.00 54.61 127 PRO D CA 1
ATOM 4435 C C . PRO D 1 127 ? 169.252 11.013 4.482 1.00 55.71 127 PRO D C 1
ATOM 4436 O O . PRO D 1 127 ? 169.734 10.020 5.030 1.00 53.15 127 PRO D O 1
ATOM 4440 N N . GLY D 1 128 ? 169.966 12.098 4.203 1.00 51.67 128 GLY D N 1
ATOM 4441 C CA . GLY D 1 128 ? 171.367 12.198 4.579 1.00 52.67 128 GLY D CA 1
ATOM 4442 C C . GLY D 1 128 ? 171.600 12.364 6.077 1.00 48.16 128 GLY D C 1
ATOM 4443 O O . GLY D 1 128 ? 172.746 12.391 6.533 1.00 39.75 128 GLY D O 1
ATOM 4444 N N . TRP D 1 129 ? 170.516 12.461 6.844 1.00 46.39 129 TRP D N 1
ATOM 4445 C CA . TRP D 1 129 ? 170.603 12.655 8.289 1.00 40.20 129 TRP D CA 1
ATOM 4446 C C . TRP D 1 129 ? 169.975 11.510 9.061 1.00 43.14 129 TRP D C 1
ATOM 4447 O O . TRP D 1 129 ? 168.942 10.974 8.666 1.00 48.00 129 TRP D O 1
ATOM 4458 N N . ALA D 1 130 ? 170.621 11.142 10.163 1.00 39.84 130 ALA D N 1
ATOM 4459 C CA . ALA D 1 130 ? 170.021 10.269 11.158 1.00 41.28 130 ALA D CA 1
ATOM 4460 C C . ALA D 1 130 ? 169.693 11.145 12.353 1.00 39.95 130 ALA D C 1
ATOM 4461 O O . ALA D 1 130 ? 170.205 12.256 12.464 1.00 44.51 130 ALA D O 1
ATOM 4463 N N . ARG D 1 131 ? 168.845 10.648 13.243 1.00 38.77 131 ARG D N 1
ATOM 4464 C CA . ARG D 1 131 ? 168.500 11.376 14.459 1.00 41.57 131 ARG D CA 1
ATOM 4465 C C . ARG D 1 131 ? 169.022 10.620 15.663 1.00 41.42 131 ARG D C 1
ATOM 4466 O O . ARG D 1 131 ? 168.753 9.430 15.826 1.00 43.20 131 ARG D O 1
ATOM 4474 N N . GLY D 1 132 ? 169.773 11.316 16.507 1.00 44.29 132 GLY D N 1
ATOM 4475 C CA . GLY D 1 132 ? 170.377 10.691 17.663 1.00 40.55 132 GLY D CA 1
ATOM 4476 C C . GLY D 1 132 ? 169.300 10.217 18.616 1.00 41.55 132 GLY D C 1
ATOM 4477 O O . GLY D 1 132 ? 168.358 10.950 18.920 1.00 41.67 132 GLY D O 1
ATOM 4478 N N . ALA D 1 133 ? 169.443 8.984 19.086 1.00 49.84 133 ALA D N 1
ATOM 4479 C CA . ALA D 1 133 ? 168.421 8.344 19.906 1.00 50.23 133 ALA D CA 1
ATOM 4480 C C . ALA D 1 133 ? 168.185 9.084 21.217 1.00 50.57 133 ALA D C 1
ATOM 4481 O O . ALA D 1 133 ? 167.063 9.123 21.721 1.00 48.77 133 ALA D O 1
ATOM 4483 N N . ARG D 1 134 ? 169.245 9.664 21.767 1.00 47.09 134 ARG D N 1
ATOM 4484 C CA . ARG D 1 134 ? 169.182 10.302 23.080 1.00 48.57 134 ARG D CA 1
ATOM 4485 C C . ARG D 1 134 ? 168.799 11.779 23.060 1.00 50.22 134 ARG D C 1
ATOM 4486 O O . ARG D 1 134 ? 168.186 12.275 24.007 1.00 46.44 134 ARG D O 1
ATOM 4494 N N . THR D 1 135 ? 169.161 12.475 21.990 1.00 42.08 135 THR D N 1
ATOM 4495 C CA . THR D 1 135 ? 169.037 13.925 21.956 1.00 42.88 135 THR D CA 1
ATOM 4496 C C . THR D 1 135 ? 168.128 14.389 20.830 1.00 43.57 135 THR D C 1
ATOM 4497 O O . THR D 1 135 ? 167.698 15.540 20.811 1.00 39.88 135 THR D O 1
ATOM 4501 N N . GLY D 1 136 ? 167.837 13.491 19.894 1.00 39.00 136 GLY D N 1
ATOM 4502 C CA . GLY D 1 136 ? 167.117 13.849 18.685 1.00 37.91 136 GLY D CA 1
ATOM 4503 C C . GLY D 1 136 ? 167.910 14.753 17.753 1.00 41.97 136 GLY D C 1
ATOM 4504 O O . GLY D 1 136 ? 167.361 15.293 16.791 1.00 44.50 136 GLY D O 1
ATOM 4505 N N . ALA D 1 137 ? 169.197 14.933 18.034 1.00 41.67 137 ALA D N 1
ATOM 4506 C CA . ALA D 1 137 ? 170.033 15.797 17.206 1.00 41.77 137 ALA D CA 1
ATOM 4507 C C . ALA D 1 137 ? 170.329 15.133 15.860 1.00 39.72 137 ALA D C 1
ATOM 4508 O O . ALA D 1 137 ? 170.594 13.929 15.805 1.00 37.97 137 ALA D O 1
ATOM 4510 N N . PRO D 1 138 ? 170.291 15.912 14.767 1.00 37.51 138 PRO D N 1
ATOM 4511 C CA . PRO D 1 138 ? 170.667 15.322 13.479 1.00 39.58 138 PRO D CA 1
ATOM 4512 C C . PRO D 1 138 ? 172.124 14.871 13.462 1.00 37.05 138 PRO D C 1
ATOM 4513 O O . PRO D 1 138 ? 172.999 15.592 13.940 1.00 35.90 138 PRO D O 1
ATOM 4517 N N . LEU D 1 139 ? 172.366 13.691 12.907 1.00 34.70 139 LEU D N 1
ATOM 4518 C CA . LEU D 1 139 ? 173.713 13.168 12.753 1.00 33.99 139 LEU D CA 1
ATOM 4519 C C . LEU D 1 139 ? 173.921 12.824 11.290 1.00 35.54 139 LEU D C 1
ATOM 4520 O O . LEU D 1 139 ? 173.090 12.150 10.681 1.00 43.08 139 LEU D O 1
ATOM 4525 N N . ALA D 1 140 ? 175.037 13.282 10.735 1.00 33.10 140 ALA D N 1
ATOM 4526 C CA . ALA D 1 140 ? 175.289 13.142 9.312 1.00 34.61 140 ALA D CA 1
ATOM 4527 C C . ALA D 1 140 ? 175.694 11.721 8.960 1.00 41.26 140 ALA D C 1
ATOM 4528 O O . ALA D 1 140 ? 176.666 11.188 9.497 1.00 40.89 140 ALA D O 1
ATOM 4530 N N . ARG D 1 141 ? 174.938 11.104 8.060 1.00 40.64 141 ARG D N 1
ATOM 4531 C CA . ARG D 1 141 ? 175.308 9.799 7.539 1.00 36.97 141 ARG D CA 1
ATOM 4532 C C . ARG D 1 141 ? 176.612 9.923 6.762 1.00 33.18 141 ARG D C 1
ATOM 4533 O O . ARG D 1 141 ? 176.835 10.915 6.071 1.00 35.48 141 ARG D O 1
ATOM 4541 N N . GLY D 1 142 ? 177.467 8.913 6.875 1.00 35.53 142 GLY D N 1
ATOM 4542 C CA . GLY D 1 142 ? 178.750 8.913 6.188 1.00 39.64 142 GLY D CA 1
ATOM 4543 C C . GLY D 1 142 ? 179.892 9.564 6.958 1.00 40.19 142 GLY D C 1
ATOM 4544 O O . GLY D 1 142 ? 181.026 9.584 6.484 1.00 41.04 142 GLY D O 1
ATOM 4545 N N . ALA D 1 143 ? 179.596 10.099 8.139 1.00 34.98 143 ALA D N 1
ATOM 4546 C CA . ALA D 1 143 ? 180.616 10.720 8.985 1.00 37.41 143 ALA D CA 1
ATOM 4547 C C . ALA D 1 143 ? 181.604 9.697 9.535 1.00 30.28 143 ALA D C 1
ATOM 4548 O O . ALA D 1 143 ? 181.314 8.502 9.585 1.00 40.00 143 ALA D O 1
ATOM 4550 N N . LEU D 1 144 ? 182.782 10.176 9.927 1.00 31.98 144 LEU D N 1
ATOM 4551 C CA . LEU D 1 144 ? 183.779 9.332 10.577 1.00 30.46 144 LEU D CA 1
ATOM 4552 C C . LEU D 1 144 ? 183.336 8.921 11.975 1.00 31.75 144 LEU D C 1
ATOM 4553 O O . LEU D 1 144 ? 183.698 7.846 12.448 1.00 37.52 144 LEU D O 1
ATOM 4558 N N . ALA D 1 145 ? 182.549 9.769 12.633 1.00 31.48 145 ALA D N 1
ATOM 4559 C CA . ALA D 1 145 ? 182.081 9.472 13.984 1.00 32.44 145 ALA D CA 1
ATOM 4560 C C . ALA D 1 145 ? 180.875 10.314 14.374 1.00 28.56 145 ALA D C 1
ATOM 4561 O O . ALA D 1 145 ? 180.660 11.396 13.832 1.00 29.30 145 ALA D O 1
ATOM 4563 N N . TRP D 1 146 ? 180.097 9.797 15.322 1.00 30.05 146 TRP D N 1
ATOM 4564 C CA . TRP D 1 146 ? 178.970 10.520 15.901 1.00 30.10 146 TRP D CA 1
ATOM 4565 C C . TRP D 1 146 ? 179.161 10.664 17.404 1.00 32.54 146 TRP D C 1
ATOM 4566 O O . TRP D 1 146 ? 179.665 9.752 18.056 1.00 30.87 146 TRP D O 1
ATOM 4577 N N . PHE D 1 147 ? 178.752 11.808 17.945 1.00 29.87 147 PHE D N 1
ATOM 4578 C CA . PHE D 1 147 ? 178.675 12.001 19.389 1.00 29.82 147 PHE D CA 1
ATOM 4579 C C . PHE D 1 147 ? 177.329 12.626 19.711 1.00 29.83 147 PHE D C 1
ATOM 4580 O O . PHE D 1 147 ? 176.834 13.451 18.944 1.00 30.06 147 PHE D O 1
ATOM 4588 N N . GLU D 1 148 ? 176.735 12.221 20.829 1.00 31.38 148 GLU D N 1
ATOM 4589 C CA . GLU D 1 148 ? 175.636 12.972 21.423 1.00 30.42 148 GLU D CA 1
ATOM 4590 C C . GLU D 1 148 ? 176.071 13.466 22.785 1.00 36.12 148 GLU D C 1
ATOM 4591 O O . GLU D 1 148 ? 176.744 12.755 23.533 1.00 35.00 148 GLU D O 1
ATOM 4597 N N . CYS D 1 149 ? 175.673 14.688 23.107 1.00 28.91 149 CYS D N 1
ATOM 4598 C CA . CYS D 1 149 ? 176.114 15.314 24.334 1.00 33.02 149 CYS D CA 1
ATOM 4599 C C . CYS D 1 149 ? 174.980 16.013 25.048 1.00 30.98 149 CYS D C 1
ATOM 4600 O O . CYS D 1 149 ? 174.045 16.518 24.432 1.00 31.46 149 CYS D O 1
ATOM 4603 N N . ALA D 1 150 ? 175.097 16.033 26.369 1.00 31.84 150 ALA D N 1
ATOM 4604 C CA . ALA D 1 150 ? 174.254 16.844 27.226 1.00 31.49 150 ALA D CA 1
ATOM 4605 C C . ALA D 1 150 ? 175.096 18.022 27.647 1.00 27.40 150 ALA D C 1
ATOM 4606 O O . ALA D 1 150 ? 176.275 17.862 27.957 1.00 31.06 150 ALA D O 1
ATOM 4608 N N . LEU D 1 151 ? 174.508 19.210 27.645 1.00 30.23 151 LEU D N 1
ATOM 4609 C CA . LEU D 1 151 ? 175.261 20.399 27.996 1.00 33.41 151 LEU D CA 1
ATOM 4610 C C . LEU D 1 151 ? 175.670 20.346 29.462 1.00 31.73 151 LEU D C 1
ATOM 4611 O O . LEU D 1 151 ? 174.826 20.258 30.355 1.00 38.47 151 LEU D O 1
ATOM 4616 N N . TRP D 1 152 ? 176.979 20.381 29.687 1.00 33.01 152 TRP D N 1
ATOM 4617 C CA . TRP D 1 152 ? 177.557 20.304 31.023 1.00 32.28 152 TRP D CA 1
ATOM 4618 C C . TRP D 1 152 ? 177.835 21.704 31.586 1.00 35.78 152 TRP D C 1
ATOM 4619 O O . TRP D 1 152 ? 177.336 22.048 32.657 1.00 37.96 152 TRP D O 1
ATOM 4630 N N . ARG D 1 153 ? 178.610 22.514 30.862 1.00 36.65 153 ARG D N 1
ATOM 4631 C CA . ARG D 1 153 ? 178.873 23.904 31.277 1.00 37.15 153 ARG D CA 1
ATOM 4632 C C . ARG D 1 153 ? 179.018 24.785 30.047 1.00 33.09 153 ARG D C 1
ATOM 4633 O O . ARG D 1 153 ? 179.390 24.311 28.972 1.00 37.84 153 ARG D O 1
ATOM 4641 N N . ALA D 1 154 ? 178.710 26.067 30.214 1.00 29.14 154 ALA D N 1
ATOM 4642 C CA . ALA D 1 154 ? 178.985 27.069 29.193 1.00 33.28 154 ALA D CA 1
ATOM 4643 C C . ALA D 1 154 ? 179.831 28.173 29.819 1.00 31.16 154 ALA D C 1
ATOM 4644 O O . ALA D 1 154 ? 179.380 28.845 30.738 1.00 32.38 154 ALA D O 1
ATOM 4646 N N . TYR D 1 155 ? 181.041 28.372 29.307 1.00 33.79 155 TYR D N 1
ATOM 4647 C CA . TYR D 1 155 ? 181.985 29.326 29.892 1.00 32.55 155 TYR D CA 1
ATOM 4648 C C . TYR D 1 155 ? 182.201 30.535 28.987 1.00 33.65 155 TYR D C 1
ATOM 4649 O O . TYR D 1 155 ? 182.287 30.396 27.767 1.00 33.93 155 TYR D O 1
ATOM 4658 N N . ASP D 1 156 ? 182.281 31.722 29.581 1.00 36.68 156 ASP D N 1
ATOM 4659 C CA . ASP D 1 156 ? 182.594 32.927 28.821 1.00 31.42 156 ASP D CA 1
ATOM 4660 C C . ASP D 1 156 ? 184.018 32.865 28.275 1.00 36.50 156 ASP D C 1
ATOM 4661 O O . ASP D 1 156 ? 184.921 32.341 28.926 1.00 36.54 156 ASP D O 1
ATOM 4666 N N . ALA D 1 157 ? 184.202 33.394 27.069 1.00 35.85 157 ALA D N 1
ATOM 4667 C CA . ALA D 1 157 ? 185.497 33.368 26.398 1.00 35.57 157 ALA D CA 1
ATOM 4668 C C . ALA D 1 157 ? 185.575 34.456 25.333 1.00 35.06 157 ALA D C 1
ATOM 4669 O O . ALA D 1 157 ? 185.754 34.169 24.149 1.00 33.03 157 ALA D O 1
ATOM 4671 N N . GLY D 1 158 ? 185.450 35.707 25.757 1.00 33.50 158 GLY D N 1
ATOM 4672 C CA . GLY D 1 158 ? 185.478 36.820 24.829 1.00 33.10 158 GLY D CA 1
ATOM 4673 C C . GLY D 1 158 ? 184.270 36.784 23.910 1.00 35.94 158 GLY D C 1
ATOM 4674 O O . GLY D 1 158 ? 183.136 36.712 24.379 1.00 35.07 158 GLY D O 1
ATOM 4675 N N . ASP D 1 159 ? 184.512 36.830 22.603 1.00 36.00 159 ASP D N 1
ATOM 4676 C CA . ASP D 1 159 ? 183.425 36.866 21.627 1.00 35.03 159 ASP D CA 1
ATOM 4677 C C . ASP D 1 159 ? 182.838 35.482 21.324 1.00 39.60 159 ASP D C 1
ATOM 4678 O O . ASP D 1 159 ? 181.942 35.359 20.488 1.00 38.61 159 ASP D O 1
ATOM 4683 N N . HIS D 1 160 ? 183.346 34.453 21.998 1.00 37.80 160 HIS D N 1
ATOM 4684 C CA . HIS D 1 160 ? 182.777 33.108 21.916 1.00 37.04 160 HIS D CA 1
ATOM 4685 C C . HIS D 1 160 ? 182.385 32.634 23.307 1.00 39.47 160 HIS D C 1
ATOM 4686 O O . HIS D 1 160 ? 182.758 33.250 24.309 1.00 35.98 160 HIS D O 1
ATOM 4693 N N . SER D 1 161 ? 181.628 31.544 23.359 1.00 34.40 161 SER D N 1
ATOM 4694 C CA . SER D 1 161 ? 181.477 30.785 24.590 1.00 33.90 161 SER D CA 1
ATOM 4695 C C . SER D 1 161 ? 182.027 29.388 24.387 1.00 32.05 161 SER D C 1
ATOM 4696 O O . SER D 1 161 ? 181.940 28.818 23.301 1.00 33.31 161 SER D O 1
ATOM 4699 N N . ILE D 1 162 ? 182.592 28.844 25.454 1.00 32.63 162 ILE D N 1
ATOM 4700 C CA . ILE D 1 162 ? 183.073 27.478 25.457 1.00 29.82 162 ILE D CA 1
ATOM 4701 C C . ILE D 1 162 ? 181.989 26.574 26.019 1.00 32.95 162 ILE D C 1
ATOM 4702 O O . ILE D 1 162 ? 181.657 26.663 27.201 1.00 31.25 162 ILE D O 1
ATOM 4707 N N . PHE D 1 163 ? 181.438 25.709 25.171 1.00 31.75 163 PHE D N 1
ATOM 4708 C CA . PHE D 1 163 ? 180.372 24.806 25.578 1.00 29.73 163 PHE D CA 1
ATOM 4709 C C . PHE D 1 163 ? 180.955 23.420 25.843 1.00 30.23 163 PHE D C 1
ATOM 4710 O O . PHE D 1 163 ? 181.427 22.762 24.919 1.00 28.75 163 PHE D O 1
ATOM 4718 N N . VAL D 1 164 ? 180.924 22.980 27.098 1.00 27.48 164 VAL D N 1
ATOM 4719 C CA . VAL D 1 164 ? 181.426 21.655 27.453 1.00 29.83 164 VAL D CA 1
ATOM 4720 C C . VAL D 1 164 ? 180.256 20.681 27.501 1.00 31.54 164 VAL D C 1
ATOM 4721 O O . VAL D 1 164 ? 179.283 20.904 28.220 1.00 34.61 164 VAL D O 1
ATOM 4725 N N . GLY D 1 165 ? 180.359 19.606 26.723 1.00 30.41 165 GLY D N 1
ATOM 4726 C CA . GLY D 1 165 ? 179.315 18.598 26.644 1.00 27.13 165 GLY D CA 1
ATOM 4727 C C . GLY D 1 165 ? 179.737 17.285 27.272 1.00 29.47 165 GLY D C 1
ATOM 4728 O O . GLY D 1 165 ? 180.850 16.811 27.049 1.00 28.90 165 GLY D O 1
ATOM 4729 N N . ARG D 1 166 ? 178.844 16.703 28.067 1.00 28.30 166 ARG D N 1
ATOM 4730 C CA . ARG D 1 166 ? 179.052 15.367 28.611 1.00 31.19 166 ARG D CA 1
ATOM 4731 C C . ARG D 1 166 ? 178.518 14.311 27.653 1.00 33.17 166 ARG D C 1
ATOM 4732 O O . ARG D 1 166 ? 177.360 14.379 27.246 1.00 35.26 166 ARG D O 1
ATOM 4740 N N . LEU D 1 167 ? 179.347 13.332 27.298 1.00 29.31 167 LEU D N 1
ATOM 4741 C CA . LEU D 1 167 ? 178.933 12.327 26.323 1.00 37.14 167 LEU D CA 1
ATOM 4742 C C . LEU D 1 167 ? 177.835 11.414 26.861 1.00 37.01 167 LEU D C 1
ATOM 4743 O O . LEU D 1 167 ? 177.915 10.920 27.987 1.00 37.70 167 LEU D O 1
ATOM 4748 N N . LEU D 1 168 ? 176.817 11.197 26.033 1.00 35.75 168 LEU D N 1
ATOM 4749 C CA . LEU D 1 168 ? 175.768 10.222 26.304 1.00 35.56 168 LEU D CA 1
ATOM 4750 C C . LEU D 1 168 ? 175.941 9.005 25.410 1.00 40.97 168 LEU D C 1
ATOM 4751 O O . LEU D 1 168 ? 175.694 7.874 25.826 1.00 50.78 168 LEU D O 1
ATOM 4756 N N . THR D 1 169 ? 176.373 9.257 24.177 1.00 38.37 169 THR D N 1
ATOM 4757 C CA . THR D 1 169 ? 176.685 8.205 23.223 1.00 34.89 169 THR D CA 1
ATOM 4758 C C . THR D 1 169 ? 177.842 8.655 22.350 1.00 35.39 169 THR D C 1
ATOM 4759 O O . THR D 1 169 ? 178.100 9.849 22.202 1.00 35.40 169 THR D O 1
ATOM 4763 N N . ALA D 1 170 ? 178.530 7.685 21.767 1.00 32.22 170 ALA D N 1
ATOM 4764 C CA . ALA D 1 170 ? 179.649 7.954 20.884 1.00 31.80 170 ALA D CA 1
ATOM 4765 C C . ALA D 1 170 ? 179.851 6.730 20.018 1.00 37.65 170 ALA D C 1
ATOM 4766 O O . ALA D 1 170 ? 179.640 5.607 20.476 1.00 37.68 170 ALA D O 1
ATOM 4768 N N . GLU D 1 171 ? 180.258 6.934 18.772 1.00 35.61 171 GLU D N 1
ATOM 4769 C CA . GLU D 1 171 ? 180.326 5.829 17.834 1.00 34.62 171 GLU D CA 1
ATOM 4770 C C . GLU D 1 171 ? 181.283 6.146 16.710 1.00 35.38 171 GLU D C 1
ATOM 4771 O O . GLU D 1 171 ? 181.195 7.203 16.085 1.00 34.15 171 GLU D O 1
ATOM 4777 N N . ARG D 1 172 ? 182.198 5.220 16.458 1.00 33.51 172 ARG D N 1
ATOM 4778 C CA . ARG D 1 172 ? 183.135 5.376 15.364 1.00 35.48 172 ARG D CA 1
ATOM 4779 C C . ARG D 1 172 ? 182.708 4.511 14.194 1.00 37.78 172 ARG D C 1
ATOM 4780 O O . ARG D 1 172 ? 182.340 3.347 14.365 1.00 38.97 172 ARG D O 1
ATOM 4788 N N . HIS D 1 173 ? 182.762 5.098 13.006 1.00 35.35 173 HIS D N 1
ATOM 4789 C CA . HIS D 1 173 ? 182.384 4.405 11.789 1.00 38.90 173 HIS D CA 1
ATOM 4790 C C . HIS D 1 173 ? 183.615 4.034 10.989 1.00 41.92 173 HIS D C 1
ATOM 4791 O O . HIS D 1 173 ? 184.742 4.208 11.453 1.00 44.47 173 HIS D O 1
ATOM 4798 N N . ASP D 1 174 ? 183.382 3.501 9.795 1.00 44.36 174 ASP D N 1
ATOM 4799 C CA . ASP D 1 174 ? 184.460 3.091 8.907 1.00 44.51 174 ASP D CA 1
ATOM 4800 C C . ASP D 1 174 ? 185.454 4.220 8.690 1.00 39.22 174 ASP D C 1
ATOM 4801 O O . ASP D 1 174 ? 185.072 5.363 8.428 1.00 45.51 174 ASP D O 1
ATOM 4806 N N . ARG D 1 175 ? 186.732 3.884 8.805 1.00 43.84 175 ARG D N 1
ATOM 4807 C CA . ARG D 1 175 ? 187.802 4.830 8.543 1.00 44.75 175 ARG D CA 1
ATOM 4808 C C . ARG D 1 175 ? 187.989 5.038 7.057 1.00 49.50 175 ARG D C 1
ATOM 4809 O O . ARG D 1 175 ? 188.114 4.084 6.289 1.00 52.90 175 ARG D O 1
ATOM 4817 N N . ARG D 1 176 ? 187.992 6.301 6.663 1.00 40.99 176 ARG D N 1
ATOM 4818 C CA . ARG D 1 176 ? 188.318 6.682 5.306 1.00 42.69 176 ARG D CA 1
ATOM 4819 C C . ARG D 1 176 ? 188.867 8.095 5.373 1.00 42.12 176 ARG D C 1
ATOM 4820 O O . ARG D 1 176 ? 188.969 8.667 6.459 1.00 47.29 176 ARG D O 1
ATOM 4828 N N . ASP D 1 177 ? 189.225 8.653 4.224 1.00 42.40 177 ASP D N 1
ATOM 4829 C CA . ASP D 1 177 ? 189.847 9.968 4.182 1.00 41.30 177 ASP D CA 1
ATOM 4830 C C . ASP D 1 177 ? 189.045 11.000 4.971 1.00 40.81 177 ASP D C 1
ATOM 4831 O O . ASP D 1 177 ? 187.820 11.075 4.867 1.00 39.12 177 ASP D O 1
ATOM 4836 N N . ALA D 1 178 ? 189.765 11.793 5.757 1.00 36.33 178 ALA D N 1
ATOM 4837 C CA . ALA D 1 178 ? 189.160 12.737 6.686 1.00 32.84 178 ALA D CA 1
ATOM 4838 C C . ALA D 1 178 ? 189.235 14.148 6.136 1.00 30.13 178 ALA D C 1
ATOM 4839 O O . ALA D 1 178 ? 190.168 14.490 5.409 1.00 35.64 178 ALA D O 1
ATOM 4841 N N . LEU D 1 179 ? 188.246 14.962 6.489 1.00 29.23 179 LEU D N 1
ATOM 4842 C CA . LEU D 1 179 ? 188.238 16.357 6.088 1.00 28.08 179 LEU D CA 1
ATOM 4843 C C . LEU D 1 179 ? 189.083 17.151 7.060 1.00 32.88 179 LEU D C 1
ATOM 4844 O O . LEU D 1 179 ? 188.876 17.076 8.273 1.00 33.04 179 LEU D O 1
ATOM 4849 N N . VAL D 1 180 ? 190.037 17.903 6.524 1.00 24.52 180 VAL D N 1
ATOM 4850 C CA . VAL D 1 180 ? 190.916 18.710 7.348 1.00 25.55 180 VAL D CA 1
ATOM 4851 C C . VAL D 1 180 ? 190.875 20.148 6.880 1.00 29.84 180 VAL D C 1
ATOM 4852 O O . VAL D 1 180 ? 190.812 20.438 5.685 1.00 37.09 180 VAL D O 1
ATOM 4856 N N . TYR D 1 181 ? 190.908 21.043 7.854 1.00 27.24 181 TYR D N 1
ATOM 4857 C CA . TYR D 1 181 ? 190.903 22.466 7.601 1.00 31.81 181 TYR D CA 1
ATOM 4858 C C . TYR D 1 181 ? 192.210 23.038 8.103 1.00 29.85 181 TYR D C 1
ATOM 4859 O O . TYR D 1 181 ? 192.453 23.077 9.308 1.00 32.67 181 TYR D O 1
ATOM 4868 N N . HIS D 1 182 ? 193.054 23.473 7.171 1.00 31.75 182 HIS D N 1
ATOM 4869 C CA . HIS D 1 182 ? 194.376 23.974 7.516 1.00 29.81 182 HIS D CA 1
ATOM 4870 C C . HIS D 1 182 ? 194.801 25.081 6.567 1.00 34.36 182 HIS D C 1
ATOM 4871 O O . HIS D 1 182 ? 194.584 24.991 5.357 1.00 39.02 182 HIS D O 1
ATOM 4878 N N . SER D 1 183 ? 195.408 26.121 7.129 1.00 35.69 183 SER D N 1
ATOM 4879 C CA . SER D 1 183 ? 195.861 27.272 6.356 1.00 35.72 183 SER D CA 1
ATOM 4880 C C . SER D 1 183 ? 194.700 27.858 5.553 1.00 39.57 183 SER D C 1
ATOM 4881 O O . SER D 1 183 ? 194.875 28.358 4.443 1.00 41.20 183 SER D O 1
ATOM 4884 N N . GLY D 1 184 ? 193.510 27.805 6.140 1.00 38.36 184 GLY D N 1
ATOM 4885 C CA . GLY D 1 184 ? 192.313 28.305 5.490 1.00 38.03 184 GLY D CA 1
ATOM 4886 C C . GLY D 1 184 ? 191.843 27.486 4.304 1.00 36.08 184 GLY D C 1
ATOM 4887 O O . GLY D 1 184 ? 190.996 27.950 3.544 1.00 41.48 184 GLY D O 1
ATOM 4888 N N . GLN D 1 185 ? 192.380 26.276 4.145 1.00 37.17 185 GLN D N 1
ATOM 4889 C CA . GLN D 1 185 ? 192.009 25.400 3.032 1.00 37.93 185 GLN D CA 1
ATOM 4890 C C . GLN D 1 185 ? 191.360 24.139 3.553 1.00 35.43 185 GLN D C 1
ATOM 4891 O O . GLN D 1 185 ? 191.687 23.685 4.647 1.00 40.82 185 GLN D O 1
ATOM 4897 N N . PHE D 1 186 ? 190.446 23.567 2.776 1.00 33.33 186 PHE D N 1
ATOM 4898 C CA . PHE D 1 186 ? 189.975 22.228 3.078 1.00 38.62 186 PHE D CA 1
ATOM 4899 C C . PHE D 1 186 ? 190.928 21.246 2.419 1.00 38.59 186 PHE D C 1
ATOM 4900 O O . PHE D 1 186 ? 191.374 21.458 1.292 1.00 42.40 186 PHE D O 1
ATOM 4908 N N . ARG D 1 187 ? 191.242 20.176 3.138 1.00 37.45 187 ARG D N 1
ATOM 4909 C CA . ARG D 1 187 ? 192.187 19.179 2.661 1.00 35.09 187 ARG D CA 1
ATOM 4910 C C . ARG D 1 187 ? 191.671 17.794 2.970 1.00 34.00 187 ARG D C 1
ATOM 4911 O O . ARG D 1 187 ? 190.852 17.612 3.870 1.00 30.55 187 ARG D O 1
ATOM 4919 N N . GLY D 1 188 ? 192.153 16.820 2.209 1.00 33.44 188 GLY D N 1
ATOM 4920 C CA . GLY D 1 188 ? 191.848 15.432 2.473 1.00 31.50 188 GLY D CA 1
ATOM 4921 C C . GLY D 1 188 ? 193.048 14.807 3.147 1.00 36.85 188 GLY D C 1
ATOM 4922 O O . GLY D 1 188 ? 194.174 14.922 2.663 1.00 35.82 188 GLY D O 1
ATOM 4923 N N . LEU D 1 189 ? 192.801 14.149 4.273 1.00 35.25 189 LEU D N 1
ATOM 4924 C CA . LEU D 1 189 ? 193.843 13.426 4.981 1.00 37.79 189 LEU D CA 1
ATOM 4925 C C . LEU D 1 189 ? 193.585 11.947 4.755 1.00 39.13 189 LEU D C 1
ATOM 4926 O O . LEU D 1 189 ? 192.594 11.409 5.245 1.00 38.58 189 LEU D O 1
ATOM 4931 N N . PRO D 1 190 ? 194.473 11.281 3.999 1.00 41.32 190 PRO D N 1
ATOM 4932 C CA . PRO D 1 190 ? 194.210 9.869 3.715 1.00 45.43 190 PRO D CA 1
ATOM 4933 C C . PRO D 1 190 ? 194.186 9.025 4.978 1.00 46.01 190 PRO D C 1
ATOM 4934 O O . PRO D 1 190 ? 194.891 9.303 5.940 1.00 43.17 190 PRO D O 1
ATOM 4938 N N . ASP D 1 191 ? 193.292 8.050 4.998 1.00 48.09 191 ASP D N 1
ATOM 4939 C CA . ASP D 1 191 ? 193.203 7.119 6.104 1.00 48.84 191 ASP D CA 1
ATOM 4940 C C . ASP D 1 191 ? 192.463 5.890 5.618 1.00 54.79 191 ASP D C 1
ATOM 4941 O O . ASP D 1 191 ? 191.579 5.975 4.764 1.00 56.20 191 ASP D O 1
ATOM 4946 N N . ARG D 1 192 ? 192.842 4.744 6.159 1.00 57.96 192 ARG D N 1
ATOM 4947 C CA . ARG D 1 192 ? 192.206 3.489 5.819 1.00 60.39 192 ARG D CA 1
ATOM 4948 C C . ARG D 1 192 ? 192.301 2.589 7.034 1.00 62.05 192 ARG D C 1
ATOM 4949 O O . ARG D 1 192 ? 193.264 2.666 7.795 1.00 65.88 192 ARG D O 1
ATOM 4951 N N . ALA D 1 193 ? 191.289 1.751 7.222 1.00 65.38 193 ALA D N 1
ATOM 4952 C CA . ALA D 1 193 ? 191.303 0.764 8.292 1.00 67.73 193 ALA D CA 1
ATOM 4953 C C . ALA D 1 193 ? 192.575 -0.078 8.240 1.00 75.69 193 ALA D C 1
ATOM 4954 O O . ALA D 1 193 ? 193.170 -0.247 7.175 1.00 74.53 193 ALA D O 1
ATOM 4956 N N . PRO D 1 194 ? 192.998 -0.612 9.395 1.00 82.12 194 PRO D N 1
ATOM 4957 C CA . PRO D 1 194 ? 194.207 -1.436 9.405 1.00 77.99 194 PRO D CA 1
ATOM 4958 C C . PRO D 1 194 ? 193.973 -2.826 8.824 1.00 73.07 194 PRO D C 1
ATOM 4959 O O . PRO 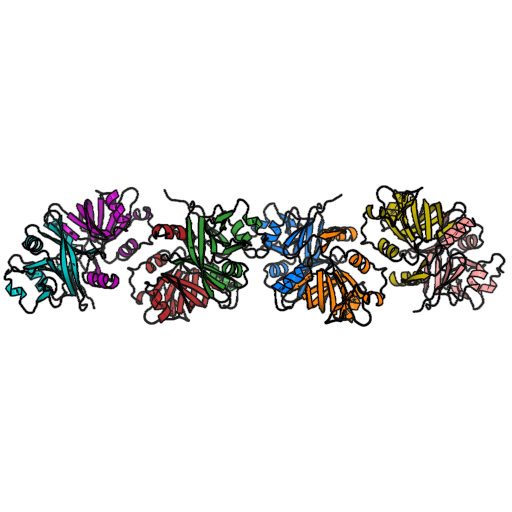D 1 194 ? 194.761 -3.258 7.982 1.00 76.69 194 PRO D O 1
ATOM 4963 N N . ASP E 1 33 ? 171.304 49.370 14.615 1.00 78.47 33 ASP E N 1
ATOM 4964 C CA . ASP E 1 33 ? 171.406 47.917 14.643 1.00 80.58 33 ASP E CA 1
ATOM 4965 C C . ASP E 1 33 ? 171.448 47.319 13.244 1.00 85.14 33 ASP E C 1
ATOM 4966 O O . ASP E 1 33 ? 170.549 47.541 12.433 1.00 87.10 33 ASP E O 1
ATOM 4971 N N . SER E 1 34 ? 172.509 46.565 12.974 1.00 83.91 34 SER E N 1
ATOM 4972 C CA . SER E 1 34 ? 172.724 45.960 11.664 1.00 81.24 34 SER E CA 1
ATOM 4973 C C . SER E 1 34 ? 171.739 44.834 11.352 1.00 81.52 34 SER E C 1
ATOM 4974 O O . SER E 1 34 ? 171.238 44.742 10.231 1.00 83.87 34 SER E O 1
ATOM 4977 N N . ARG E 1 35 ? 171.461 43.979 12.333 1.00 81.14 35 ARG E N 1
ATOM 4978 C CA . ARG E 1 35 ? 170.603 42.821 12.099 1.00 81.09 35 ARG E CA 1
ATOM 4979 C C . ARG E 1 35 ? 169.182 43.293 11.813 1.00 83.16 35 ARG E C 1
ATOM 4980 O O . ARG E 1 35 ? 168.478 42.723 10.978 1.00 80.19 35 ARG E O 1
ATOM 4982 N N . SER E 1 36 ? 168.774 44.345 12.513 1.00 80.52 36 SER E N 1
ATOM 4983 C CA . SER E 1 36 ? 167.444 44.914 12.352 1.00 76.37 36 SER E CA 1
ATOM 4984 C C . SER E 1 36 ? 167.336 45.565 10.972 1.00 75.56 36 SER E C 1
ATOM 4985 O O . SER E 1 36 ? 166.372 45.338 10.242 1.00 71.00 36 SER E O 1
ATOM 4988 N N . LEU E 1 37 ? 168.340 46.368 10.623 1.00 73.17 37 LEU E N 1
ATOM 4989 C CA . LEU E 1 37 ? 168.353 47.101 9.356 1.00 69.37 37 LEU E CA 1
ATOM 4990 C C . LEU E 1 37 ? 168.425 46.193 8.127 1.00 71.93 37 LEU E C 1
ATOM 4991 O O . LEU E 1 37 ? 167.761 46.455 7.123 1.00 70.56 37 LEU E O 1
ATOM 4996 N N . ARG E 1 38 ? 169.222 45.132 8.204 1.00 70.94 38 ARG E N 1
ATOM 4997 C CA . ARG E 1 38 ? 169.315 44.167 7.112 1.00 67.05 38 ARG E CA 1
ATOM 4998 C C . ARG E 1 38 ? 167.940 43.563 6.852 1.00 67.55 38 ARG E C 1
ATOM 4999 O O . ARG E 1 38 ? 167.586 43.246 5.715 1.00 65.39 38 ARG E O 1
ATOM 5001 N N . GLY E 1 39 ? 167.168 43.421 7.924 1.00 64.98 39 GLY E N 1
ATOM 5002 C CA . GLY E 1 39 ? 165.812 42.914 7.846 1.00 63.98 39 GLY E CA 1
ATOM 5003 C C . GLY E 1 39 ? 164.872 43.825 7.075 1.00 68.67 39 GLY E C 1
ATOM 5004 O O . GLY E 1 39 ? 164.018 43.356 6.324 1.00 67.73 39 GLY E O 1
ATOM 5005 N N . ILE E 1 40 ? 165.019 45.133 7.266 1.00 67.29 40 ILE E N 1
ATOM 5006 C CA . ILE E 1 40 ? 164.184 46.102 6.563 1.00 65.79 40 ILE E CA 1
ATOM 5007 C C . ILE E 1 40 ? 164.532 46.105 5.077 1.00 65.12 40 ILE E C 1
ATOM 5008 O O . ILE E 1 40 ? 163.649 46.018 4.223 1.00 63.45 40 ILE E O 1
ATOM 5013 N N . PHE E 1 41 ? 165.824 46.218 4.782 1.00 62.33 41 PHE E N 1
ATOM 5014 C CA . PHE E 1 41 ? 166.340 46.078 3.424 1.00 55.95 41 PHE E CA 1
ATOM 5015 C C . PHE E 1 41 ? 165.817 44.826 2.718 1.00 56.98 41 PHE E C 1
ATOM 5016 O O . PHE E 1 41 ? 165.595 44.845 1.508 1.00 61.97 41 PHE E O 1
ATOM 5024 N N . SER E 1 42 ? 165.617 43.744 3.468 1.00 62.23 42 SER E N 1
ATOM 5025 C CA . SER E 1 42 ? 165.245 42.458 2.872 1.00 61.51 42 SER E CA 1
ATOM 5026 C C . SER E 1 42 ? 163.795 42.436 2.387 1.00 52.67 42 SER E C 1
ATOM 5027 O O . SER E 1 42 ? 163.391 41.520 1.669 1.00 55.53 42 SER E O 1
ATOM 5030 N N . SER E 1 43 ? 163.011 43.435 2.783 1.00 56.00 43 SER E N 1
ATOM 5031 C CA . SER E 1 43 ? 161.624 43.540 2.328 1.00 65.37 43 SER E CA 1
ATOM 5032 C C . SER E 1 43 ? 161.574 43.808 0.826 1.00 57.70 43 SER E C 1
ATOM 5033 O O . SER E 1 43 ? 160.576 43.518 0.169 1.00 53.28 43 SER E O 1
ATOM 5036 N N . PHE E 1 44 ? 162.665 44.350 0.293 1.00 52.59 44 PHE E N 1
ATOM 5037 C CA . PHE E 1 44 ? 162.806 44.578 -1.139 1.00 50.84 44 PHE E CA 1
ATOM 5038 C C . PHE E 1 44 ? 163.374 43.346 -1.835 1.00 51.65 44 PHE E C 1
ATOM 5039 O O . PHE E 1 44 ? 164.542 43.005 -1.649 1.00 56.11 44 PHE E O 1
ATOM 5047 N N . ALA E 1 45 ? 162.543 42.676 -2.626 1.00 43.54 45 ALA E N 1
ATOM 5048 C CA . ALA E 1 45 ? 162.966 41.474 -3.331 1.00 42.71 45 ALA E CA 1
ATOM 5049 C C . ALA E 1 45 ? 163.980 41.808 -4.416 1.00 46.75 45 ALA E C 1
ATOM 5050 O O . ALA E 1 45 ? 163.987 42.915 -4.952 1.00 48.70 45 ALA E O 1
ATOM 5052 N N . THR E 1 46 ? 164.834 40.839 -4.727 1.00 47.24 46 THR E N 1
ATOM 5053 C CA . THR E 1 46 ? 165.831 40.987 -5.778 1.00 42.70 46 THR E CA 1
ATOM 5054 C C . THR E 1 46 ? 165.999 39.659 -6.492 1.00 43.72 46 THR E C 1
ATOM 5055 O O . THR E 1 46 ? 165.657 38.613 -5.949 1.00 43.36 46 THR E O 1
ATOM 5059 N N . GLY E 1 47 ? 166.541 39.698 -7.702 1.00 40.17 47 GLY E N 1
ATOM 5060 C CA . GLY E 1 47 ? 167.097 38.505 -8.307 1.00 43.16 47 GLY E CA 1
ATOM 5061 C C . GLY E 1 47 ? 168.446 38.274 -7.643 1.00 47.03 47 GLY E C 1
ATOM 5062 O O . GLY E 1 47 ? 168.777 38.944 -6.664 1.00 35.76 47 GLY E O 1
ATOM 5063 N N . VAL E 1 48 ? 169.233 37.346 -8.170 1.00 45.45 48 VAL E N 1
ATOM 5064 C CA . VAL E 1 48 ? 170.564 37.080 -7.625 1.00 44.62 48 VAL E CA 1
ATOM 5065 C C . VAL E 1 48 ? 171.565 36.840 -8.741 1.00 36.35 48 VAL E C 1
ATOM 5066 O O . VAL E 1 48 ? 171.288 36.085 -9.675 1.00 36.12 48 VAL E O 1
ATOM 5070 N N . THR E 1 49 ? 172.728 37.479 -8.638 1.00 36.69 49 THR E N 1
ATOM 5071 C CA . THR E 1 49 ? 173.789 37.282 -9.618 1.00 41.83 49 THR E CA 1
ATOM 5072 C C . THR E 1 49 ? 175.062 36.736 -8.993 1.00 51.60 49 THR E C 1
ATOM 5073 O O . THR E 1 49 ? 175.242 36.762 -7.773 1.00 43.53 49 THR E O 1
ATOM 5077 N N . VAL E 1 50 ? 175.938 36.249 -9.864 1.00 45.48 50 VAL E N 1
ATOM 5078 C CA . VAL E 1 50 ? 177.324 35.984 -9.524 1.00 44.90 50 VAL E CA 1
ATOM 5079 C C . VAL E 1 50 ? 178.209 36.887 -10.373 1.00 45.89 50 VAL E C 1
ATOM 5080 O O . VAL E 1 50 ? 178.242 36.777 -11.601 1.00 45.44 50 VAL E O 1
ATOM 5084 N N . VAL E 1 51 ? 178.923 37.778 -9.695 1.00 41.84 51 VAL E N 1
ATOM 5085 C CA . VAL E 1 51 ? 179.855 38.699 -10.329 1.00 43.04 51 VAL E CA 1
ATOM 5086 C C . VAL E 1 51 ? 181.258 38.103 -10.343 1.00 54.82 51 VAL E C 1
ATOM 5087 O O . VAL E 1 51 ? 181.739 37.622 -9.317 1.00 47.75 51 VAL E O 1
ATOM 5091 N N . THR E 1 52 ? 181.908 38.132 -11.503 1.00 54.97 52 THR E N 1
ATOM 5092 C CA . THR E 1 52 ? 183.198 37.470 -11.669 1.00 46.58 52 THR E CA 1
ATOM 5093 C C . THR E 1 52 ? 184.221 38.333 -12.403 1.00 54.31 52 THR E C 1
ATOM 5094 O O . THR E 1 52 ? 183.860 39.234 -13.159 1.00 57.36 52 THR E O 1
ATOM 5098 N N . VAL E 1 53 ? 185.498 38.038 -12.170 1.00 56.24 53 VAL E N 1
ATOM 5099 C CA . VAL E 1 53 ? 186.590 38.593 -12.968 1.00 53.36 53 VAL E CA 1
ATOM 5100 C C . VAL E 1 53 ? 187.392 37.445 -13.565 1.00 55.30 53 VAL E C 1
ATOM 5101 O O . VAL E 1 53 ? 187.393 36.337 -13.030 1.00 54.21 53 VAL E O 1
ATOM 5105 N N . GLY E 1 54 ? 188.080 37.719 -14.670 1.00 58.01 54 GLY E N 1
ATOM 5106 C CA . GLY E 1 54 ? 188.977 36.752 -15.278 1.00 54.56 54 GLY E CA 1
ATOM 5107 C C . GLY E 1 54 ? 190.435 37.034 -14.972 1.00 66.81 54 GLY E C 1
ATOM 5108 O O . GLY E 1 54 ? 190.782 37.413 -13.854 1.00 68.86 54 GLY E O 1
ATOM 5109 N N . GLY E 1 55 ? 191.293 36.840 -15.968 1.00 69.90 55 GLY E N 1
ATOM 5110 C CA . GLY E 1 55 ? 192.718 37.072 -15.810 1.00 69.90 55 GLY E CA 1
ATOM 5111 C C . GLY E 1 55 ? 193.419 35.861 -15.226 1.00 71.58 55 GLY E C 1
ATOM 5112 O O . GLY E 1 55 ? 192.939 34.736 -15.358 1.00 74.31 55 GLY E O 1
ATOM 5113 N N . ASP E 1 56 ? 194.565 36.093 -14.592 1.00 76.60 56 ASP E N 1
ATOM 5114 C CA . ASP E 1 56 ? 195.355 35.020 -13.988 1.00 81.95 56 ASP E CA 1
ATOM 5115 C C . ASP E 1 56 ? 194.729 34.547 -12.688 1.00 77.60 56 ASP E C 1
ATOM 5116 O O . ASP E 1 56 ? 194.854 33.379 -12.325 1.00 75.83 56 ASP E O 1
ATOM 5121 N N . SER E 1 57 ? 194.076 35.465 -11.981 1.00 74.99 57 SER E N 1
ATOM 5122 C CA . SER E 1 57 ? 193.452 35.147 -10.702 1.00 68.26 57 SER E CA 1
ATOM 5123 C C . SER E 1 57 ? 191.944 35.328 -10.748 1.00 62.34 57 SER E C 1
ATOM 5124 O O . SER E 1 57 ? 191.411 36.242 -10.116 1.00 55.07 57 SER E O 1
ATOM 5127 N N . PRO E 1 58 ? 191.251 34.464 -11.511 1.00 63.34 58 PRO E N 1
ATOM 5128 C CA . PRO E 1 58 ? 189.788 34.492 -11.527 1.00 59.59 58 PRO E CA 1
ATOM 5129 C C . PRO E 1 58 ? 189.190 34.407 -10.135 1.00 55.04 58 PRO E C 1
ATOM 5130 O O . PRO E 1 58 ? 189.734 33.744 -9.250 1.00 65.04 58 PRO E O 1
ATOM 5134 N N . HIS E 1 59 ? 188.067 35.086 -9.959 1.00 53.73 59 HIS E N 1
ATOM 5135 C CA . HIS E 1 59 ? 187.383 35.132 -8.684 1.00 54.75 59 HIS E CA 1
ATOM 5136 C C . HIS E 1 59 ? 185.909 35.335 -8.968 1.00 56.43 59 HIS E C 1
ATOM 5137 O O . HIS E 1 59 ? 185.528 35.786 -10.048 1.00 52.83 59 HIS E O 1
ATOM 5144 N N . ALA E 1 60 ? 185.078 35.000 -7.995 1.00 53.30 60 ALA E N 1
ATOM 5145 C CA . ALA E 1 60 ? 183.649 35.140 -8.157 1.00 43.42 60 ALA E CA 1
ATOM 5146 C C . ALA E 1 60 ? 183.026 35.460 -6.816 1.00 48.26 60 ALA E C 1
ATOM 5147 O O . ALA E 1 60 ? 183.579 35.126 -5.769 1.00 50.69 60 ALA E O 1
ATOM 5149 N N . MET E 1 61 ? 181.884 36.132 -6.852 1.00 45.86 61 MET E N 1
ATOM 5150 C CA . MET E 1 61 ? 181.163 36.459 -5.637 1.00 44.39 61 MET E CA 1
ATOM 5151 C C . MET E 1 61 ? 179.689 36.622 -5.959 1.00 50.13 61 MET E C 1
ATOM 5152 O O . MET E 1 61 ? 179.321 36.974 -7.081 1.00 46.40 61 MET E O 1
ATOM 5157 N N . THR E 1 62 ? 178.847 36.364 -4.967 1.00 44.91 62 THR E N 1
ATOM 5158 C CA . THR E 1 62 ? 177.411 36.475 -5.148 1.00 42.43 62 THR E CA 1
ATOM 5159 C C . THR E 1 62 ? 176.974 37.902 -4.821 1.00 41.67 62 THR E C 1
ATOM 5160 O O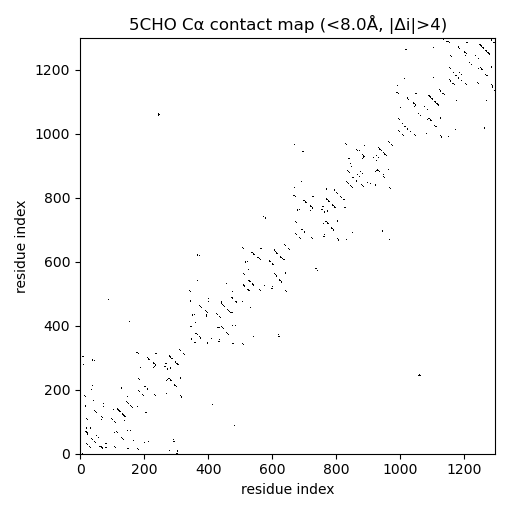 . THR E 1 62 ? 177.338 38.451 -3.780 1.00 44.58 62 THR E O 1
ATOM 5164 N N . ALA E 1 63 ? 176.193 38.491 -5.722 1.00 45.57 63 ALA E N 1
ATOM 5165 C CA . ALA E 1 63 ? 175.725 39.863 -5.567 1.00 44.55 63 ALA E CA 1
ATOM 5166 C C . ALA E 1 63 ? 174.260 39.977 -5.988 1.00 43.22 63 ALA E C 1
ATOM 5167 O O . ALA E 1 63 ? 173.862 39.454 -7.029 1.00 42.87 63 ALA E O 1
ATOM 5169 N N . ASN E 1 64 ? 173.465 40.667 -5.176 1.00 44.24 64 ASN E N 1
ATOM 5170 C CA . ASN E 1 64 ? 172.078 40.964 -5.516 1.00 47.19 64 ASN E CA 1
ATOM 5171 C C . ASN E 1 64 ? 171.867 42.469 -5.633 1.00 46.29 64 ASN E C 1
ATOM 5172 O O . ASN E 1 64 ? 170.741 42.935 -5.807 1.00 48.11 64 ASN E O 1
ATOM 5177 N N . SER E 1 65 ? 172.961 43.219 -5.528 1.00 41.55 65 SER E N 1
ATOM 5178 C CA . SER E 1 65 ? 172.921 44.671 -5.638 1.00 47.30 65 SER E CA 1
ATOM 5179 C C . SER E 1 65 ? 172.956 45.110 -7.100 1.00 47.47 65 SER E C 1
ATOM 5180 O O . SER E 1 65 ? 173.066 46.300 -7.393 1.00 49.55 65 SER E O 1
ATOM 5183 N N . PHE E 1 66 ? 172.859 44.143 -8.010 1.00 47.63 66 PHE E N 1
ATOM 5184 C CA . PHE E 1 66 ? 172.892 44.428 -9.434 1.00 50.99 66 PHE E CA 1
ATOM 5185 C C . PHE E 1 66 ? 171.681 45.256 -9.861 1.00 59.59 66 PHE E C 1
ATOM 5186 O O . PHE E 1 66 ? 170.542 44.948 -9.507 1.00 54.77 66 PHE E O 1
ATOM 5194 N N . THR E 1 67 ? 171.948 46.311 -10.624 1.00 59.17 67 THR E N 1
ATOM 5195 C CA . THR E 1 67 ? 170.921 47.260 -11.039 1.00 62.07 67 THR E CA 1
ATOM 5196 C C . THR E 1 67 ? 171.265 47.840 -12.403 1.00 61.22 67 THR E C 1
ATOM 5197 O O . THR E 1 67 ? 172.373 48.325 -12.619 1.00 63.67 67 THR E O 1
ATOM 5201 N N . SER E 1 68 ? 170.306 47.786 -13.319 1.00 67.44 68 SER E N 1
ATOM 5202 C CA . SER E 1 68 ? 170.451 48.428 -14.619 1.00 63.87 68 SER E CA 1
ATOM 5203 C C . SER E 1 68 ? 170.365 49.940 -14.451 1.00 61.81 68 SER E C 1
ATOM 5204 O O . SER E 1 68 ? 169.450 50.444 -13.801 1.00 59.72 68 SER E O 1
ATOM 5207 N N . VAL E 1 69 ? 171.317 50.660 -15.040 1.00 65.68 69 VAL E N 1
ATOM 5208 C CA . VAL E 1 69 ? 171.490 52.079 -14.742 1.00 69.49 69 VAL E CA 1
ATOM 5209 C C . VAL E 1 69 ? 171.156 52.974 -15.941 1.00 72.90 69 VAL E C 1
ATOM 5210 O O . VAL E 1 69 ? 170.469 53.984 -15.787 1.00 70.99 69 VAL E O 1
ATOM 5214 N N . SER E 1 70 ? 171.631 52.604 -17.128 1.00 69.93 70 SER E N 1
ATOM 5215 C CA . SER E 1 70 ? 171.518 53.469 -18.300 1.00 68.51 70 SER E CA 1
ATOM 5216 C C . SER E 1 70 ? 171.478 52.679 -19.610 1.00 73.10 70 SER E C 1
ATOM 5217 O O . SER E 1 70 ? 172.004 51.569 -19.694 1.00 65.63 70 SER E O 1
ATOM 5220 N N . LEU E 1 71 ? 170.840 53.260 -20.625 1.00 73.37 71 LEU E N 1
ATOM 5221 C CA . LEU E 1 71 ? 170.743 52.639 -21.946 1.00 75.29 71 LEU E CA 1
ATOM 5222 C C . LEU E 1 71 ? 171.713 53.293 -22.924 1.00 74.59 71 LEU E C 1
ATOM 5223 O O . LEU E 1 71 ? 172.228 52.630 -23.826 1.00 72.65 71 LEU E O 1
ATOM 5228 N N . ASP E 1 72 ? 171.954 54.590 -22.747 1.00 74.25 72 ASP E N 1
ATOM 5229 C CA . ASP E 1 72 ? 172.923 55.319 -23.563 1.00 76.82 72 ASP E CA 1
ATOM 5230 C C . ASP E 1 72 ? 173.779 56.253 -22.699 1.00 79.87 72 ASP E C 1
ATOM 5231 O O . ASP E 1 72 ? 173.316 57.322 -22.295 1.00 82.90 72 ASP E O 1
ATOM 5236 N N . PRO E 1 73 ? 175.028 55.855 -22.401 1.00 79.57 73 PRO E N 1
ATOM 5237 C CA . PRO E 1 73 ? 175.669 54.583 -22.744 1.00 78.68 73 PRO E CA 1
ATOM 5238 C C . PRO E 1 73 ? 175.106 53.427 -21.925 1.00 77.65 73 PRO E C 1
ATOM 5239 O O . PRO E 1 73 ? 174.578 53.655 -20.836 1.00 75.37 73 PRO E O 1
ATOM 5243 N N . PRO E 1 74 ? 175.218 52.197 -22.441 1.00 73.18 74 PRO E N 1
ATOM 5244 C CA . PRO E 1 74 ? 174.699 51.050 -21.691 1.00 73.55 74 PRO E CA 1
ATOM 5245 C C . PRO E 1 74 ? 175.466 50.796 -20.393 1.00 73.26 74 PRO E C 1
ATOM 5246 O O . PRO E 1 74 ? 176.601 50.323 -20.445 1.00 68.83 74 PRO E O 1
ATOM 5250 N N . LEU E 1 75 ? 174.846 51.097 -19.253 1.00 69.01 75 LEU E N 1
ATOM 5251 C CA . LEU E 1 75 ? 175.518 50.972 -17.964 1.00 72.16 75 LEU E CA 1
ATOM 5252 C C . LEU E 1 75 ? 174.712 50.118 -16.979 1.00 71.49 75 LEU E C 1
ATOM 5253 O O . LEU E 1 75 ? 173.481 50.102 -17.008 1.00 66.46 75 LEU E O 1
ATOM 5258 N N . ILE E 1 76 ? 175.433 49.413 -16.111 1.00 70.68 76 ILE E N 1
ATOM 5259 C CA . ILE E 1 76 ? 174.858 48.703 -14.968 1.00 65.75 76 ILE E CA 1
ATOM 5260 C C . ILE E 1 76 ? 175.693 49.036 -13.740 1.00 66.22 76 ILE E C 1
ATOM 5261 O O . ILE E 1 76 ? 176.771 49.616 -13.870 1.00 69.30 76 ILE E O 1
ATOM 5266 N N . LEU E 1 77 ? 175.213 48.676 -12.552 1.00 65.74 77 LEU E N 1
ATOM 5267 C CA . LEU E 1 77 ? 176.046 48.796 -11.357 1.00 62.79 77 LEU E CA 1
ATOM 5268 C C . LEU E 1 77 ? 175.886 47.617 -10.406 1.00 60.83 77 LEU E C 1
ATOM 5269 O O . LEU E 1 77 ? 174.878 46.913 -10.419 1.00 54.46 77 LEU E O 1
ATOM 5274 N N . VAL E 1 78 ? 176.914 47.432 -9.582 1.00 62.75 78 VAL E N 1
ATOM 5275 C CA . VAL E 1 78 ? 176.901 46.507 -8.457 1.00 54.58 78 VAL E CA 1
ATOM 5276 C C . VAL E 1 78 ? 177.565 47.192 -7.269 1.00 53.59 78 VAL E C 1
ATOM 5277 O O . VAL E 1 78 ? 178.475 48.001 -7.452 1.00 58.27 78 VAL E O 1
ATOM 5281 N N . CYS E 1 79 ? 177.116 46.873 -6.059 1.00 51.56 79 CYS E N 1
ATOM 5282 C CA . CYS E 1 79 ? 177.718 47.432 -4.853 1.00 58.77 79 CYS E CA 1
ATOM 5283 C C . CYS E 1 79 ? 178.539 46.366 -4.148 1.00 57.53 79 CYS E C 1
ATOM 5284 O O . CYS E 1 79 ? 178.009 45.319 -3.783 1.00 55.82 79 CYS E O 1
ATOM 5287 N N . VAL E 1 80 ? 179.829 46.634 -3.956 1.00 58.36 80 VAL E N 1
ATOM 5288 C CA . VAL E 1 80 ? 180.718 45.654 -3.338 1.00 58.93 80 VAL E CA 1
ATOM 5289 C C . VAL E 1 80 ? 181.387 46.228 -2.094 1.00 58.83 80 VAL E C 1
ATOM 5290 O O . VAL E 1 80 ? 181.956 47.319 -2.106 1.00 54.88 80 VAL E O 1
ATOM 5294 N N . GLU E 1 81 ? 181.280 45.453 -1.024 1.00 62.29 81 GLU E N 1
ATOM 5295 C CA . GLU E 1 81 ? 181.900 45.724 0.267 1.00 59.01 81 GLU E CA 1
ATOM 5296 C C . GLU E 1 81 ? 183.371 46.127 0.159 1.00 61.39 81 GLU E C 1
ATOM 5297 O O . GLU E 1 81 ? 184.130 45.496 -0.573 1.00 55.32 81 GLU E O 1
ATOM 5303 N N . CYS E 1 82 ? 183.775 47.167 0.887 1.00 64.25 82 CYS E N 1
ATOM 5304 C CA . CYS E 1 82 ? 185.163 47.628 0.840 1.00 65.62 82 CYS E CA 1
ATOM 5305 C C . CYS E 1 82 ? 186.122 46.533 1.304 1.00 59.44 82 CYS E C 1
ATOM 5306 O O . CYS E 1 82 ? 187.197 46.370 0.731 1.00 59.96 82 CYS E O 1
ATOM 5309 N N . ASP E 1 83 ? 185.735 45.789 2.337 1.00 58.88 83 ASP E N 1
ATOM 5310 C CA . ASP E 1 83 ? 186.575 44.713 2.870 1.00 65.51 83 ASP E CA 1
ATOM 5311 C C . ASP E 1 83 ? 186.478 43.385 2.110 1.00 63.20 83 ASP E C 1
ATOM 5312 O O . ASP E 1 83 ? 187.153 42.420 2.471 1.00 62.96 83 ASP E O 1
ATOM 5317 N N . ALA E 1 84 ? 185.658 43.324 1.063 1.00 59.95 84 ALA E N 1
ATOM 5318 C CA . ALA E 1 84 ? 185.533 42.092 0.281 1.00 57.34 84 ALA E CA 1
ATOM 5319 C C . ALA E 1 84 ? 186.656 42.004 -0.749 1.00 54.92 84 ALA E C 1
ATOM 5320 O O . ALA E 1 84 ? 187.126 43.023 -1.254 1.00 59.00 84 ALA E O 1
ATOM 5322 N N . ALA E 1 85 ? 187.088 40.782 -1.049 1.00 53.27 85 ALA E N 1
ATOM 5323 C CA . ALA E 1 85 ? 188.197 40.566 -1.974 1.00 53.30 85 ALA E CA 1
ATOM 5324 C C . ALA E 1 85 ? 187.887 41.071 -3.383 1.00 51.00 85 ALA E C 1
ATOM 5325 O O . ALA E 1 85 ? 188.774 41.575 -4.072 1.00 53.44 85 ALA E O 1
ATOM 5327 N N . MET E 1 86 ? 186.634 40.935 -3.808 1.00 55.15 86 MET E N 1
ATOM 5328 C CA . MET E 1 86 ? 186.238 41.337 -5.158 1.00 53.46 86 MET E CA 1
ATOM 5329 C C . MET E 1 86 ? 186.378 42.849 -5.351 1.00 52.20 86 MET E C 1
ATOM 5330 O O . MET E 1 86 ? 186.579 43.323 -6.469 1.00 53.27 86 MET E O 1
ATOM 5335 N N . HIS E 1 87 ? 186.261 43.597 -4.258 1.00 52.53 87 HIS E N 1
ATOM 5336 C CA . HIS E 1 87 ? 186.466 45.042 -4.280 1.00 57.26 87 HIS E CA 1
ATOM 5337 C C . HIS E 1 87 ? 187.836 45.372 -4.855 1.00 58.58 87 HIS E C 1
ATOM 5338 O O . HIS E 1 87 ? 187.970 46.251 -5.707 1.00 55.51 87 HIS E O 1
ATOM 5345 N N . GLY E 1 88 ? 188.852 44.663 -4.377 1.00 59.22 88 GLY E N 1
ATOM 5346 C CA . GLY E 1 88 ? 190.198 44.818 -4.892 1.00 52.24 88 GLY E CA 1
ATOM 5347 C C . GLY E 1 88 ? 190.344 44.241 -6.289 1.00 56.42 88 GLY E C 1
ATOM 5348 O O . GLY E 1 88 ? 190.985 44.843 -7.152 1.00 63.71 88 GLY E O 1
ATOM 5349 N N . SER E 1 89 ? 189.747 43.071 -6.511 1.00 51.61 89 SER E N 1
ATOM 5350 C CA . SER E 1 89 ? 189.825 42.391 -7.804 1.00 53.56 89 SER E CA 1
ATOM 5351 C C . SER E 1 89 ? 189.273 43.224 -8.957 1.00 61.70 89 SER E C 1
ATOM 5352 O O . SER E 1 89 ? 189.857 43.254 -10.040 1.00 65.16 89 SER E O 1
ATOM 5355 N N . LEU E 1 90 ? 188.153 43.901 -8.727 1.00 59.17 90 LEU E N 1
ATOM 5356 C CA . LEU E 1 90 ? 187.513 44.683 -9.781 1.00 63.07 90 LEU E CA 1
ATOM 5357 C C . LEU E 1 90 ? 188.400 45.858 -10.182 1.00 62.24 90 LEU E C 1
ATOM 5358 O O . LEU E 1 90 ? 188.615 46.110 -11.368 1.00 61.42 90 LEU E O 1
ATOM 5363 N N . LEU E 1 91 ? 188.907 46.576 -9.186 1.00 60.15 91 LEU E N 1
ATOM 5364 C CA . LEU E 1 91 ? 189.814 47.690 -9.435 1.00 60.81 91 LEU E CA 1
ATOM 5365 C C . LEU E 1 91 ? 191.068 47.232 -10.173 1.00 66.17 91 LEU E C 1
ATOM 5366 O O . LEU E 1 91 ? 191.552 47.922 -11.069 1.00 68.38 91 LEU E O 1
ATOM 5371 N N . GLU E 1 92 ? 191.595 46.074 -9.793 1.00 70.30 92 GLU E N 1
ATOM 5372 C CA . GLU E 1 92 ? 192.797 45.541 -10.426 1.00 72.11 92 GLU E CA 1
ATOM 5373 C C . GLU E 1 92 ? 192.549 45.131 -11.879 1.00 67.35 92 GLU E C 1
ATOM 5374 O O . GLU E 1 92 ? 193.318 45.494 -12.770 1.00 75.55 92 GLU E O 1
ATOM 5380 N N . VAL E 1 93 ? 191.472 44.385 -12.114 1.00 61.98 93 VAL E N 1
ATOM 5381 C CA . VAL E 1 93 ? 191.226 43.790 -13.427 1.00 69.63 93 VAL E CA 1
ATOM 5382 C C . VAL E 1 93 ? 190.493 44.761 -14.368 1.00 70.48 93 VAL E C 1
ATOM 5383 O O . VAL E 1 93 ? 190.636 44.670 -15.587 1.00 65.14 93 VAL E O 1
ATOM 5387 N N . GLY E 1 94 ? 189.722 45.689 -13.806 1.00 62.87 94 GLY E N 1
ATOM 5388 C CA . GLY E 1 94 ? 189.051 46.719 -14.590 1.00 65.36 94 GLY E CA 1
ATOM 5389 C C . GLY E 1 94 ? 187.909 46.275 -15.496 1.00 66.03 94 GLY E C 1
ATOM 5390 O O . GLY E 1 94 ? 187.331 47.095 -16.211 1.00 62.44 94 GLY E O 1
ATOM 5391 N N . SER E 1 95 ? 187.591 44.985 -15.483 1.00 61.90 95 SER E N 1
ATOM 5392 C CA . SER E 1 95 ? 186.412 44.477 -16.175 1.00 59.26 95 SER E CA 1
ATOM 5393 C C . SER E 1 95 ? 185.828 43.280 -15.426 1.00 60.66 95 SER E C 1
ATOM 5394 O O . SER E 1 95 ? 186.520 42.650 -14.627 1.00 58.75 95 SER E O 1
ATOM 5397 N N . PHE E 1 96 ? 184.564 42.955 -15.689 1.00 58.93 96 PHE E N 1
ATOM 5398 C CA . PHE E 1 96 ? 183.907 41.870 -14.965 1.00 56.05 96 PHE E CA 1
ATOM 5399 C C . PHE E 1 96 ? 182.687 41.307 -15.677 1.00 59.10 96 PHE E C 1
ATOM 5400 O O . PHE E 1 96 ? 182.150 41.905 -16.612 1.00 60.49 96 PHE E O 1
ATOM 5408 N N . GLY E 1 97 ? 182.274 40.131 -15.213 1.00 57.62 97 GLY E N 1
ATOM 5409 C CA . GLY E 1 97 ? 181.112 39.437 -15.735 1.00 54.31 97 GLY E CA 1
ATOM 5410 C C . GLY E 1 97 ? 179.973 39.414 -14.737 1.00 56.11 97 GLY E C 1
ATOM 5411 O O . GLY E 1 97 ? 180.190 39.559 -13.537 1.00 51.61 97 GLY E O 1
ATOM 5412 N N . VAL E 1 98 ? 178.756 39.242 -15.240 1.00 58.24 98 VAL E N 1
ATOM 5413 C CA . VAL E 1 98 ? 177.586 39.091 -14.387 1.00 49.72 98 VAL E CA 1
ATOM 5414 C C . VAL E 1 98 ? 176.698 38.002 -14.955 1.00 51.94 98 VAL E C 1
ATOM 5415 O O . VAL E 1 98 ? 176.371 38.024 -16.141 1.00 56.25 98 VAL E O 1
ATOM 5419 N N . SER E 1 99 ? 176.317 37.049 -14.110 1.00 51.25 99 SER E N 1
ATOM 5420 C CA . SER E 1 99 ? 175.378 36.005 -14.504 1.00 53.76 99 SER E CA 1
ATOM 5421 C C . SER E 1 99 ? 174.160 36.071 -13.605 1.00 55.77 99 SER E C 1
ATOM 5422 O O . SER E 1 99 ? 174.276 36.002 -12.386 1.00 51.99 99 SER E O 1
ATOM 5425 N N . VAL E 1 100 ? 172.990 36.185 -14.219 1.00 49.29 100 VAL E N 1
ATOM 5426 C CA . VAL E 1 100 ? 171.743 36.243 -13.480 1.00 43.98 100 VAL E CA 1
ATOM 5427 C C . VAL E 1 100 ? 171.265 34.821 -13.244 1.00 43.40 100 VAL E C 1
ATOM 5428 O O . VAL E 1 100 ? 171.128 34.041 -14.187 1.00 42.45 100 VAL E O 1
ATOM 5432 N N . LEU E 1 101 ? 171.010 34.484 -11.985 1.00 39.60 101 LEU E N 1
ATOM 5433 C CA . LEU E 1 101 ? 170.815 33.088 -11.608 1.00 45.78 101 LEU E CA 1
ATOM 5434 C C . LEU E 1 101 ? 169.381 32.591 -11.713 1.00 41.21 101 LEU E C 1
ATOM 5435 O O . LEU E 1 101 ? 168.426 33.267 -11.328 1.00 43.41 101 LEU E O 1
ATOM 5440 N N . ALA E 1 102 ? 169.267 31.386 -12.261 1.00 40.28 102 ALA E N 1
ATOM 5441 C CA . ALA E 1 102 ? 168.023 30.635 -12.299 1.00 44.78 102 ALA E CA 1
ATOM 5442 C C . ALA E 1 102 ? 167.727 30.029 -10.932 1.00 48.57 102 ALA E C 1
ATOM 5443 O O . ALA E 1 102 ? 168.601 29.981 -10.065 1.00 53.42 102 ALA E O 1
ATOM 5445 N N . ALA E 1 103 ? 166.500 29.553 -10.750 1.00 48.58 103 ALA E N 1
ATOM 5446 C CA . ALA E 1 103 ? 166.058 29.046 -9.456 1.00 52.66 103 ALA E CA 1
ATOM 5447 C C . ALA E 1 103 ? 166.799 27.778 -9.034 1.00 46.78 103 ALA E C 1
ATOM 5448 O O . ALA E 1 103 ? 167.003 27.547 -7.842 1.00 44.37 103 ALA E O 1
ATOM 5450 N N . ASP E 1 104 ? 167.217 26.971 -10.007 1.00 43.59 104 ASP E N 1
ATOM 5451 C CA . ASP E 1 104 ? 167.934 25.733 -9.714 1.00 44.63 104 ASP E CA 1
ATOM 5452 C C . ASP E 1 104 ? 169.444 25.958 -9.581 1.00 46.70 104 ASP E C 1
ATOM 5453 O O . ASP E 1 104 ? 170.234 25.019 -9.692 1.00 47.23 104 ASP E O 1
ATOM 5458 N N . GLN E 1 105 ? 169.830 27.207 -9.340 1.00 45.36 105 GLN E N 1
ATOM 5459 C CA . GLN E 1 105 ? 171.233 27.571 -9.174 1.00 46.39 105 GLN E CA 1
ATOM 5460 C C . GLN E 1 105 ? 171.429 28.214 -7.807 1.00 42.46 105 GLN E C 1
ATOM 5461 O O . GLN E 1 105 ? 172.359 28.992 -7.600 1.00 41.62 105 GLN E O 1
ATOM 5467 N N . GLN E 1 106 ? 170.529 27.896 -6.882 1.00 43.95 106 GLN E N 1
ATOM 5468 C CA . GLN E 1 106 ? 170.652 28.325 -5.493 1.00 47.66 106 GLN E CA 1
ATOM 5469 C C . GLN E 1 106 ? 171.997 27.934 -4.872 1.00 40.76 106 GLN E C 1
ATOM 5470 O O . GLN E 1 106 ? 172.589 28.711 -4.124 1.00 47.17 106 GLN E O 1
ATOM 5476 N N . HIS E 1 107 ? 172.479 26.734 -5.185 1.00 37.73 107 HIS E N 1
ATOM 5477 C CA . HIS E 1 107 ? 173.735 26.259 -4.610 1.00 41.77 107 HIS E CA 1
ATOM 5478 C C . HIS E 1 107 ? 174.894 27.095 -5.130 1.00 47.48 107 HIS E C 1
ATOM 5479 O O . HIS E 1 107 ? 175.878 27.334 -4.425 1.00 42.56 107 HIS E O 1
ATOM 5486 N N . VAL E 1 108 ? 174.767 27.539 -6.374 1.00 42.78 108 VAL E N 1
ATOM 5487 C CA . VAL E 1 108 ? 175.745 28.437 -6.967 1.00 41.40 108 VAL E CA 1
ATOM 5488 C C . VAL E 1 108 ? 175.757 29.761 -6.215 1.00 34.30 108 VAL E C 1
ATOM 5489 O O . VAL E 1 108 ? 176.820 30.295 -5.913 1.00 36.96 108 VAL E O 1
ATOM 5493 N N . ALA E 1 109 ? 174.573 30.283 -5.906 1.00 39.51 109 ALA E N 1
ATOM 5494 C CA . ALA E 1 109 ? 174.464 31.533 -5.156 1.00 42.76 109 ALA E CA 1
ATOM 5495 C C . ALA E 1 109 ? 175.074 31.382 -3.761 1.00 40.60 109 ALA E C 1
ATOM 5496 O O . ALA E 1 109 ? 175.818 32.247 -3.300 1.00 38.65 109 ALA E O 1
ATOM 5498 N N . LEU E 1 110 ? 174.747 30.283 -3.090 1.00 40.29 110 LEU E N 1
ATOM 5499 C CA . LEU E 1 110 ? 175.251 30.041 -1.739 1.00 44.91 110 LEU E CA 1
ATOM 5500 C C . LEU E 1 110 ? 176.763 29.875 -1.689 1.00 36.98 110 LEU E C 1
ATOM 5501 O O . LEU E 1 110 ? 177.423 30.492 -0.854 1.00 45.19 110 LEU E O 1
ATOM 5506 N N . LEU E 1 111 ? 177.306 29.035 -2.564 1.00 37.22 111 LEU E N 1
ATOM 5507 C CA . LEU E 1 111 ? 178.746 28.799 -2.581 1.00 35.87 111 LEU E CA 1
ATOM 5508 C C . LEU E 1 111 ? 179.533 30.101 -2.678 1.00 40.82 111 LEU E C 1
ATOM 5509 O O . LEU E 1 111 ? 180.434 30.340 -1.882 1.00 35.38 111 LEU E O 1
ATOM 5514 N N . TYR E 1 112 ? 179.172 30.953 -3.629 1.00 36.96 112 TYR E N 1
ATOM 5515 C CA . TYR E 1 112 ? 179.951 32.156 -3.902 1.00 32.39 112 TYR E CA 1
ATOM 5516 C C . TYR E 1 112 ? 179.535 33.332 -3.031 1.00 32.40 112 TYR E C 1
ATOM 5517 O O . TYR E 1 112 ? 180.011 34.451 -3.219 1.00 37.57 112 TYR E O 1
ATOM 5526 N N . ALA E 1 113 ? 178.651 33.060 -2.075 1.00 32.14 113 ALA E N 1
ATOM 5527 C CA . ALA E 1 113 ? 178.387 33.972 -0.964 1.00 40.03 113 ALA E CA 1
ATOM 5528 C C . ALA E 1 113 ? 179.149 33.525 0.294 1.00 39.76 113 ALA E C 1
ATOM 5529 O O . ALA E 1 113 ? 179.160 34.230 1.303 1.00 42.74 113 ALA E O 1
ATOM 5531 N N . ASN E 1 114 ? 179.776 32.351 0.219 1.00 38.67 114 ASN E N 1
ATOM 5532 C CA . ASN E 1 114 ? 180.456 31.729 1.357 1.00 40.26 114 ASN E CA 1
ATOM 5533 C C . ASN E 1 114 ? 181.927 32.149 1.512 1.00 36.14 114 ASN E C 1
ATOM 5534 O O . ASN E 1 114 ? 182.787 31.718 0.746 1.00 35.56 114 ASN E O 1
ATOM 5539 N N . ARG E 1 115 ? 182.210 32.982 2.510 1.00 33.86 115 ARG E N 1
ATOM 5540 C CA . ARG E 1 115 ? 183.573 33.469 2.752 1.00 41.46 115 ARG E CA 1
ATOM 5541 C C . ARG E 1 115 ? 184.583 32.358 3.039 1.00 46.70 115 ARG E C 1
ATOM 5542 O O . ARG E 1 115 ? 185.792 32.565 2.926 1.00 42.10 115 ARG E O 1
ATOM 5550 N N . TRP E 1 116 ? 184.084 31.186 3.413 1.00 38.45 116 TRP E N 1
ATOM 5551 C CA . TRP E 1 116 ? 184.948 30.074 3.759 1.00 39.91 116 TRP E CA 1
ATOM 5552 C C . TRP E 1 116 ? 185.258 29.207 2.550 1.00 42.96 116 TRP E C 1
ATOM 5553 O O . TRP E 1 116 ? 185.932 28.184 2.673 1.00 43.35 116 TRP E O 1
ATOM 5564 N N . ARG E 1 117 ? 184.777 29.617 1.381 1.00 35.14 117 ARG E N 1
ATOM 5565 C CA . ARG E 1 117 ? 184.842 28.759 0.202 1.00 32.82 117 ARG E CA 1
ATOM 5566 C C . ARG E 1 117 ? 186.268 28.618 -0.330 1.00 35.60 117 ARG E C 1
ATOM 5567 O O . ARG E 1 117 ? 187.105 29.499 -0.114 1.00 33.21 117 ARG E O 1
ATOM 5575 N N . PRO E 1 118 ? 186.546 27.504 -1.028 1.00 30.64 118 PRO E N 1
ATOM 5576 C CA . PRO E 1 118 ? 187.813 27.353 -1.751 1.00 32.65 118 PRO E CA 1
ATOM 5577 C C . PRO E 1 118 ? 187.967 28.452 -2.795 1.00 42.38 118 PRO E C 1
ATOM 5578 O O . PRO E 1 118 ? 187.014 28.717 -3.527 1.00 44.43 118 PRO E O 1
ATOM 5582 N N . ARG E 1 119 ? 189.135 29.086 -2.848 1.00 42.25 119 ARG E N 1
ATOM 5583 C CA . ARG E 1 119 ? 189.360 30.212 -3.749 1.00 47.30 119 ARG E CA 1
ATOM 5584 C C . ARG E 1 119 ? 190.314 29.884 -4.888 1.00 51.18 119 ARG E C 1
ATOM 5585 O O . ARG E 1 119 ? 190.852 30.784 -5.532 1.00 60.46 119 ARG E O 1
ATOM 5593 N N . ASP E 1 120 ? 190.521 28.594 -5.132 1.00 50.54 120 ASP E N 1
ATOM 5594 C CA . ASP E 1 120 ? 191.388 28.157 -6.213 1.00 58.25 120 ASP E CA 1
ATOM 5595 C C . ASP E 1 120 ? 190.738 28.593 -7.530 1.00 59.91 120 ASP E C 1
ATOM 5596 O O . ASP E 1 120 ? 189.601 28.211 -7.802 1.00 59.76 120 ASP E O 1
ATOM 5601 N N . PRO E 1 121 ? 191.442 29.399 -8.346 1.00 64.98 121 PRO E N 1
ATOM 5602 C CA . PRO E 1 121 ? 190.873 29.809 -9.639 1.00 61.35 121 PRO E CA 1
ATOM 5603 C C . PRO E 1 121 ? 190.555 28.640 -10.573 1.00 58.18 121 PRO E C 1
ATOM 5604 O O . PRO E 1 121 ? 189.773 28.797 -11.511 1.00 59.79 121 PRO E O 1
ATOM 5608 N N . THR E 1 122 ? 191.164 27.490 -10.305 1.00 58.70 122 THR E N 1
ATOM 5609 C CA . THR E 1 122 ? 190.955 26.284 -11.098 1.00 60.60 122 THR E CA 1
ATOM 5610 C C . THR E 1 122 ? 189.497 25.841 -11.127 1.00 58.86 122 THR E C 1
ATOM 5611 O O . THR E 1 122 ? 189.065 25.177 -12.070 1.00 65.71 122 THR E O 1
ATOM 5615 N N . GLN E 1 123 ? 188.739 26.210 -10.101 1.00 59.97 123 GLN E N 1
ATOM 5616 C CA . GLN E 1 123 ? 187.338 25.813 -10.004 1.00 63.31 123 GLN E CA 1
ATOM 5617 C C . GLN E 1 123 ? 186.546 26.364 -11.188 1.00 55.93 123 GLN E C 1
ATOM 5618 O O . GLN E 1 123 ? 185.521 25.808 -11.580 1.00 52.15 123 GLN E O 1
ATOM 5624 N N . PHE E 1 124 ? 187.042 27.458 -11.755 1.00 54.04 124 PHE E N 1
ATOM 5625 C CA . PHE E 1 124 ? 186.377 28.123 -12.865 1.00 59.47 124 PHE E CA 1
ATOM 5626 C C . PHE E 1 124 ? 186.681 27.530 -14.255 1.00 61.07 124 PHE E C 1
ATOM 5627 O O . PHE E 1 124 ? 186.201 28.064 -15.254 1.00 65.53 124 PHE E O 1
ATOM 5635 N N . ASP E 1 125 ? 187.461 26.447 -14.329 1.00 58.51 125 ASP E N 1
ATOM 5636 C CA . ASP E 1 125 ? 187.630 25.702 -15.591 1.00 63.09 125 ASP E CA 1
ATOM 5637 C C . ASP E 1 125 ? 186.693 24.508 -15.698 1.00 60.87 125 ASP E C 1
ATOM 5638 O O . ASP E 1 125 ? 186.672 23.834 -16.728 1.00 71.28 125 ASP E O 1
ATOM 5643 N N . ARG E 1 126 ? 185.915 24.238 -14.656 1.00 63.77 126 ARG E N 1
ATOM 5644 C CA . ARG E 1 126 ? 184.982 23.122 -14.708 1.00 63.94 126 ARG E CA 1
ATOM 5645 C C . ARG E 1 126 ? 183.922 23.436 -15.763 1.00 62.96 126 ARG E C 1
ATOM 5646 O O . ARG E 1 126 ? 183.803 24.578 -16.207 1.00 61.90 126 ARG E O 1
ATOM 5648 N N . PRO E 1 127 ? 183.138 22.427 -16.164 1.00 61.75 127 PRO E N 1
ATOM 5649 C CA . PRO E 1 127 ? 182.246 22.594 -17.318 1.00 63.82 127 PRO E CA 1
ATOM 5650 C C . PRO E 1 127 ? 181.035 23.486 -17.054 1.00 63.27 127 PRO E C 1
ATOM 5651 O O . PRO E 1 127 ? 180.387 23.915 -18.009 1.00 69.08 127 PRO E O 1
ATOM 5655 N N . GLY E 1 128 ? 180.735 23.760 -15.790 1.00 60.59 128 GLY E N 1
ATOM 5656 C CA . GLY E 1 128 ? 179.650 24.661 -15.451 1.00 53.40 128 GLY E CA 1
ATOM 5657 C C . GLY E 1 128 ? 179.957 26.121 -15.743 1.00 55.24 128 GLY E C 1
ATOM 5658 O O . GLY E 1 128 ? 179.095 26.978 -15.556 1.00 55.03 128 GLY E O 1
ATOM 5659 N N . TRP E 1 129 ? 181.176 26.402 -16.206 1.00 54.30 129 TRP E N 1
ATOM 5660 C CA . TRP E 1 129 ? 181.612 27.774 -16.483 1.00 53.22 129 TRP E CA 1
ATOM 5661 C C . TRP E 1 129 ? 182.003 28.003 -17.943 1.00 56.44 129 TRP E C 1
ATOM 5662 O O . TRP E 1 129 ? 182.637 27.153 -18.570 1.00 59.65 129 TRP E O 1
ATOM 5673 N N . ALA E 1 130 ? 181.609 29.160 -18.469 1.00 56.99 130 ALA E N 1
ATOM 5674 C CA . ALA E 1 130 ? 182.098 29.665 -19.752 1.00 59.02 130 ALA E CA 1
ATOM 5675 C C . ALA E 1 130 ? 183.004 30.872 -19.514 1.00 59.51 130 ALA E C 1
ATOM 5676 O O . ALA E 1 130 ? 183.021 31.420 -18.415 1.00 60.07 130 ALA E O 1
ATOM 5678 N N . ARG E 1 131 ? 183.753 31.280 -20.537 1.00 61.34 131 ARG E N 1
ATOM 5679 C CA . ARG E 1 131 ? 184.617 32.459 -20.442 1.00 61.55 131 ARG E CA 1
ATOM 5680 C C . ARG E 1 131 ? 184.110 33.557 -21.369 1.00 61.32 131 ARG E C 1
ATOM 5681 O O . ARG E 1 131 ? 183.901 33.322 -22.560 1.00 68.74 131 ARG E O 1
ATOM 5689 N N . GLY E 1 132 ? 183.921 34.757 -20.827 1.00 65.03 132 GLY E N 1
ATOM 5690 C CA . GLY E 1 132 ? 183.377 35.860 -21.599 1.00 65.98 132 GLY E CA 1
ATOM 5691 C C . GLY E 1 132 ? 184.312 36.262 -22.722 1.00 69.82 132 GLY E C 1
ATOM 5692 O O . GLY E 1 132 ? 185.513 36.429 -22.514 1.00 70.58 132 GLY E O 1
ATOM 5693 N N . ALA E 1 133 ? 183.756 36.421 -23.917 1.00 69.24 133 ALA E N 1
ATOM 5694 C CA . ALA E 1 133 ? 184.549 36.686 -25.111 1.00 66.60 133 ALA E CA 1
ATOM 5695 C C . ALA E 1 133 ? 185.305 38.012 -25.025 1.00 62.59 133 ALA E C 1
ATOM 5696 O O . ALA E 1 133 ? 186.417 38.125 -25.538 1.00 68.30 133 ALA E O 1
ATOM 5698 N N . ARG E 1 134 ? 184.704 39.007 -24.376 1.00 65.48 134 ARG E N 1
ATOM 5699 C CA . ARG E 1 134 ? 185.284 40.351 -24.314 1.00 65.89 134 ARG E CA 1
ATOM 5700 C C . ARG E 1 134 ? 186.217 40.554 -23.114 1.00 70.00 134 ARG E C 1
ATOM 5701 O O . ARG E 1 134 ? 187.186 41.312 -23.202 1.00 69.54 134 ARG E O 1
ATOM 5703 N N . THR E 1 135 ? 185.928 39.877 -22.006 1.00 65.41 135 THR E N 1
ATOM 5704 C CA . THR E 1 135 ? 186.662 40.084 -20.754 1.00 68.33 135 THR E CA 1
ATOM 5705 C C . THR E 1 135 ? 187.337 38.816 -20.231 1.00 62.21 135 THR E C 1
ATOM 5706 O O . THR E 1 135 ? 188.190 38.887 -19.346 1.00 55.70 135 THR E O 1
ATOM 5710 N N . GLY E 1 136 ? 186.955 37.663 -20.771 1.00 61.31 136 GLY E N 1
ATOM 5711 C CA . GLY E 1 136 ? 187.423 36.383 -20.263 1.00 62.77 136 GLY E CA 1
ATOM 5712 C C . GLY E 1 136 ? 186.913 36.031 -18.877 1.00 67.36 136 GLY E C 1
ATOM 5713 O O . GLY E 1 136 ? 187.373 35.064 -18.272 1.00 67.10 136 GLY E O 1
ATOM 5714 N N . ALA E 1 137 ? 185.960 36.807 -18.370 1.00 64.21 137 ALA E N 1
ATOM 5715 C CA . ALA E 1 137 ? 185.413 36.568 -17.041 1.00 56.55 137 ALA E CA 1
ATOM 5716 C C . ALA E 1 137 ? 184.532 35.317 -17.041 1.00 57.00 137 ALA E C 1
ATOM 5717 O O . ALA E 1 137 ? 183.809 35.070 -18.008 1.00 57.30 137 ALA E O 1
ATOM 5719 N N . PRO E 1 138 ? 184.590 34.516 -15.960 1.00 56.13 138 PRO E N 1
ATOM 5720 C CA . PRO E 1 138 ? 183.712 33.340 -15.911 1.00 56.44 138 PRO E CA 1
ATOM 5721 C C . PRO E 1 138 ? 182.231 33.697 -15.925 1.00 53.63 138 PRO E C 1
ATOM 5722 O O . PRO E 1 138 ? 181.803 34.620 -15.231 1.00 46.65 138 PRO E O 1
ATOM 5726 N N . LEU E 1 139 ? 181.462 32.959 -16.716 1.00 49.96 139 LEU E N 1
ATOM 5727 C CA . LEU E 1 139 ? 180.019 33.125 -16.762 1.00 49.48 139 LEU E CA 1
ATOM 5728 C C . LEU E 1 139 ? 179.375 31.759 -16.538 1.00 47.60 139 LEU E C 1
ATOM 5729 O O . LEU E 1 139 ? 179.749 30.782 -17.185 1.00 46.15 139 LEU E O 1
ATOM 5734 N N . ALA E 1 140 ? 178.408 31.693 -15.629 1.00 44.51 140 ALA E N 1
ATOM 5735 C CA . ALA E 1 140 ? 177.805 30.419 -15.246 1.00 43.64 140 ALA E CA 1
ATOM 5736 C C . ALA E 1 140 ? 176.817 29.904 -16.292 1.00 51.43 140 ALA E C 1
ATOM 5737 O O . ALA E 1 140 ? 175.876 30.604 -16.668 1.00 51.22 140 ALA E O 1
ATOM 5739 N N . ARG E 1 141 ? 177.045 28.680 -16.759 1.00 47.68 141 ARG E N 1
ATOM 5740 C CA . ARG E 1 141 ? 176.116 28.009 -17.658 1.00 52.99 141 ARG E CA 1
ATOM 5741 C C . ARG E 1 141 ? 174.787 27.794 -16.948 1.00 57.61 141 ARG E C 1
ATOM 5742 O O . ARG E 1 141 ? 174.763 27.534 -15.744 1.00 57.99 141 ARG E O 1
ATOM 5750 N N . GLY E 1 142 ? 173.688 27.905 -17.690 1.00 50.67 142 GLY E N 1
ATOM 5751 C CA . GLY E 1 142 ? 172.364 27.737 -17.117 1.00 47.59 142 GLY E CA 1
ATOM 5752 C C . GLY E 1 142 ? 171.773 29.018 -16.558 1.00 47.06 142 GLY E C 1
ATOM 5753 O O . GLY E 1 142 ? 170.649 29.020 -16.058 1.00 48.29 142 GLY E O 1
ATOM 5754 N N . ALA E 1 143 ? 172.532 30.108 -16.624 1.00 44.34 143 ALA E N 1
ATOM 5755 C CA . ALA E 1 143 ? 172.056 31.403 -16.147 1.00 52.11 143 ALA E CA 1
ATOM 5756 C C . ALA E 1 143 ? 170.924 31.930 -17.019 1.00 51.14 143 ALA E C 1
ATOM 5757 O O . ALA E 1 143 ? 170.802 31.556 -18.185 1.00 54.52 143 ALA E O 1
ATOM 5759 N N . LEU E 1 144 ? 170.099 32.800 -16.448 1.00 49.37 144 LEU E N 1
ATOM 5760 C CA . LEU E 1 144 ? 169.058 33.472 -17.215 1.00 54.26 144 LEU E CA 1
ATOM 5761 C C . LEU E 1 144 ? 169.652 34.483 -18.192 1.00 57.56 144 LEU E C 1
ATOM 5762 O O . LEU E 1 144 ? 169.073 34.738 -19.246 1.00 56.47 144 LEU E O 1
ATOM 5767 N N . ALA E 1 145 ? 170.803 35.055 -17.846 1.00 54.09 145 ALA E N 1
ATOM 5768 C CA . ALA E 1 145 ? 171.433 36.062 -18.693 1.00 54.93 145 ALA E CA 1
ATOM 5769 C C . ALA E 1 145 ? 172.906 36.261 -18.353 1.00 52.57 145 ALA E C 1
ATOM 5770 O O . ALA E 1 145 ? 173.333 35.985 -17.233 1.00 56.73 145 ALA E O 1
ATOM 5772 N N . TRP E 1 146 ? 173.670 36.745 -19.330 1.00 52.33 146 TRP E N 1
ATOM 5773 C CA . TRP E 1 146 ? 175.076 37.090 -19.136 1.00 50.99 146 TRP E CA 1
ATOM 5774 C C . TRP E 1 146 ? 175.328 38.561 -19.464 1.00 56.59 146 TRP E C 1
ATOM 5775 O O . TRP E 1 146 ? 174.713 39.110 -20.377 1.00 64.28 146 TRP E O 1
ATOM 5786 N N . PHE E 1 147 ? 176.222 39.190 -18.704 1.00 55.96 147 PHE E N 1
ATOM 5787 C CA . PHE E 1 147 ? 176.704 40.538 -19.005 1.00 57.52 147 PHE E CA 1
ATOM 5788 C C . PHE E 1 147 ? 178.217 40.580 -18.889 1.00 60.82 147 PHE E C 1
ATOM 5789 O O . PHE E 1 147 ? 178.791 39.947 -18.006 1.00 59.39 147 PHE E O 1
ATOM 5797 N N . GLU E 1 148 ? 178.860 41.319 -19.786 1.00 58.00 148 GLU E N 1
ATOM 5798 C CA . GLU E 1 148 ? 180.257 41.688 -19.606 1.00 55.44 148 GLU E CA 1
ATOM 5799 C C . GLU E 1 148 ? 180.364 43.200 -19.542 1.00 55.63 148 GLU E C 1
ATOM 5800 O O . GLU E 1 148 ? 179.671 43.908 -20.273 1.00 67.89 148 GLU E O 1
ATOM 5806 N N . CYS E 1 149 ? 181.226 43.691 -18.659 1.00 56.56 149 CYS E N 1
ATOM 5807 C CA . CYS E 1 149 ? 181.332 45.122 -18.427 1.00 58.29 149 CYS E CA 1
ATOM 5808 C C . CYS E 1 149 ? 182.787 45.538 -18.297 1.00 63.91 149 CYS E C 1
ATOM 5809 O O . CYS E 1 149 ? 183.629 44.758 -17.855 1.00 64.46 149 CYS E O 1
ATOM 5812 N N . ALA E 1 150 ? 183.070 46.775 -18.691 1.00 61.53 150 ALA E N 1
ATOM 5813 C CA . ALA E 1 150 ? 184.345 47.406 -18.388 1.00 62.62 150 ALA E CA 1
ATOM 5814 C C . ALA E 1 150 ? 184.060 48.379 -17.262 1.00 61.20 150 ALA E C 1
ATOM 5815 O O . ALA E 1 150 ? 183.056 49.090 -17.299 1.00 61.23 150 ALA E O 1
ATOM 5817 N N . LEU E 1 151 ? 184.934 48.419 -16.263 1.00 62.06 151 LEU E N 1
ATOM 5818 C CA . LEU E 1 151 ? 184.692 49.284 -15.122 1.00 67.20 151 LEU E CA 1
ATOM 5819 C C . LEU E 1 151 ? 184.735 50.727 -15.589 1.00 70.81 151 LEU E C 1
ATOM 5820 O O . LEU E 1 151 ? 185.734 51.200 -16.135 1.00 76.00 151 LEU E O 1
ATOM 5825 N N . TRP E 1 152 ? 183.626 51.416 -15.357 1.00 70.38 152 TRP E N 1
ATOM 5826 C CA . TRP E 1 152 ? 183.439 52.779 -15.812 1.00 75.54 152 TRP E CA 1
ATOM 5827 C C . TRP E 1 152 ? 183.939 53.672 -14.694 1.00 76.57 152 TRP E C 1
ATOM 5828 O O . TRP E 1 152 ? 184.905 54.415 -14.868 1.00 81.80 152 TRP E O 1
ATOM 5839 N N . ARG E 1 153 ? 183.328 53.532 -13.521 1.00 77.60 153 ARG E N 1
ATOM 5840 C CA . ARG E 1 153 ? 183.741 54.303 -12.356 1.00 78.30 153 ARG E CA 1
ATOM 5841 C C . ARG E 1 153 ? 183.475 53.557 -11.058 1.00 71.92 153 ARG E C 1
ATOM 5842 O O . ARG E 1 153 ? 182.613 52.682 -11.002 1.00 74.94 153 ARG E O 1
ATOM 5850 N N . ALA E 1 154 ? 184.219 53.920 -10.017 1.00 67.87 154 ALA E N 1
ATOM 5851 C CA . ALA E 1 154 ? 183.982 53.410 -8.672 1.00 68.07 154 ALA E CA 1
ATOM 5852 C C . ALA E 1 154 ? 183.711 54.591 -7.746 1.00 68.69 154 ALA E C 1
ATOM 5853 O O . ALA E 1 154 ? 184.564 55.462 -7.576 1.00 72.50 154 ALA E O 1
ATOM 5855 N N . TYR E 1 155 ? 182.528 54.603 -7.138 1.00 71.75 155 TYR E N 1
ATOM 5856 C CA . TYR E 1 155 ? 182.091 55.727 -6.317 1.00 73.50 155 TYR E CA 1
ATOM 5857 C C . TYR E 1 155 ? 182.092 55.297 -4.857 1.00 70.55 155 TYR E C 1
ATOM 5858 O O . TYR E 1 155 ? 181.678 54.183 -4.537 1.00 77.03 155 TYR E O 1
ATOM 5867 N N . ASP E 1 156 ? 182.564 56.171 -3.974 1.00 71.12 156 ASP E N 1
ATOM 5868 C CA . ASP E 1 156 ? 182.524 55.890 -2.545 1.00 73.91 156 ASP E CA 1
ATOM 5869 C C . ASP E 1 156 ? 181.077 55.825 -2.093 1.00 78.51 156 ASP E C 1
ATOM 5870 O O . ASP E 1 156 ? 180.235 56.581 -2.573 1.00 83.59 156 ASP E O 1
ATOM 5875 N N . ALA E 1 157 ? 180.796 54.915 -1.170 1.00 77.33 157 ALA E N 1
ATOM 5876 C CA . ALA E 1 157 ? 179.443 54.709 -0.685 1.00 77.52 157 ALA E CA 1
ATOM 5877 C C . ALA E 1 157 ? 179.504 54.050 0.676 1.00 74.27 157 ALA E C 1
ATOM 5878 O O . ALA E 1 157 ? 178.971 52.958 0.876 1.00 72.32 157 ALA E O 1
ATOM 5880 N N . GLY E 1 158 ? 180.153 54.723 1.616 1.00 77.76 158 GLY E N 1
ATOM 5881 C CA . GLY E 1 158 ? 180.298 54.188 2.951 1.00 73.53 158 GLY E CA 1
ATOM 5882 C C . GLY E 1 158 ? 181.137 52.926 2.967 1.00 67.81 158 GLY E C 1
ATOM 5883 O O . GLY E 1 158 ? 182.250 52.904 2.444 1.00 70.73 158 GLY E O 1
ATOM 5884 N N . ASP E 1 159 ? 180.592 51.868 3.560 1.00 70.89 159 ASP E N 1
ATOM 5885 C CA . ASP E 1 159 ? 181.322 50.612 3.711 1.00 70.97 159 ASP E CA 1
ATOM 5886 C C . ASP E 1 159 ? 181.290 49.741 2.448 1.00 71.01 159 ASP E C 1
ATOM 5887 O O . ASP E 1 159 ? 181.844 48.641 2.427 1.00 69.62 159 ASP E O 1
ATOM 5892 N N . HIS E 1 160 ? 180.644 50.251 1.403 1.00 67.03 160 HIS E N 1
ATOM 5893 C CA . HIS E 1 160 ? 180.675 49.639 0.079 1.00 65.29 160 HIS E CA 1
ATOM 5894 C C . HIS E 1 160 ? 181.214 50.673 -0.890 1.00 69.18 160 HIS E C 1
ATOM 5895 O O . HIS E 1 160 ? 181.318 51.853 -0.555 1.00 73.98 160 HIS E O 1
ATOM 5902 N N . SER E 1 161 ? 181.571 50.224 -2.085 1.00 65.86 161 SER E N 1
ATOM 5903 C CA . SER E 1 161 ? 181.771 51.125 -3.207 1.00 70.95 161 SER E CA 1
ATOM 5904 C C . SER E 1 161 ? 180.808 50.740 -4.321 1.00 66.57 161 SER E C 1
ATOM 5905 O O . SER E 1 161 ? 180.499 49.562 -4.499 1.00 66.32 161 SER E O 1
ATOM 5908 N N . ILE E 1 162 ? 180.349 51.733 -5.075 1.00 70.89 162 ILE E N 1
ATOM 5909 C CA . ILE E 1 162 ? 179.471 51.492 -6.214 1.00 69.31 162 ILE E CA 1
ATOM 5910 C C . ILE E 1 162 ? 180.280 51.362 -7.490 1.00 64.92 162 ILE E C 1
ATOM 5911 O O . ILE E 1 162 ? 180.912 52.318 -7.936 1.00 63.88 162 ILE E O 1
ATOM 5916 N N . PHE E 1 163 ? 180.242 50.172 -8.077 1.00 63.45 163 PHE E N 1
ATOM 5917 C CA . PHE E 1 163 ? 180.991 49.900 -9.293 1.00 65.73 163 PHE E CA 1
ATOM 5918 C C . PHE E 1 163 ? 180.066 50.006 -10.496 1.00 69.19 163 PHE E C 1
ATOM 5919 O O . PHE E 1 163 ? 179.175 49.178 -10.679 1.00 67.83 163 PHE E O 1
ATOM 5927 N N . VAL E 1 164 ? 180.297 51.024 -11.319 1.00 69.96 164 VAL E N 1
ATOM 5928 C CA . VAL E 1 164 ? 179.500 51.247 -12.519 1.00 69.53 164 VAL E CA 1
ATOM 5929 C C . VAL E 1 164 ? 180.240 50.655 -13.705 1.00 65.82 164 VAL E C 1
ATOM 5930 O O . VAL E 1 164 ? 181.388 51.010 -13.962 1.00 69.34 164 VAL E O 1
ATOM 5934 N N . GLY E 1 165 ? 179.583 49.740 -14.412 1.00 60.01 165 GLY E N 1
ATOM 5935 C CA . GLY E 1 165 ? 180.169 49.090 -15.571 1.00 63.80 165 GLY E CA 1
ATOM 5936 C C . GLY E 1 165 ? 179.483 49.463 -16.868 1.00 68.71 165 GLY E C 1
ATOM 5937 O O . GLY E 1 165 ? 178.256 49.463 -16.950 1.00 66.79 165 GLY E O 1
ATOM 5938 N N . ARG E 1 166 ? 180.282 49.778 -17.884 1.00 70.55 166 ARG E N 1
ATOM 5939 C CA . ARG E 1 166 ? 179.768 49.954 -19.236 1.00 65.81 166 ARG E CA 1
ATOM 5940 C C . ARG E 1 166 ? 179.750 48.601 -19.932 1.00 59.62 166 ARG E C 1
ATOM 5941 O O . ARG E 1 166 ? 180.769 47.914 -19.995 1.00 59.94 166 ARG E O 1
ATOM 5943 N N . LEU E 1 167 ? 178.593 48.234 -20.472 1.00 64.94 167 LEU E N 1
ATOM 5944 C CA . LEU E 1 167 ? 178.395 46.913 -21.054 1.00 61.03 167 LEU E CA 1
ATOM 5945 C C . LEU E 1 167 ? 179.258 46.723 -22.298 1.00 65.23 167 LEU E C 1
ATOM 5946 O O . LEU E 1 167 ? 179.325 47.614 -23.145 1.00 70.18 167 LEU E O 1
ATOM 5951 N N . LEU E 1 168 ? 179.918 45.570 -22.406 1.00 60.78 168 LEU E N 1
ATOM 5952 C CA . LEU E 1 168 ? 180.643 45.212 -23.625 1.00 59.39 168 LEU E CA 1
ATOM 5953 C C . LEU E 1 168 ? 179.829 44.171 -24.387 1.00 58.47 168 LEU E C 1
ATOM 5954 O O . LEU E 1 168 ? 179.790 44.172 -25.618 1.00 68.07 168 LEU E O 1
ATOM 5959 N N . THR E 1 169 ? 179.171 43.291 -23.638 1.00 58.77 169 THR E N 1
ATOM 5960 C CA . THR E 1 169 ? 178.257 42.309 -24.212 1.00 57.29 169 THR E CA 1
ATOM 5961 C C . THR E 1 169 ? 177.121 42.042 -23.238 1.00 59.93 169 THR E C 1
ATOM 5962 O O . THR E 1 169 ? 177.241 42.288 -22.038 1.00 65.21 169 THR E O 1
ATOM 5966 N N . ALA E 1 170 ? 176.017 41.536 -23.770 1.00 63.73 170 ALA E N 1
ATOM 5967 C CA . ALA E 1 170 ? 174.848 41.198 -22.975 1.00 58.50 170 ALA E CA 1
ATOM 5968 C C . ALA E 1 170 ? 174.037 40.179 -23.760 1.00 56.65 170 ALA E C 1
ATOM 5969 O O . ALA E 1 170 ? 173.978 40.238 -24.988 1.00 64.13 170 ALA E O 1
ATOM 5971 N N . GLU E 1 171 ? 173.423 39.237 -23.057 1.00 58.29 171 GLU E N 1
ATOM 5972 C CA . GLU E 1 171 ? 172.769 38.117 -23.722 1.00 63.12 171 GLU E CA 1
ATOM 5973 C C . GLU E 1 171 ? 171.751 37.439 -22.826 1.00 67.11 171 GLU E C 1
ATOM 5974 O O . GLU E 1 171 ? 172.054 37.100 -21.683 1.00 66.85 171 GLU E O 1
ATOM 5980 N N . ARG E 1 172 ? 170.544 37.243 -23.350 1.00 59.01 172 ARG E N 1
ATOM 5981 C CA . ARG E 1 172 ? 169.497 36.561 -22.603 1.00 58.88 172 ARG E CA 1
ATOM 5982 C C . ARG E 1 172 ? 169.309 35.122 -23.089 1.00 59.82 172 ARG E C 1
ATOM 5983 O O . ARG E 1 172 ? 169.270 34.854 -24.291 1.00 63.56 172 ARG E O 1
ATOM 5991 N N . HIS E 1 173 ? 169.185 34.208 -22.130 1.00 59.36 173 HIS E N 1
ATOM 5992 C CA . HIS E 1 173 ? 169.008 32.784 -22.404 1.00 59.87 173 HIS E CA 1
ATOM 5993 C C . HIS E 1 173 ? 167.570 32.349 -22.170 1.00 58.43 173 HIS E C 1
ATOM 5994 O O . HIS E 1 173 ? 166.699 33.184 -21.925 1.00 61.89 173 HIS E O 1
ATOM 6001 N N . ASP E 1 174 ? 167.326 31.044 -22.264 1.00 55.27 174 ASP E N 1
ATOM 6002 C CA . ASP E 1 174 ? 165.990 30.499 -22.061 1.00 62.30 174 ASP E CA 1
ATOM 6003 C C . ASP E 1 174 ? 165.401 30.989 -20.755 1.00 66.66 174 ASP E C 1
ATOM 6004 O O . ASP E 1 174 ? 166.058 30.965 -19.715 1.00 68.10 174 ASP E O 1
ATOM 6009 N N . ARG E 1 175 ? 164.158 31.444 -20.824 1.00 65.67 175 ARG E N 1
ATOM 6010 C CA . ARG E 1 175 ? 163.436 31.855 -19.637 1.00 64.82 175 ARG E CA 1
ATOM 6011 C C . ARG E 1 175 ? 162.972 30.637 -18.869 1.00 64.78 175 ARG E C 1
ATOM 6012 O O . ARG E 1 175 ? 162.356 29.728 -19.424 1.00 67.12 175 ARG E O 1
ATOM 6020 N N . ARG E 1 176 ? 163.281 30.635 -17.584 1.00 63.02 176 ARG E N 1
ATOM 6021 C CA . ARG E 1 176 ? 162.794 29.622 -16.673 1.00 56.54 176 ARG E CA 1
ATOM 6022 C C . ARG E 1 176 ? 162.751 30.257 -15.299 1.00 54.44 176 ARG E C 1
ATOM 6023 O O . ARG E 1 176 ? 163.053 31.443 -15.157 1.00 53.99 176 ARG E O 1
ATOM 6031 N N . ASP E 1 177 ? 162.353 29.485 -14.296 1.00 52.47 177 ASP E N 1
ATOM 6032 C CA . ASP E 1 177 ? 162.206 30.011 -12.946 1.00 58.07 177 ASP E CA 1
ATOM 6033 C C . ASP E 1 177 ? 163.459 30.753 -12.497 1.00 52.46 177 ASP E C 1
ATOM 6034 O O . ASP E 1 177 ? 164.580 30.293 -12.719 1.00 48.38 177 ASP E O 1
ATOM 6039 N N . ALA E 1 178 ? 163.252 31.901 -11.863 1.00 53.68 178 ALA E N 1
ATOM 6040 C CA . ALA E 1 178 ? 164.340 32.786 -11.488 1.00 51.01 178 ALA E CA 1
ATOM 6041 C C . ALA E 1 178 ? 164.657 32.667 -10.001 1.00 52.51 178 ALA E C 1
ATOM 6042 O O . ALA E 1 178 ? 163.771 32.393 -9.191 1.00 47.29 178 ALA E O 1
ATOM 6044 N N . LEU E 1 179 ? 165.920 32.880 -9.648 1.00 45.77 179 LEU E N 1
ATOM 6045 C CA . LEU E 1 179 ? 166.320 32.894 -8.252 1.00 45.36 179 LEU E CA 1
ATOM 6046 C C . LEU E 1 179 ? 166.005 34.252 -7.669 1.00 44.37 179 LEU E C 1
ATOM 6047 O O . LEU E 1 179 ? 166.423 35.274 -8.213 1.00 49.75 179 LEU E O 1
ATOM 6052 N N . VAL E 1 180 ? 165.263 34.260 -6.568 1.00 39.51 180 VAL E N 1
ATOM 6053 C CA . VAL E 1 180 ? 164.901 35.502 -5.911 1.00 39.72 180 VAL E CA 1
ATOM 6054 C C . VAL E 1 180 ? 165.288 35.437 -4.450 1.00 43.99 180 VAL E C 1
ATOM 6055 O O . VAL E 1 180 ? 165.138 34.405 -3.795 1.00 48.92 180 VAL E O 1
ATOM 6059 N N . TYR E 1 181 ? 165.782 36.562 -3.953 1.00 41.13 181 TYR E N 1
ATOM 6060 C CA . TYR E 1 181 ? 166.196 36.688 -2.572 1.00 44.83 181 TYR E CA 1
ATOM 6061 C C . TYR E 1 181 ? 165.321 37.730 -1.893 1.00 48.81 181 TYR E C 1
ATOM 6062 O O . TYR E 1 181 ? 165.407 38.919 -2.201 1.00 50.96 181 TYR E O 1
ATOM 6071 N N . HIS E 1 182 ? 164.477 37.276 -0.973 1.00 51.22 182 HIS E N 1
ATOM 6072 C CA . HIS E 1 182 ? 163.539 38.160 -0.294 1.00 53.04 182 HIS E CA 1
ATOM 6073 C C . HIS E 1 182 ? 163.306 37.708 1.140 1.00 53.55 182 HIS E C 1
ATOM 6074 O O . HIS E 1 182 ? 163.172 36.515 1.410 1.00 53.48 182 HIS E O 1
ATOM 6081 N N . SER E 1 183 ? 163.257 38.677 2.050 1.00 52.47 183 SER E N 1
ATOM 6082 C CA . SER E 1 183 ? 163.083 38.407 3.474 1.00 62.23 183 SER E CA 1
ATOM 6083 C C . SER E 1 183 ? 164.171 37.455 3.971 1.00 58.22 183 SER E C 1
ATOM 6084 O O . SER E 1 183 ? 163.942 36.624 4.849 1.00 60.67 183 SER E O 1
ATOM 6087 N N . GLY E 1 184 ? 165.367 37.599 3.411 1.00 58.96 184 GLY E N 1
ATOM 6088 C CA . GLY E 1 184 ? 166.486 36.753 3.779 1.00 56.30 184 GLY E CA 1
ATOM 6089 C C . GLY E 1 184 ? 166.315 35.318 3.327 1.00 55.19 184 GLY E C 1
ATOM 6090 O O . GLY E 1 184 ? 167.049 34.436 3.776 1.00 58.97 184 GLY E O 1
ATOM 6091 N N . GLN E 1 185 ? 165.354 35.081 2.436 1.00 49.91 185 GLN E N 1
ATOM 6092 C CA . GLN E 1 185 ? 165.077 33.734 1.955 1.00 48.96 185 GLN E CA 1
ATOM 6093 C C . GLN E 1 185 ? 165.344 33.639 0.469 1.00 51.54 185 GLN E C 1
ATOM 6094 O O . GLN E 1 185 ? 165.160 34.608 -0.263 1.00 51.70 185 GLN E O 1
ATOM 6100 N N . PHE E 1 186 ? 165.771 32.466 0.023 1.00 46.84 186 PHE E N 1
ATOM 6101 C CA . PHE E 1 186 ? 165.827 32.197 -1.401 1.00 46.36 186 PHE E CA 1
ATOM 6102 C C . PHE E 1 186 ? 164.471 31.690 -1.838 1.00 52.43 186 PHE E C 1
ATOM 6103 O O . PHE E 1 186 ? 163.825 30.924 -1.125 1.00 50.82 186 PHE E O 1
ATOM 6111 N N . ARG E 1 187 ? 164.049 32.129 -3.015 1.00 48.10 187 ARG E N 1
ATOM 6112 C CA . ARG E 1 187 ? 162.740 31.790 -3.538 1.00 45.12 187 ARG E CA 1
ATOM 6113 C C . ARG E 1 187 ? 162.851 31.447 -5.006 1.00 43.95 187 ARG E C 1
ATOM 6114 O O . ARG E 1 187 ? 163.786 31.875 -5.685 1.00 53.05 187 ARG E O 1
ATOM 6122 N N . GLY E 1 188 ? 161.895 30.667 -5.490 1.00 48.54 188 GLY E N 1
ATOM 6123 C CA . GLY E 1 188 ? 161.798 30.386 -6.905 1.00 54.88 188 GLY E CA 1
ATOM 6124 C C . GLY E 1 188 ? 160.671 31.232 -7.456 1.00 54.68 188 GLY E C 1
ATOM 6125 O O . GLY E 1 188 ? 159.561 31.205 -6.927 1.00 48.08 188 GLY E O 1
ATOM 6126 N N . LEU E 1 189 ? 160.952 31.986 -8.514 1.00 55.04 189 LEU E N 1
ATOM 6127 C CA . LEU E 1 189 ? 159.923 32.794 -9.153 1.00 54.07 189 LEU E CA 1
ATOM 6128 C C . LEU E 1 189 ? 159.599 32.140 -10.484 1.00 54.88 189 LEU E C 1
ATOM 6129 O O . LEU E 1 189 ? 160.432 32.159 -11.387 1.00 55.44 189 LEU E O 1
ATOM 6134 N N . PRO E 1 190 ? 158.396 31.553 -10.619 1.00 61.90 190 PRO E N 1
ATOM 6135 C CA . PRO E 1 190 ? 158.147 30.869 -11.892 1.00 62.64 190 PRO E CA 1
ATOM 6136 C C . PRO E 1 190 ? 158.085 31.804 -13.096 1.00 60.66 190 PRO E C 1
ATOM 6137 O O . PRO E 1 190 ? 157.563 32.917 -13.019 1.00 57.46 190 PRO E O 1
ATOM 6141 N N . ASP E 1 191 ? 158.630 31.327 -14.207 1.00 61.41 191 ASP E N 1
ATOM 6142 C CA . ASP E 1 191 ? 158.598 32.051 -15.466 1.00 69.19 191 ASP E CA 1
ATOM 6143 C C . ASP E 1 191 ? 158.790 31.049 -16.592 1.00 73.43 191 ASP E C 1
ATOM 6144 O O . ASP E 1 191 ? 159.510 30.064 -16.442 1.00 66.43 191 ASP E O 1
ATOM 6149 N N . ARG E 1 192 ? 158.134 31.309 -17.716 1.00 75.24 192 ARG E N 1
ATOM 6150 C CA . ARG E 1 192 ? 158.217 30.447 -18.885 1.00 72.90 192 ARG E CA 1
ATOM 6151 C C . ARG E 1 192 ? 157.982 31.277 -20.134 1.00 77.49 192 ARG E C 1
ATOM 6152 O O . ARG E 1 192 ? 157.247 32.264 -20.095 1.00 81.53 192 ARG E O 1
ATOM 6154 N N . ALA E 1 193 ? 158.626 30.897 -21.232 1.00 82.48 193 ALA E N 1
ATOM 6155 C CA . ALA E 1 193 ? 158.377 31.545 -22.515 1.00 84.54 193 ALA E CA 1
ATOM 6156 C C . ALA E 1 193 ? 156.891 31.532 -22.854 1.00 78.46 193 ALA E C 1
ATOM 6157 O O . ALA E 1 193 ? 156.260 30.476 -22.862 1.00 80.43 193 ALA E O 1
ATOM 6159 N N . ASP F 1 33 ? 170.201 48.629 -29.492 1.00 76.74 33 ASP F N 1
ATOM 6160 C CA . ASP F 1 33 ? 168.751 48.469 -29.485 1.00 79.56 33 ASP F CA 1
ATOM 6161 C C . ASP F 1 33 ? 168.176 48.523 -28.071 1.00 84.01 33 ASP F C 1
ATOM 6162 O O . ASP F 1 33 ? 168.541 47.728 -27.203 1.00 83.03 33 ASP F O 1
ATOM 6167 N N . SER F 1 34 ? 167.273 49.475 -27.855 1.00 82.35 34 SER F N 1
ATOM 6168 C CA . SER F 1 34 ? 166.661 49.693 -26.550 1.00 79.65 34 SER F CA 1
ATOM 6169 C C . SER F 1 34 ? 165.683 48.585 -26.162 1.00 82.63 34 SER F C 1
ATOM 6170 O O . SER F 1 34 ? 165.661 48.155 -25.009 1.00 86.09 34 SER F O 1
ATOM 6173 N N . ARG F 1 35 ? 164.875 48.125 -27.115 1.00 86.11 35 ARG F N 1
ATOM 6174 C CA . ARG F 1 35 ? 163.848 47.128 -26.816 1.00 87.59 35 ARG F CA 1
ATOM 6175 C C . ARG F 1 35 ? 164.517 45.814 -26.443 1.00 80.55 35 ARG F C 1
ATOM 6176 O O . ARG F 1 35 ? 164.048 45.091 -25.564 1.00 75.08 35 ARG F O 1
ATOM 6178 N N . SER F 1 36 ? 165.617 45.514 -27.124 1.00 77.96 36 SER F N 1
ATOM 6179 C CA . SER F 1 36 ? 166.358 44.286 -26.889 1.00 77.81 36 SER F CA 1
ATOM 6180 C C . SER F 1 36 ? 167.037 44.280 -25.526 1.00 76.75 36 SER F C 1
ATOM 6181 O O . SER F 1 36 ? 166.878 43.343 -24.750 1.00 67.59 36 SER F O 1
ATOM 6184 N N . LEU F 1 37 ? 167.767 45.351 -25.234 1.00 76.38 37 LEU F N 1
ATOM 6185 C CA . LEU F 1 37 ? 168.556 45.445 -24.013 1.00 71.64 37 LEU F CA 1
ATOM 6186 C C . LEU F 1 37 ? 167.677 45.471 -22.769 1.00 72.34 37 LEU F C 1
ATOM 6187 O O . LEU F 1 37 ? 168.011 44.862 -21.753 1.00 71.12 37 LEU F O 1
ATOM 6192 N N . ARG F 1 38 ? 166.559 46.183 -22.854 1.00 69.72 38 ARG F N 1
ATOM 6193 C CA . ARG F 1 38 ? 165.597 46.235 -21.759 1.00 69.62 38 ARG F CA 1
ATOM 6194 C C . ARG F 1 38 ? 165.066 44.833 -21.475 1.00 68.14 38 ARG F C 1
ATOM 6195 O O . ARG F 1 38 ? 164.766 44.484 -20.333 1.00 65.04 38 ARG F O 1
ATOM 6197 N N . GLY F 1 39 ? 164.956 44.035 -22.531 1.00 62.50 39 GLY F N 1
ATOM 6198 C CA . GLY F 1 39 ? 164.523 42.658 -22.408 1.00 67.24 39 GLY F CA 1
ATOM 6199 C C . GLY F 1 39 ? 165.502 41.811 -21.619 1.00 67.42 39 GLY F C 1
ATOM 6200 O O . GLY F 1 39 ? 165.098 40.955 -20.834 1.00 63.86 39 GLY F O 1
ATOM 6201 N N . ILE F 1 40 ? 166.792 42.039 -21.839 1.00 66.89 40 ILE F N 1
ATOM 6202 C CA . ILE F 1 40 ? 167.831 41.298 -21.132 1.00 67.83 40 ILE F CA 1
ATOM 6203 C C . ILE F 1 40 ? 167.867 41.701 -19.661 1.00 58.51 40 ILE F C 1
ATOM 6204 O O . ILE F 1 40 ? 167.862 40.844 -18.778 1.00 62.35 40 ILE F O 1
ATOM 6209 N N . PHE F 1 41 ? 167.905 43.008 -19.410 1.00 59.25 41 PHE F N 1
ATOM 6210 C CA . PHE F 1 41 ? 167.802 43.545 -18.054 1.00 56.68 41 PHE F CA 1
ATOM 6211 C C . PHE F 1 41 ? 166.627 42.953 -17.278 1.00 62.33 41 PHE F C 1
ATOM 6212 O O . PHE F 1 41 ? 166.695 42.791 -16.058 1.00 59.40 41 PHE F O 1
ATOM 6220 N N . SER F 1 42 ? 165.547 42.633 -17.981 1.00 68.05 42 SER F N 1
ATOM 6221 C CA . SER F 1 42 ? 164.322 42.215 -17.317 1.00 62.04 42 SER F CA 1
ATOM 6222 C C . SER F 1 42 ? 164.442 40.822 -16.710 1.00 56.67 42 SER F C 1
ATOM 6223 O O . SER F 1 42 ? 163.589 40.417 -15.922 1.00 55.18 42 SER F O 1
ATOM 6226 N N . SER F 1 43 ? 165.488 40.085 -17.076 1.00 56.86 43 SER F N 1
ATOM 6227 C CA . SER F 1 43 ? 165.702 38.758 -16.502 1.00 60.39 43 SER F CA 1
ATOM 6228 C C . SER F 1 43 ? 166.051 38.853 -15.017 1.00 48.24 43 SER F C 1
ATOM 6229 O O . SER F 1 43 ? 165.851 37.901 -14.263 1.00 48.49 43 SER F O 1
ATOM 6232 N N . PHE F 1 44 ? 166.565 40.007 -14.599 1.00 46.00 44 PHE F N 1
ATOM 6233 C CA . PHE F 1 44 ? 166.838 40.237 -13.186 1.00 54.25 44 PHE F CA 1
ATOM 6234 C C . PHE F 1 44 ? 165.614 40.798 -12.480 1.00 51.54 44 PHE F C 1
ATOM 6235 O O . PHE F 1 44 ? 165.215 41.940 -12.706 1.00 54.09 44 PHE F O 1
ATOM 6243 N N . ALA F 1 45 ? 165.029 39.969 -11.621 1.00 54.90 45 ALA F N 1
ATOM 6244 C CA . ALA F 1 45 ? 163.819 40.312 -10.885 1.00 46.14 45 ALA F CA 1
ATOM 6245 C C . ALA F 1 45 ? 164.083 41.427 -9.886 1.00 46.78 45 ALA F C 1
ATOM 6246 O O . ALA F 1 45 ? 165.206 41.594 -9.410 1.00 51.16 45 ALA F O 1
ATOM 6248 N N . THR F 1 46 ? 163.040 42.192 -9.581 1.00 48.34 46 THR F N 1
ATOM 6249 C CA . THR F 1 46 ? 163.137 43.291 -8.629 1.00 48.73 46 THR F CA 1
ATOM 6250 C C . THR F 1 46 ? 161.874 43.445 -7.804 1.00 55.51 46 THR F C 1
ATOM 6251 O O . THR F 1 46 ? 160.806 42.981 -8.194 1.00 54.00 46 THR F O 1
ATOM 6255 N N . GLY F 1 47 ? 162.010 44.105 -6.660 1.00 53.34 47 GLY F N 1
ATOM 6256 C CA . GLY F 1 47 ? 160.868 44.654 -5.960 1.00 54.40 47 GLY F CA 1
ATOM 6257 C C . GLY F 1 47 ? 160.470 45.927 -6.684 1.00 56.18 47 GLY F C 1
ATOM 6258 O O . GLY F 1 47 ? 160.999 46.221 -7.755 1.00 52.13 47 GLY F O 1
ATOM 6259 N N . VAL F 1 48 ? 159.551 46.689 -6.104 1.00 56.36 48 VAL F N 1
ATOM 6260 C CA . VAL F 1 48 ? 159.112 47.948 -6.696 1.00 54.46 48 VAL F CA 1
ATOM 6261 C C . VAL F 1 48 ? 158.897 48.990 -5.615 1.00 57.08 48 VAL F C 1
ATOM 6262 O O . VAL F 1 48 ? 158.265 48.705 -4.596 1.00 61.68 48 VAL F O 1
ATOM 6266 N N . THR F 1 49 ? 159.421 50.194 -5.831 1.00 56.27 49 THR F N 1
ATOM 6267 C CA . THR F 1 49 ? 159.208 51.278 -4.883 1.00 64.15 49 THR F CA 1
ATOM 6268 C C . THR F 1 49 ? 158.526 52.472 -5.535 1.00 72.53 49 THR F C 1
ATOM 6269 O O . THR F 1 49 ? 158.440 52.578 -6.761 1.00 67.62 49 THR F O 1
ATOM 6273 N N . VAL F 1 50 ? 158.041 53.365 -4.682 1.00 66.71 50 VAL F N 1
ATOM 6274 C CA . VAL F 1 50 ? 157.647 54.705 -5.079 1.00 63.94 50 VAL F CA 1
ATOM 6275 C C . VAL F 1 50 ? 158.540 55.711 -4.370 1.00 69.96 50 VAL F C 1
ATOM 6276 O O . VAL F 1 50 ? 158.539 55.802 -3.142 1.00 69.29 50 VAL F O 1
ATOM 6280 N N . VAL F 1 51 ? 159.297 56.466 -5.160 1.00 65.80 51 VAL F N 1
ATOM 6281 C CA . VAL F 1 51 ? 160.175 57.505 -4.642 1.00 72.86 51 VAL F CA 1
ATOM 6282 C C . VAL F 1 51 ? 159.399 58.807 -4.604 1.00 78.56 51 VAL F C 1
ATOM 6283 O O . VAL F 1 51 ? 158.746 59.166 -5.581 1.00 79.85 51 VAL F O 1
ATOM 6287 N N . THR F 1 52 ? 159.462 59.506 -3.477 1.00 76.43 52 THR F N 1
ATOM 6288 C CA . THR F 1 52 ? 158.661 60.706 -3.282 1.00 80.86 52 THR F CA 1
ATOM 6289 C C . THR F 1 52 ? 159.491 61.837 -2.693 1.00 82.68 52 THR F C 1
ATOM 6290 O O . THR F 1 52 ? 160.483 61.594 -2.012 1.00 84.63 52 THR F O 1
ATOM 6294 N N . VAL F 1 53 ? 159.071 63.073 -2.953 1.00 81.60 53 VAL F N 1
ATOM 6295 C CA . VAL F 1 53 ? 159.618 64.239 -2.262 1.00 87.86 53 VAL F CA 1
ATOM 6296 C C . VAL F 1 53 ? 158.492 65.042 -1.627 1.00 85.96 53 VAL F C 1
ATOM 6297 O O . VAL F 1 53 ? 157.345 64.960 -2.066 1.00 90.21 53 VAL F O 1
ATOM 6301 N N . GLY F 1 54 ? 158.826 65.821 -0.603 1.00 89.67 54 GLY F N 1
ATOM 6302 C CA . GLY F 1 54 ? 157.882 66.751 -0.007 1.00 89.37 54 GLY F CA 1
ATOM 6303 C C . GLY F 1 54 ? 158.146 68.173 -0.470 1.00 90.34 54 GLY F C 1
ATOM 6304 O O . GLY F 1 54 ? 158.476 68.401 -1.634 1.00 92.07 54 GLY F O 1
ATOM 6305 N N . GLY F 1 55 ? 158.007 69.128 0.444 1.00 90.73 55 GLY F N 1
ATOM 6306 C CA . GLY F 1 55 ? 158.240 70.530 0.135 1.00 91.71 55 GLY F CA 1
ATOM 6307 C C . GLY F 1 55 ? 157.014 71.208 -0.460 1.00 98.27 55 GLY F C 1
ATOM 6308 O O . GLY F 1 55 ? 155.887 70.780 -0.221 1.00 98.59 55 GLY F O 1
ATOM 6309 N N . ASP F 1 56 ? 157.232 72.281 -1.218 1.00 100.18 56 ASP F N 1
ATOM 6310 C CA . ASP F 1 56 ? 156.136 73.025 -1.836 1.00 98.21 56 ASP F CA 1
ATOM 6311 C C . ASP F 1 56 ? 155.543 72.291 -3.029 1.00 98.53 56 ASP F C 1
ATOM 6312 O O . ASP F 1 56 ? 154.346 72.397 -3.301 1.00 100.14 56 ASP F O 1
ATOM 6317 N N . SER F 1 57 ? 156.387 71.554 -3.742 1.00 96.53 57 SER F N 1
ATOM 6318 C CA . SER F 1 57 ? 155.962 70.823 -4.928 1.00 92.81 57 SER F CA 1
ATOM 6319 C C . SER F 1 57 ? 156.146 69.321 -4.744 1.00 89.49 57 SER F C 1
ATOM 6320 O O . SER F 1 57 ? 157.011 68.719 -5.384 1.00 82.15 57 SER F O 1
ATOM 6323 N N . PRO F 1 58 ? 155.337 68.713 -3.854 1.00 90.37 58 PRO F N 1
ATOM 6324 C CA . PRO F 1 58 ? 155.403 67.260 -3.678 1.00 88.17 58 PRO F CA 1
ATOM 6325 C C . PRO F 1 58 ? 155.248 66.510 -4.993 1.00 87.51 58 PRO F C 1
ATOM 6326 O O . PRO F 1 58 ? 154.487 66.920 -5.872 1.00 89.13 58 PRO F O 1
ATOM 6330 N N . HIS F 1 59 ? 155.970 65.406 -5.106 1.00 86.48 59 HIS F N 1
ATOM 6331 C CA . HIS F 1 59 ? 155.993 64.626 -6.327 1.00 83.64 59 HIS F CA 1
ATOM 6332 C C . HIS F 1 59 ? 156.306 63.177 -5.990 1.00 84.55 59 HIS F C 1
ATOM 6333 O O . HIS F 1 59 ? 156.846 62.884 -4.924 1.00 82.67 59 HIS F O 1
ATOM 6340 N N . ALA F 1 60 ? 155.964 62.275 -6.901 1.00 80.31 60 ALA F N 1
ATOM 6341 C CA . ALA F 1 60 ? 156.213 60.859 -6.705 1.00 76.19 60 ALA F CA 1
ATOM 6342 C C . ALA F 1 60 ? 156.477 60.192 -8.048 1.00 75.65 60 ALA F C 1
ATOM 6343 O O . ALA F 1 60 ? 156.022 60.668 -9.088 1.00 75.12 60 ALA F O 1
ATOM 6345 N N . MET F 1 61 ? 157.230 59.099 -8.015 1.00 76.26 61 MET F N 1
ATOM 6346 C CA . MET F 1 61 ? 157.537 58.334 -9.218 1.00 74.74 61 MET F CA 1
ATOM 6347 C C . MET F 1 61 ? 157.833 56.886 -8.859 1.00 72.62 61 MET F C 1
ATOM 6348 O O . MET F 1 61 ? 158.259 56.584 -7.744 1.00 76.30 61 MET F O 1
ATOM 6353 N N . THR F 1 62 ? 157.612 55.998 -9.820 1.00 66.91 62 THR F N 1
ATOM 6354 C CA . THR F 1 62 ? 157.843 54.576 -9.613 1.00 68.94 62 THR F CA 1
ATOM 6355 C C . THR F 1 62 ? 159.284 54.206 -9.955 1.00 70.76 62 THR F C 1
ATOM 6356 O O . THR F 1 62 ? 159.778 54.547 -11.029 1.00 69.50 62 THR F O 1
ATOM 6360 N N . ALA F 1 63 ? 159.945 53.504 -9.035 1.00 72.92 63 ALA F N 1
ATOM 6361 C CA . ALA F 1 63 ? 161.342 53.106 -9.209 1.00 63.97 63 ALA F CA 1
ATOM 6362 C C . ALA F 1 63 ? 161.586 51.688 -8.693 1.00 61.34 63 ALA F C 1
ATOM 6363 O O . ALA F 1 63 ? 161.135 51.333 -7.605 1.00 62.01 63 ALA F O 1
ATOM 6365 N N . ASN F 1 64 ? 162.302 50.888 -9.482 1.00 60.52 64 ASN F N 1
ATOM 6366 C CA . ASN F 1 64 ? 162.718 49.547 -9.074 1.00 57.80 64 ASN F CA 1
ATOM 6367 C C . ASN F 1 64 ? 164.236 49.390 -9.027 1.00 59.24 64 ASN F C 1
ATOM 6368 O O . ASN F 1 64 ? 164.748 48.308 -8.743 1.00 57.58 64 ASN F O 1
ATOM 6373 N N . SER F 1 65 ? 164.944 50.482 -9.292 1.00 54.90 65 SER F N 1
ATOM 6374 C CA . SER F 1 65 ? 166.399 50.487 -9.268 1.00 61.47 65 SER F CA 1
ATOM 6375 C C . SER F 1 65 ? 166.896 50.693 -7.840 1.00 59.49 65 SER F C 1
ATOM 6376 O O . SER F 1 65 ? 168.086 50.906 -7.602 1.00 64.52 65 SER F O 1
ATOM 6379 N N . PHE F 1 66 ? 165.964 50.628 -6.896 1.00 65.10 66 PHE F N 1
ATOM 6380 C CA . PHE F 1 66 ? 166.265 50.799 -5.487 1.00 61.77 66 PHE F CA 1
ATOM 6381 C C . PHE F 1 66 ? 167.201 49.706 -4.999 1.00 63.42 66 PHE F C 1
ATOM 6382 O O . PHE F 1 66 ? 166.998 48.527 -5.288 1.00 61.43 66 PHE F O 1
ATOM 6390 N N . THR F 1 67 ? 168.234 50.109 -4.265 1.00 67.29 67 THR F N 1
ATOM 6391 C CA . THR F 1 67 ? 169.275 49.185 -3.830 1.00 66.68 67 THR F CA 1
ATOM 6392 C C . THR F 1 67 ? 169.859 49.603 -2.488 1.00 64.84 67 THR F C 1
ATOM 6393 O O . THR F 1 67 ? 170.243 50.758 -2.297 1.00 63.84 67 THR F O 1
ATOM 6397 N N . SER F 1 68 ? 169.912 48.659 -1.556 1.00 66.36 68 SER F N 1
ATOM 6398 C CA . SER F 1 68 ? 170.595 48.879 -0.287 1.00 67.87 68 SER F CA 1
ATOM 6399 C C . SER F 1 68 ? 172.102 48.890 -0.523 1.00 59.28 68 SER F C 1
ATOM 6400 O O . SER F 1 68 ? 172.640 47.997 -1.178 1.00 58.77 68 SER F O 1
ATOM 6403 N N . VAL F 1 69 ? 172.776 49.903 0.017 1.00 61.56 69 VAL F N 1
ATOM 6404 C CA . VAL F 1 69 ? 174.168 50.176 -0.337 1.00 63.55 69 VAL F CA 1
ATOM 6405 C C . VAL F 1 69 ? 175.170 49.978 0.799 1.00 68.08 69 VAL F C 1
ATOM 6406 O O . VAL F 1 69 ? 176.211 49.354 0.603 1.00 62.12 69 VAL F O 1
ATOM 6410 N N . SER F 1 70 ? 174.860 50.508 1.978 1.00 71.26 70 SER F N 1
ATOM 6411 C CA . SER F 1 70 ? 175.822 50.537 3.075 1.00 67.80 70 SER F CA 1
ATOM 6412 C C . SER F 1 70 ? 175.115 50.526 4.425 1.00 74.12 70 SER F C 1
ATOM 6413 O O . SER F 1 70 ? 173.983 50.993 4.547 1.00 77.29 70 SER F O 1
ATOM 6416 N N . LEU F 1 71 ? 175.792 49.977 5.430 1.00 74.54 71 LEU F N 1
ATOM 6417 C CA . LEU F 1 71 ? 175.238 49.885 6.778 1.00 74.27 71 LEU F CA 1
ATOM 6418 C C . LEU F 1 71 ? 175.877 50.918 7.707 1.00 75.91 71 LEU F C 1
ATOM 6419 O O . LEU F 1 71 ? 175.224 51.415 8.625 1.00 74.11 71 LEU F O 1
ATOM 6424 N N . ASP F 1 72 ? 177.151 51.229 7.471 1.00 78.02 72 ASP F N 1
ATOM 6425 C CA . ASP F 1 72 ? 177.845 52.280 8.220 1.00 78.92 72 ASP F CA 1
ATOM 6426 C C . ASP F 1 72 ? 178.671 53.160 7.277 1.00 79.52 72 ASP F C 1
ATOM 6427 O O . ASP F 1 72 ? 179.764 52.770 6.860 1.00 77.59 72 ASP F O 1
ATOM 6432 N N . PRO F 1 73 ? 178.154 54.350 6.929 1.00 80.71 73 PRO F N 1
ATOM 6433 C CA . PRO F 1 73 ? 176.837 54.877 7.295 1.00 79.64 73 PRO F CA 1
ATOM 6434 C C . PRO F 1 73 ? 175.705 54.160 6.568 1.00 80.32 73 PRO F C 1
ATOM 6435 O O . PRO F 1 73 ? 175.933 53.590 5.500 1.00 78.06 73 PRO F O 1
ATOM 6439 N N . PRO F 1 74 ? 174.496 54.185 7.142 1.00 81.34 74 PRO F N 1
ATOM 6440 C CA . PRO F 1 74 ? 173.337 53.563 6.498 1.00 75.17 74 PRO F CA 1
ATOM 6441 C C . PRO F 1 74 ? 172.946 54.289 5.214 1.00 75.97 74 PRO F C 1
ATOM 6442 O O . PRO F 1 74 ? 172.423 55.402 5.285 1.00 74.36 74 PRO F O 1
ATOM 6446 N N . LEU F 1 75 ? 173.199 53.664 4.066 1.00 75.96 75 LEU F N 1
ATOM 6447 C CA . LEU F 1 75 ? 172.952 54.295 2.773 1.00 70.88 75 LEU F CA 1
ATOM 6448 C C . LEU F 1 75 ? 172.079 53.433 1.866 1.00 73.35 75 LEU F C 1
ATOM 6449 O O . LEU F 1 75 ? 172.103 52.206 1.944 1.00 73.82 75 LEU F O 1
ATOM 6454 N N . ILE F 1 76 ? 171.301 54.099 1.017 1.00 70.53 76 ILE F N 1
ATOM 6455 C CA . ILE F 1 76 ? 170.596 53.444 -0.082 1.00 68.44 76 ILE F CA 1
ATOM 6456 C C . ILE F 1 76 ? 170.828 54.262 -1.349 1.00 71.67 76 ILE F C 1
ATOM 6457 O O . ILE F 1 76 ? 171.339 55.381 -1.273 1.00 73.60 76 ILE F O 1
ATOM 6462 N N . LEU F 1 77 ? 170.464 53.718 -2.509 1.00 66.74 77 LEU F N 1
ATOM 6463 C CA . LEU F 1 77 ? 170.499 54.503 -3.741 1.00 68.22 77 LEU F CA 1
ATOM 6464 C C . LEU F 1 77 ? 169.294 54.228 -4.636 1.00 72.13 77 LEU F C 1
ATOM 6465 O O . LEU F 1 77 ? 168.657 53.180 -4.538 1.00 67.45 77 LEU F O 1
ATOM 6470 N N . VAL F 1 78 ? 168.991 55.190 -5.504 1.00 69.18 78 VAL F N 1
ATOM 6471 C CA . VAL F 1 78 ? 168.031 54.991 -6.582 1.00 70.89 78 VAL F CA 1
ATOM 6472 C C . VAL F 1 78 ? 168.595 55.662 -7.830 1.00 67.75 78 VAL F C 1
ATOM 6473 O O . VAL F 1 78 ? 169.307 56.662 -7.731 1.00 68.71 78 VAL F O 1
ATOM 6477 N N . CYS F 1 79 ? 168.278 55.115 -8.999 1.00 64.29 79 CYS F N 1
ATOM 6478 C CA . CYS F 1 79 ? 168.730 55.693 -10.261 1.00 67.10 79 CYS F CA 1
ATOM 6479 C C . CYS F 1 79 ? 167.566 56.374 -10.973 1.00 75.60 79 CYS F C 1
ATOM 6480 O O . CYS F 1 79 ? 166.545 55.742 -11.245 1.00 72.14 79 CYS F O 1
ATOM 6483 N N . VAL F 1 80 ? 167.731 57.660 -11.279 1.00 80.62 80 VAL F N 1
ATOM 6484 C CA . VAL F 1 80 ? 166.663 58.457 -11.880 1.00 73.12 80 VAL F CA 1
ATOM 6485 C C . VAL F 1 80 ? 167.070 59.048 -13.228 1.00 71.17 80 VAL F C 1
ATOM 6486 O O . VAL F 1 80 ? 168.127 59.666 -13.361 1.00 72.67 80 VAL F O 1
ATOM 6490 N N . GLU F 1 81 ? 166.213 58.828 -14.221 1.00 75.87 81 GLU F N 1
ATOM 6491 C CA . GLU F 1 81 ? 166.364 59.381 -15.567 1.00 78.05 81 GLU F CA 1
ATOM 6492 C C . GLU F 1 81 ? 166.676 60.877 -15.566 1.00 78.02 81 GLU F C 1
ATOM 6493 O O . GLU F 1 81 ? 166.057 61.639 -14.827 1.00 75.59 81 GLU F O 1
ATOM 6499 N N . CYS F 1 82 ? 167.633 61.296 -16.390 1.00 82.53 82 CYS F N 1
ATOM 6500 C CA . CYS F 1 82 ? 168.008 62.706 -16.462 1.00 83.22 82 CYS F CA 1
ATOM 6501 C C . CYS F 1 82 ? 166.843 63.585 -16.904 1.00 83.44 82 CYS F C 1
ATOM 6502 O O . CYS F 1 82 ? 166.642 64.676 -16.371 1.00 76.76 82 CYS F O 1
ATOM 6505 N N . ASP F 1 83 ? 166.079 63.107 -17.881 1.00 83.75 83 ASP F N 1
ATOM 6506 C CA . ASP F 1 83 ? 164.956 63.869 -18.419 1.00 86.36 83 ASP F CA 1
ATOM 6507 C C . ASP F 1 83 ? 163.696 63.754 -17.569 1.00 85.98 83 ASP F C 1
ATOM 6508 O O . ASP F 1 83 ? 162.677 64.373 -17.880 1.00 88.79 83 ASP F O 1
ATOM 6513 N N . ALA F 1 84 ? 163.763 62.976 -16.494 1.00 83.20 84 ALA F N 1
ATOM 6514 C CA . ALA F 1 84 ? 162.604 62.788 -15.632 1.00 79.33 84 ALA F CA 1
ATOM 6515 C C . ALA F 1 84 ? 162.477 63.925 -14.621 1.00 77.63 84 ALA F C 1
ATOM 6516 O O . ALA F 1 84 ? 163.474 64.488 -14.167 1.00 72.11 84 ALA F O 1
ATOM 6518 N N . ALA F 1 85 ? 161.236 64.253 -14.278 1.00 78.77 85 ALA F N 1
ATOM 6519 C CA . ALA F 1 85 ? 160.949 65.362 -13.377 1.00 80.87 85 ALA F CA 1
ATOM 6520 C C . ALA F 1 85 ? 161.534 65.151 -11.982 1.00 78.71 85 ALA F C 1
ATOM 6521 O O . ALA F 1 85 ? 161.977 66.105 -11.341 1.00 81.91 85 ALA F O 1
ATOM 6523 N N . MET F 1 86 ? 161.532 63.908 -11.509 1.00 80.28 86 MET F N 1
ATOM 6524 C CA . MET F 1 86 ? 162.023 63.613 -10.164 1.00 79.21 86 MET F CA 1
ATOM 6525 C C . MET F 1 86 ? 163.524 63.886 -10.038 1.00 79.83 86 MET F C 1
ATOM 6526 O O . MET F 1 86 ? 164.010 64.173 -8.946 1.00 76.33 86 MET F O 1
ATOM 6531 N N . HIS F 1 87 ? 164.255 63.793 -11.147 1.00 76.32 87 HIS F N 1
ATOM 6532 C CA . HIS F 1 87 ? 165.687 64.099 -11.136 1.00 77.34 87 HIS F CA 1
ATOM 6533 C C . HIS F 1 87 ? 165.946 65.494 -10.584 1.00 81.43 87 HIS F C 1
ATOM 6534 O O . HIS F 1 87 ? 166.805 65.688 -9.726 1.00 81.58 87 HIS F O 1
ATOM 6541 N N . GLY F 1 88 ? 165.194 66.462 -11.093 1.00 81.36 88 GLY F N 1
ATOM 6542 C CA . GLY F 1 88 ? 165.293 67.832 -10.631 1.00 76.99 88 GLY F CA 1
ATOM 6543 C C . GLY F 1 88 ? 164.733 68.001 -9.233 1.00 82.15 88 GLY F C 1
ATOM 6544 O O . GLY F 1 88 ? 165.296 68.725 -8.413 1.00 83.76 88 GLY F O 1
ATOM 6545 N N . SER F 1 89 ? 163.616 67.331 -8.966 1.00 81.78 89 SER F N 1
ATOM 6546 C CA . SER F 1 89 ? 162.950 67.424 -7.670 1.00 81.98 89 SER F CA 1
ATOM 6547 C C . SER F 1 89 ? 163.858 67.017 -6.516 1.00 86.53 89 SER F C 1
ATOM 6548 O O . SER F 1 89 ? 163.863 67.652 -5.465 1.00 87.40 89 SER F O 1
ATOM 6551 N N . LEU F 1 90 ? 164.625 65.953 -6.716 1.00 86.28 90 LEU F N 1
ATOM 6552 C CA . LEU F 1 90 ? 165.493 65.433 -5.668 1.00 85.76 90 LEU F CA 1
ATOM 6553 C C . LEU F 1 90 ? 166.608 66.420 -5.340 1.00 85.51 90 LEU F C 1
ATOM 6554 O O . LEU F 1 90 ? 166.878 66.717 -4.176 1.00 84.16 90 LEU F O 1
ATOM 6559 N N . LEU F 1 91 ? 167.257 66.908 -6.389 1.00 82.62 91 LEU F N 1
ATOM 6560 C CA . LEU F 1 91 ? 168.310 67.905 -6.264 1.00 85.90 91 LEU F CA 1
ATOM 6561 C C . LEU F 1 91 ? 167.784 69.177 -5.614 1.00 89.12 91 LEU F C 1
ATOM 6562 O O . LEU F 1 91 ? 168.460 69.793 -4.793 1.00 88.71 91 LEU F O 1
ATOM 6567 N N . GLU F 1 92 ? 166.574 69.569 -5.997 1.00 89.43 92 GLU F N 1
ATOM 6568 C CA . GLU F 1 92 ? 165.953 70.775 -5.467 1.00 88.24 92 GLU F CA 1
ATOM 6569 C C . GLU F 1 92 ? 165.600 70.619 -3.982 1.00 87.61 92 GLU F C 1
ATOM 6570 O O . GLU F 1 92 ? 165.886 71.501 -3.173 1.00 87.44 92 GLU F O 1
ATOM 6576 N N . VAL F 1 93 ? 164.977 69.493 -3.636 1.00 85.05 93 VAL F N 1
ATOM 6577 C CA . VAL F 1 93 ? 164.431 69.279 -2.293 1.00 86.15 93 VAL F CA 1
ATOM 6578 C C . VAL F 1 93 ? 165.445 68.731 -1.278 1.00 89.21 93 VAL F C 1
ATOM 6579 O O . VAL F 1 93 ? 165.322 68.987 -0.081 1.00 89.67 93 VAL F O 1
ATOM 6583 N N . GLY F 1 94 ? 166.446 67.994 -1.754 1.00 90.79 94 GLY F N 1
ATOM 6584 C CA . GLY F 1 94 ? 167.511 67.483 -0.902 1.00 90.11 94 GLY F CA 1
ATOM 6585 C C . GLY F 1 94 ? 167.144 66.392 0.094 1.00 87.73 94 GLY F C 1
ATOM 6586 O O . GLY F 1 94 ? 168.003 65.938 0.851 1.00 88.14 94 GLY F O 1
ATOM 6587 N N . SER F 1 95 ? 165.881 65.975 0.114 1.00 86.80 95 SER F N 1
ATOM 6588 C CA . SER F 1 95 ? 165.476 64.797 0.881 1.00 81.44 95 SER F CA 1
ATOM 6589 C C . SER F 1 95 ? 164.330 64.107 0.153 1.00 85.96 95 SER F C 1
ATOM 6590 O O . SER F 1 95 ? 163.679 64.719 -0.692 1.00 90.49 95 SER F O 1
ATOM 6593 N N . PHE F 1 96 ? 164.083 62.838 0.465 1.00 85.63 96 PHE F N 1
ATOM 6594 C CA . PHE F 1 96 ? 163.047 62.089 -0.238 1.00 78.99 96 PHE F CA 1
ATOM 6595 C C . PHE F 1 96 ? 162.601 60.849 0.527 1.00 83.23 96 PHE F C 1
ATOM 6596 O O . PHE F 1 96 ? 163.269 60.409 1.463 1.00 84.57 96 PHE F O 1
ATOM 6604 N N . GLY F 1 97 ? 161.460 60.300 0.120 1.00 82.82 97 GLY F N 1
ATOM 6605 C CA . GLY F 1 97 ? 160.923 59.091 0.716 1.00 77.24 97 GLY F CA 1
ATOM 6606 C C . GLY F 1 97 ? 160.969 57.916 -0.244 1.00 74.12 97 GLY F C 1
ATOM 6607 O O . GLY F 1 97 ? 161.020 58.102 -1.459 1.00 74.43 97 GLY F O 1
ATOM 6608 N N . VAL F 1 98 ? 160.968 56.704 0.304 1.00 73.26 98 VAL F N 1
ATOM 6609 C CA . VAL F 1 98 ? 160.877 55.494 -0.507 1.00 71.01 98 VAL F CA 1
ATOM 6610 C C . VAL F 1 98 ? 159.939 54.522 0.185 1.00 73.98 98 VAL F C 1
ATOM 6611 O O . VAL F 1 98 ? 160.086 54.249 1.376 1.00 74.99 98 VAL F O 1
ATOM 6615 N N . SER F 1 99 ? 158.972 54.006 -0.565 1.00 69.14 99 SER F N 1
ATOM 6616 C CA . SER F 1 99 ? 158.045 53.015 -0.042 1.00 62.30 99 SER F CA 1
ATOM 6617 C C . SER F 1 99 ? 158.159 51.743 -0.864 1.00 63.72 99 SER F C 1
ATOM 6618 O O . SER F 1 99 ? 158.000 51.773 -2.080 1.00 70.57 99 SER F O 1
ATOM 6621 N N . VAL F 1 100 ? 158.414 50.622 -0.196 1.00 68.51 100 VAL F N 1
ATOM 6622 C CA . VAL F 1 100 ? 158.545 49.347 -0.886 1.00 65.51 100 VAL F CA 1
ATOM 6623 C C . VAL F 1 100 ? 157.145 48.773 -1.010 1.00 60.54 100 VAL F C 1
ATOM 6624 O O . VAL F 1 100 ? 156.447 48.604 -0.011 1.00 65.09 100 VAL F O 1
ATOM 6628 N N . LEU F 1 101 ? 156.736 48.458 -2.233 1.00 62.44 101 LEU F N 1
ATOM 6629 C CA . LEU F 1 101 ? 155.326 48.195 -2.492 1.00 59.02 101 LEU F CA 1
ATOM 6630 C C . LEU F 1 101 ? 154.941 46.740 -2.280 1.00 56.42 101 LEU F C 1
ATOM 6631 O O . LEU F 1 101 ? 155.659 45.825 -2.682 1.00 60.87 101 LEU F O 1
ATOM 6636 N N . ALA F 1 102 ? 153.795 46.547 -1.633 1.00 56.90 102 ALA F N 1
ATOM 6637 C CA . ALA F 1 102 ? 153.190 45.230 -1.501 1.00 59.47 102 ALA F CA 1
ATOM 6638 C C . ALA F 1 102 ? 152.549 44.830 -2.824 1.00 57.07 102 ALA F C 1
ATOM 6639 O O . ALA F 1 102 ? 152.328 45.672 -3.692 1.00 61.27 102 ALA F O 1
ATOM 6641 N N . ALA F 1 103 ? 152.225 43.548 -2.959 1.00 52.97 103 ALA F N 1
ATOM 6642 C CA . ALA F 1 103 ? 151.727 43.006 -4.218 1.00 51.73 103 ALA F CA 1
ATOM 6643 C C . ALA F 1 103 ? 150.355 43.548 -4.620 1.00 62.06 103 ALA F C 1
ATOM 6644 O O . ALA F 1 103 ? 150.051 43.634 -5.810 1.00 60.31 103 ALA F O 1
ATOM 6646 N N . ASP F 1 104 ? 149.535 43.924 -3.643 1.00 59.27 104 ASP F N 1
ATOM 6647 C CA . ASP F 1 104 ? 148.212 44.473 -3.939 1.00 65.23 104 ASP F CA 1
ATOM 6648 C C . ASP F 1 104 ? 148.276 45.978 -4.203 1.00 63.08 104 ASP F C 1
ATOM 6649 O O . ASP F 1 104 ? 147.264 46.674 -4.118 1.00 62.57 104 ASP F O 1
ATOM 6654 N N . GLN F 1 105 ? 149.470 46.464 -4.534 1.00 63.16 105 GLN F N 1
ATOM 6655 C CA . GLN F 1 105 ? 149.692 47.874 -4.826 1.00 58.68 105 GLN F CA 1
ATOM 6656 C C . GLN F 1 105 ? 150.230 48.010 -6.244 1.00 54.54 105 GLN F C 1
ATOM 6657 O O . GLN F 1 105 ? 150.917 48.979 -6.569 1.00 58.87 105 GLN F O 1
ATOM 6663 N N . GLN F 1 106 ? 149.918 47.021 -7.077 1.00 53.27 106 GLN F N 1
ATOM 6664 C CA . GLN F 1 106 ? 150.252 47.065 -8.495 1.00 59.15 106 GLN F CA 1
ATOM 6665 C C . GLN F 1 106 ? 149.760 48.347 -9.149 1.00 63.19 106 GLN F C 1
ATOM 6666 O O . GLN F 1 106 ? 150.449 48.930 -9.986 1.00 63.05 106 GLN F O 1
ATOM 6672 N N . HIS F 1 107 ? 148.564 48.780 -8.764 1.00 64.50 107 HIS F N 1
ATOM 6673 C CA . HIS F 1 107 ? 147.952 49.951 -9.376 1.00 63.08 107 HIS F CA 1
ATOM 6674 C C . HIS F 1 107 ? 148.733 51.217 -9.033 1.00 65.10 107 HIS F C 1
ATOM 6675 O O . HIS F 1 107 ? 148.800 52.149 -9.836 1.00 66.20 107 HIS F O 1
ATOM 6682 N N . VAL F 1 108 ? 149.323 51.246 -7.842 1.00 65.56 108 VAL F N 1
ATOM 6683 C CA . VAL F 1 108 ? 150.204 52.342 -7.451 1.00 61.01 108 VAL F CA 1
ATOM 6684 C C . VAL F 1 108 ? 151.456 52.393 -8.324 1.00 65.15 108 VAL F C 1
ATOM 6685 O O . VAL F 1 108 ? 151.880 53.467 -8.747 1.00 65.22 108 VAL F O 1
ATOM 6689 N N . ALA F 1 109 ? 152.045 51.231 -8.590 1.00 67.11 109 ALA F N 1
ATOM 6690 C CA . ALA F 1 109 ? 153.247 51.153 -9.414 1.00 68.68 109 ALA F CA 1
ATOM 6691 C C . ALA F 1 109 ? 152.978 51.696 -10.812 1.00 64.98 109 ALA F C 1
ATOM 6692 O O . ALA F 1 109 ? 153.773 52.458 -11.360 1.00 59.57 109 ALA F O 1
ATOM 6694 N N . LEU F 1 110 ? 151.851 51.291 -11.384 1.00 61.90 110 LEU F N 1
ATOM 6695 C CA . LEU F 1 110 ? 151.468 51.712 -12.725 1.00 65.28 110 LEU F CA 1
ATOM 6696 C C . LEU F 1 110 ? 151.216 53.215 -12.797 1.00 61.25 110 LEU F C 1
ATOM 6697 O O . LEU F 1 110 ? 151.714 53.893 -13.695 1.00 59.53 110 LEU F O 1
ATOM 6702 N N . LEU F 1 111 ? 150.433 53.723 -11.850 1.00 56.80 111 LEU F N 1
ATOM 6703 C CA . LEU F 1 111 ? 150.078 55.139 -11.817 1.00 64.83 111 LEU F CA 1
ATOM 6704 C C . LEU F 1 111 ? 151.288 56.068 -11.872 1.00 69.33 111 LEU F C 1
ATOM 6705 O O . LEU F 1 111 ? 151.354 56.956 -12.719 1.00 66.89 111 LEU F O 1
ATOM 6710 N N . TYR F 1 112 ? 152.250 55.846 -10.985 1.00 64.92 112 TYR F N 1
ATOM 6711 C CA . TYR F 1 112 ? 153.395 56.740 -10.858 1.00 61.21 112 TYR F CA 1
ATOM 6712 C C . TYR F 1 112 ? 154.517 56.330 -11.806 1.00 57.73 112 TYR F C 1
ATOM 6713 O O . TYR F 1 112 ? 155.621 56.872 -11.754 1.00 61.78 112 TYR F O 1
ATOM 6722 N N . ALA F 1 113 ? 154.211 55.363 -12.668 1.00 56.65 113 ALA F N 1
ATOM 6723 C CA . ALA F 1 113 ? 155.038 55.040 -13.825 1.00 61.53 113 ALA F CA 1
ATOM 6724 C C . ALA F 1 113 ? 154.479 55.689 -15.089 1.00 65.98 113 ALA F C 1
ATOM 6725 O O . ALA F 1 113 ? 155.119 55.662 -16.138 1.00 61.22 113 ALA F O 1
ATOM 6727 N N . ASN F 1 114 ? 153.281 56.259 -14.981 1.00 69.30 114 ASN F N 1
ATOM 6728 C CA . ASN F 1 114 ? 152.580 56.843 -16.121 1.00 65.52 114 ASN F CA 1
ATOM 6729 C C . ASN F 1 114 ? 152.916 58.321 -16.326 1.00 69.38 114 ASN F C 1
ATOM 6730 O O . ASN F 1 114 ? 152.475 59.174 -15.556 1.00 66.18 114 ASN F O 1
ATOM 6735 N N . ARG F 1 115 ? 153.699 58.623 -17.359 1.00 69.51 115 ARG F N 1
ATOM 6736 C CA . ARG F 1 115 ? 154.104 60.002 -17.642 1.00 77.08 115 ARG F CA 1
ATOM 6737 C C . ARG F 1 115 ? 152.914 60.925 -17.899 1.00 73.50 115 ARG F C 1
ATOM 6738 O O . ARG F 1 115 ? 153.038 62.146 -17.807 1.00 68.77 115 ARG F O 1
ATOM 6746 N N . TRP F 1 116 ? 151.765 60.337 -18.214 1.00 65.99 116 TRP F N 1
ATOM 6747 C CA . TRP F 1 116 ? 150.586 61.113 -18.557 1.00 70.31 116 TRP F CA 1
ATOM 6748 C C . TRP F 1 116 ? 149.739 61.426 -17.336 1.00 72.18 116 TRP F C 1
ATOM 6749 O O . TRP F 1 116 ? 148.665 62.014 -17.457 1.00 74.07 116 TRP F O 1
ATOM 6760 N N . ARG F 1 117 ? 150.216 61.029 -16.161 1.00 67.85 117 ARG F N 1
ATOM 6761 C CA . ARG F 1 117 ? 149.409 61.114 -14.952 1.00 68.77 117 ARG F CA 1
ATOM 6762 C C . ARG F 1 117 ? 149.245 62.560 -14.477 1.00 61.31 117 ARG F C 1
ATOM 6763 O O . ARG F 1 117 ? 150.077 63.415 -14.782 1.00 65.07 117 ARG F O 1
ATOM 6771 N N . PRO F 1 118 ? 148.165 62.834 -13.725 1.00 64.06 118 PRO F N 1
ATOM 6772 C CA . PRO F 1 118 ? 147.976 64.104 -13.008 1.00 63.18 118 PRO F CA 1
ATOM 6773 C C . PRO F 1 118 ? 149.092 64.377 -11.998 1.00 71.99 118 PRO F C 1
ATOM 6774 O O . PRO F 1 118 ? 149.472 63.475 -11.251 1.00 76.93 118 PRO F O 1
ATOM 6778 N N . ARG F 1 119 ? 149.604 65.608 -11.991 1.00 69.89 119 ARG F N 1
ATOM 6779 C CA . ARG F 1 119 ? 150.749 65.991 -11.154 1.00 68.42 119 ARG F CA 1
ATOM 6780 C C . ARG F 1 119 ? 150.386 66.924 -10.006 1.00 78.42 119 ARG F C 1
ATOM 6781 O O . ARG F 1 119 ? 151.225 67.645 -9.465 1.00 84.91 119 ARG F O 1
ATOM 6789 N N . ASP F 1 120 ? 149.108 66.901 -9.672 1.00 80.25 120 ASP F N 1
ATOM 6790 C CA . ASP F 1 120 ? 148.537 67.651 -8.573 1.00 84.71 120 ASP F CA 1
ATOM 6791 C C . ASP F 1 120 ? 149.109 67.259 -7.214 1.00 85.72 120 ASP F C 1
ATOM 6792 O O . ASP F 1 120 ? 148.983 66.110 -6.812 1.00 87.50 120 ASP F O 1
ATOM 6797 N N . PRO F 1 121 ? 149.745 68.212 -6.503 1.00 86.79 121 PRO F N 1
ATOM 6798 C CA . PRO F 1 121 ? 150.247 67.864 -5.167 1.00 86.06 121 PRO F CA 1
ATOM 6799 C C . PRO F 1 121 ? 149.148 67.468 -4.179 1.00 88.08 121 PRO F C 1
ATOM 6800 O O . PRO F 1 121 ? 149.439 66.814 -3.176 1.00 89.41 121 PRO F O 1
ATOM 6804 N N . THR F 1 122 ? 147.909 67.869 -4.454 1.00 85.42 122 THR F N 1
ATOM 6805 C CA . THR F 1 122 ? 146.781 67.567 -3.571 1.00 89.26 122 THR F CA 1
ATOM 6806 C C . THR F 1 122 ? 146.556 66.056 -3.428 1.00 88.48 122 THR F C 1
ATOM 6807 O O . THR F 1 122 ? 146.016 65.597 -2.423 1.00 91.22 122 THR F O 1
ATOM 6811 N N . GLN F 1 123 ? 146.965 65.290 -4.436 1.00 84.01 123 GLN F N 1
ATOM 6812 C CA . GLN F 1 123 ? 146.740 63.845 -4.440 1.00 84.22 123 GLN F CA 1
ATOM 6813 C C . GLN F 1 123 ? 147.469 63.173 -3.286 1.00 86.25 123 GLN F C 1
ATOM 6814 O O . GLN F 1 123 ? 147.047 62.123 -2.803 1.00 84.17 123 GLN F O 1
ATOM 6820 N N . PHE F 1 124 ? 148.562 63.785 -2.846 1.00 85.35 124 PHE F N 1
ATOM 6821 C CA . PHE F 1 124 ? 149.361 63.227 -1.766 1.00 87.28 124 PHE F CA 1
ATOM 6822 C C . PHE F 1 124 ? 148.793 63.616 -0.403 1.00 90.91 124 PHE F C 1
ATOM 6823 O O . PHE F 1 124 ? 149.367 63.281 0.635 1.00 90.99 124 PHE F O 1
ATOM 6831 N N . ASP F 1 125 ? 147.668 64.327 -0.415 1.00 88.11 125 ASP F N 1
ATOM 6832 C CA . ASP F 1 125 ? 146.941 64.655 0.807 1.00 84.83 125 ASP F CA 1
ATOM 6833 C C . ASP F 1 125 ? 145.809 63.662 1.061 1.00 84.19 125 ASP F C 1
ATOM 6834 O O . ASP F 1 125 ? 145.144 63.721 2.095 1.00 84.49 125 ASP F O 1
ATOM 6839 N N . ARG F 1 126 ? 145.593 62.755 0.112 1.00 82.06 126 ARG F N 1
ATOM 6840 C CA . ARG F 1 126 ? 144.562 61.731 0.243 1.00 82.88 126 ARG F CA 1
ATOM 6841 C C . ARG F 1 126 ? 144.946 60.743 1.337 1.00 86.53 126 ARG F C 1
ATOM 6842 O O . ARG F 1 126 ? 146.090 60.738 1.794 1.00 88.09 126 ARG F O 1
ATOM 6844 N N . PRO F 1 127 ? 143.995 59.894 1.757 1.00 87.95 127 PRO F N 1
ATOM 6845 C CA . PRO F 1 127 ? 144.256 59.076 2.947 1.00 88.70 127 PRO F CA 1
ATOM 6846 C C . PRO F 1 127 ? 145.231 57.932 2.685 1.00 88.16 127 PRO F C 1
ATOM 6847 O O . PRO F 1 127 ? 145.761 57.358 3.636 1.00 84.97 127 PRO F O 1
ATOM 6851 N N . GLY F 1 128 ? 145.463 57.612 1.415 1.00 85.77 128 GLY F N 1
ATOM 6852 C CA . GLY F 1 128 ? 146.410 56.575 1.048 1.00 81.49 128 GLY F CA 1
ATOM 6853 C C . GLY F 1 128 ? 147.858 56.965 1.275 1.00 80.64 128 GLY F C 1
ATOM 6854 O O . GLY F 1 128 ? 148.759 56.159 1.049 1.00 78.60 128 GLY F O 1
ATOM 6855 N N . TRP F 1 129 ? 148.078 58.201 1.717 1.00 78.94 129 TRP F N 1
ATOM 6856 C CA . TRP F 1 129 ? 149.420 58.720 1.948 1.00 79.12 129 TRP F CA 1
ATOM 6857 C C . TRP F 1 129 ? 149.639 59.150 3.389 1.00 80.09 129 TRP F C 1
ATOM 6858 O O . TRP F 1 129 ? 148.754 59.729 4.017 1.00 84.03 129 TRP F O 1
ATOM 6869 N N . ALA F 1 130 ? 150.825 58.847 3.906 1.00 76.82 130 ALA F N 1
ATOM 6870 C CA . ALA F 1 130 ? 151.290 59.424 5.157 1.00 75.44 130 ALA F CA 1
ATOM 6871 C C . ALA F 1 130 ? 152.406 60.402 4.819 1.00 77.86 130 ALA F C 1
ATOM 6872 O O . ALA F 1 130 ? 152.949 60.370 3.714 1.00 81.16 130 ALA F O 1
ATOM 6874 N N . ARG F 1 131 ? 152.754 61.259 5.772 1.00 76.91 131 ARG F N 1
ATOM 6875 C CA . ARG F 1 131 ? 153.828 62.228 5.577 1.00 86.01 131 ARG F CA 1
ATOM 6876 C C . ARG F 1 131 ? 154.997 61.894 6.492 1.00 92.85 131 ARG F C 1
ATOM 6877 O O . ARG F 1 131 ? 154.829 61.727 7.700 1.00 97.60 131 ARG F O 1
ATOM 6879 N N . GLY F 1 132 ? 156.185 61.801 5.904 1.00 88.38 132 GLY F N 1
ATOM 6880 C CA . GLY F 1 132 ? 157.372 61.413 6.641 1.00 89.45 132 GLY F CA 1
ATOM 6881 C C . GLY F 1 132 ? 157.702 62.429 7.710 1.00 93.41 132 GLY F C 1
ATOM 6882 O O . GLY F 1 132 ? 157.698 63.633 7.459 1.00 96.33 132 GLY F O 1
ATOM 6883 N N . ALA F 1 133 ? 157.991 61.936 8.909 1.00 95.87 133 ALA F N 1
ATOM 6884 C CA . ALA F 1 133 ? 158.202 62.800 10.059 1.00 91.22 133 ALA F CA 1
ATOM 6885 C C . ALA F 1 133 ? 159.395 63.723 9.852 1.00 94.69 133 ALA F C 1
ATOM 6886 O O . ALA F 1 133 ? 159.380 64.875 10.284 1.00 99.11 133 ALA F O 1
ATOM 6888 N N . ARG F 1 134 ? 160.423 63.211 9.184 1.00 91.55 134 ARG F N 1
ATOM 6889 C CA . ARG F 1 134 ? 161.679 63.937 9.030 1.00 93.43 134 ARG F CA 1
ATOM 6890 C C . ARG F 1 134 ? 161.767 64.781 7.758 1.00 92.75 134 ARG F C 1
ATOM 6891 O O . ARG F 1 134 ? 162.428 65.820 7.745 1.00 89.43 134 ARG F O 1
ATOM 6899 N N . THR F 1 135 ? 161.100 64.336 6.697 1.00 89.76 135 THR F N 1
ATOM 6900 C CA . THR F 1 135 ? 161.239 64.958 5.382 1.00 92.43 135 THR F CA 1
ATOM 6901 C C . THR F 1 135 ? 159.911 65.500 4.851 1.00 92.06 135 THR F C 1
ATOM 6902 O O . THR F 1 135 ? 159.886 66.274 3.893 1.00 91.87 135 THR F O 1
ATOM 6906 N N . GLY F 1 136 ? 158.813 65.089 5.477 1.00 90.94 136 GLY F N 1
ATOM 6907 C CA . GLY F 1 136 ? 157.484 65.423 4.996 1.00 88.08 136 GLY F CA 1
ATOM 6908 C C . GLY F 1 136 ? 157.150 64.781 3.663 1.00 89.81 136 GLY F C 1
ATOM 6909 O O . GLY F 1 136 ? 156.132 65.105 3.053 1.00 90.53 136 GLY F O 1
ATOM 6910 N N . ALA F 1 137 ? 158.003 63.867 3.212 1.00 87.86 137 ALA F N 1
ATOM 6911 C CA . ALA F 1 137 ? 157.802 63.201 1.934 1.00 84.30 137 ALA F CA 1
ATOM 6912 C C . ALA F 1 137 ? 156.643 62.213 2.029 1.00 83.90 137 ALA F C 1
ATOM 6913 O O . ALA F 1 137 ? 156.494 61.533 3.045 1.00 84.57 137 ALA F O 1
ATOM 6915 N N . PRO F 1 138 ? 155.817 62.125 0.973 1.00 84.36 138 PRO F N 1
ATOM 6916 C CA . PRO F 1 138 ? 154.731 61.139 1.023 1.00 81.84 138 PRO F CA 1
ATOM 6917 C C . PRO F 1 138 ? 155.233 59.701 1.128 1.00 80.98 138 PRO F C 1
ATOM 6918 O O . PRO F 1 138 ? 156.174 59.315 0.437 1.00 77.83 138 PRO F O 1
ATOM 6922 N N . LEU F 1 139 ? 154.599 58.929 2.005 1.00 79.43 139 LEU F N 1
ATOM 6923 C CA . LEU F 1 139 ? 154.886 57.508 2.161 1.00 76.10 139 LEU F CA 1
ATOM 6924 C C . LEU F 1 139 ? 153.581 56.733 2.036 1.00 73.28 139 LEU F C 1
ATOM 6925 O O . LEU F 1 139 ? 152.575 57.091 2.650 1.00 76.87 139 LEU F O 1
ATOM 6930 N N . ALA F 1 140 ? 153.604 55.675 1.233 1.00 71.41 140 ALA F N 1
ATOM 6931 C CA . ALA F 1 140 ? 152.399 54.916 0.916 1.00 67.47 140 ALA F CA 1
ATOM 6932 C C . ALA F 1 140 ? 151.953 54.008 2.055 1.00 76.38 140 ALA F C 1
ATOM 6933 O O . ALA F 1 140 ? 152.717 53.167 2.527 1.00 79.41 140 ALA F O 1
ATOM 6935 N N . ARG F 1 141 ? 150.715 54.191 2.501 1.00 74.97 141 ARG F N 1
ATOM 6936 C CA . ARG F 1 141 ? 150.122 53.287 3.472 1.00 70.57 141 ARG F CA 1
ATOM 6937 C C . ARG F 1 141 ? 149.977 51.907 2.846 1.00 70.82 141 ARG F C 1
ATOM 6938 O O . ARG F 1 141 ? 149.693 51.791 1.654 1.00 67.82 141 ARG F O 1
ATOM 6946 N N . GLY F 1 142 ? 150.183 50.865 3.646 1.00 73.79 142 GLY F N 1
ATOM 6947 C CA . GLY F 1 142 ? 150.074 49.501 3.159 1.00 68.07 142 GLY F CA 1
ATOM 6948 C C . GLY F 1 142 ? 151.359 48.958 2.565 1.00 64.89 142 GLY F C 1
ATOM 6949 O O . GLY F 1 142 ? 151.413 47.800 2.156 1.00 61.42 142 GLY F O 1
ATOM 6950 N N . ALA F 1 143 ? 152.393 49.790 2.509 1.00 66.51 143 ALA F N 1
ATOM 6951 C CA . ALA F 1 143 ? 153.678 49.362 1.973 1.00 67.92 143 ALA F CA 1
ATOM 6952 C C . ALA F 1 143 ? 154.347 48.333 2.881 1.00 69.93 143 ALA F C 1
ATOM 6953 O O . ALA F 1 143 ? 154.067 48.270 4.078 1.00 70.90 143 ALA F O 1
ATOM 6955 N N . LEU F 1 144 ? 155.228 47.525 2.300 1.00 70.19 144 LEU F N 1
ATOM 6956 C CA . LEU F 1 144 ? 156.023 46.570 3.065 1.00 62.84 144 LEU F CA 1
ATOM 6957 C C . LEU F 1 144 ? 157.051 47.288 3.941 1.00 61.36 144 LEU F C 1
ATOM 6958 O O . LEU F 1 144 ? 157.427 46.783 4.998 1.00 65.34 144 LEU F O 1
ATOM 6963 N N . ALA F 1 145 ? 157.510 48.458 3.500 1.00 61.01 145 ALA F N 1
ATOM 6964 C CA . ALA F 1 145 ? 158.494 49.224 4.263 1.00 63.99 145 ALA F CA 1
ATOM 6965 C C . ALA F 1 145 ? 158.546 50.683 3.809 1.00 66.75 145 ALA F C 1
ATOM 6966 O O . ALA F 1 145 ? 158.200 50.998 2.670 1.00 68.72 145 ALA F O 1
ATOM 6968 N N . TRP F 1 146 ? 158.981 51.558 4.715 1.00 67.26 146 TRP F N 1
ATOM 6969 C CA . TRP F 1 146 ? 159.187 52.978 4.425 1.00 71.01 146 TRP F CA 1
ATOM 6970 C C . TRP F 1 146 ? 160.636 53.377 4.671 1.00 72.88 146 TRP F C 1
ATOM 6971 O O . TRP F 1 146 ? 161.277 52.857 5.583 1.00 77.56 146 TRP F O 1
ATOM 6982 N N . PHE F 1 147 ? 161.151 54.291 3.853 1.00 70.08 147 PHE F N 1
ATOM 6983 C CA . PHE F 1 147 ? 162.446 54.908 4.120 1.00 71.34 147 PHE F CA 1
ATOM 6984 C C . PHE F 1 147 ? 162.353 56.424 3.944 1.00 76.06 147 PHE F C 1
ATOM 6985 O O . PHE F 1 147 ? 161.682 56.903 3.032 1.00 77.37 147 PHE F O 1
ATOM 6993 N N . GLU F 1 148 ? 163.026 57.168 4.822 1.00 79.03 148 GLU F N 1
ATOM 6994 C CA . GLU F 1 148 ? 163.295 58.588 4.589 1.00 85.18 148 GLU F CA 1
ATOM 6995 C C . GLU F 1 148 ? 164.791 58.777 4.478 1.00 82.96 148 GLU F C 1
ATOM 6996 O O . GLU F 1 148 ? 165.561 58.170 5.223 1.00 83.50 148 GLU F O 1
ATOM 7002 N N . CYS F 1 149 ? 165.197 59.627 3.544 1.00 82.61 149 CYS F N 1
ATOM 7003 C CA . CYS F 1 149 ? 166.606 59.808 3.246 1.00 83.12 149 CYS F CA 1
ATOM 7004 C C . CYS F 1 149 ? 166.938 61.271 3.020 1.00 87.54 149 CYS F C 1
ATOM 7005 O O . CYS F 1 149 ? 166.095 62.050 2.576 1.00 89.37 149 CYS F O 1
ATOM 7008 N N . ALA F 1 150 ? 168.176 61.631 3.335 1.00 85.96 150 ALA F N 1
ATOM 7009 C CA . ALA F 1 150 ? 168.734 62.916 2.951 1.00 83.39 150 ALA F CA 1
ATOM 7010 C C . ALA F 1 150 ? 169.676 62.656 1.794 1.00 81.31 150 ALA F C 1
ATOM 7011 O O . ALA F 1 150 ? 170.430 61.683 1.819 1.00 81.83 150 ALA F O 1
ATOM 7013 N N . LEU F 1 151 ? 169.640 63.512 0.780 1.00 85.06 151 LEU F N 1
ATOM 7014 C CA . LEU F 1 151 ? 170.488 63.299 -0.379 1.00 84.12 151 LEU F CA 1
ATOM 7015 C C . LEU F 1 151 ? 171.934 63.434 0.065 1.00 86.25 151 LEU F C 1
ATOM 7016 O O . LEU F 1 151 ? 172.348 64.479 0.565 1.00 86.47 151 LEU F O 1
ATOM 7021 N N . TRP F 1 152 ? 172.698 62.366 -0.133 1.00 86.63 152 TRP F N 1
ATOM 7022 C CA . TRP F 1 152 ? 174.089 62.323 0.288 1.00 84.55 152 TRP F CA 1
ATOM 7023 C C . TRP F 1 152 ? 174.880 62.840 -0.893 1.00 86.00 152 TRP F C 1
ATOM 7024 O O . TRP F 1 152 ? 175.526 63.885 -0.813 1.00 90.96 152 TRP F O 1
ATOM 7035 N N . ARG F 1 153 ? 174.761 62.135 -2.011 1.00 83.94 153 ARG F N 1
ATOM 7036 C CA . ARG F 1 153 ? 175.371 62.562 -3.260 1.00 81.95 153 ARG F CA 1
ATOM 7037 C C . ARG F 1 153 ? 174.614 62.063 -4.480 1.00 81.24 153 ARG F C 1
ATOM 7038 O O . ARG F 1 153 ? 173.909 61.056 -4.425 1.00 81.85 153 ARG F O 1
ATOM 7046 N N . ALA F 1 154 ? 174.795 62.782 -5.584 1.00 83.84 154 ALA F N 1
ATOM 7047 C CA . ALA F 1 154 ? 174.233 62.411 -6.874 1.00 77.82 154 ALA F CA 1
ATOM 7048 C C . ALA F 1 154 ? 175.364 62.236 -7.877 1.00 74.22 154 ALA F C 1
ATOM 7049 O O . ALA F 1 154 ? 176.129 63.167 -8.127 1.00 75.00 154 ALA F O 1
ATOM 7051 N N . TYR F 1 155 ? 175.457 61.039 -8.449 1.00 75.78 155 TYR F N 1
ATOM 7052 C CA . TYR F 1 155 ? 176.557 60.682 -9.339 1.00 77.78 155 TYR F CA 1
ATOM 7053 C C . TYR F 1 155 ? 176.072 60.561 -10.781 1.00 73.11 155 TYR F C 1
ATOM 7054 O O . TYR F 1 155 ? 174.987 60.034 -11.025 1.00 80.68 155 TYR F O 1
ATOM 7063 N N . ASP F 1 156 ? 176.866 61.049 -11.734 1.00 73.51 156 ASP F N 1
ATOM 7064 C CA . ASP F 1 156 ? 176.526 60.884 -13.146 1.00 83.74 156 ASP F CA 1
ATOM 7065 C C . ASP F 1 156 ? 176.544 59.410 -13.503 1.00 79.73 156 ASP F C 1
ATOM 7066 O O . ASP F 1 156 ? 177.361 58.645 -12.992 1.00 87.92 156 ASP F O 1
ATOM 7071 N N . ALA F 1 157 ? 175.628 59.020 -14.380 1.00 79.39 157 ALA F N 1
ATOM 7072 C CA . ALA F 1 157 ? 175.495 57.630 -14.777 1.00 79.78 157 ALA F CA 1
ATOM 7073 C C . ALA F 1 157 ? 174.791 57.545 -16.122 1.00 79.05 157 ALA F C 1
ATOM 7074 O O . ALA F 1 157 ? 173.724 56.942 -16.246 1.00 76.39 157 ALA F O 1
ATOM 7076 N N . GLY F 1 158 ? 175.404 58.153 -17.130 1.00 78.59 158 GLY F N 1
ATOM 7077 C CA . GLY F 1 158 ? 174.839 58.172 -18.464 1.00 79.04 158 GLY F CA 1
ATOM 7078 C C . GLY F 1 158 ? 173.544 58.958 -18.509 1.00 77.00 158 GLY F C 1
ATOM 7079 O O . GLY F 1 158 ? 173.492 60.112 -18.080 1.00 77.67 158 GLY F O 1
ATOM 7080 N N . ASP F 1 159 ? 172.496 58.330 -19.031 1.00 76.41 159 ASP F N 1
ATOM 7081 C CA . ASP F 1 159 ? 171.204 58.990 -19.187 1.00 77.26 159 ASP F CA 1
ATOM 7082 C C . ASP F 1 159 ? 170.396 58.988 -17.883 1.00 81.40 159 ASP F C 1
ATOM 7083 O O . ASP F 1 159 ? 169.266 59.475 -17.844 1.00 82.12 159 ASP F O 1
ATOM 7088 N N . HIS F 1 160 ? 170.993 58.438 -16.827 1.00 79.95 160 HIS F N 1
ATOM 7089 C CA . HIS F 1 160 ? 170.444 58.504 -15.473 1.00 73.34 160 HIS F CA 1
ATOM 7090 C C . HIS F 1 160 ? 171.471 59.154 -14.558 1.00 78.65 160 HIS F C 1
ATOM 7091 O O . HIS F 1 160 ? 172.630 59.328 -14.940 1.00 79.84 160 HIS F O 1
ATOM 7098 N N . SER F 1 161 ? 171.039 59.521 -13.357 1.00 80.56 161 SER F N 1
ATOM 7099 C CA . SER F 1 161 ? 171.965 59.828 -12.275 1.00 79.40 161 SER F CA 1
ATOM 7100 C C . SER F 1 161 ? 171.717 58.874 -11.114 1.00 78.31 161 SER F C 1
ATOM 7101 O O . SER F 1 161 ? 170.585 58.454 -10.873 1.00 73.41 161 SER F O 1
ATOM 7104 N N . ILE F 1 162 ? 172.782 58.542 -10.394 1.00 75.30 162 ILE F N 1
ATOM 7105 C CA . ILE F 1 162 ? 172.683 57.687 -9.221 1.00 71.52 162 ILE F CA 1
ATOM 7106 C C . ILE F 1 162 ? 172.545 58.539 -7.970 1.00 68.76 162 ILE F C 1
ATOM 7107 O O . ILE F 1 162 ? 173.472 59.256 -7.591 1.00 72.78 162 ILE F O 1
ATOM 7112 N N . PHE F 1 163 ? 171.389 58.444 -7.322 1.00 69.90 163 PHE F N 1
ATOM 7113 C CA . PHE F 1 163 ? 171.119 59.241 -6.134 1.00 73.18 163 PHE F CA 1
ATOM 7114 C C . PHE F 1 163 ? 171.360 58.413 -4.887 1.00 74.36 163 PHE F C 1
ATOM 7115 O O . PHE F 1 163 ? 170.614 57.479 -4.607 1.00 74.66 163 PHE F O 1
ATOM 7123 N N . VAL F 1 164 ? 172.400 58.770 -4.139 1.00 74.39 164 VAL F N 1
ATOM 7124 C CA . VAL F 1 164 ? 172.734 58.088 -2.896 1.00 78.53 164 VAL F CA 1
ATOM 7125 C C . VAL F 1 164 ? 172.170 58.857 -1.715 1.00 80.40 164 VAL F C 1
ATOM 7126 O O . VAL F 1 164 ? 172.480 60.032 -1.524 1.00 80.02 164 VAL F O 1
ATOM 7130 N N . GLY F 1 165 ? 171.332 58.184 -0.934 1.00 77.59 165 GLY F N 1
ATOM 7131 C CA . GLY F 1 165 ? 170.720 58.783 0.236 1.00 81.37 165 GLY F CA 1
ATOM 7132 C C . GLY F 1 165 ? 171.197 58.145 1.521 1.00 83.56 165 GLY F C 1
ATOM 7133 O O . GLY F 1 165 ? 171.256 56.920 1.625 1.00 84.76 165 GLY F O 1
ATOM 7134 N N . ARG F 1 166 ? 171.542 58.976 2.498 1.00 83.58 166 ARG F N 1
ATOM 7135 C CA . ARG F 1 166 ? 171.799 58.497 3.848 1.00 79.65 166 ARG F CA 1
ATOM 7136 C C . ARG F 1 166 ? 170.474 58.484 4.601 1.00 80.58 166 ARG F C 1
ATOM 7137 O O . ARG F 1 166 ? 169.772 59.493 4.654 1.00 83.52 166 ARG F O 1
ATOM 7139 N N . LEU F 1 167 ? 170.141 57.337 5.183 1.00 76.59 167 LEU F N 1
ATOM 7140 C CA . LEU F 1 167 ? 168.850 57.145 5.839 1.00 77.98 167 LEU F CA 1
ATOM 7141 C C . LEU F 1 167 ? 168.681 58.017 7.085 1.00 81.40 167 LEU F C 1
ATOM 7142 O O . LEU F 1 167 ? 169.601 58.134 7.893 1.00 73.17 167 LEU F O 1
ATOM 7147 N N . LEU F 1 168 ? 167.501 58.622 7.232 1.00 84.12 168 LEU F N 1
ATOM 7148 C CA . LEU F 1 168 ? 167.138 59.339 8.459 1.00 83.59 168 LEU F CA 1
ATOM 7149 C C . LEU F 1 168 ? 166.179 58.486 9.281 1.00 81.47 168 LEU F C 1
ATOM 7150 O O . LEU F 1 168 ? 166.220 58.490 10.512 1.00 79.79 168 LEU F O 1
ATOM 7155 N N . THR F 1 169 ? 165.313 57.759 8.583 1.00 79.46 169 THR F N 1
ATOM 7156 C CA . THR F 1 169 ? 164.404 56.810 9.212 1.00 74.83 169 THR F CA 1
ATOM 7157 C C . THR F 1 169 ? 164.181 55.621 8.292 1.00 74.53 169 THR F C 1
ATOM 7158 O O . THR F 1 169 ? 164.370 55.707 7.079 1.00 76.67 169 THR F O 1
ATOM 7162 N N . ALA F 1 170 ? 163.766 54.515 8.892 1.00 75.12 170 ALA F N 1
ATOM 7163 C CA . ALA F 1 170 ? 163.462 53.295 8.166 1.00 72.12 170 ALA F CA 1
ATOM 7164 C C . ALA F 1 170 ? 162.549 52.472 9.053 1.00 68.82 170 ALA F C 1
ATOM 7165 O O . ALA F 1 170 ? 162.682 52.489 10.276 1.00 71.98 170 ALA F O 1
ATOM 7167 N N . GLU F 1 171 ? 161.616 51.760 8.440 1.00 68.93 171 GLU F N 1
ATOM 7168 C CA . GLU F 1 171 ? 160.574 51.082 9.190 1.00 68.26 171 GLU F CA 1
ATOM 7169 C C . GLU F 1 171 ? 159.982 49.963 8.361 1.00 67.21 171 GLU F C 1
ATOM 7170 O O . GLU F 1 171 ? 159.569 50.184 7.224 1.00 73.24 171 GLU F O 1
ATOM 7176 N N . ARG F 1 172 ? 159.940 48.764 8.934 1.00 72.06 172 ARG F N 1
ATOM 7177 C CA . ARG F 1 172 ? 159.341 47.626 8.254 1.00 63.49 172 ARG F CA 1
ATOM 7178 C C . ARG F 1 172 ? 157.967 47.365 8.851 1.00 64.05 172 ARG F C 1
ATOM 7179 O O . ARG F 1 172 ? 157.793 47.374 10.071 1.00 66.56 172 ARG F O 1
ATOM 7187 N N . HIS F 1 173 ? 156.995 47.130 7.979 1.00 69.18 173 HIS F N 1
ATOM 7188 C CA . HIS F 1 173 ? 155.625 46.869 8.393 1.00 67.23 173 HIS F CA 1
ATOM 7189 C C . HIS F 1 173 ? 155.341 45.380 8.231 1.00 64.86 173 HIS F C 1
ATOM 7190 O O . HIS F 1 173 ? 156.255 44.610 7.937 1.00 72.62 173 HIS F O 1
ATOM 7197 N N . ASP F 1 174 ? 154.091 44.970 8.436 1.00 65.04 174 ASP F N 1
ATOM 7198 C CA . ASP F 1 174 ? 153.724 43.561 8.306 1.00 65.88 174 ASP F CA 1
ATOM 7199 C C . ASP F 1 174 ? 154.175 42.951 6.988 1.00 68.50 174 ASP F C 1
ATOM 7200 O O . ASP F 1 174 ? 154.007 43.542 5.920 1.00 73.39 174 ASP F O 1
ATOM 7205 N N . ARG F 1 175 ? 154.756 41.761 7.080 1.00 72.28 175 ARG F N 1
ATOM 7206 C CA . ARG F 1 175 ? 155.124 41.005 5.897 1.00 70.61 175 ARG F CA 1
ATOM 7207 C C . ARG F 1 175 ? 153.880 40.416 5.265 1.00 69.49 175 ARG F C 1
ATOM 7208 O O . ARG F 1 175 ? 153.071 39.762 5.922 1.00 69.18 175 ARG F O 1
ATOM 7216 N N . ARG F 1 176 ? 153.744 40.669 3.974 1.00 67.25 176 ARG F N 1
ATOM 7217 C CA . ARG F 1 176 ? 152.698 40.083 3.164 1.00 66.95 176 ARG F CA 1
ATOM 7218 C C . ARG F 1 176 ? 153.260 40.022 1.755 1.00 63.39 176 ARG F C 1
ATOM 7219 O O . ARG F 1 176 ? 154.400 40.430 1.529 1.00 66.75 176 ARG F O 1
ATOM 7227 N N . ASP F 1 177 ? 152.476 39.505 0.817 1.00 59.19 177 ASP F N 1
ATOM 7228 C CA . ASP F 1 177 ? 152.948 39.316 -0.547 1.00 62.12 177 ASP F CA 1
ATOM 7229 C C . ASP F 1 177 ? 153.551 40.601 -1.117 1.00 63.19 177 ASP F C 1
ATOM 7230 O O . ASP F 1 177 ? 152.986 41.682 -0.957 1.00 57.07 177 ASP F O 1
ATOM 7235 N N . ALA F 1 178 ? 154.694 40.472 -1.787 1.00 63.86 178 ALA F N 1
ATOM 7236 C CA . ALA F 1 178 ? 155.439 41.625 -2.286 1.00 57.35 178 ALA F CA 1
ATOM 7237 C C . ALA F 1 178 ? 155.235 41.797 -3.785 1.00 53.76 178 ALA F C 1
ATOM 7238 O O . ALA F 1 178 ? 155.026 40.823 -4.506 1.00 47.36 178 ALA F O 1
ATOM 7240 N N . LEU F 1 179 ? 155.300 43.043 -4.247 1.00 58.87 179 LEU F N 1
ATOM 7241 C CA . LEU F 1 179 ? 155.190 43.333 -5.671 1.00 55.41 179 LEU F CA 1
ATOM 7242 C C . LEU F 1 179 ? 156.537 43.122 -6.341 1.00 47.19 179 LEU F C 1
ATOM 7243 O O . LEU F 1 179 ? 157.544 43.688 -5.915 1.00 46.70 179 LEU F O 1
ATOM 7248 N N . VAL F 1 180 ? 156.545 42.305 -7.389 1.00 47.18 180 VAL F N 1
ATOM 7249 C CA . VAL F 1 180 ? 157.770 42.008 -8.117 1.00 52.56 180 VAL F CA 1
ATOM 7250 C C . VAL F 1 180 ? 157.621 42.259 -9.611 1.00 60.10 180 VAL F C 1
ATOM 7251 O O . VAL F 1 180 ? 156.589 41.955 -10.210 1.00 60.98 180 VAL F O 1
ATOM 7255 N N . TYR F 1 181 ? 158.679 42.815 -10.192 1.00 57.27 181 TYR F N 1
ATOM 7256 C CA . TYR F 1 181 ? 158.740 43.112 -11.616 1.00 58.44 181 TYR F CA 1
ATOM 7257 C C . TYR F 1 181 ? 159.855 42.312 -12.281 1.00 50.41 181 TYR F C 1
ATOM 7258 O O . TYR F 1 181 ? 161.042 42.544 -12.039 1.00 52.63 181 TYR F O 1
ATOM 7267 N N . HIS F 1 182 ? 159.451 41.367 -13.121 1.00 51.08 182 HIS F N 1
ATOM 7268 C CA . HIS F 1 182 ? 160.374 40.467 -13.796 1.00 48.46 182 HIS F CA 1
ATOM 7269 C C . HIS F 1 182 ? 159.852 40.095 -15.177 1.00 55.89 182 HIS F C 1
ATOM 7270 O O . HIS F 1 182 ? 158.653 39.883 -15.356 1.00 54.74 182 HIS F O 1
ATOM 7277 N N . SER F 1 183 ? 160.761 40.031 -16.146 1.00 53.45 183 SER F N 1
ATOM 7278 C CA . SER F 1 183 ? 160.422 39.716 -17.532 1.00 59.68 183 SER F CA 1
ATOM 7279 C C . SER F 1 183 ? 159.368 40.682 -18.079 1.00 61.39 183 SER F C 1
ATOM 7280 O O . SER F 1 183 ? 158.522 40.306 -18.890 1.00 60.36 183 SER F O 1
ATOM 7283 N N . GLY F 1 184 ? 159.436 41.936 -17.643 1.00 60.67 184 GLY F N 1
ATOM 7284 C CA . GLY F 1 184 ? 158.502 42.956 -18.091 1.00 64.79 184 GLY F CA 1
ATOM 7285 C C . GLY F 1 184 ? 157.079 42.762 -17.593 1.00 65.76 184 GLY F C 1
ATOM 7286 O O . GLY F 1 184 ? 156.148 43.396 -18.096 1.00 64.14 184 GLY F O 1
ATOM 7287 N N . GLN F 1 185 ? 156.915 41.882 -16.608 1.00 63.04 185 GLN F N 1
ATOM 7288 C CA . GLN F 1 185 ? 155.609 41.583 -16.025 1.00 57.26 185 GLN F CA 1
ATOM 7289 C C . GLN F 1 185 ? 155.585 41.958 -14.552 1.00 64.45 185 GLN F C 1
ATOM 7290 O O . GLN F 1 185 ? 156.609 41.874 -13.877 1.00 64.72 185 GLN F O 1
ATOM 7296 N N . PHE F 1 186 ? 154.420 42.356 -14.049 1.00 58.83 186 PHE F N 1
ATOM 7297 C CA . PHE F 1 186 ? 154.246 42.501 -12.607 1.00 58.49 186 PHE F CA 1
ATOM 7298 C C . PHE F 1 186 ? 153.857 41.171 -11.993 1.00 64.00 186 PHE F C 1
ATOM 7299 O O . PHE F 1 186 ? 153.063 40.415 -12.554 1.00 60.12 186 PHE F O 1
ATOM 7307 N N . ARG F 1 187 ? 154.429 40.903 -10.827 1.00 60.93 187 ARG F N 1
ATOM 7308 C CA . ARG F 1 187 ? 154.225 39.643 -10.133 1.00 60.85 187 ARG F CA 1
ATOM 7309 C C . ARG F 1 187 ? 154.032 39.814 -8.639 1.00 53.99 187 ARG F C 1
ATOM 7310 O O . ARG F 1 187 ? 154.488 40.787 -8.036 1.00 52.47 187 ARG F O 1
ATOM 7318 N N . GLY F 1 188 ? 153.348 38.839 -8.055 1.00 53.05 188 GLY F N 1
ATOM 7319 C CA . GLY F 1 188 ? 153.182 38.762 -6.621 1.00 58.66 188 GLY F CA 1
ATOM 7320 C C . GLY F 1 188 ? 154.117 37.698 -6.087 1.00 54.19 188 GLY F C 1
ATOM 7321 O O . GLY F 1 188 ? 154.132 36.569 -6.581 1.00 56.54 188 GLY F O 1
ATOM 7322 N N . LEU F 1 189 ? 154.901 38.059 -5.079 1.00 52.32 189 LEU F N 1
ATOM 7323 C CA . LEU F 1 189 ? 155.797 37.112 -4.430 1.00 53.21 189 LEU F CA 1
ATOM 7324 C C . LEU F 1 189 ? 155.222 36.813 -3.051 1.00 54.08 189 LEU F C 1
ATOM 7325 O O . LEU F 1 189 ? 155.206 37.693 -2.192 1.00 53.21 189 LEU F O 1
ATOM 7330 N N . PRO F 1 190 ? 154.745 35.575 -2.829 1.00 55.27 190 PRO F N 1
ATOM 7331 C CA . PRO F 1 190 ? 154.115 35.300 -1.532 1.00 60.40 190 PRO F CA 1
ATOM 7332 C C . PRO F 1 190 ? 155.079 35.414 -0.355 1.00 60.48 190 PRO F C 1
ATOM 7333 O O . PRO F 1 190 ? 156.236 35.008 -0.452 1.00 68.72 190 PRO F O 1
ATOM 7337 N N . ASP F 1 191 ? 154.586 35.974 0.745 1.00 59.55 191 ASP F N 1
ATOM 7338 C CA . ASP F 1 191 ? 155.375 36.131 1.960 1.00 70.85 191 ASP F CA 1
ATOM 7339 C C . ASP F 1 191 ? 154.439 36.330 3.147 1.00 74.26 191 ASP F C 1
ATOM 7340 O O . ASP F 1 191 ? 153.345 36.871 2.988 1.00 71.45 191 ASP F O 1
ATOM 7345 N N . ARG F 1 192 ? 154.862 35.890 4.329 1.00 76.79 192 ARG F N 1
ATOM 7346 C CA . ARG F 1 192 ? 154.050 36.042 5.533 1.00 73.68 192 ARG F CA 1
ATOM 7347 C C . ARG F 1 192 ? 154.914 36.189 6.781 1.00 71.46 192 ARG F C 1
ATOM 7348 O O . ARG F 1 192 ? 155.650 35.276 7.152 1.00 70.25 192 ARG F O 1
ATOM 7350 N N . ASP G 1 33 ? 225.887 -35.953 51.612 1.00 81.51 33 ASP G N 1
ATOM 7351 C CA . ASP G 1 33 ? 225.318 -34.648 51.932 1.00 83.10 33 ASP G CA 1
ATOM 7352 C C . ASP G 1 33 ? 226.368 -33.677 52.457 1.00 81.67 33 ASP G C 1
ATOM 7353 O O . ASP G 1 33 ? 227.071 -33.959 53.427 1.00 82.58 33 ASP G O 1
ATOM 7358 N N . SER G 1 34 ? 226.457 -32.527 51.797 1.00 83.82 34 SER G N 1
ATOM 7359 C CA . SER G 1 34 ? 227.457 -31.514 52.108 1.00 83.03 34 SER G CA 1
ATOM 7360 C C . SER G 1 34 ? 227.235 -30.844 53.464 1.00 81.94 34 SER G C 1
ATOM 7361 O O . SER G 1 34 ? 228.187 -30.636 54.215 1.00 81.42 34 SER G O 1
ATOM 7364 N N . ARG G 1 35 ? 225.986 -30.505 53.778 1.00 80.00 35 ARG G N 1
ATOM 7365 C CA . ARG G 1 35 ? 225.684 -29.778 55.009 1.00 76.87 35 ARG G CA 1
ATOM 7366 C C . ARG G 1 35 ? 225.915 -30.661 56.233 1.00 74.91 35 ARG G C 1
ATOM 7367 O O . ARG G 1 35 ? 226.401 -30.201 57.267 1.00 71.27 35 ARG G O 1
ATOM 7369 N N . SER G 1 36 ? 225.570 -31.937 56.102 1.00 73.56 36 SER G N 1
ATOM 7370 C CA . SER G 1 36 ? 225.710 -32.882 57.202 1.00 75.26 36 SER G CA 1
ATOM 7371 C C . SER G 1 36 ? 227.185 -33.136 57.499 1.00 78.07 36 SER G C 1
ATOM 7372 O O . SER G 1 36 ? 227.627 -33.045 58.642 1.00 70.18 36 SER G O 1
ATOM 7375 N N . LEU G 1 37 ? 227.940 -33.445 56.451 1.00 78.02 37 LEU G N 1
ATOM 7376 C CA . LEU G 1 37 ? 229.356 -33.769 56.579 1.00 73.05 37 LEU G CA 1
ATOM 7377 C C . LEU G 1 37 ? 230.175 -32.562 57.026 1.00 70.43 37 LEU G C 1
ATOM 7378 O O . LEU G 1 37 ? 231.105 -32.697 57.821 1.00 75.55 37 LEU G O 1
ATOM 7383 N N . ARG G 1 38 ? 229.838 -31.388 56.501 1.00 68.94 38 ARG G N 1
ATOM 7384 C CA . ARG G 1 38 ? 230.495 -30.154 56.913 1.00 66.06 38 ARG G CA 1
ATOM 7385 C C . ARG G 1 38 ? 230.279 -29.947 58.409 1.00 67.24 38 ARG G C 1
ATOM 7386 O O . ARG G 1 38 ? 231.140 -29.409 59.110 1.00 64.62 38 ARG G O 1
ATOM 7388 N N . GLY G 1 39 ? 229.116 -30.378 58.886 1.00 63.79 39 GLY G N 1
ATOM 7389 C CA . GLY G 1 39 ? 228.778 -30.311 60.296 1.00 68.40 39 GLY G CA 1
ATOM 7390 C C . GLY G 1 39 ? 229.631 -31.199 61.186 1.00 61.15 39 GLY G C 1
ATOM 7391 O O . GLY G 1 39 ? 230.019 -30.794 62.280 1.00 52.61 39 GLY G O 1
ATOM 7392 N N . ILE G 1 40 ? 229.924 -32.411 60.724 1.00 61.82 40 ILE G N 1
ATOM 7393 C CA . ILE G 1 40 ? 230.754 -33.331 61.498 1.00 61.20 40 ILE G CA 1
ATOM 7394 C C . ILE G 1 40 ? 232.184 -32.810 61.553 1.00 62.50 40 ILE G C 1
ATOM 7395 O O . ILE G 1 40 ? 232.802 -32.783 62.619 1.00 63.48 40 ILE G O 1
ATOM 7400 N N . PHE G 1 41 ? 232.708 -32.425 60.391 1.00 61.37 41 PHE G N 1
ATOM 7401 C CA . PHE G 1 41 ? 234.013 -31.780 60.301 1.00 58.12 41 PHE G CA 1
ATOM 7402 C C . PHE G 1 41 ? 234.155 -30.641 61.307 1.00 58.00 41 PHE G C 1
ATOM 7403 O O . PHE G 1 41 ? 235.242 -30.405 61.835 1.00 58.26 41 PHE G O 1
ATOM 7411 N N . SER G 1 42 ? 233.056 -29.940 61.573 1.00 56.12 42 SER G N 1
ATOM 7412 C CA . SER G 1 42 ? 233.099 -28.743 62.412 1.00 56.02 42 SER G CA 1
ATOM 7413 C C . SER G 1 42 ? 233.303 -29.083 63.883 1.00 48.89 42 SER G C 1
ATOM 7414 O O . SER G 1 42 ? 233.589 -28.198 64.691 1.00 47.68 42 SER G O 1
ATOM 7417 N N . SER G 1 43 ? 233.156 -30.356 64.234 1.00 52.14 43 SER G N 1
ATOM 7418 C CA . SER G 1 43 ? 233.378 -30.780 65.613 1.00 58.66 43 SER G CA 1
ATOM 7419 C C . SER G 1 43 ? 234.837 -30.597 65.997 1.00 54.16 43 SER G C 1
ATOM 7420 O O . SER G 1 43 ? 235.158 -30.466 67.176 1.00 52.70 43 SER G O 1
ATOM 7423 N N . PHE G 1 44 ? 235.712 -30.578 64.995 1.00 53.95 44 PHE G N 1
ATOM 7424 C CA . PHE G 1 44 ? 237.127 -30.304 65.207 1.00 49.84 44 PHE G CA 1
ATOM 7425 C C . PHE G 1 44 ? 237.424 -28.808 65.137 1.00 48.00 44 PHE G C 1
ATOM 7426 O O . PHE G 1 44 ? 237.348 -28.197 64.070 1.00 58.64 44 PHE G O 1
ATOM 7434 N N . ALA G 1 45 ? 237.756 -28.228 66.285 1.00 45.30 45 ALA G N 1
ATOM 7435 C CA . ALA G 1 45 ? 238.035 -26.802 66.389 1.00 45.47 45 ALA G CA 1
ATOM 7436 C C . ALA G 1 45 ? 239.324 -26.411 65.672 1.00 58.43 45 ALA G C 1
ATOM 7437 O O . ALA G 1 45 ? 240.238 -27.224 65.521 1.00 59.89 45 ALA G O 1
ATOM 7439 N N . THR G 1 46 ? 239.378 -25.158 65.229 1.00 51.22 46 THR G N 1
ATOM 7440 C CA . THR G 1 46 ? 240.555 -24.608 64.565 1.00 47.82 46 THR G CA 1
ATOM 7441 C C . THR G 1 46 ? 240.753 -23.146 64.930 1.00 52.75 46 THR G C 1
ATOM 7442 O O . THR G 1 46 ? 239.820 -22.474 65.366 1.00 53.07 46 THR G O 1
ATOM 7446 N N . GLY G 1 47 ? 241.972 -22.655 64.737 1.00 47.90 47 GLY G N 1
ATOM 7447 C CA . GLY G 1 47 ? 242.207 -21.227 64.673 1.00 51.97 47 GLY G CA 1
ATOM 7448 C C . GLY G 1 47 ? 241.745 -20.791 63.292 1.00 49.86 47 GLY G C 1
ATOM 7449 O O . GLY G 1 47 ? 241.129 -21.577 62.568 1.00 44.80 47 GLY G O 1
ATOM 7450 N N . VAL G 1 48 ? 242.033 -19.554 62.913 1.00 48.75 48 VAL G N 1
ATOM 7451 C CA . VAL G 1 48 ? 241.669 -19.074 61.584 1.00 55.97 48 VAL G CA 1
ATOM 7452 C C . VAL G 1 48 ? 242.791 -18.215 61.035 1.00 49.10 48 VAL G C 1
ATOM 7453 O O . VAL G 1 48 ? 243.312 -17.349 61.739 1.00 47.78 48 VAL G O 1
ATOM 7457 N N . THR G 1 49 ? 243.157 -18.451 59.780 1.00 48.76 49 THR G N 1
ATOM 7458 C CA . THR G 1 49 ? 244.181 -17.640 59.139 1.00 62.45 49 THR G CA 1
ATOM 7459 C C . THR G 1 49 ? 243.647 -16.920 57.914 1.00 60.62 49 THR G C 1
ATOM 7460 O O . THR G 1 49 ? 242.572 -17.240 57.401 1.00 56.55 49 THR G O 1
ATOM 7464 N N . VAL G 1 50 ? 244.420 -15.942 57.457 1.00 58.54 50 VAL G N 1
ATOM 7465 C CA . VAL G 1 50 ? 244.213 -15.344 56.152 1.00 59.95 50 VAL G CA 1
ATOM 7466 C C . VAL G 1 50 ? 245.437 -15.637 55.301 1.00 59.97 50 VAL G C 1
ATOM 7467 O O . VAL G 1 50 ? 246.544 -15.200 55.620 1.00 60.41 50 VAL G O 1
ATOM 7471 N N . VAL G 1 51 ? 245.232 -16.376 54.218 1.00 56.45 51 VAL G N 1
ATOM 7472 C CA . VAL G 1 51 ? 246.300 -16.667 53.272 1.00 59.32 51 VAL G CA 1
ATOM 7473 C C . VAL G 1 51 ? 246.298 -15.605 52.183 1.00 70.68 51 VAL G C 1
ATOM 7474 O O . VAL G 1 51 ? 245.247 -15.294 51.625 1.00 72.25 51 VAL G O 1
ATOM 7478 N N . THR G 1 52 ? 247.473 -15.046 51.900 1.00 74.48 52 THR G N 1
ATOM 7479 C CA . THR G 1 52 ? 247.604 -13.935 50.960 1.00 72.69 52 THR G CA 1
ATOM 7480 C C . THR G 1 52 ? 248.766 -14.156 50.001 1.00 75.99 52 THR G C 1
ATOM 7481 O O . THR G 1 52 ? 249.715 -14.859 50.328 1.00 81.62 52 THR G O 1
ATOM 7485 N N . VAL G 1 53 ? 248.696 -13.531 48.828 1.00 77.54 53 VAL G N 1
ATOM 7486 C CA . VAL G 1 53 ? 249.835 -13.470 47.913 1.00 77.50 53 VAL G CA 1
ATOM 7487 C C . VAL G 1 53 ? 250.156 -12.024 47.553 1.00 80.31 53 VAL G C 1
ATOM 7488 O O . VAL G 1 53 ? 249.291 -11.153 47.635 1.00 82.16 53 VAL G O 1
ATOM 7492 N N . GLY G 1 54 ? 251.394 -11.776 47.134 1.00 84.35 54 GLY G N 1
ATOM 7493 C CA . GLY G 1 54 ? 251.779 -10.467 46.634 1.00 85.48 54 GLY G CA 1
ATOM 7494 C C . GLY G 1 54 ? 251.824 -10.453 45.117 1.00 86.62 54 GLY G C 1
ATOM 7495 O O . GLY G 1 54 ? 250.975 -11.053 44.458 1.00 82.43 54 GLY G O 1
ATOM 7496 N N . GLY G 1 55 ? 252.812 -9.767 44.553 1.00 89.06 55 GLY G N 1
ATOM 7497 C CA . GLY G 1 55 ? 252.950 -9.705 43.109 1.00 87.69 55 GLY G CA 1
ATOM 7498 C C . GLY G 1 55 ? 252.121 -8.617 42.458 1.00 83.66 55 GLY G C 1
ATOM 7499 O O . GLY G 1 55 ? 251.806 -7.598 43.074 1.00 81.86 55 GLY G O 1
ATOM 7500 N N . ASP G 1 56 ? 251.780 -8.841 41.194 1.00 83.55 56 ASP G N 1
ATOM 7501 C CA . ASP G 1 56 ? 251.033 -7.876 40.394 1.00 89.36 56 ASP G CA 1
ATOM 7502 C C . ASP G 1 56 ? 249.572 -7.817 40.811 1.00 83.07 56 ASP G C 1
ATOM 7503 O O . ASP G 1 56 ? 248.948 -6.756 40.799 1.00 80.20 56 ASP G O 1
ATOM 7508 N N . SER G 1 57 ? 249.047 -8.982 41.178 1.00 83.35 57 SER G N 1
ATOM 7509 C CA . SER G 1 57 ? 247.647 -9.148 41.543 1.00 78.16 57 SER G CA 1
ATOM 7510 C C . SER G 1 57 ? 247.483 -9.645 42.974 1.00 73.74 57 SER G C 1
ATOM 7511 O O . SER G 1 57 ? 247.131 -10.808 43.185 1.00 71.06 57 SER G O 1
ATOM 7514 N N . PRO G 1 58 ? 247.755 -8.775 43.962 1.00 72.49 58 PRO G N 1
ATOM 7515 C CA . PRO G 1 58 ? 247.565 -9.164 45.364 1.00 77.79 58 PRO G CA 1
ATOM 7516 C C . PRO G 1 58 ? 246.179 -9.749 45.613 1.00 78.80 58 PRO G C 1
ATOM 7517 O O . PRO G 1 58 ? 245.198 -9.291 45.026 1.00 79.62 58 PRO G O 1
ATOM 7521 N N . HIS G 1 59 ? 246.110 -10.752 46.480 1.00 76.49 59 HIS G N 1
ATOM 7522 C CA . HIS G 1 59 ? 244.861 -11.444 46.751 1.00 68.38 59 HIS G CA 1
ATOM 7523 C C . HIS G 1 59 ? 244.898 -12.053 48.144 1.00 73.72 59 HIS G C 1
ATOM 7524 O O . HIS G 1 59 ? 245.972 -12.248 48.713 1.00 75.12 59 HIS G O 1
ATOM 7531 N N . ALA G 1 60 ? 243.725 -12.341 48.692 1.00 70.99 60 ALA G N 1
ATOM 7532 C CA . ALA G 1 60 ? 243.634 -12.943 50.012 1.00 63.25 60 ALA G CA 1
ATOM 7533 C C . ALA G 1 60 ? 242.400 -13.827 50.132 1.00 65.00 60 ALA G C 1
ATOM 7534 O O . ALA G 1 60 ? 241.397 -13.607 49.453 1.00 65.48 60 ALA G O 1
ATOM 7536 N N . MET G 1 61 ? 242.481 -14.825 51.003 1.00 58.42 61 MET G N 1
ATOM 7537 C CA . MET G 1 61 ? 241.339 -15.674 51.291 1.00 50.66 61 MET G CA 1
ATOM 7538 C C . MET G 1 61 ? 241.505 -16.207 52.705 1.00 58.39 61 MET G C 1
ATOM 7539 O O . MET G 1 61 ? 242.624 -16.365 53.195 1.00 59.55 61 MET G O 1
ATOM 7544 N N . THR G 1 62 ? 240.379 -16.487 53.350 1.00 53.28 62 THR G N 1
ATOM 7545 C CA . THR G 1 62 ? 240.371 -16.970 54.721 1.00 53.31 62 THR G CA 1
ATOM 7546 C C . THR G 1 62 ? 240.463 -18.490 54.730 1.00 52.45 62 THR G C 1
ATOM 7547 O O . THR G 1 62 ? 239.754 -19.172 53.988 1.00 54.11 62 THR G O 1
ATOM 7551 N N . ALA G 1 63 ? 241.347 -19.011 55.574 1.00 58.36 63 ALA G N 1
ATOM 7552 C CA . ALA G 1 63 ? 241.592 -20.448 55.646 1.00 55.02 63 ALA G CA 1
ATOM 7553 C C . ALA G 1 63 ? 241.728 -20.929 57.085 1.00 51.27 63 ALA G C 1
ATOM 7554 O O . ALA G 1 63 ? 242.382 -20.285 57.904 1.00 49.89 63 ALA G O 1
ATOM 7556 N N . ASN G 1 64 ? 241.089 -22.056 57.384 1.00 52.52 64 ASN G N 1
ATOM 7557 C CA . ASN G 1 64 ? 241.260 -22.725 58.668 1.00 61.35 64 ASN G CA 1
ATOM 7558 C C . ASN G 1 64 ? 241.883 -24.106 58.462 1.00 59.06 64 ASN G C 1
ATOM 7559 O O . ASN G 1 64 ? 242.045 -24.875 59.407 1.00 57.98 64 ASN G O 1
ATOM 7564 N N . SER G 1 65 ? 242.233 -24.403 57.213 1.00 52.92 65 SER G N 1
ATOM 7565 C CA . SER G 1 65 ? 242.850 -25.674 56.862 1.00 55.89 65 SER G CA 1
ATOM 7566 C C . SER G 1 65 ? 244.365 -25.644 57.089 1.00 59.63 65 SER G C 1
ATOM 7567 O O . SER G 1 65 ? 245.079 -26.573 56.708 1.00 54.59 65 SER G O 1
ATOM 7570 N N . PHE G 1 66 ? 244.838 -24.567 57.708 1.00 53.70 66 PHE G N 1
ATOM 7571 C CA . PHE G 1 66 ? 246.249 -24.379 57.999 1.00 60.60 66 PHE G CA 1
ATOM 7572 C C . PHE G 1 66 ? 246.742 -25.425 58.996 1.00 69.87 66 PHE G C 1
ATOM 7573 O O . PHE G 1 66 ? 246.099 -25.673 60.016 1.00 73.29 66 PHE G O 1
ATOM 7581 N N . THR G 1 67 ? 247.878 -26.043 58.691 1.00 66.97 67 THR G N 1
ATOM 7582 C CA . THR G 1 67 ? 248.419 -27.114 59.523 1.00 72.36 67 THR G CA 1
ATOM 7583 C C . THR G 1 67 ? 249.937 -27.105 59.437 1.00 65.75 67 THR G C 1
ATOM 7584 O O . THR G 1 67 ? 250.505 -27.112 58.346 1.00 67.70 67 THR G O 1
ATOM 7588 N N . SER G 1 68 ? 250.590 -27.078 60.595 1.00 76.14 68 SER G N 1
ATOM 7589 C CA . SER G 1 68 ? 252.039 -27.220 60.652 1.00 76.23 68 SER G CA 1
ATOM 7590 C C . SER G 1 68 ? 252.418 -28.666 60.348 1.00 72.38 68 SER G C 1
ATOM 7591 O O . SER G 1 68 ? 251.874 -29.599 60.938 1.00 73.53 68 SER G O 1
ATOM 7594 N N . VAL G 1 69 ? 253.372 -28.835 59.437 1.00 72.41 69 VAL G N 1
ATOM 7595 C CA . VAL G 1 69 ? 253.662 -30.135 58.836 1.00 75.14 69 VAL G CA 1
ATOM 7596 C C . VAL G 1 69 ? 255.029 -30.710 59.194 1.00 81.48 69 VAL G C 1
ATOM 7597 O O . VAL G 1 69 ? 255.134 -31.885 59.539 1.00 79.32 69 VAL G O 1
ATOM 7601 N N . SER G 1 70 ? 256.071 -29.888 59.113 1.00 82.73 70 SER G N 1
ATOM 7602 C CA . SER G 1 70 ? 257.438 -30.383 59.245 1.00 76.05 70 SER G CA 1
ATOM 7603 C C . SER G 1 70 ? 258.383 -29.318 59.791 1.00 80.25 70 SER G C 1
ATOM 7604 O O . SER G 1 70 ? 258.165 -28.126 59.587 1.00 79.33 70 SER G O 1
ATOM 7607 N N . LEU G 1 71 ? 259.434 -29.762 60.479 1.00 85.26 71 LEU G N 1
ATOM 7608 C CA . LEU G 1 71 ? 260.416 -28.856 61.074 1.00 80.65 71 LEU G CA 1
ATOM 7609 C C . LEU G 1 71 ? 261.732 -28.815 60.299 1.00 80.12 71 LEU G C 1
ATOM 7610 O O . LEU G 1 71 ? 262.393 -27.777 60.255 1.00 73.99 71 LEU G O 1
ATOM 7615 N N . ASP G 1 72 ? 262.106 -29.939 59.694 1.00 78.28 72 ASP G N 1
ATOM 7616 C CA . ASP G 1 72 ? 263.310 -30.008 58.875 1.00 77.95 72 ASP G CA 1
ATOM 7617 C C . ASP G 1 72 ? 263.019 -30.766 57.571 1.00 79.43 72 ASP G C 1
ATOM 7618 O O . ASP G 1 72 ? 262.997 -32.000 57.554 1.00 74.88 72 ASP G O 1
ATOM 7623 N N . PRO G 1 73 ? 262.784 -30.034 56.469 1.00 79.70 73 PRO G N 1
ATOM 7624 C CA . PRO G 1 73 ? 262.693 -28.574 56.347 1.00 79.17 73 PRO G CA 1
ATOM 7625 C C . PRO G 1 73 ? 261.423 -28.024 57.003 1.00 82.14 73 PRO G C 1
ATOM 7626 O O . PRO G 1 73 ? 260.446 -28.763 57.131 1.00 78.32 73 PRO G O 1
ATOM 7630 N N . PRO G 1 74 ? 261.445 -26.753 57.440 1.00 72.20 74 PRO G N 1
ATOM 7631 C CA . PRO G 1 74 ? 260.267 -26.130 58.057 1.00 78.51 74 PRO G CA 1
ATOM 7632 C C . PRO G 1 74 ? 259.119 -25.908 57.066 1.00 83.50 74 PRO G C 1
ATOM 7633 O O . PRO G 1 74 ? 259.210 -25.036 56.201 1.00 82.80 74 PRO G O 1
ATOM 7637 N N . LEU G 1 75 ? 258.052 -26.693 57.212 1.00 82.35 75 LEU G N 1
ATOM 7638 C CA . LEU G 1 75 ? 256.936 -26.682 56.270 1.00 81.75 75 LEU G CA 1
ATOM 7639 C C . LEU G 1 75 ? 255.578 -26.476 56.929 1.00 84.64 75 LEU G C 1
ATOM 7640 O O . LEU G 1 75 ? 255.368 -26.846 58.084 1.00 82.77 75 LEU G O 1
ATOM 7645 N N . ILE G 1 76 ? 254.665 -25.878 56.170 1.00 84.98 76 ILE G N 1
ATOM 7646 C CA . ILE G 1 76 ? 253.255 -25.804 56.538 1.00 72.42 76 ILE G CA 1
ATOM 7647 C C . ILE G 1 76 ? 252.407 -26.206 55.334 1.00 74.39 76 ILE G C 1
ATOM 7648 O O . ILE G 1 76 ? 252.929 -26.338 54.225 1.00 77.57 76 ILE G O 1
ATOM 7653 N N . LEU G 1 77 ? 251.109 -26.414 55.548 1.00 73.01 77 LEU G N 1
ATOM 7654 C CA . LEU G 1 77 ? 250.195 -26.631 54.427 1.00 70.22 77 LEU G CA 1
ATOM 7655 C C . LEU G 1 77 ? 248.866 -25.917 54.622 1.00 71.16 77 LEU G C 1
ATOM 7656 O O . LEU G 1 77 ? 248.473 -25.599 55.742 1.00 71.43 77 LEU G O 1
ATOM 7661 N N . VAL G 1 78 ? 248.187 -25.672 53.507 1.00 71.14 78 VAL G N 1
ATOM 7662 C CA . VAL G 1 78 ? 246.801 -25.224 53.502 1.00 65.14 78 VAL G CA 1
ATOM 7663 C C . VAL G 1 78 ? 246.080 -25.956 52.375 1.00 66.85 78 VAL G C 1
ATOM 7664 O O . VAL G 1 78 ? 246.700 -26.322 51.376 1.00 74.57 78 VAL G O 1
ATOM 7668 N N . CYS G 1 79 ? 244.782 -26.182 52.539 1.00 60.51 79 CYS G N 1
ATOM 7669 C CA . CYS G 1 79 ? 243.988 -26.812 51.491 1.00 70.60 79 CYS G CA 1
ATOM 7670 C C . CYS G 1 79 ? 243.108 -25.770 50.819 1.00 71.50 79 CYS G C 1
ATOM 7671 O O . CYS G 1 79 ? 242.308 -25.107 51.477 1.00 66.25 79 CYS G O 1
ATOM 7674 N N . VAL G 1 80 ? 243.254 -25.640 49.503 1.00 74.70 80 VAL G N 1
ATOM 7675 C CA . VAL G 1 80 ? 242.516 -24.632 48.744 1.00 66.55 80 VAL G CA 1
ATOM 7676 C C . VAL G 1 80 ? 241.659 -25.269 47.662 1.00 66.28 80 VAL G C 1
ATOM 7677 O O . VAL G 1 80 ? 242.132 -26.071 46.857 1.00 68.10 80 VAL G O 1
ATOM 7681 N N . GLU G 1 81 ? 240.385 -24.893 47.683 1.00 66.14 81 GLU G N 1
ATOM 7682 C CA . GLU G 1 81 ? 239.390 -25.315 46.704 1.00 73.41 81 GLU G CA 1
ATOM 7683 C C . GLU G 1 81 ? 239.874 -25.167 45.268 1.00 71.50 81 GLU G C 1
ATOM 7684 O O . GLU G 1 81 ? 240.497 -24.167 44.919 1.00 65.76 81 GLU G O 1
ATOM 7690 N N . CYS G 1 82 ? 239.603 -26.174 44.444 1.00 70.63 82 CYS G N 1
ATOM 7691 C CA . CYS G 1 82 ? 240.017 -26.134 43.049 1.00 74.98 82 CYS G CA 1
ATOM 7692 C C . CYS G 1 82 ? 239.376 -24.947 42.336 1.00 76.84 82 CYS G C 1
ATOM 7693 O O . CYS G 1 82 ? 240.015 -24.275 41.526 1.00 76.90 82 CYS G O 1
ATOM 7696 N N . ASP G 1 83 ? 238.108 -24.697 42.645 1.00 79.28 83 ASP G N 1
ATOM 7697 C CA . ASP G 1 83 ? 237.356 -23.619 42.011 1.00 69.69 83 ASP G CA 1
ATOM 7698 C C . ASP G 1 83 ? 237.569 -22.229 42.625 1.00 70.48 83 ASP G C 1
ATOM 7699 O O . ASP G 1 83 ? 236.999 -21.253 42.138 1.00 75.46 83 ASP G O 1
ATOM 7704 N N . ALA G 1 84 ? 238.382 -22.128 43.675 1.00 65.84 84 ALA G N 1
ATOM 7705 C CA . ALA G 1 84 ? 238.659 -20.831 44.296 1.00 66.63 84 ALA G CA 1
ATOM 7706 C C . ALA G 1 84 ? 239.786 -20.125 43.541 1.00 74.67 84 ALA G C 1
ATOM 7707 O O . ALA G 1 84 ? 240.682 -20.776 43.003 1.00 74.51 84 ALA G O 1
ATOM 7709 N N . ALA G 1 85 ? 239.734 -18.797 43.494 1.00 72.18 85 ALA G N 1
ATOM 7710 C CA . ALA G 1 85 ? 240.720 -18.011 42.755 1.00 69.20 85 ALA G CA 1
ATOM 7711 C C . ALA G 1 85 ? 242.140 -18.148 43.300 1.00 71.88 85 ALA G C 1
ATOM 7712 O O . ALA G 1 85 ? 243.101 -18.159 42.531 1.00 75.09 85 ALA G O 1
ATOM 7714 N N . MET G 1 86 ? 242.266 -18.257 44.621 1.00 74.76 86 MET G N 1
ATOM 7715 C CA . MET G 1 86 ? 243.575 -18.318 45.270 1.00 75.07 86 MET G CA 1
ATOM 7716 C C . MET G 1 86 ? 244.330 -19.575 44.842 1.00 70.61 86 MET G C 1
ATOM 7717 O O . MET G 1 86 ? 245.560 -19.599 44.858 1.00 73.84 86 MET G O 1
ATOM 7722 N N . HIS G 1 87 ? 243.584 -20.607 44.456 1.00 67.19 87 HIS G N 1
ATOM 7723 C CA . HIS G 1 87 ? 244.161 -21.837 43.927 1.00 67.57 87 HIS G CA 1
ATOM 7724 C C . HIS G 1 87 ? 245.103 -21.506 42.779 1.00 77.36 87 HIS G C 1
ATOM 7725 O O . HIS G 1 87 ? 246.238 -21.983 42.734 1.00 79.28 87 HIS G O 1
ATOM 7732 N N . GLY G 1 88 ? 244.622 -20.677 41.858 1.00 76.49 88 GLY G N 1
ATOM 7733 C CA . GLY G 1 88 ? 245.421 -20.203 40.743 1.00 65.77 88 GLY G CA 1
ATOM 7734 C C . GLY G 1 88 ? 246.481 -19.187 41.128 1.00 70.98 88 GLY G C 1
ATOM 7735 O O . GLY G 1 88 ? 247.605 -19.238 40.629 1.00 77.72 88 GLY G O 1
ATOM 7736 N N . SER G 1 89 ? 246.122 -18.256 42.009 1.00 65.19 89 SER G N 1
ATOM 7737 C CA . SER G 1 89 ? 247.048 -17.212 42.444 1.00 72.08 89 SER G CA 1
ATOM 7738 C C . SER G 1 89 ? 248.301 -17.825 43.052 1.00 81.05 89 SER G C 1
ATOM 7739 O O . SER G 1 89 ? 249.410 -17.345 42.817 1.00 84.00 89 SER G O 1
ATOM 7742 N N . LEU G 1 90 ? 248.128 -18.891 43.823 1.00 80.95 90 LEU G N 1
ATOM 7743 C CA . LEU G 1 90 ? 249.257 -19.527 44.484 1.00 78.50 90 LEU G CA 1
ATOM 7744 C C . LEU G 1 90 ? 250.201 -20.162 43.474 1.00 77.23 90 LEU G C 1
ATOM 7745 O O . LEU G 1 90 ? 251.414 -19.975 43.551 1.00 79.14 90 LEU G O 1
ATOM 7750 N N . LEU G 1 91 ? 249.644 -20.919 42.533 1.00 74.55 91 LEU G N 1
ATOM 7751 C CA . LEU G 1 91 ? 250.457 -21.540 41.495 1.00 77.89 91 LEU G CA 1
ATOM 7752 C C . LEU G 1 91 ? 251.187 -20.467 40.690 1.00 83.77 91 LEU G C 1
ATOM 7753 O O . LEU G 1 91 ? 252.350 -20.638 40.322 1.00 88.18 91 LEU G O 1
ATOM 7758 N N . GLU G 1 92 ? 250.495 -19.367 40.407 1.00 83.35 92 GLU G N 1
ATOM 7759 C CA . GLU G 1 92 ? 251.079 -18.274 39.635 1.00 81.56 92 GLU G CA 1
ATOM 7760 C C . GLU G 1 92 ? 252.194 -17.526 40.372 1.00 74.93 92 GLU G C 1
ATOM 7761 O O . GLU G 1 92 ? 253.276 -17.333 39.817 1.00 83.36 92 GLU G O 1
ATOM 7763 N N . VAL G 1 93 ? 251.945 -17.120 41.616 1.00 72.28 93 VAL G N 1
ATOM 7764 C CA . VAL G 1 93 ? 252.884 -16.245 42.326 1.00 77.58 93 VAL G CA 1
ATOM 7765 C C . VAL G 1 93 ? 253.999 -17.023 43.041 1.00 86.24 93 VAL G C 1
ATOM 7766 O O . VAL G 1 93 ? 255.113 -16.520 43.205 1.00 83.51 93 VAL G O 1
ATOM 7770 N N . GLY G 1 94 ? 253.705 -18.253 43.446 1.00 79.60 94 GLY G N 1
ATOM 7771 C CA . GLY G 1 94 ? 254.698 -19.122 44.060 1.00 80.53 94 GLY G CA 1
ATOM 7772 C C . GLY G 1 94 ? 255.215 -18.776 45.447 1.00 78.95 94 GLY G C 1
ATOM 7773 O O . GLY G 1 94 ? 256.082 -19.480 45.963 1.00 83.78 94 GLY G O 1
ATOM 7774 N N . SER G 1 95 ? 254.715 -17.705 46.054 1.00 78.98 95 SER G N 1
ATOM 7775 C CA . SER G 1 95 ? 255.006 -17.441 47.459 1.00 81.13 95 SER G CA 1
ATOM 7776 C C . SER G 1 95 ? 253.786 -16.800 48.095 1.00 85.37 95 SER G C 1
ATOM 7777 O O . SER G 1 95 ? 252.943 -16.245 47.394 1.00 84.01 95 SER G O 1
ATOM 7780 N N . PHE G 1 96 ? 253.697 -16.861 49.419 1.00 85.21 96 PHE G N 1
ATOM 7781 C CA . PHE G 1 96 ? 252.515 -16.364 50.110 1.00 78.87 96 PHE G CA 1
ATOM 7782 C C . PHE G 1 96 ? 252.727 -16.058 51.575 1.00 77.19 96 PHE G C 1
ATOM 7783 O O . PHE G 1 96 ? 253.721 -16.455 52.186 1.00 83.17 96 PHE G O 1
ATOM 7791 N N . GLY G 1 97 ? 251.760 -15.326 52.114 1.00 75.55 97 GLY G N 1
ATOM 7792 C CA . GLY G 1 97 ? 251.736 -14.964 53.512 1.00 74.01 97 GLY G CA 1
ATOM 7793 C C . GLY G 1 97 ? 250.617 -15.709 54.207 1.00 73.02 97 GLY G C 1
ATOM 7794 O O . GLY G 1 97 ? 249.641 -16.126 53.583 1.00 71.45 97 GLY G O 1
ATOM 7795 N N . VAL G 1 98 ? 250.778 -15.883 55.510 1.00 75.05 98 VAL G N 1
ATOM 7796 C CA . VAL G 1 98 ? 249.751 -16.465 56.361 1.00 61.12 98 VAL G CA 1
ATOM 7797 C C . VAL G 1 98 ? 249.719 -15.669 57.642 1.00 67.67 98 VAL G C 1
ATOM 7798 O O . VAL G 1 98 ? 250.752 -15.453 58.277 1.00 72.40 98 VAL G O 1
ATOM 7802 N N . SER G 1 99 ? 248.525 -15.230 58.015 1.00 62.45 99 SER G N 1
ATOM 7803 C CA . SER G 1 99 ? 248.344 -14.492 59.250 1.00 69.01 99 SER G CA 1
ATOM 7804 C C . SER G 1 99 ? 247.357 -15.230 60.136 1.00 69.11 99 SER G C 1
ATOM 7805 O O . SER G 1 99 ? 246.212 -15.445 59.748 1.00 67.72 99 SER G O 1
ATOM 7808 N N . VAL G 1 100 ? 247.791 -15.579 61.340 1.00 65.75 100 VAL G N 1
ATOM 7809 C CA . VAL G 1 100 ? 246.927 -16.261 62.291 1.00 63.23 100 VAL G CA 1
ATOM 7810 C C . VAL G 1 100 ? 246.192 -15.194 63.084 1.00 61.49 100 VAL G C 1
ATOM 7811 O O . VAL G 1 100 ? 246.812 -14.331 63.703 1.00 61.75 100 VAL G O 1
ATOM 7815 N N . LEU G 1 101 ? 244.866 -15.269 63.076 1.00 52.28 101 LEU G N 1
ATOM 7816 C CA . LEU G 1 101 ? 244.039 -14.152 63.524 1.00 56.03 101 LEU G CA 1
ATOM 7817 C C . LEU G 1 101 ? 243.719 -14.158 65.010 1.00 53.57 101 LEU G C 1
ATOM 7818 O O . LEU G 1 101 ? 243.424 -15.198 65.600 1.00 54.72 101 LEU G O 1
ATOM 7823 N N . ALA G 1 102 ? 243.787 -12.969 65.598 1.00 52.26 102 ALA G N 1
ATOM 7824 C CA . ALA G 1 102 ? 243.353 -12.745 66.965 1.00 54.17 102 ALA G CA 1
ATOM 7825 C C . ALA G 1 102 ? 241.832 -12.735 67.032 1.00 67.95 102 ALA G C 1
ATOM 7826 O O . ALA G 1 102 ? 241.157 -12.620 66.009 1.00 63.89 102 ALA G O 1
ATOM 7828 N N . ALA G 1 103 ? 241.299 -12.829 68.244 1.00 66.79 103 ALA G N 1
ATOM 7829 C CA . ALA G 1 103 ? 239.860 -12.932 68.438 1.00 62.32 103 ALA G CA 1
ATOM 7830 C C . ALA G 1 103 ? 239.124 -11.666 68.014 1.00 59.09 103 ALA G C 1
ATOM 7831 O O . ALA G 1 103 ? 237.971 -11.736 67.591 1.00 59.62 103 ALA G O 1
ATOM 7833 N N . ASP G 1 104 ? 239.785 -10.516 68.116 1.00 55.88 104 ASP G N 1
ATOM 7834 C CA . ASP G 1 104 ? 239.164 -9.254 67.721 1.00 55.36 104 ASP G CA 1
ATOM 7835 C C . ASP G 1 104 ? 239.354 -8.962 66.228 1.00 51.91 104 ASP G C 1
ATOM 7836 O O . ASP G 1 104 ? 239.246 -7.813 65.794 1.00 53.68 104 ASP G O 1
ATOM 7841 N N . GLN G 1 105 ? 239.649 -10.003 65.454 1.00 54.79 105 GLN G N 1
ATOM 7842 C CA . GLN G 1 105 ? 239.841 -9.872 64.013 1.00 54.85 105 GLN G CA 1
ATOM 7843 C C . GLN G 1 105 ? 238.864 -10.770 63.267 1.00 48.72 105 GLN G C 1
ATOM 7844 O O . GLN G 1 105 ? 239.113 -11.157 62.126 1.00 51.23 105 GLN G O 1
ATOM 7850 N N . GLN G 1 106 ? 237.756 -11.104 63.920 1.00 51.44 106 GLN G N 1
ATOM 7851 C CA . GLN G 1 106 ? 236.681 -11.851 63.276 1.00 50.30 106 GLN G CA 1
ATOM 7852 C C . GLN G 1 106 ? 236.221 -11.197 61.972 1.00 48.96 106 GLN G C 1
ATOM 7853 O O . GLN G 1 106 ? 235.904 -11.889 61.004 1.00 45.95 106 GLN G O 1
ATOM 7859 N N . HIS G 1 107 ? 236.177 -9.869 61.943 1.00 46.54 107 HIS G N 1
ATOM 7860 C CA . HIS G 1 107 ? 235.694 -9.175 60.755 1.00 51.58 107 HIS G CA 1
ATOM 7861 C C . HIS G 1 107 ? 236.633 -9.377 59.572 1.00 57.47 107 HIS G C 1
ATOM 7862 O O . HIS G 1 107 ? 236.181 -9.421 58.432 1.00 54.88 107 HIS G O 1
ATOM 7869 N N . VAL G 1 108 ? 237.931 -9.503 59.835 1.00 52.21 108 VAL G N 1
ATOM 7870 C CA . VAL G 1 108 ? 238.885 -9.820 58.777 1.00 44.80 108 VAL G CA 1
ATOM 7871 C C . VAL G 1 108 ? 238.600 -11.208 58.220 1.00 50.32 108 VAL G C 1
ATOM 7872 O O . VAL G 1 108 ? 238.601 -11.412 57.009 1.00 47.25 108 VAL G O 1
ATOM 7876 N N . ALA G 1 109 ? 238.347 -12.159 59.114 1.00 48.57 109 ALA G N 1
ATOM 7877 C CA . ALA G 1 109 ? 238.063 -13.531 58.712 1.00 45.86 109 ALA G CA 1
ATOM 7878 C C . ALA G 1 109 ? 236.822 -13.589 57.836 1.00 45.22 109 ALA G C 1
ATOM 7879 O O . ALA G 1 109 ? 236.813 -14.248 56.797 1.00 46.37 109 ALA G O 1
ATOM 7881 N N . LEU G 1 110 ? 235.776 -12.890 58.256 1.00 43.56 110 LEU G N 1
ATOM 7882 C CA . LEU G 1 110 ? 234.527 -12.878 57.504 1.00 52.44 110 LEU G CA 1
ATOM 7883 C C . LEU G 1 110 ? 234.708 -12.251 56.127 1.00 42.79 110 LEU G C 1
ATOM 7884 O O . LEU G 1 110 ? 234.248 -12.804 55.132 1.00 45.46 110 LEU G O 1
ATOM 7889 N N . LEU G 1 111 ? 235.367 -11.099 56.073 1.00 44.07 111 LEU G N 1
ATOM 7890 C CA . LEU G 1 111 ? 235.570 -10.405 54.803 1.00 44.33 111 LEU G CA 1
ATOM 7891 C C . LEU G 1 111 ? 236.223 -11.279 53.732 1.00 49.97 111 LEU G C 1
ATOM 7892 O O . LEU G 1 111 ? 235.715 -11.375 52.615 1.00 45.55 111 LEU G O 1
ATOM 7897 N N . TYR G 1 112 ? 237.335 -11.925 54.063 1.00 47.35 112 TYR G N 1
ATOM 7898 C CA . TYR G 1 112 ? 238.098 -12.657 53.054 1.00 41.12 112 TYR G CA 1
ATOM 7899 C C . TYR G 1 112 ? 237.591 -14.093 52.919 1.00 41.12 112 TYR G C 1
ATOM 7900 O O . TYR G 1 112 ? 238.197 -14.920 52.237 1.00 42.68 112 TYR G O 1
ATOM 7909 N N . ALA G 1 113 ? 236.475 -14.373 53.588 1.00 41.69 113 ALA G N 1
ATOM 7910 C CA . ALA G 1 113 ? 235.683 -15.575 53.329 1.00 47.56 113 ALA G CA 1
ATOM 7911 C C . ALA G 1 113 ? 234.499 -15.251 52.411 1.00 44.11 113 ALA G C 1
ATOM 7912 O O . ALA G 1 113 ? 233.791 -16.148 51.953 1.00 43.41 113 ALA G O 1
ATOM 7914 N N . ASN G 1 114 ? 234.296 -13.962 52.153 1.00 50.17 114 ASN G N 1
ATOM 7915 C CA . ASN G 1 114 ? 233.160 -13.481 51.369 1.00 42.62 114 ASN G CA 1
ATOM 7916 C C . ASN G 1 114 ? 233.452 -13.438 49.866 1.00 38.15 114 ASN G C 1
ATOM 7917 O O . ASN G 1 114 ? 234.169 -12.562 49.396 1.00 40.43 114 ASN G O 1
ATOM 7922 N N . ARG G 1 115 ? 232.891 -14.381 49.115 1.00 38.13 115 ARG G N 1
ATOM 7923 C CA . ARG G 1 115 ? 233.107 -14.442 47.667 1.00 44.29 115 ARG G CA 1
ATOM 7924 C C . ARG G 1 115 ? 232.621 -13.193 46.935 1.00 52.23 115 ARG G C 1
ATOM 7925 O O . ARG G 1 115 ? 233.032 -12.937 45.804 1.00 54.74 115 ARG G O 1
ATOM 7933 N N . TRP G 1 116 ? 231.751 -12.420 47.577 1.00 44.48 116 TRP G N 1
ATOM 7934 C CA . TRP G 1 116 ? 231.191 -11.236 46.940 1.00 48.03 116 TRP G CA 1
ATOM 7935 C C . TRP G 1 116 ? 232.063 -10.021 47.217 1.00 49.51 116 TRP G C 1
ATOM 7936 O O . TRP G 1 116 ? 231.718 -8.898 46.845 1.00 44.69 116 TRP G O 1
ATOM 7947 N N . ARG G 1 117 ? 233.196 -10.250 47.874 1.00 42.11 117 ARG G N 1
ATOM 7948 C CA . ARG G 1 117 ? 234.020 -9.156 48.365 1.00 38.72 117 ARG G CA 1
ATOM 7949 C C . ARG G 1 117 ? 234.696 -8.415 47.210 1.00 41.08 117 ARG G C 1
ATOM 7950 O O . ARG G 1 117 ? 234.909 -8.992 46.142 1.00 39.41 117 ARG G O 1
ATOM 7958 N N . PRO G 1 118 ? 235.022 -7.127 47.419 1.00 39.10 118 PRO G N 1
ATOM 7959 C CA . PRO G 1 118 ? 235.842 -6.367 46.469 1.00 42.53 118 PRO G CA 1
ATOM 7960 C C . PRO G 1 118 ? 237.213 -7.015 46.318 1.00 59.39 118 PRO G C 1
ATOM 7961 O O . PRO G 1 118 ? 237.819 -7.374 47.328 1.00 55.22 118 PRO G O 1
ATOM 7965 N N . ARG G 1 119 ? 237.694 -7.162 45.090 1.00 60.77 119 ARG G N 1
ATOM 7966 C CA . ARG G 1 119 ? 238.955 -7.853 44.847 1.00 55.81 119 ARG G CA 1
ATOM 7967 C C . ARG G 1 119 ? 240.062 -6.907 44.410 1.00 59.85 119 ARG G C 1
ATOM 7968 O O . ARG G 1 119 ? 241.072 -7.318 43.838 1.00 63.74 119 ARG G O 1
ATOM 7976 N N . ASP G 1 120 ? 239.844 -5.631 44.694 1.00 64.89 120 ASP G N 1
ATOM 7977 C CA . ASP G 1 120 ? 240.792 -4.570 44.403 1.00 72.33 120 ASP G CA 1
ATOM 7978 C C . ASP G 1 120 ? 242.109 -4.691 45.185 1.00 75.83 120 ASP G C 1
ATOM 7979 O O . ASP G 1 120 ? 242.092 -4.734 46.412 1.00 73.66 120 ASP G O 1
ATOM 7984 N N . PRO G 1 121 ? 243.254 -4.765 44.480 1.00 78.01 121 PRO G N 1
ATOM 7985 C CA . PRO G 1 121 ? 244.546 -4.808 45.183 1.00 72.98 121 PRO G CA 1
ATOM 7986 C C . PRO G 1 121 ? 244.898 -3.597 46.070 1.00 72.61 121 PRO G C 1
ATOM 7987 O O . PRO G 1 121 ? 245.733 -3.757 46.959 1.00 75.64 121 PRO G O 1
ATOM 7991 N N . THR G 1 122 ? 244.297 -2.429 45.844 1.00 72.33 122 THR G N 1
ATOM 7992 C CA . THR G 1 122 ? 244.581 -1.253 46.682 1.00 73.89 122 THR G CA 1
ATOM 7993 C C . THR G 1 122 ? 244.199 -1.458 48.149 1.00 77.84 122 THR G C 1
ATOM 7994 O O . THR G 1 122 ? 244.761 -0.808 49.033 1.00 76.53 122 THR G O 1
ATOM 7998 N N . GLN G 1 123 ? 243.254 -2.355 48.414 1.00 78.10 123 GLN G N 1
ATOM 7999 C CA . GLN G 1 123 ? 242.780 -2.562 49.780 1.00 78.89 123 GLN G CA 1
ATOM 8000 C C . GLN G 1 123 ? 243.928 -3.018 50.676 1.00 77.69 123 GLN G C 1
ATOM 8001 O O . GLN G 1 123 ? 243.924 -2.761 51.880 1.00 71.60 123 GLN G O 1
ATOM 8007 N N . PHE G 1 124 ? 244.911 -3.689 50.082 1.00 72.31 124 PHE G N 1
ATOM 8008 C CA . PHE G 1 124 ? 246.048 -4.194 50.844 1.00 77.51 124 PHE G CA 1
ATOM 8009 C C . PHE G 1 124 ? 247.155 -3.162 51.033 1.00 77.48 124 PHE G C 1
ATOM 8010 O O . PHE G 1 124 ? 248.178 -3.464 51.647 1.00 79.84 124 PHE G O 1
ATOM 8018 N N . ASP G 1 125 ? 246.957 -1.954 50.519 1.00 77.14 125 ASP G N 1
ATOM 8019 C CA . ASP G 1 125 ? 247.906 -0.873 50.755 1.00 73.54 125 ASP G CA 1
ATOM 8020 C C . ASP G 1 125 ? 247.452 -0.032 51.946 1.00 74.46 125 ASP G C 1
ATOM 8021 O O . ASP G 1 125 ? 248.137 0.904 52.359 1.00 83.33 125 ASP G O 1
ATOM 8026 N N . ARG G 1 126 ? 246.282 -0.370 52.483 1.00 74.13 126 ARG G N 1
ATOM 8027 C CA . ARG G 1 126 ? 245.736 0.289 53.664 1.00 79.16 126 ARG G CA 1
ATOM 8028 C C . ARG G 1 126 ? 246.562 -0.085 54.904 1.00 83.90 126 ARG G C 1
ATOM 8029 O O . ARG G 1 126 ? 247.352 -1.029 54.855 1.00 85.69 126 ARG G O 1
ATOM 8037 N N . PRO G 1 127 ? 246.382 0.644 56.022 1.00 79.17 127 PRO G N 1
ATOM 8038 C CA . PRO G 1 127 ? 247.312 0.483 57.150 1.00 86.41 127 PRO G CA 1
ATOM 8039 C C . PRO G 1 127 ? 247.121 -0.793 57.970 1.00 91.58 127 PRO G C 1
ATOM 8040 O O . PRO G 1 127 ? 248.013 -1.152 58.740 1.00 90.12 127 PRO G O 1
ATOM 8044 N N . GLY G 1 128 ? 245.990 -1.472 57.810 1.00 88.22 128 GLY G N 1
ATOM 8045 C CA . GLY G 1 128 ? 245.758 -2.721 58.513 1.00 85.06 128 GLY G CA 1
ATOM 8046 C C . GLY G 1 128 ? 246.638 -3.846 57.991 1.00 82.44 128 GLY G C 1
ATOM 8047 O O . GLY G 1 128 ? 246.600 -4.965 58.506 1.00 79.21 128 GLY G O 1
ATOM 8048 N N . TRP G 1 129 ? 247.423 -3.541 56.959 1.00 80.24 129 TRP G N 1
ATOM 8049 C CA . TRP G 1 129 ? 248.297 -4.508 56.307 1.00 81.04 129 TRP G CA 1
ATOM 8050 C C . TRP G 1 129 ? 249.759 -4.080 56.326 1.00 86.13 129 TRP G C 1
ATOM 8051 O O . TRP G 1 129 ? 250.068 -2.905 56.130 1.00 82.04 129 TRP G O 1
ATOM 8062 N N . ALA G 1 130 ? 250.649 -5.036 56.566 1.00 84.94 130 ALA G N 1
ATOM 8063 C CA . ALA G 1 130 ? 252.069 -4.839 56.320 1.00 79.43 130 ALA G CA 1
ATOM 8064 C C . ALA G 1 130 ? 252.425 -5.707 55.116 1.00 80.20 130 ALA G C 1
ATOM 8065 O O . ALA G 1 130 ? 251.644 -6.579 54.731 1.00 77.97 130 ALA G O 1
ATOM 8067 N N . ARG G 1 131 ? 253.591 -5.474 54.523 1.00 82.26 131 ARG G N 1
ATOM 8068 C CA . ARG G 1 131 ? 254.031 -6.260 53.369 1.00 85.72 131 ARG G CA 1
ATOM 8069 C C . ARG G 1 131 ? 255.244 -7.119 53.716 1.00 87.69 131 ARG G C 1
ATOM 8070 O O . ARG G 1 131 ? 256.245 -6.620 54.231 1.00 86.59 131 ARG G O 1
ATOM 8072 N N . GLY G 1 132 ? 255.149 -8.413 53.419 1.00 89.56 132 GLY G N 1
ATOM 8073 C CA . GLY G 1 132 ? 256.198 -9.351 53.780 1.00 90.00 132 GLY G CA 1
ATOM 8074 C C . GLY G 1 132 ? 257.504 -9.062 53.065 1.00 90.71 132 GLY G C 1
ATOM 8075 O O . GLY G 1 132 ? 257.535 -8.888 51.854 1.00 92.01 132 GLY G O 1
ATOM 8076 N N . ALA G 1 133 ? 258.592 -9.029 53.823 1.00 89.11 133 ALA G N 1
ATOM 8077 C CA . ALA G 1 133 ? 259.893 -8.642 53.285 1.00 80.24 133 ALA G CA 1
ATOM 8078 C C . ALA G 1 133 ? 260.408 -9.615 52.219 1.00 82.51 133 ALA G C 1
ATOM 8079 O O . ALA G 1 133 ? 261.059 -9.201 51.261 1.00 84.57 133 ALA G O 1
ATOM 8081 N N . ARG G 1 134 ? 260.111 -10.901 52.387 1.00 80.27 134 ARG G N 1
ATOM 8082 C CA . ARG G 1 134 ? 260.632 -11.939 51.499 1.00 80.17 134 ARG G CA 1
ATOM 8083 C C . ARG G 1 134 ? 259.720 -12.190 50.303 1.00 86.98 134 ARG G C 1
ATOM 8084 O O . ARG G 1 134 ? 260.194 -12.554 49.226 1.00 88.30 134 ARG G O 1
ATOM 8086 N N . THR G 1 135 ? 258.418 -11.999 50.497 1.00 91.29 135 THR G N 1
ATOM 8087 C CA . THR G 1 135 ? 257.424 -12.343 49.480 1.00 86.64 135 THR G CA 1
ATOM 8088 C C . THR G 1 135 ? 256.586 -11.139 49.046 1.00 85.88 135 THR G C 1
ATOM 8089 O O . THR G 1 135 ? 255.906 -11.185 48.020 1.00 82.94 135 THR G O 1
ATOM 8093 N N . GLY G 1 136 ? 256.636 -10.065 49.827 1.00 84.10 136 GLY G N 1
ATOM 8094 C CA . GLY G 1 136 ? 255.780 -8.914 49.598 1.00 87.95 136 GLY G CA 1
ATOM 8095 C C . GLY G 1 136 ? 254.306 -9.192 49.820 1.00 90.00 136 GLY G C 1
ATOM 8096 O O . GLY G 1 136 ? 253.465 -8.348 49.515 1.00 86.91 136 GLY G O 1
ATOM 8097 N N . ALA G 1 137 ? 253.985 -10.359 50.369 1.00 89.82 137 ALA G N 1
ATOM 8098 C CA . ALA G 1 137 ? 252.595 -10.735 50.595 1.00 81.96 137 ALA G CA 1
ATOM 8099 C C . ALA G 1 137 ? 251.992 -9.917 51.730 1.00 82.31 137 ALA G C 1
ATOM 8100 O O . ALA G 1 137 ? 252.667 -9.650 52.726 1.00 85.59 137 ALA G O 1
ATOM 8102 N N . PRO G 1 138 ? 250.716 -9.514 51.590 1.00 81.58 138 PRO G N 1
ATOM 8103 C CA . PRO G 1 138 ? 250.113 -8.773 52.702 1.00 81.45 138 PRO G CA 1
ATOM 8104 C C . PRO G 1 138 ? 250.052 -9.616 53.972 1.00 75.87 138 PRO G C 1
ATOM 8105 O O . PRO G 1 138 ? 249.696 -10.794 53.915 1.00 71.17 138 PRO G O 1
ATOM 8109 N N . LEU G 1 139 ? 250.408 -9.012 55.099 1.00 67.96 139 LEU G N 1
ATOM 8110 C CA . LEU G 1 139 ? 250.309 -9.664 56.396 1.00 75.38 139 LEU G CA 1
ATOM 8111 C C . LEU G 1 139 ? 249.510 -8.748 57.308 1.00 72.14 139 LEU G C 1
ATOM 8112 O O . LEU G 1 139 ? 249.773 -7.547 57.373 1.00 75.33 139 LEU G O 1
ATOM 8117 N N . ALA G 1 140 ? 248.536 -9.313 58.012 1.00 70.61 140 ALA G N 1
ATOM 8118 C CA . ALA G 1 140 ? 247.618 -8.507 58.807 1.00 70.75 140 ALA G CA 1
ATOM 8119 C C . ALA G 1 140 ? 248.285 -7.999 60.072 1.00 68.23 140 ALA G C 1
ATOM 8120 O O . ALA G 1 140 ? 248.785 -8.782 60.879 1.00 73.86 140 ALA G O 1
ATOM 8122 N N . ARG G 1 141 ? 248.305 -6.680 60.231 1.00 68.03 141 ARG G N 1
ATOM 8123 C CA . ARG G 1 141 ? 248.778 -6.080 61.468 1.00 72.41 141 ARG G CA 1
ATOM 8124 C C . ARG G 1 141 ? 247.835 -6.483 62.590 1.00 73.77 141 ARG G C 1
ATOM 8125 O O . ARG G 1 141 ? 246.623 -6.551 62.390 1.00 72.79 141 ARG G O 1
ATOM 8127 N N . GLY G 1 142 ? 248.393 -6.743 63.767 1.00 70.14 142 GLY G N 1
ATOM 8128 C CA . GLY G 1 142 ? 247.600 -7.143 64.916 1.00 64.03 142 GLY G CA 1
ATOM 8129 C C . GLY G 1 142 ? 247.350 -8.641 65.025 1.00 62.19 142 GLY G C 1
ATOM 8130 O O . GLY G 1 142 ? 246.731 -9.099 65.985 1.00 66.27 142 GLY G O 1
ATOM 8131 N N . ALA G 1 143 ? 247.819 -9.406 64.043 1.00 59.08 143 ALA G N 1
ATOM 8132 C CA . ALA G 1 143 ? 247.673 -10.863 64.053 1.00 64.68 143 ALA G CA 1
ATOM 8133 C C . ALA G 1 143 ? 248.515 -11.515 65.146 1.00 74.13 143 ALA G C 1
ATOM 8134 O O . ALA G 1 143 ? 249.474 -10.925 65.643 1.00 68.78 143 ALA G O 1
ATOM 8136 N N . LEU G 1 144 ? 248.140 -12.732 65.527 1.00 70.69 144 LEU G N 1
ATOM 8137 C CA . LEU G 1 144 ? 248.919 -13.505 66.488 1.00 72.09 144 LEU G CA 1
ATOM 8138 C C . LEU G 1 144 ? 250.263 -13.965 65.926 1.00 74.21 144 LEU G C 1
ATOM 8139 O O . LEU G 1 144 ? 251.227 -14.122 66.675 1.00 77.74 144 LEU G O 1
ATOM 8144 N N . ALA G 1 145 ? 250.329 -14.180 64.615 1.00 73.19 145 ALA G N 1
ATOM 8145 C CA . ALA G 1 145 ? 251.556 -14.668 63.995 1.00 72.29 145 ALA G CA 1
ATOM 8146 C C . ALA G 1 145 ? 251.578 -14.419 62.493 1.00 76.41 145 ALA G C 1
ATOM 8147 O O . ALA G 1 145 ? 250.534 -14.291 61.856 1.00 80.45 145 ALA G O 1
ATOM 8149 N N . TRP G 1 146 ? 252.789 -14.342 61.947 1.00 76.66 146 TRP G N 1
ATOM 8150 C CA . TRP G 1 146 ? 253.013 -14.207 60.511 1.00 73.41 146 TRP G CA 1
ATOM 8151 C C . TRP G 1 146 ? 253.877 -15.349 59.989 1.00 69.60 146 TRP G C 1
ATOM 8152 O O . TRP G 1 146 ? 254.791 -15.804 60.675 1.00 80.61 146 TRP G O 1
ATOM 8163 N N . PHE G 1 147 ? 253.584 -15.809 58.777 1.00 70.98 147 PHE G N 1
ATOM 8164 C CA . PHE G 1 147 ? 254.454 -16.749 58.083 1.00 74.52 147 PHE G CA 1
ATOM 8165 C C . PHE G 1 147 ? 254.646 -16.263 56.656 1.00 81.16 147 PHE G C 1
ATOM 8166 O O . PHE G 1 147 ? 253.700 -15.779 56.041 1.00 81.32 147 PHE G O 1
ATOM 8174 N N . GLU G 1 148 ? 255.862 -16.376 56.129 1.00 81.48 148 GLU G N 1
ATOM 8175 C CA . GLU G 1 148 ? 256.059 -16.257 54.689 1.00 74.70 148 GLU G CA 1
ATOM 8176 C C . GLU G 1 148 ? 256.618 -17.586 54.223 1.00 74.18 148 GLU G C 1
ATOM 8177 O O . GLU G 1 148 ? 257.497 -18.158 54.869 1.00 89.64 148 GLU G O 1
ATOM 8183 N N . CYS G 1 149 ? 256.109 -18.068 53.095 1.00 71.26 149 CYS G N 1
ATOM 8184 C CA . CYS G 1 149 ? 256.403 -19.419 52.638 1.00 74.73 149 CYS G CA 1
ATOM 8185 C C . CYS G 1 149 ? 256.608 -19.453 51.133 1.00 82.54 149 CYS G C 1
ATOM 8186 O O . CYS G 1 149 ? 256.068 -18.620 50.409 1.00 87.06 149 CYS G O 1
ATOM 8189 N N . ALA G 1 150 ? 257.394 -20.419 50.671 1.00 79.67 150 ALA G N 1
ATOM 8190 C CA . ALA G 1 150 ? 257.526 -20.703 49.247 1.00 78.35 150 ALA G CA 1
ATOM 8191 C C . ALA G 1 150 ? 256.761 -21.959 48.860 1.00 78.15 150 ALA G C 1
ATOM 8192 O O . ALA G 1 150 ? 256.827 -22.954 49.574 1.00 87.86 150 ALA G O 1
ATOM 8194 N N . LEU G 1 151 ? 256.064 -21.934 47.725 1.00 79.73 151 LEU G N 1
ATOM 8195 C CA . LEU G 1 151 ? 255.289 -23.103 47.321 1.00 84.03 151 LEU G CA 1
ATOM 8196 C C . LEU G 1 151 ? 256.238 -24.252 47.015 1.00 89.06 151 LEU G C 1
ATOM 8197 O O . LEU G 1 151 ? 257.086 -24.159 46.128 1.00 94.24 151 LEU G O 1
ATOM 8202 N N . TRP G 1 152 ? 256.063 -25.340 47.756 1.00 90.92 152 TRP G N 1
ATOM 8203 C CA . TRP G 1 152 ? 256.931 -26.498 47.662 1.00 90.88 152 TRP G CA 1
ATOM 8204 C C . TRP G 1 152 ? 256.330 -27.486 46.681 1.00 88.27 152 TRP G C 1
ATOM 8205 O O . TRP G 1 152 ? 256.951 -27.846 45.683 1.00 95.45 152 TRP G O 1
ATOM 8216 N N . ARG G 1 153 ? 255.110 -27.912 46.977 1.00 86.11 153 ARG G N 1
ATOM 8217 C CA . ARG G 1 153 ? 254.378 -28.815 46.106 1.00 84.61 153 ARG G CA 1
ATOM 8218 C C . ARG G 1 153 ? 252.875 -28.621 46.271 1.00 83.02 153 ARG G C 1
ATOM 8219 O O . ARG G 1 153 ? 252.406 -28.159 47.312 1.00 86.11 153 ARG G O 1
ATOM 8221 N N . ALA G 1 154 ? 252.133 -28.985 45.232 1.00 77.21 154 ALA G N 1
ATOM 8222 C CA . ALA G 1 154 ? 250.679 -28.981 45.267 1.00 78.15 154 ALA G CA 1
ATOM 8223 C C . ALA G 1 154 ? 250.195 -30.390 44.973 1.00 83.02 154 ALA G C 1
ATOM 8224 O O . ALA G 1 154 ? 250.494 -30.948 43.917 1.00 88.30 154 ALA G O 1
ATOM 8226 N N . TYR G 1 155 ? 249.441 -30.959 45.907 1.00 80.55 155 TYR G N 1
ATOM 8227 C CA . TYR G 1 155 ? 249.014 -32.347 45.805 1.00 82.57 155 TYR G CA 1
ATOM 8228 C C . TYR G 1 155 ? 247.528 -32.358 45.489 1.00 78.39 155 TYR G C 1
ATOM 8229 O O . TYR G 1 155 ? 246.756 -31.598 46.074 1.00 83.40 155 TYR G O 1
ATOM 8238 N N . ASP G 1 156 ? 247.129 -33.220 44.561 1.00 76.87 156 ASP G N 1
ATOM 8239 C CA . ASP G 1 156 ? 245.723 -33.360 44.231 1.00 78.84 156 ASP G CA 1
ATOM 8240 C C . ASP G 1 156 ? 245.011 -33.929 45.444 1.00 87.07 156 ASP G C 1
ATOM 8241 O O . ASP G 1 156 ? 245.563 -34.766 46.155 1.00 89.65 156 ASP G O 1
ATOM 8246 N N . ALA G 1 157 ? 243.789 -33.472 45.682 1.00 86.67 157 ALA G N 1
ATOM 8247 C CA . ALA G 1 157 ? 243.037 -33.899 46.849 1.00 81.48 157 ALA G CA 1
ATOM 8248 C C . ALA G 1 157 ? 241.560 -33.694 46.596 1.00 76.59 157 ALA G C 1
ATOM 8249 O O . ALA G 1 157 ? 240.887 -32.963 47.324 1.00 79.63 157 ALA G O 1
ATOM 8251 N N . GLY G 1 158 ? 241.059 -34.352 45.558 1.00 82.07 158 GLY G N 1
ATOM 8252 C CA . GLY G 1 158 ? 239.663 -34.230 45.203 1.00 81.91 158 GLY G CA 1
ATOM 8253 C C . GLY G 1 158 ? 239.329 -32.822 44.759 1.00 82.24 158 GLY G C 1
ATOM 8254 O O . GLY G 1 158 ? 239.965 -32.267 43.863 1.00 83.35 158 GLY G O 1
ATOM 8255 N N . ASP G 1 159 ? 238.321 -32.245 45.401 1.00 79.62 159 ASP G N 1
ATOM 8256 C CA . ASP G 1 159 ? 237.836 -30.917 45.048 1.00 78.95 159 ASP G CA 1
ATOM 8257 C C . ASP G 1 159 ? 238.675 -29.794 45.661 1.00 75.79 159 ASP G C 1
ATOM 8258 O O . ASP G 1 159 ? 238.386 -28.613 45.457 1.00 77.12 159 ASP G O 1
ATOM 8263 N N . HIS G 1 160 ? 239.706 -30.173 46.411 1.00 73.06 160 HIS G N 1
ATOM 8264 C CA . HIS G 1 160 ? 240.701 -29.231 46.914 1.00 71.65 160 HIS G CA 1
ATOM 8265 C C . HIS G 1 160 ? 242.061 -29.695 46.422 1.00 72.43 160 HIS G C 1
ATOM 8266 O O . HIS G 1 160 ? 242.206 -30.825 45.954 1.00 76.18 160 HIS G O 1
ATOM 8273 N N . SER G 1 161 ? 243.053 -28.820 46.520 1.00 72.77 161 SER G N 1
ATOM 8274 C CA . SER G 1 161 ? 244.443 -29.224 46.384 1.00 74.91 161 SER G CA 1
ATOM 8275 C C . SER G 1 161 ? 245.192 -28.872 47.665 1.00 79.11 161 SER G C 1
ATOM 8276 O O . SER G 1 161 ? 244.884 -27.867 48.305 1.00 75.16 161 SER G O 1
ATOM 8279 N N . ILE G 1 162 ? 246.177 -29.690 48.028 1.00 78.44 162 ILE G N 1
ATOM 8280 C CA . ILE G 1 162 ? 246.988 -29.441 49.217 1.00 77.16 162 ILE G CA 1
ATOM 8281 C C . ILE G 1 162 ? 248.252 -28.676 48.845 1.00 75.41 162 ILE G C 1
ATOM 8282 O O . ILE G 1 162 ? 249.116 -29.199 48.144 1.00 81.93 162 ILE G O 1
ATOM 8287 N N . PHE G 1 163 ? 248.362 -27.448 49.338 1.00 69.21 163 PHE G N 1
ATOM 8288 C CA . PHE G 1 163 ? 249.495 -26.583 49.033 1.00 71.03 163 PHE G CA 1
ATOM 8289 C C . PHE G 1 163 ? 250.520 -26.586 50.164 1.00 79.52 163 PHE G C 1
ATOM 8290 O O . PHE G 1 163 ? 250.254 -26.072 51.247 1.00 76.52 163 PHE G O 1
ATOM 8298 N N . VAL G 1 164 ? 251.697 -27.156 49.899 1.00 82.27 164 VAL G N 1
ATOM 8299 C CA . VAL G 1 164 ? 252.766 -27.238 50.898 1.00 78.34 164 VAL G CA 1
ATOM 8300 C C . VAL G 1 164 ? 253.770 -26.110 50.696 1.00 80.43 164 VAL G C 1
ATOM 8301 O O . VAL G 1 164 ? 254.363 -25.995 49.623 1.00 88.01 164 VAL G O 1
ATOM 8305 N N . GLY G 1 165 ? 253.960 -25.289 51.727 1.00 74.20 165 GLY G N 1
ATOM 8306 C CA . GLY G 1 165 ? 254.904 -24.184 51.674 1.00 80.68 165 GLY G CA 1
ATOM 8307 C C . GLY G 1 165 ? 256.088 -24.324 52.615 1.00 89.41 165 GLY G C 1
ATOM 8308 O O . GLY G 1 165 ? 255.914 -24.662 53.785 1.00 91.14 165 GLY G O 1
ATOM 8309 N N . ARG G 1 166 ? 257.290 -24.057 52.106 1.00 85.42 166 ARG G N 1
ATOM 8310 C CA . ARG G 1 166 ? 258.488 -23.965 52.943 1.00 79.69 166 ARG G CA 1
ATOM 8311 C C . ARG G 1 166 ? 258.693 -22.547 53.475 1.00 83.08 166 ARG G C 1
ATOM 8312 O O . ARG G 1 166 ? 258.734 -21.585 52.707 1.00 89.08 166 ARG G O 1
ATOM 8314 N N . LEU G 1 167 ? 258.851 -22.435 54.792 1.00 80.60 167 LEU G N 1
ATOM 8315 C CA . LEU G 1 167 ? 258.934 -21.137 55.462 1.00 81.04 167 LEU G CA 1
ATOM 8316 C C . LEU G 1 167 ? 260.186 -20.347 55.090 1.00 86.50 167 LEU G C 1
ATOM 8317 O O . LEU G 1 167 ? 261.284 -20.903 55.045 1.00 93.98 167 LEU G O 1
ATOM 8322 N N . LEU G 1 168 ? 260.014 -19.049 54.836 1.00 78.82 168 LEU G N 1
ATOM 8323 C CA . LEU G 1 168 ? 261.146 -18.142 54.673 1.00 74.58 168 LEU G CA 1
ATOM 8324 C C . LEU G 1 168 ? 261.257 -17.318 55.949 1.00 80.30 168 LEU G C 1
ATOM 8325 O O . LEU G 1 168 ? 262.352 -16.996 56.415 1.00 86.49 168 LEU G O 1
ATOM 8330 N N . THR G 1 169 ? 260.100 -16.996 56.516 1.00 80.08 169 THR G N 1
ATOM 8331 C CA . THR G 1 169 ? 260.025 -16.283 57.789 1.00 82.84 169 THR G CA 1
ATOM 8332 C C . THR G 1 169 ? 258.835 -16.756 58.599 1.00 80.86 169 THR G C 1
ATOM 8333 O O . THR G 1 169 ? 257.872 -17.311 58.070 1.00 81.19 169 THR G O 1
ATOM 8337 N N . ALA G 1 170 ? 258.928 -16.517 59.899 1.00 80.92 170 ALA G N 1
ATOM 8338 C CA . ALA G 1 170 ? 257.897 -16.872 60.853 1.00 76.21 170 ALA G CA 1
ATOM 8339 C C . ALA G 1 170 ? 258.112 -15.966 62.044 1.00 73.66 170 ALA G C 1
ATOM 8340 O O . ALA G 1 170 ? 259.253 -15.669 62.396 1.00 86.57 170 ALA G O 1
ATOM 8342 N N . GLU G 1 171 ? 257.032 -15.511 62.662 1.00 73.55 171 GLU G N 1
ATOM 8343 C CA . GLU G 1 171 ? 257.160 -14.518 63.715 1.00 77.74 171 GLU G CA 1
ATOM 8344 C C . GLU G 1 171 ? 255.916 -14.465 64.581 1.00 80.68 171 GLU G C 1
ATOM 8345 O O . GLU G 1 171 ? 254.801 -14.343 64.075 1.00 83.92 171 GLU G O 1
ATOM 8351 N N . ARG G 1 172 ? 256.121 -14.559 65.890 1.00 72.06 172 ARG G N 1
ATOM 8352 C CA . ARG G 1 172 ? 255.027 -14.472 66.845 1.00 74.77 172 ARG G CA 1
ATOM 8353 C C . ARG G 1 172 ? 254.992 -13.121 67.549 1.00 79.80 172 ARG G C 1
ATOM 8354 O O . ARG G 1 172 ? 256.016 -12.593 67.983 1.00 79.86 172 ARG G O 1
ATOM 8362 N N . HIS G 1 173 ? 253.780 -12.587 67.656 1.00 75.77 173 HIS G N 1
ATOM 8363 C CA . HIS G 1 173 ? 253.513 -11.288 68.259 1.00 72.87 173 HIS G CA 1
ATOM 8364 C C . HIS G 1 173 ? 252.921 -11.490 69.642 1.00 74.24 173 HIS G C 1
ATOM 8365 O O . HIS G 1 173 ? 252.886 -12.616 70.137 1.00 74.04 173 HIS G O 1
ATOM 8372 N N . ASP G 1 174 ? 252.483 -10.407 70.278 1.00 71.71 174 ASP G N 1
ATOM 8373 C CA . ASP G 1 174 ? 251.895 -10.511 71.608 1.00 75.08 174 ASP G CA 1
ATOM 8374 C C . ASP G 1 174 ? 250.810 -11.569 71.628 1.00 81.36 174 ASP G C 1
ATOM 8375 O O . ASP G 1 174 ? 249.943 -11.608 70.753 1.00 83.88 174 ASP G O 1
ATOM 8380 N N . ARG G 1 175 ? 250.864 -12.425 72.638 1.00 86.54 175 ARG G N 1
ATOM 8381 C CA . ARG G 1 175 ? 249.831 -13.422 72.826 1.00 81.71 175 ARG G CA 1
ATOM 8382 C C . ARG G 1 175 ? 248.607 -12.705 73.356 1.00 79.64 175 ARG G C 1
ATOM 8383 O O . ARG G 1 175 ? 248.685 -11.956 74.329 1.00 80.11 175 ARG G O 1
ATOM 8385 N N . ARG G 1 176 ? 247.475 -12.934 72.707 1.00 79.85 176 ARG G N 1
ATOM 8386 C CA . ARG G 1 176 ? 246.215 -12.397 73.185 1.00 79.88 176 ARG G CA 1
ATOM 8387 C C . ARG G 1 176 ? 245.100 -13.320 72.739 1.00 76.57 176 ARG G C 1
ATOM 8388 O O . ARG G 1 176 ? 245.357 -14.360 72.129 1.00 75.18 176 ARG G O 1
ATOM 8396 N N . ASP G 1 177 ? 243.870 -12.951 73.076 1.00 72.03 177 ASP G N 1
ATOM 8397 C CA . ASP G 1 177 ? 242.710 -13.778 72.784 1.00 71.43 177 ASP G CA 1
ATOM 8398 C C . ASP G 1 177 ? 242.727 -14.175 71.307 1.00 70.20 177 ASP G C 1
ATOM 8399 O O . ASP G 1 177 ? 242.935 -13.329 70.436 1.00 70.33 177 ASP G O 1
ATOM 8404 N N . ALA G 1 178 ? 242.500 -15.457 71.034 1.00 65.97 178 ALA G N 1
ATOM 8405 C CA . ALA G 1 178 ? 242.645 -15.999 69.685 1.00 64.13 178 ALA G CA 1
ATOM 8406 C C . ALA G 1 178 ? 241.296 -16.253 69.015 1.00 63.48 178 ALA G C 1
ATOM 8407 O O . ALA G 1 178 ? 240.312 -16.560 69.687 1.00 64.33 178 ALA G O 1
ATOM 8409 N N . LEU G 1 179 ? 241.258 -16.131 67.689 1.00 59.19 179 LEU G N 1
ATOM 8410 C CA . LEU G 1 179 ? 240.047 -16.434 66.932 1.00 55.92 179 LEU G CA 1
ATOM 8411 C C . LEU G 1 179 ? 239.973 -17.931 66.701 1.00 47.63 179 LEU G C 1
ATOM 8412 O O . LEU G 1 179 ? 240.919 -18.534 66.196 1.00 50.88 179 LEU G O 1
ATOM 8417 N N . VAL G 1 180 ? 238.842 -18.520 67.071 1.00 49.37 180 VAL G N 1
ATOM 8418 C CA . VAL G 1 180 ? 238.627 -19.949 66.910 1.00 47.57 180 VAL G CA 1
ATOM 8419 C C . VAL G 1 180 ? 237.346 -20.183 66.130 1.00 50.67 180 VAL G C 1
ATOM 8420 O O . VAL G 1 180 ? 236.351 -19.488 66.334 1.00 53.76 180 VAL G O 1
ATOM 8424 N N . TYR G 1 181 ? 237.382 -21.173 65.244 1.00 46.59 181 TYR G N 1
ATOM 8425 C CA . TYR G 1 181 ? 236.225 -21.548 64.448 1.00 49.90 181 TYR G CA 1
ATOM 8426 C C . TYR G 1 181 ? 235.827 -22.967 64.810 1.00 53.04 181 TYR G C 1
ATOM 8427 O O . TYR G 1 181 ? 236.549 -23.919 64.511 1.00 47.41 181 TYR G O 1
ATOM 8436 N N . HIS G 1 182 ? 234.681 -23.103 65.465 1.00 49.18 182 HIS G N 1
ATOM 8437 C CA . HIS G 1 182 ? 234.211 -24.404 65.910 1.00 54.33 182 HIS G CA 1
ATOM 8438 C C . HIS G 1 182 ? 232.692 -24.469 65.884 1.00 51.62 182 HIS G C 1
ATOM 8439 O O . HIS G 1 182 ? 232.012 -23.510 66.252 1.00 55.53 182 HIS G O 1
ATOM 8446 N N . SER G 1 183 ? 232.174 -25.609 65.440 1.00 51.77 183 SER G N 1
ATOM 8447 C CA . SER G 1 183 ? 230.736 -25.828 65.338 1.00 59.27 183 SER G CA 1
ATOM 8448 C C . SER G 1 183 ? 230.063 -24.762 64.461 1.00 57.64 183 SER G C 1
ATOM 8449 O O . SER G 1 183 ? 228.937 -24.337 64.722 1.00 57.10 183 SER G O 1
ATOM 8452 N N . GLY G 1 184 ? 230.769 -24.338 63.416 1.00 60.08 184 GLY G N 1
ATOM 8453 C CA . GLY G 1 184 ? 230.261 -23.341 62.490 1.00 49.79 184 GLY G CA 1
ATOM 8454 C C . GLY G 1 184 ? 230.120 -21.955 63.091 1.00 53.88 184 GLY G C 1
ATOM 8455 O O . GLY G 1 184 ? 229.508 -21.070 62.491 1.00 59.15 184 GLY G O 1
ATOM 8456 N N . GLN G 1 185 ? 230.694 -21.773 64.275 1.00 55.31 185 GLN G N 1
ATOM 8457 C CA . GLN G 1 185 ? 230.660 -20.503 64.993 1.00 54.16 185 GLN G CA 1
ATOM 8458 C C . GLN G 1 185 ? 232.069 -19.966 65.180 1.00 54.24 185 GLN G C 1
ATOM 8459 O O . GLN G 1 185 ? 233.017 -20.735 65.343 1.00 57.53 185 GLN G O 1
ATOM 8465 N N . PHE G 1 186 ? 232.200 -18.645 65.176 1.00 49.06 186 PHE G N 1
ATOM 8466 C CA . PHE G 1 186 ? 233.454 -18.014 65.546 1.00 48.35 186 PHE G CA 1
ATOM 8467 C C . PHE G 1 186 ? 233.488 -17.855 67.053 1.00 61.59 186 PHE G C 1
ATOM 8468 O O . PHE G 1 186 ? 232.474 -17.534 67.672 1.00 58.85 186 PHE G O 1
ATOM 8476 N N . ARG G 1 187 ? 234.661 -18.078 67.637 1.00 61.80 187 ARG G N 1
ATOM 8477 C CA . ARG G 1 187 ? 234.809 -18.075 69.082 1.00 54.01 187 ARG G CA 1
ATOM 8478 C C . ARG G 1 187 ? 236.061 -17.330 69.496 1.00 53.24 187 ARG G C 1
ATOM 8479 O O . ARG G 1 187 ? 237.007 -17.205 68.717 1.00 53.48 187 ARG G O 1
ATOM 8487 N N . GLY G 1 188 ? 236.054 -16.827 70.725 1.00 58.49 188 GLY G N 1
ATOM 8488 C CA . GLY G 1 188 ? 237.239 -16.231 71.305 1.00 60.25 188 GLY G CA 1
ATOM 8489 C C . GLY G 1 188 ? 237.833 -17.204 72.304 1.00 66.73 188 GLY G C 1
ATOM 8490 O O . GLY G 1 188 ? 237.135 -17.695 73.191 1.00 65.19 188 GLY G O 1
ATOM 8491 N N . LEU G 1 189 ? 239.121 -17.489 72.152 1.00 65.61 189 LEU G N 1
ATOM 8492 C CA . LEU G 1 189 ? 239.836 -18.342 73.092 1.00 69.48 189 LEU G CA 1
ATOM 8493 C C . LEU G 1 189 ? 240.787 -17.444 73.875 1.00 67.64 189 LEU G C 1
ATOM 8494 O O . LEU G 1 189 ? 241.758 -16.944 73.310 1.00 69.41 189 LEU G O 1
ATOM 8499 N N . PRO G 1 190 ? 240.518 -17.232 75.176 1.00 71.17 190 PRO G N 1
ATOM 8500 C CA . PRO G 1 190 ? 241.370 -16.295 75.922 1.00 73.90 190 PRO G CA 1
ATOM 8501 C C . PRO G 1 190 ? 242.817 -16.756 76.079 1.00 75.24 190 PRO G C 1
ATOM 8502 O O . PRO G 1 190 ? 243.086 -17.945 76.251 1.00 71.73 190 PRO G O 1
ATOM 8506 N N . ASP G 1 191 ? 243.734 -15.798 76.017 1.00 76.47 191 ASP G N 1
ATOM 8507 C CA . ASP G 1 191 ? 245.155 -16.060 76.189 1.00 80.40 191 ASP G CA 1
ATOM 8508 C C . ASP G 1 191 ? 245.848 -14.767 76.606 1.00 85.24 191 ASP G C 1
ATOM 8509 O O . ASP G 1 191 ? 245.442 -13.680 76.193 1.00 82.71 191 ASP G O 1
ATOM 8514 N N . ARG G 1 192 ? 246.888 -14.883 77.425 1.00 88.47 192 ARG G N 1
ATOM 8515 C CA . ARG G 1 192 ? 247.630 -13.712 77.875 1.00 79.74 192 ARG G CA 1
ATOM 8516 C C . ARG G 1 192 ? 249.087 -14.052 78.164 1.00 81.85 192 ARG G C 1
ATOM 8517 O O . ARG G 1 192 ? 249.597 -15.078 77.716 1.00 87.73 192 ARG G O 1
ATOM 8519 N N . SER H 1 34 ? 264.096 -25.292 66.691 1.00 71.63 34 SER H N 1
ATOM 8520 C CA . SER H 1 34 ? 262.904 -26.127 66.773 1.00 78.33 34 SER H CA 1
ATOM 8521 C C . SER H 1 34 ? 261.978 -25.668 67.890 1.00 84.94 34 SER H C 1
ATOM 8522 O O . SER H 1 34 ? 260.761 -25.600 67.710 1.00 90.19 34 SER H O 1
ATOM 8525 N N . ARG H 1 35 ? 262.560 -25.340 69.039 1.00 85.93 35 ARG H N 1
ATOM 8526 C CA . ARG H 1 35 ? 261.775 -24.950 70.204 1.00 86.10 35 ARG H CA 1
ATOM 8527 C C . ARG H 1 35 ? 261.112 -23.625 69.872 1.00 84.98 35 ARG H C 1
ATOM 8528 O O . ARG H 1 35 ? 259.968 -23.368 70.250 1.00 85.57 35 ARG H O 1
ATOM 8530 N N . SER H 1 36 ? 261.849 -22.791 69.149 1.00 85.68 36 SER H N 1
ATOM 8531 C CA . SER H 1 36 ? 261.364 -21.480 68.750 1.00 90.10 36 SER H CA 1
ATOM 8532 C C . SER H 1 36 ? 260.225 -21.619 67.735 1.00 87.28 36 SER H C 1
ATOM 8533 O O . SER H 1 36 ? 259.169 -21.007 67.887 1.00 86.08 36 SER H O 1
ATOM 8536 N N . LEU H 1 37 ? 260.449 -22.431 66.704 1.00 78.10 37 LEU H N 1
ATOM 8537 C CA . LEU H 1 37 ? 259.462 -22.626 65.641 1.00 81.79 37 LEU H CA 1
ATOM 8538 C C . LEU H 1 37 ? 258.186 -23.304 66.127 1.00 87.44 37 LEU H C 1
ATOM 8539 O O . LEU H 1 37 ? 257.084 -22.937 65.715 1.00 88.82 37 LEU H O 1
ATOM 8544 N N . ARG H 1 38 ? 258.339 -24.300 66.993 1.00 83.97 38 ARG H N 1
ATOM 8545 C CA . ARG H 1 38 ? 257.197 -24.989 67.579 1.00 77.22 38 ARG H CA 1
ATOM 8546 C C . ARG H 1 38 ? 256.340 -23.999 68.352 1.00 76.60 38 ARG H C 1
ATOM 8547 O O . ARG H 1 38 ? 255.117 -24.127 68.409 1.00 77.56 38 ARG H O 1
ATOM 8549 N N . GLY H 1 39 ? 256.997 -23.008 68.945 1.00 75.74 39 GLY H N 1
ATOM 8550 C CA . GLY H 1 39 ? 256.308 -21.965 69.678 1.00 80.23 39 GLY H CA 1
ATOM 8551 C C . GLY H 1 39 ? 255.424 -21.092 68.805 1.00 79.60 39 GLY H C 1
ATOM 8552 O O . GLY H 1 39 ? 254.317 -20.732 69.206 1.00 72.33 39 GLY H O 1
ATOM 8553 N N . ILE H 1 40 ? 255.902 -20.746 67.612 1.00 79.99 40 ILE H N 1
ATOM 8554 C CA . ILE H 1 40 ? 255.121 -19.906 66.709 1.00 76.96 40 ILE H CA 1
ATOM 8555 C C . ILE H 1 40 ? 253.945 -20.719 66.164 1.00 75.12 40 ILE H C 1
ATOM 8556 O O . ILE H 1 40 ? 252.811 -20.246 66.166 1.00 71.60 40 ILE H O 1
ATOM 8561 N N . PHE H 1 41 ? 254.229 -21.935 65.689 1.00 71.51 41 PHE H N 1
ATOM 8562 C CA . PHE H 1 41 ? 253.180 -22.870 65.262 1.00 68.52 41 PHE H CA 1
ATOM 8563 C C . PHE H 1 41 ? 252.030 -22.990 66.260 1.00 71.41 41 PHE H C 1
ATOM 8564 O O . PHE H 1 41 ? 250.877 -23.189 65.872 1.00 70.27 41 PHE H O 1
ATOM 8572 N N . SER H 1 42 ? 252.339 -22.872 67.544 1.00 70.78 42 SER H N 1
ATOM 8573 C CA . SER H 1 42 ? 251.348 -23.116 68.583 1.00 70.09 42 SER H CA 1
ATOM 8574 C C . SER H 1 42 ? 250.307 -22.010 68.699 1.00 67.68 42 SER H C 1
ATOM 8575 O O . SER H 1 42 ? 249.274 -22.204 69.338 1.00 67.38 42 SER H O 1
ATOM 8578 N N . SER H 1 43 ? 250.566 -20.857 68.089 1.00 69.85 43 SER H N 1
ATOM 8579 C CA . SER H 1 43 ? 249.606 -19.755 68.131 1.00 69.93 43 SER H CA 1
ATOM 8580 C C . SER H 1 43 ? 248.325 -20.086 67.360 1.00 62.87 43 SER H C 1
ATOM 8581 O O . SER H 1 43 ? 247.282 -19.473 67.588 1.00 63.46 43 SER H O 1
ATOM 8584 N N . PHE H 1 44 ? 248.411 -21.043 66.441 1.00 56.00 44 PHE H N 1
ATOM 8585 C CA . PHE H 1 44 ? 247.230 -21.533 65.744 1.00 60.56 44 PHE H CA 1
ATOM 8586 C C . PHE H 1 44 ? 246.588 -22.637 66.568 1.00 62.54 44 PHE H C 1
ATOM 8587 O O . PHE H 1 44 ? 247.127 -23.736 66.683 1.00 59.43 44 PHE H O 1
ATOM 8595 N N . ALA H 1 45 ? 245.433 -22.325 67.147 1.00 61.99 45 ALA H N 1
ATOM 8596 C CA . ALA H 1 45 ? 244.723 -23.261 68.005 1.00 58.35 45 ALA H CA 1
ATOM 8597 C C . ALA H 1 45 ? 244.202 -24.427 67.187 1.00 54.39 45 ALA H C 1
ATOM 8598 O O . ALA H 1 45 ? 243.927 -24.287 65.995 1.00 54.99 45 ALA H O 1
ATOM 8600 N N . THR H 1 46 ? 244.067 -25.579 67.834 1.00 49.68 46 THR H N 1
ATOM 8601 C CA . THR H 1 46 ? 243.542 -26.763 67.168 1.00 52.98 46 THR H CA 1
ATOM 8602 C C . THR H 1 46 ? 242.699 -27.586 68.118 1.00 56.25 46 THR H C 1
ATOM 8603 O O . THR H 1 46 ? 242.814 -27.453 69.335 1.00 56.20 46 THR H O 1
ATOM 8607 N N . GLY H 1 47 ? 241.861 -28.446 67.549 1.00 60.39 47 GLY H N 1
ATOM 8608 C CA . GLY H 1 47 ? 241.253 -29.520 68.304 1.00 58.57 47 GLY H CA 1
ATOM 8609 C C . GLY H 1 47 ? 242.299 -30.591 68.521 1.00 63.23 47 GLY H C 1
ATOM 8610 O O . GLY H 1 47 ? 243.475 -30.389 68.225 1.00 55.07 47 GLY H O 1
ATOM 8611 N N . VAL H 1 48 ? 241.874 -31.734 69.040 1.00 63.77 48 VAL H N 1
ATOM 8612 C CA . VAL H 1 48 ? 242.774 -32.853 69.264 1.00 51.98 48 VAL H CA 1
ATOM 8613 C C . VAL H 1 48 ? 242.054 -34.136 68.911 1.00 53.45 48 VAL H C 1
ATOM 8614 O O . VAL H 1 48 ? 240.901 -34.331 69.299 1.00 56.84 48 VAL H O 1
ATOM 8618 N N . THR H 1 49 ? 242.725 -34.994 68.150 1.00 54.46 49 THR H N 1
ATOM 8619 C CA . THR H 1 49 ? 242.165 -36.290 67.816 1.00 54.55 49 THR H CA 1
ATOM 8620 C C . THR H 1 49 ? 243.082 -37.403 68.287 1.00 63.32 49 THR H C 1
ATOM 8621 O O . THR H 1 49 ? 244.226 -37.157 68.669 1.00 61.78 49 THR H O 1
ATOM 8625 N N . VAL H 1 50 ? 242.560 -38.625 68.277 1.00 59.79 50 VAL H N 1
ATOM 8626 C CA . VAL H 1 50 ? 243.401 -39.809 68.374 1.00 59.60 50 VAL H CA 1
ATOM 8627 C C . VAL H 1 50 ? 243.267 -40.656 67.111 1.00 64.94 50 VAL H C 1
ATOM 8628 O O . VAL H 1 50 ? 242.181 -41.133 66.776 1.00 63.11 50 VAL H O 1
ATOM 8632 N N . VAL H 1 51 ? 244.388 -40.837 66.421 1.00 60.69 51 VAL H N 1
ATOM 8633 C CA . VAL H 1 51 ? 244.446 -41.669 65.220 1.00 63.02 51 VAL H CA 1
ATOM 8634 C C . VAL H 1 51 ? 244.792 -43.109 65.559 1.00 67.86 51 VAL H C 1
ATOM 8635 O O . VAL H 1 51 ? 245.741 -43.361 66.299 1.00 68.03 51 VAL H O 1
ATOM 8639 N N . THR H 1 52 ? 244.016 -44.046 65.017 1.00 64.69 52 THR H N 1
ATOM 8640 C CA . THR H 1 52 ? 244.159 -45.458 65.353 1.00 62.42 52 THR H CA 1
ATOM 8641 C C . THR H 1 52 ? 244.099 -46.365 64.129 1.00 71.31 52 THR H C 1
ATOM 8642 O O . THR H 1 52 ? 243.540 -45.994 63.098 1.00 75.49 52 THR H O 1
ATOM 8646 N N . VAL H 1 53 ? 244.686 -47.552 64.252 1.00 73.66 53 VAL H N 1
ATOM 8647 C CA . VAL H 1 53 ? 244.489 -48.625 63.280 1.00 74.19 53 VAL H CA 1
ATOM 8648 C C . VAL H 1 53 ? 244.001 -49.887 63.977 1.00 73.99 53 VAL H C 1
ATOM 8649 O O . VAL H 1 53 ? 244.209 -50.058 65.178 1.00 79.79 53 VAL H O 1
ATOM 8653 N N . GLY H 1 54 ? 243.353 -50.765 63.218 1.00 81.64 54 GLY H N 1
ATOM 8654 C CA . GLY H 1 54 ? 242.976 -52.078 63.712 1.00 81.79 54 GLY H CA 1
ATOM 8655 C C . GLY H 1 54 ? 243.935 -53.136 63.197 1.00 82.13 54 GLY H C 1
ATOM 8656 O O . GLY H 1 54 ? 245.142 -52.904 63.122 1.00 86.50 54 GLY H O 1
ATOM 8657 N N . GLY H 1 55 ? 243.401 -54.298 62.838 1.00 83.21 55 GLY H N 1
ATOM 8658 C CA . GLY H 1 55 ? 244.219 -55.389 62.337 1.00 89.06 55 GLY H CA 1
ATOM 8659 C C . GLY H 1 55 ? 244.788 -56.203 63.486 1.00 90.75 55 GLY H C 1
ATOM 8660 O O . GLY H 1 55 ? 244.215 -56.230 64.574 1.00 89.21 55 GLY H O 1
ATOM 8661 N N . ASP H 1 56 ? 245.905 -56.884 63.245 1.00 93.74 56 ASP H N 1
ATOM 8662 C CA . ASP H 1 56 ? 246.533 -57.719 64.268 1.00 93.71 56 ASP H CA 1
ATOM 8663 C C . ASP H 1 56 ? 247.260 -56.889 65.315 1.00 90.92 56 ASP H C 1
ATOM 8664 O O . ASP H 1 56 ? 247.358 -57.285 66.479 1.00 92.80 56 ASP H O 1
ATOM 8669 N N . SER H 1 57 ? 247.793 -55.751 64.886 1.00 88.28 57 SER H N 1
ATOM 8670 C CA . SER H 1 57 ? 248.544 -54.874 65.772 1.00 84.41 57 SER H CA 1
ATOM 8671 C C . SER H 1 57 ? 247.855 -53.525 65.916 1.00 83.34 57 SER H C 1
ATOM 8672 O O . SER H 1 57 ? 248.348 -52.520 65.399 1.00 83.26 57 SER H O 1
ATOM 8675 N N . PRO H 1 58 ? 246.694 -53.502 66.593 1.00 83.81 58 PRO H N 1
ATOM 8676 C CA . PRO H 1 58 ? 246.037 -52.220 66.851 1.00 81.17 58 PRO H CA 1
ATOM 8677 C C . PRO H 1 58 ? 246.990 -51.239 67.512 1.00 78.10 58 PRO H C 1
ATOM 8678 O O . PRO H 1 58 ? 247.830 -51.640 68.318 1.00 78.14 58 PRO H O 1
ATOM 8682 N N . HIS H 1 59 ? 246.854 -49.967 67.166 1.00 78.37 59 HIS H N 1
ATOM 8683 C CA . HIS H 1 59 ? 247.743 -48.939 67.668 1.00 72.93 59 HIS H CA 1
ATOM 8684 C C . HIS H 1 59 ? 246.985 -47.626 67.688 1.00 74.94 59 HIS H C 1
ATOM 8685 O O . HIS H 1 59 ? 245.968 -47.481 67.011 1.00 74.54 59 HIS H O 1
ATOM 8692 N N . ALA H 1 60 ? 247.473 -46.678 68.476 1.00 70.82 60 ALA H N 1
ATOM 8693 C CA . ALA H 1 60 ? 246.836 -45.377 68.572 1.00 68.55 60 ALA H CA 1
ATOM 8694 C C . ALA H 1 60 ? 247.878 -44.301 68.831 1.00 69.42 60 ALA H C 1
ATOM 8695 O O . ALA H 1 60 ? 248.939 -44.574 69.393 1.00 75.07 60 ALA H O 1
ATOM 8697 N N . MET H 1 61 ? 247.576 -43.080 68.406 1.00 67.51 61 MET H N 1
ATOM 8698 C CA . MET H 1 61 ? 248.470 -41.954 68.640 1.00 67.57 61 MET H CA 1
ATOM 8699 C C . MET H 1 61 ? 247.661 -40.664 68.663 1.00 64.61 61 MET H C 1
ATOM 8700 O O . MET H 1 61 ? 246.604 -40.575 68.040 1.00 70.50 61 MET H O 1
ATOM 8705 N N . THR H 1 62 ? 248.171 -39.661 69.369 1.00 59.81 62 THR H N 1
ATOM 8706 C CA . THR H 1 62 ? 247.489 -38.379 69.473 1.00 62.99 62 THR H CA 1
ATOM 8707 C C . THR H 1 62 ? 247.904 -37.492 68.309 1.00 69.18 62 THR H C 1
ATOM 8708 O O . THR H 1 62 ? 249.093 -37.330 68.034 1.00 69.63 62 THR H O 1
ATOM 8712 N N . ALA H 1 63 ? 246.914 -36.919 67.628 1.00 71.91 63 ALA H N 1
ATOM 8713 C CA . ALA H 1 63 ? 247.173 -36.090 66.453 1.00 65.90 63 ALA H CA 1
ATOM 8714 C C . ALA H 1 63 ? 246.283 -34.855 66.431 1.00 64.89 63 ALA H C 1
ATOM 8715 O O . ALA H 1 63 ? 245.072 -34.944 66.641 1.00 63.58 63 ALA H O 1
ATOM 8717 N N . ASN H 1 64 ? 246.902 -33.706 66.169 1.00 61.15 64 ASN H N 1
ATOM 8718 C CA . ASN H 1 64 ? 246.178 -32.450 66.002 1.00 59.79 64 ASN H CA 1
ATOM 8719 C C . ASN H 1 64 ? 246.365 -31.840 64.615 1.00 62.09 64 ASN H C 1
ATOM 8720 O O . ASN H 1 64 ? 245.844 -30.763 64.330 1.00 65.55 64 ASN H O 1
ATOM 8725 N N . SER H 1 65 ? 247.090 -32.542 63.749 1.00 61.82 65 SER H N 1
ATOM 8726 C CA . SER H 1 65 ? 247.321 -32.075 62.388 1.00 68.82 65 SER H CA 1
ATOM 8727 C C . SER H 1 65 ? 246.154 -32.493 61.485 1.00 66.12 65 SER H C 1
ATOM 8728 O O . SER H 1 65 ? 246.215 -32.357 60.263 1.00 58.98 65 SER H O 1
ATOM 8731 N N . PHE H 1 66 ? 245.095 -33.003 62.109 1.00 66.35 66 PHE H N 1
ATOM 8732 C CA . PHE H 1 66 ? 243.903 -33.454 61.402 1.00 66.49 66 PHE H CA 1
ATOM 8733 C C . PHE H 1 66 ? 243.217 -32.306 60.678 1.00 68.67 66 PHE H C 1
ATOM 8734 O O . PHE H 1 66 ? 243.033 -31.223 61.235 1.00 64.32 66 PHE H O 1
ATOM 8742 N N . THR H 1 67 ? 242.848 -32.557 59.426 1.00 61.74 67 THR H N 1
ATOM 8743 C CA . THR H 1 67 ? 242.289 -31.524 58.567 1.00 63.61 67 THR H CA 1
ATOM 8744 C C . THR H 1 67 ? 241.284 -32.089 57.567 1.00 66.92 67 THR H C 1
ATOM 8745 O O . THR H 1 67 ? 241.558 -33.063 56.863 1.00 61.61 67 THR H O 1
ATOM 8749 N N . SER H 1 68 ? 240.111 -31.468 57.524 1.00 69.37 68 SER H N 1
ATOM 8750 C CA . SER H 1 68 ? 239.116 -31.783 56.511 1.00 69.26 68 SER H CA 1
ATOM 8751 C C . SER H 1 68 ? 239.602 -31.235 55.177 1.00 68.24 68 SER H C 1
ATOM 8752 O O . SER H 1 68 ? 240.004 -30.075 55.086 1.00 57.83 68 SER H O 1
ATOM 8755 N N . VAL H 1 69 ? 239.567 -32.074 54.147 1.00 64.90 69 VAL H N 1
ATOM 8756 C CA . VAL H 1 69 ? 240.215 -31.754 52.881 1.00 69.47 69 VAL H CA 1
ATOM 8757 C C . VAL H 1 69 ? 239.220 -31.582 51.736 1.00 72.29 69 VAL H C 1
ATOM 8758 O O . VAL H 1 69 ? 239.317 -30.630 50.963 1.00 65.23 69 VAL H O 1
ATOM 8762 N N . SER H 1 70 ? 238.267 -32.503 51.630 1.00 71.87 70 SER H N 1
ATOM 8763 C CA . SER H 1 70 ? 237.376 -32.544 50.474 1.00 71.33 70 SER H CA 1
ATOM 8764 C C . SER H 1 70 ? 236.020 -33.153 50.812 1.00 77.67 70 SER H C 1
ATOM 8765 O O . SER H 1 70 ? 235.904 -33.960 51.732 1.00 77.03 70 SER H O 1
ATOM 8768 N N . LEU H 1 71 ? 234.998 -32.737 50.067 1.00 82.67 71 LEU H N 1
ATOM 8769 C CA . LEU H 1 71 ? 233.634 -33.230 50.247 1.00 77.83 71 LEU H CA 1
ATOM 8770 C C . LEU H 1 71 ? 233.294 -34.207 49.123 1.00 78.81 71 LEU H C 1
ATOM 8771 O O . LEU H 1 71 ? 232.530 -35.153 49.319 1.00 80.16 71 LEU H O 1
ATOM 8776 N N . ASP H 1 72 ? 233.870 -33.959 47.948 1.00 82.72 72 ASP H N 1
ATOM 8777 C CA . ASP H 1 72 ? 233.726 -34.842 46.793 1.00 86.99 72 ASP H CA 1
ATOM 8778 C C . ASP H 1 72 ? 235.071 -35.076 46.103 1.00 87.40 72 ASP H C 1
ATOM 8779 O O . ASP H 1 72 ? 235.541 -34.218 45.354 1.00 88.96 72 ASP H O 1
ATOM 8784 N N . PRO H 1 73 ? 235.702 -36.235 46.356 1.00 88.89 73 PRO H N 1
ATOM 8785 C CA . PRO H 1 73 ? 235.285 -37.270 47.305 1.00 87.61 73 PRO H CA 1
ATOM 8786 C C . PRO H 1 73 ? 235.521 -36.814 48.743 1.00 78.04 73 PRO H C 1
ATOM 8787 O O . PRO H 1 73 ? 236.357 -35.938 48.965 1.00 74.01 73 PRO H O 1
ATOM 8791 N N . PRO H 1 74 ? 234.791 -37.392 49.707 1.00 75.36 74 PRO H N 1
ATOM 8792 C CA . PRO H 1 74 ? 234.974 -37.011 51.111 1.00 79.85 74 PRO H CA 1
ATOM 8793 C C . PRO H 1 74 ? 236.352 -37.408 51.644 1.00 79.02 74 PRO H C 1
ATOM 8794 O O . PRO H 1 74 ? 236.595 -38.595 51.865 1.00 80.37 74 PRO H O 1
ATOM 8798 N N . LEU H 1 75 ? 237.228 -36.426 51.856 1.00 74.99 75 LEU H N 1
ATOM 8799 C CA . LEU H 1 75 ? 238.607 -36.694 52.262 1.00 76.34 75 LEU H CA 1
ATOM 8800 C C . LEU H 1 75 ? 239.023 -35.930 53.517 1.00 76.41 75 LEU H C 1
ATOM 8801 O O . LEU H 1 75 ? 238.532 -34.833 53.779 1.00 73.44 75 LEU H O 1
ATOM 8806 N N . ILE H 1 76 ? 239.926 -36.530 54.290 1.00 74.30 76 ILE H N 1
ATOM 8807 C CA . ILE H 1 76 ? 240.608 -35.838 55.381 1.00 70.66 76 ILE H CA 1
ATOM 8808 C C . ILE H 1 76 ? 242.103 -36.135 55.293 1.00 72.70 76 ILE H C 1
ATOM 8809 O O . ILE H 1 76 ? 242.522 -37.010 54.532 1.00 75.09 76 ILE H O 1
ATOM 8814 N N . LEU H 1 77 ? 242.907 -35.405 56.062 1.00 72.64 77 LEU H N 1
ATOM 8815 C CA . LEU H 1 77 ? 244.332 -35.701 56.155 1.00 72.46 77 LEU H CA 1
ATOM 8816 C C . LEU H 1 77 ? 244.863 -35.573 57.578 1.00 75.36 77 LEU H C 1
ATOM 8817 O O . LEU H 1 77 ? 244.282 -34.882 58.413 1.00 75.75 77 LEU H O 1
ATOM 8822 N N . VAL H 1 78 ? 245.971 -36.262 57.834 1.00 75.95 78 VAL H N 1
ATOM 8823 C CA . VAL H 1 78 ? 246.751 -36.099 59.055 1.00 74.04 78 VAL H CA 1
ATOM 8824 C C . VAL H 1 78 ? 248.229 -36.128 58.687 1.00 73.31 78 VAL H C 1
ATOM 8825 O O . VAL H 1 78 ? 248.615 -36.784 57.719 1.00 74.06 78 VAL H O 1
ATOM 8829 N N . CYS H 1 79 ? 249.053 -35.419 59.452 1.00 72.62 79 CYS H N 1
ATOM 8830 C CA . CYS H 1 79 ? 250.491 -35.423 59.217 1.00 74.60 79 CYS H CA 1
ATOM 8831 C C . CYS H 1 79 ? 251.161 -36.275 60.280 1.00 76.45 79 CYS H C 1
ATOM 8832 O O . CYS H 1 79 ? 251.043 -35.985 61.470 1.00 71.00 79 CYS H O 1
ATOM 8835 N N . VAL H 1 80 ? 251.868 -37.318 59.850 1.00 78.98 80 VAL H N 1
ATOM 8836 C CA . VAL H 1 80 ? 252.505 -38.239 60.787 1.00 79.97 80 VAL H CA 1
ATOM 8837 C C . VAL H 1 80 ? 254.007 -38.315 60.534 1.00 79.54 80 VAL H C 1
ATOM 8838 O O . VAL H 1 80 ? 254.461 -38.553 59.415 1.00 79.54 80 VAL H O 1
ATOM 8842 N N . GLU H 1 81 ? 254.755 -38.090 61.606 1.00 77.77 81 GLU H N 1
ATOM 8843 C CA . GLU H 1 81 ? 256.210 -38.185 61.631 1.00 81.40 81 GLU H CA 1
ATOM 8844 C C . GLU H 1 81 ? 256.747 -39.484 61.026 1.00 80.90 81 GLU H C 1
ATOM 8845 O O . GLU H 1 81 ? 256.240 -40.565 61.317 1.00 75.57 81 GLU H O 1
ATOM 8851 N N . CYS H 1 82 ? 257.774 -39.376 60.188 1.00 83.92 82 CYS H N 1
ATOM 8852 C CA . CYS H 1 82 ? 258.364 -40.549 59.544 1.00 84.64 82 CYS H CA 1
ATOM 8853 C C . CYS H 1 82 ? 258.942 -41.529 60.570 1.00 80.12 82 CYS H C 1
ATOM 8854 O O . CYS H 1 82 ? 258.844 -42.744 60.392 1.00 80.83 82 CYS H O 1
ATOM 8857 N N . ASP H 1 83 ? 259.551 -41.010 61.633 1.00 79.44 83 ASP H N 1
ATOM 8858 C CA . ASP H 1 83 ? 260.123 -41.868 62.671 1.00 86.89 83 ASP H CA 1
ATOM 8859 C C . ASP H 1 83 ? 259.069 -42.400 63.640 1.00 86.68 83 ASP H C 1
ATOM 8860 O O . ASP H 1 83 ? 259.395 -43.159 64.554 1.00 84.07 83 ASP H O 1
ATOM 8865 N N . ALA H 1 84 ? 257.810 -42.022 63.440 1.00 80.77 84 ALA H N 1
ATOM 8866 C CA . ALA H 1 84 ? 256.741 -42.487 64.315 1.00 74.44 84 ALA H CA 1
ATOM 8867 C C . ALA H 1 84 ? 256.238 -43.862 63.880 1.00 76.13 84 ALA H C 1
ATOM 8868 O O . ALA H 1 84 ? 256.219 -44.186 62.691 1.00 75.64 84 ALA H O 1
ATOM 8870 N N . ALA H 1 85 ? 255.836 -44.668 64.857 1.00 74.43 85 ALA H N 1
ATOM 8871 C CA . ALA H 1 85 ? 255.366 -46.024 64.598 1.00 69.83 85 ALA H CA 1
ATOM 8872 C C . ALA H 1 85 ? 254.097 -46.042 63.754 1.00 70.06 85 ALA H C 1
ATOM 8873 O O . ALA H 1 85 ? 253.914 -46.931 62.922 1.00 69.73 85 ALA H O 1
ATOM 8875 N N . MET H 1 86 ? 253.222 -45.064 63.968 1.00 76.79 86 MET H N 1
ATOM 8876 C CA . MET H 1 86 ? 251.946 -45.018 63.258 1.00 73.48 86 MET H CA 1
ATOM 8877 C C . MET H 1 86 ? 252.152 -44.819 61.758 1.00 72.70 86 MET H C 1
ATOM 8878 O O . MET H 1 86 ? 251.328 -45.240 60.950 1.00 77.00 86 MET H O 1
ATOM 8883 N N . HIS H 1 87 ? 253.255 -44.173 61.397 1.00 68.52 87 HIS H N 1
ATOM 8884 C CA . HIS H 1 87 ? 253.618 -43.977 59.997 1.00 71.31 87 HIS H CA 1
ATOM 8885 C C . HIS H 1 87 ? 253.697 -45.321 59.279 1.00 75.84 87 HIS H C 1
ATOM 8886 O O . HIS H 1 87 ? 253.154 -45.497 58.189 1.00 80.92 87 HIS H O 1
ATOM 8893 N N . GLY H 1 88 ? 254.386 -46.264 59.908 1.00 75.81 88 GLY H N 1
ATOM 8894 C CA . GLY H 1 88 ? 254.499 -47.613 59.391 1.00 73.60 88 GLY H CA 1
ATOM 8895 C C . GLY H 1 88 ? 253.176 -48.349 59.499 1.00 76.46 88 GLY H C 1
ATOM 8896 O O . GLY H 1 88 ? 252.787 -49.094 58.599 1.00 79.29 88 GLY H O 1
ATOM 8897 N N . SER H 1 89 ? 252.492 -48.143 60.620 1.00 76.14 89 SER H N 1
ATOM 8898 C CA . SER H 1 89 ? 251.208 -48.789 60.885 1.00 77.40 89 SER H CA 1
ATOM 8899 C C . SER H 1 89 ? 250.145 -48.476 59.835 1.00 79.06 89 SER H C 1
ATOM 8900 O O . SER H 1 89 ? 249.414 -49.358 59.390 1.00 75.53 89 SER H O 1
ATOM 8903 N N . LEU H 1 90 ? 250.079 -47.212 59.441 1.00 81.32 90 LEU H N 1
ATOM 8904 C CA . LEU H 1 90 ? 249.068 -46.743 58.501 1.00 81.20 90 LEU H CA 1
ATOM 8905 C C . LEU H 1 90 ? 249.272 -47.344 57.122 1.00 82.69 90 LEU H C 1
ATOM 8906 O O . LEU H 1 90 ? 248.333 -47.834 56.492 1.00 82.75 90 LEU H O 1
ATOM 8911 N N . LEU H 1 91 ? 250.512 -47.282 56.659 1.00 82.60 91 LEU H N 1
ATOM 8912 C CA . LEU H 1 91 ? 250.897 -47.858 55.384 1.00 78.01 91 LEU H CA 1
ATOM 8913 C C . LEU H 1 91 ? 250.618 -49.357 55.379 1.00 82.83 91 LEU H C 1
ATOM 8914 O O . LEU H 1 91 ? 250.170 -49.914 54.376 1.00 89.28 91 LEU H O 1
ATOM 8919 N N . GLU H 1 92 ? 250.891 -50.004 56.507 1.00 82.95 92 GLU H N 1
ATOM 8920 C CA . GLU H 1 92 ? 250.673 -51.439 56.652 1.00 85.17 92 GLU H CA 1
ATOM 8921 C C . GLU H 1 92 ? 249.193 -51.836 56.643 1.00 79.10 92 GLU H C 1
ATOM 8922 O O . GLU H 1 92 ? 248.807 -52.762 55.930 1.00 86.62 92 GLU H O 1
ATOM 8928 N N . VAL H 1 93 ? 248.367 -51.140 57.422 1.00 80.01 93 VAL H N 1
ATOM 8929 C CA . VAL H 1 93 ? 246.977 -51.560 57.622 1.00 87.30 93 VAL H CA 1
ATOM 8930 C C . VAL H 1 93 ? 246.028 -51.058 56.527 1.00 85.06 93 VAL H C 1
ATOM 8931 O O . VAL H 1 93 ? 245.010 -51.690 56.241 1.00 83.23 93 VAL H O 1
ATOM 8935 N N . GLY H 1 94 ? 246.369 -49.931 55.912 1.00 81.61 94 GLY H N 1
ATOM 8936 C CA . GLY H 1 94 ? 245.589 -49.383 54.813 1.00 85.71 94 GLY H CA 1
ATOM 8937 C C . GLY H 1 94 ? 244.224 -48.801 55.155 1.00 87.13 94 GLY H C 1
ATOM 8938 O O . GLY H 1 94 ? 243.503 -48.359 54.261 1.00 85.70 94 GLY H O 1
ATOM 8939 N N . SER H 1 95 ? 243.853 -48.812 56.432 1.00 86.25 95 SER H N 1
ATOM 8940 C CA . SER H 1 95 ? 242.662 -48.098 56.892 1.00 82.29 95 SER H CA 1
ATOM 8941 C C . SER H 1 95 ? 242.903 -47.600 58.313 1.00 83.65 95 SER H C 1
ATOM 8942 O O . SER H 1 95 ? 243.780 -48.120 59.003 1.00 85.32 95 SER H O 1
ATOM 8945 N N . PHE H 1 96 ? 242.142 -46.603 58.763 1.00 81.53 96 PHE H N 1
ATOM 8946 C CA . PHE H 1 96 ? 242.384 -46.055 60.096 1.00 78.90 96 PHE H CA 1
ATOM 8947 C C . PHE H 1 96 ? 241.187 -45.282 60.641 1.00 79.10 96 PHE H C 1
ATOM 8948 O O . PHE H 1 96 ? 240.291 -44.884 59.896 1.00 78.81 96 PHE H O 1
ATOM 8956 N N . GLY H 1 97 ? 241.191 -45.084 61.957 1.00 74.45 97 GLY H N 1
ATOM 8957 C CA . GLY H 1 97 ? 240.137 -44.358 62.642 1.00 67.45 97 GLY H CA 1
ATOM 8958 C C . GLY H 1 97 ? 240.612 -43.026 63.178 1.00 66.76 97 GLY H C 1
ATOM 8959 O O . GLY H 1 97 ? 241.804 -42.836 63.415 1.00 68.02 97 GLY H O 1
ATOM 8960 N N . VAL H 1 98 ? 239.672 -42.104 63.369 1.00 68.32 98 VAL H N 1
ATOM 8961 C CA . VAL H 1 98 ? 239.969 -40.808 63.966 1.00 64.27 98 VAL H CA 1
ATOM 8962 C C . VAL H 1 98 ? 238.854 -40.434 64.931 1.00 61.59 98 VAL H C 1
ATOM 8963 O O . VAL H 1 98 ? 237.677 -40.481 64.574 1.00 67.18 98 VAL H O 1
ATOM 8967 N N . SER H 1 99 ? 239.226 -40.071 66.153 1.00 61.03 99 SER H N 1
ATOM 8968 C CA . SER H 1 99 ? 238.261 -39.607 67.144 1.00 65.07 99 SER H CA 1
ATOM 8969 C C . SER H 1 99 ? 238.627 -38.200 67.594 1.00 63.15 99 SER H C 1
ATOM 8970 O O . SER H 1 99 ? 239.731 -37.976 68.072 1.00 63.67 99 SER H O 1
ATOM 8973 N N . VAL H 1 100 ? 237.685 -37.268 67.471 1.00 61.27 100 VAL H N 1
ATOM 8974 C CA . VAL H 1 100 ? 237.912 -35.871 67.840 1.00 59.97 100 VAL H CA 1
ATOM 8975 C C . VAL H 1 100 ? 237.590 -35.718 69.325 1.00 58.94 100 VAL H C 1
ATOM 8976 O O . VAL H 1 100 ? 236.494 -36.070 69.761 1.00 65.25 100 VAL H O 1
ATOM 8980 N N . LEU H 1 101 ? 238.529 -35.178 70.100 1.00 52.67 101 LEU H N 1
ATOM 8981 C CA . LEU H 1 101 ? 238.451 -35.290 71.557 1.00 59.31 101 LEU H CA 1
ATOM 8982 C C . LEU H 1 101 ? 237.671 -34.179 72.248 1.00 57.65 101 LEU H C 1
ATOM 8983 O O . LEU H 1 101 ? 237.817 -33.001 71.924 1.00 62.01 101 LEU H O 1
ATOM 8988 N N . ALA H 1 102 ? 236.837 -34.578 73.205 1.00 56.99 102 ALA H N 1
ATOM 8989 C CA . ALA H 1 102 ? 236.175 -33.645 74.109 1.00 57.34 102 ALA H CA 1
ATOM 8990 C C . ALA H 1 102 ? 237.162 -33.181 75.180 1.00 58.52 102 ALA H C 1
ATOM 8991 O O . ALA H 1 102 ? 238.208 -33.801 75.374 1.00 65.28 102 ALA H O 1
ATOM 8993 N N . ALA H 1 103 ? 236.807 -32.118 75.896 1.00 55.59 103 ALA H N 1
ATOM 8994 C CA . ALA H 1 103 ? 237.707 -31.495 76.865 1.00 56.49 103 ALA H CA 1
ATOM 8995 C C . ALA H 1 103 ? 238.026 -32.395 78.064 1.00 61.88 103 ALA H C 1
ATOM 8996 O O . ALA H 1 103 ? 239.098 -32.281 78.659 1.00 57.98 103 ALA H O 1
ATOM 8998 N N . ASP H 1 104 ? 237.103 -33.286 78.414 1.00 60.79 104 ASP H N 1
ATOM 8999 C CA . ASP H 1 104 ? 237.317 -34.204 79.530 1.00 63.67 104 ASP H CA 1
ATOM 9000 C C . ASP H 1 104 ? 238.048 -35.484 79.114 1.00 61.65 104 ASP H C 1
ATOM 9001 O O . ASP H 1 104 ? 238.011 -36.489 79.826 1.00 62.72 104 ASP H O 1
ATOM 9006 N N . GLN H 1 105 ? 238.714 -35.434 77.964 1.00 61.24 105 GLN H N 1
ATOM 9007 C CA . GLN H 1 105 ? 239.480 -36.566 77.448 1.00 56.57 105 GLN H CA 1
ATOM 9008 C C . GLN H 1 105 ? 240.930 -36.147 77.248 1.00 56.71 105 GLN H C 1
ATOM 9009 O O . GLN H 1 105 ? 241.656 -36.724 76.440 1.00 55.86 105 GLN H O 1
ATOM 9015 N N . GLN H 1 106 ? 241.333 -35.120 77.987 1.00 51.27 106 GLN H N 1
ATOM 9016 C CA . GLN H 1 106 ? 242.710 -34.659 77.992 1.00 53.07 106 GLN H CA 1
ATOM 9017 C C . GLN H 1 106 ? 243.700 -35.773 78.302 1.00 64.85 106 GLN H C 1
ATOM 9018 O O . GLN H 1 106 ? 244.779 -35.825 77.715 1.00 65.15 106 GLN H O 1
ATOM 9024 N N . HIS H 1 107 ? 243.341 -36.654 79.230 1.00 62.32 107 HIS H N 1
ATOM 9025 C CA . HIS H 1 107 ? 244.247 -37.717 79.645 1.00 59.75 107 HIS H CA 1
ATOM 9026 C C . HIS H 1 107 ? 244.470 -38.692 78.496 1.00 63.52 107 HIS H C 1
ATOM 9027 O O . HIS H 1 107 ? 245.541 -39.286 78.379 1.00 68.12 107 HIS H O 1
ATOM 9034 N N . VAL H 1 108 ? 243.454 -38.859 77.656 1.00 56.92 108 VAL H N 1
ATOM 9035 C CA . VAL H 1 108 ? 243.594 -39.664 76.450 1.00 60.95 108 VAL H CA 1
ATOM 9036 C C . VAL H 1 108 ? 244.623 -39.039 75.506 1.00 62.60 108 VAL H C 1
ATOM 9037 O O . VAL H 1 108 ? 245.458 -39.738 74.935 1.00 62.75 108 VAL H O 1
ATOM 9041 N N . ALA H 1 109 ? 244.553 -37.721 75.341 1.00 63.67 109 ALA H N 1
ATOM 9042 C CA . ALA H 1 109 ? 245.489 -37.009 74.474 1.00 66.92 109 ALA H CA 1
ATOM 9043 C C . ALA H 1 109 ? 246.918 -37.164 74.982 1.00 59.31 109 ALA H C 1
ATOM 9044 O O . ALA H 1 109 ? 247.840 -37.449 74.217 1.00 55.91 109 ALA H O 1
ATOM 9046 N N . LEU H 1 110 ? 247.086 -36.973 76.285 1.00 59.52 110 LEU H N 1
ATOM 9047 C CA . LEU H 1 110 ? 248.393 -37.062 76.924 1.00 64.78 110 LEU H CA 1
ATOM 9048 C C . LEU H 1 110 ? 248.977 -38.466 76.838 1.00 63.34 110 LEU H C 1
ATOM 9049 O O . LEU H 1 110 ? 250.140 -38.638 76.474 1.00 65.25 110 LEU H O 1
ATOM 9054 N N . LEU H 1 111 ? 248.170 -39.461 77.193 1.00 61.75 111 LEU H N 1
ATOM 9055 C CA . LEU H 1 111 ? 248.606 -40.852 77.168 1.00 64.61 111 LEU H CA 1
ATOM 9056 C C . LEU H 1 111 ? 249.170 -41.258 75.809 1.00 67.52 111 LEU H C 1
ATOM 9057 O O . LEU H 1 111 ? 250.273 -41.794 75.722 1.00 65.54 111 LEU H O 1
ATOM 9062 N N . TYR H 1 112 ? 248.409 -40.992 74.754 1.00 67.33 112 TYR H N 1
ATOM 9063 C CA . TYR H 1 112 ? 248.764 -41.443 73.409 1.00 62.51 112 TYR H CA 1
ATOM 9064 C C . TYR H 1 112 ? 249.660 -40.451 72.678 1.00 55.59 112 TYR H C 1
ATOM 9065 O O . TYR H 1 112 ? 249.950 -40.614 71.495 1.00 55.15 112 TYR H O 1
ATOM 9074 N N . ALA H 1 113 ? 250.099 -39.430 73.403 1.00 55.07 113 ALA H N 1
ATOM 9075 C CA . ALA H 1 113 ? 251.187 -38.576 72.952 1.00 62.26 113 ALA H CA 1
ATOM 9076 C C . ALA H 1 113 ? 252.487 -39.031 73.607 1.00 60.38 113 ALA H C 1
ATOM 9077 O O . ALA H 1 113 ? 253.568 -38.545 73.275 1.00 60.51 113 ALA H O 1
ATOM 9079 N N . ASN H 1 114 ? 252.363 -39.962 74.548 1.00 64.99 114 ASN H N 1
ATOM 9080 C CA . ASN H 1 114 ? 253.494 -40.438 75.334 1.00 69.45 114 ASN H CA 1
ATOM 9081 C C . ASN H 1 114 ? 254.204 -41.625 74.690 1.00 62.41 114 ASN H C 1
ATOM 9082 O O . ASN H 1 114 ? 253.689 -42.739 74.696 1.00 65.93 114 ASN H O 1
ATOM 9087 N N . ARG H 1 115 ? 255.385 -41.378 74.134 1.00 67.01 115 ARG H N 1
ATOM 9088 C CA . ARG H 1 115 ? 256.169 -42.422 73.473 1.00 71.26 115 ARG H CA 1
ATOM 9089 C C . ARG H 1 115 ? 256.561 -43.568 74.406 1.00 71.43 115 ARG H C 1
ATOM 9090 O O . ARG H 1 115 ? 256.904 -44.661 73.951 1.00 67.91 115 ARG H O 1
ATOM 9098 N N . TRP H 1 116 ? 256.516 -43.313 75.708 1.00 66.25 116 TRP H N 1
ATOM 9099 C CA . TRP H 1 116 ? 256.935 -44.305 76.686 1.00 72.03 116 TRP H CA 1
ATOM 9100 C C . TRP H 1 116 ? 255.763 -45.177 77.105 1.00 68.10 116 TRP H C 1
ATOM 9101 O O . TRP H 1 116 ? 255.897 -46.032 77.980 1.00 71.21 116 TRP H O 1
ATOM 9112 N N . ARG H 1 117 ? 254.611 -44.955 76.482 1.00 62.92 117 ARG H N 1
ATOM 9113 C CA . ARG H 1 117 ? 253.381 -45.588 76.927 1.00 66.21 117 ARG H CA 1
ATOM 9114 C C . ARG H 1 117 ? 253.395 -47.080 76.605 1.00 62.88 117 ARG H C 1
ATOM 9115 O O . ARG H 1 117 ? 254.074 -47.506 75.671 1.00 64.52 117 ARG H O 1
ATOM 9123 N N . PRO H 1 118 ? 252.648 -47.882 77.382 1.00 60.87 118 PRO H N 1
ATOM 9124 C CA . PRO H 1 118 ? 252.436 -49.291 77.025 1.00 62.54 118 PRO H CA 1
ATOM 9125 C C . PRO H 1 118 ? 251.746 -49.436 75.671 1.00 69.37 118 PRO H C 1
ATOM 9126 O O . PRO H 1 118 ? 250.772 -48.736 75.393 1.00 69.46 118 PRO H O 1
ATOM 9130 N N . ARG H 1 119 ? 252.259 -50.343 74.845 1.00 69.39 119 ARG H N 1
ATOM 9131 C CA . ARG H 1 119 ? 251.777 -50.525 73.479 1.00 64.74 119 ARG H CA 1
ATOM 9132 C C . ARG H 1 119 ? 251.013 -51.831 73.293 1.00 75.48 119 ARG H C 1
ATOM 9133 O O . ARG H 1 119 ? 250.833 -52.311 72.172 1.00 76.41 119 ARG H O 1
ATOM 9141 N N . ASP H 1 120 ? 250.564 -52.397 74.405 1.00 79.38 120 ASP H N 1
ATOM 9142 C CA . ASP H 1 120 ? 249.817 -53.643 74.390 1.00 79.84 120 ASP H CA 1
ATOM 9143 C C . ASP H 1 120 ? 248.502 -53.451 73.630 1.00 83.19 120 ASP H C 1
ATOM 9144 O O . ASP H 1 120 ? 247.703 -52.592 73.999 1.00 82.80 120 ASP H O 1
ATOM 9149 N N . PRO H 1 121 ? 248.270 -54.248 72.570 1.00 79.59 121 PRO H N 1
ATOM 9150 C CA . PRO H 1 121 ? 246.992 -54.138 71.853 1.00 83.36 121 PRO H CA 1
ATOM 9151 C C . PRO H 1 121 ? 245.764 -54.398 72.727 1.00 82.63 121 PRO H C 1
ATOM 9152 O O . PRO H 1 121 ? 244.659 -53.988 72.372 1.00 86.70 121 PRO H O 1
ATOM 9156 N N . THR H 1 122 ? 245.967 -55.074 73.853 1.00 85.14 122 THR H N 1
ATOM 9157 C CA . THR H 1 122 ? 244.884 -55.397 74.778 1.00 90.13 122 THR H CA 1
ATOM 9158 C C . THR H 1 122 ? 244.160 -54.178 75.347 1.00 86.28 122 THR H C 1
ATOM 9159 O O . THR H 1 122 ? 242.984 -54.262 75.705 1.00 89.51 122 THR H O 1
ATOM 9163 N N . GLN H 1 123 ? 244.856 -53.050 75.431 1.00 79.64 123 GLN H N 1
ATOM 9164 C CA . GLN H 1 123 ? 244.276 -51.843 76.005 1.00 83.22 123 GLN H CA 1
ATOM 9165 C C . GLN H 1 123 ? 243.091 -51.355 75.176 1.00 80.42 123 GLN H C 1
ATOM 9166 O O . GLN H 1 123 ? 242.193 -50.697 75.700 1.00 79.64 123 GLN H O 1
ATOM 9172 N N . PHE H 1 124 ? 243.089 -51.683 73.886 1.00 79.71 124 PHE H N 1
ATOM 9173 C CA . PHE H 1 124 ? 242.019 -51.243 72.997 1.00 82.35 124 PHE H CA 1
ATOM 9174 C C . PHE H 1 124 ? 240.804 -52.176 73.023 1.00 85.91 124 PHE H C 1
ATOM 9175 O O . PHE H 1 124 ? 239.834 -51.955 72.296 1.00 86.20 124 PHE H O 1
ATOM 9183 N N . ASP H 1 125 ? 240.858 -53.211 73.858 1.00 86.39 125 ASP H N 1
ATOM 9184 C CA . ASP H 1 125 ? 239.705 -54.079 74.091 1.00 84.03 125 ASP H CA 1
ATOM 9185 C C . ASP H 1 125 ? 238.954 -53.616 75.332 1.00 87.37 125 ASP H C 1
ATOM 9186 O O . ASP H 1 125 ? 237.898 -54.153 75.668 1.00 89.66 125 ASP H O 1
ATOM 9191 N N . ARG H 1 126 ? 239.510 -52.615 76.010 1.00 83.37 126 ARG H N 1
ATOM 9192 C CA . ARG H 1 126 ? 238.894 -52.060 77.207 1.00 84.38 126 ARG H CA 1
ATOM 9193 C C . ARG H 1 126 ? 237.607 -51.337 76.832 1.00 88.40 126 ARG H C 1
ATOM 9194 O O . ARG H 1 126 ? 237.361 -51.076 75.654 1.00 87.25 126 ARG H O 1
ATOM 9196 N N . PRO H 1 127 ? 236.779 -51.004 77.832 1.00 88.38 127 PRO H N 1
ATOM 9197 C CA . PRO H 1 127 ? 235.446 -50.501 77.485 1.00 89.62 127 PRO H CA 1
ATOM 9198 C C . PRO H 1 127 ? 235.469 -49.067 76.967 1.00 88.56 127 PRO H C 1
ATOM 9199 O O . PRO H 1 127 ? 234.493 -48.618 76.366 1.00 84.03 127 PRO H O 1
ATOM 9203 N N . GLY H 1 128 ? 236.576 -48.365 77.190 1.00 85.79 128 GLY H N 1
ATOM 9204 C CA . GLY H 1 128 ? 236.728 -47.006 76.704 1.00 81.61 128 GLY H CA 1
ATOM 9205 C C . GLY H 1 128 ? 236.890 -46.936 75.199 1.00 79.54 128 GLY H C 1
ATOM 9206 O O . GLY H 1 128 ? 236.982 -45.849 74.631 1.00 75.38 128 GLY H O 1
ATOM 9207 N N . TRP H 1 129 ? 236.933 -48.101 74.559 1.00 82.07 129 TRP H N 1
ATOM 9208 C CA . TRP H 1 129 ? 237.111 -48.188 73.117 1.00 78.56 129 TRP H CA 1
ATOM 9209 C C . TRP H 1 129 ? 235.958 -48.904 72.433 1.00 78.72 129 TRP H C 1
ATOM 9210 O O . TRP H 1 129 ? 235.439 -49.896 72.943 1.00 82.55 129 TRP H O 1
ATOM 9221 N N . ALA H 1 130 ? 235.561 -48.382 71.278 1.00 75.16 130 ALA H N 1
ATOM 9222 C CA . ALA H 1 130 ? 234.673 -49.099 70.378 1.00 75.38 130 ALA H CA 1
ATOM 9223 C C . ALA H 1 130 ? 235.525 -49.517 69.194 1.00 76.72 130 ALA H C 1
ATOM 9224 O O . ALA H 1 130 ? 236.614 -48.981 69.000 1.00 80.45 130 ALA H O 1
ATOM 9226 N N . ARG H 1 131 ? 235.031 -50.459 68.400 1.00 74.24 131 ARG H N 1
ATOM 9227 C CA . ARG H 1 131 ? 235.759 -50.918 67.224 1.00 79.89 131 ARG H CA 1
ATOM 9228 C C . ARG H 1 131 ? 234.995 -50.504 65.981 1.00 84.88 131 ARG H C 1
ATOM 9229 O O . ARG H 1 131 ? 233.797 -50.762 65.866 1.00 84.03 131 ARG H O 1
ATOM 9231 N N . GLY H 1 132 ? 235.694 -49.861 65.053 1.00 83.21 132 GLY H N 1
ATOM 9232 C CA . GLY H 1 132 ? 235.059 -49.335 63.861 1.00 82.19 132 GLY H CA 1
ATOM 9233 C C . GLY H 1 132 ? 234.471 -50.461 63.043 1.00 85.93 132 GLY H C 1
ATOM 9234 O O . GLY H 1 132 ? 235.125 -51.473 62.796 1.00 84.61 132 GLY H O 1
ATOM 9235 N N . ALA H 1 133 ? 233.226 -50.277 62.620 1.00 86.37 133 ALA H N 1
ATOM 9236 C CA . ALA H 1 133 ? 232.485 -51.326 61.940 1.00 83.29 133 ALA H CA 1
ATOM 9237 C C . ALA H 1 133 ? 233.150 -51.719 60.625 1.00 85.93 133 ALA H C 1
ATOM 9238 O O . ALA H 1 133 ? 233.140 -52.889 60.243 1.00 88.79 133 ALA H O 1
ATOM 9240 N N . ARG H 1 134 ? 233.728 -50.736 59.942 1.00 85.49 134 ARG H N 1
ATOM 9241 C CA . ARG H 1 134 ? 234.310 -50.950 58.619 1.00 85.74 134 ARG H CA 1
ATOM 9242 C C . ARG H 1 134 ? 235.793 -51.320 58.646 1.00 83.94 134 ARG H C 1
ATOM 9243 O O . ARG H 1 134 ? 236.262 -52.064 57.784 1.00 81.44 134 ARG H O 1
ATOM 9245 N N . THR H 1 135 ? 236.520 -50.813 59.638 1.00 83.07 135 THR H N 1
ATOM 9246 C CA . THR H 1 135 ? 237.977 -50.947 59.674 1.00 87.20 135 THR H CA 1
ATOM 9247 C C . THR H 1 135 ? 238.482 -51.690 60.911 1.00 87.72 135 THR H C 1
ATOM 9248 O O . THR H 1 135 ? 239.639 -52.109 60.963 1.00 86.58 135 THR H O 1
ATOM 9252 N N . GLY H 1 136 ? 237.611 -51.853 61.901 1.00 86.70 136 GLY H N 1
ATOM 9253 C CA . GLY H 1 136 ? 238.003 -52.417 63.179 1.00 84.25 136 GLY H CA 1
ATOM 9254 C C . GLY H 1 136 ? 238.942 -51.529 63.973 1.00 85.90 136 GLY H C 1
ATOM 9255 O O . GLY H 1 136 ? 239.491 -51.957 64.988 1.00 87.46 136 GLY H O 1
ATOM 9256 N N . ALA H 1 137 ? 239.134 -50.294 63.517 1.00 84.00 137 ALA H N 1
ATOM 9257 C CA . ALA H 1 137 ? 240.019 -49.364 64.204 1.00 78.65 137 ALA H CA 1
ATOM 9258 C C . ALA H 1 137 ? 239.364 -48.893 65.503 1.00 79.44 137 ALA H C 1
ATOM 9259 O O . ALA H 1 137 ? 238.158 -48.645 65.531 1.00 81.77 137 ALA H O 1
ATOM 9261 N N . PRO H 1 138 ? 240.152 -48.763 66.585 1.00 79.07 138 PRO H N 1
ATOM 9262 C CA . PRO H 1 138 ? 239.600 -48.252 67.845 1.00 76.79 138 PRO H CA 1
ATOM 9263 C C . PRO H 1 138 ? 239.079 -46.823 67.739 1.00 74.01 138 PRO H C 1
ATOM 9264 O O . PRO H 1 138 ? 239.716 -45.973 67.116 1.00 71.88 138 PRO H O 1
ATOM 9268 N N . LEU H 1 139 ? 237.922 -46.578 68.344 1.00 72.55 139 LEU H N 1
ATOM 9269 C CA . LEU H 1 139 ? 237.345 -45.243 68.412 1.00 71.43 139 LEU H CA 1
ATOM 9270 C C . LEU H 1 139 ? 237.033 -44.914 69.859 1.00 67.49 139 LEU H C 1
ATOM 9271 O O . LEU H 1 139 ? 236.435 -45.724 70.568 1.00 71.19 139 LEU H O 1
ATOM 9276 N N . ALA H 1 140 ? 237.433 -43.729 70.304 1.00 66.12 140 ALA H N 1
ATOM 9277 C CA . ALA H 1 140 ? 237.266 -43.384 71.704 1.00 68.22 140 ALA H CA 1
ATOM 9278 C C . ALA H 1 140 ? 235.811 -43.061 71.983 1.00 70.00 140 ALA H C 1
ATOM 9279 O O . ALA H 1 140 ? 235.240 -42.146 71.391 1.00 73.56 140 ALA H O 1
ATOM 9281 N N . ARG H 1 141 ? 235.213 -43.831 72.884 1.00 70.27 141 ARG H N 1
ATOM 9282 C CA . ARG H 1 141 ? 233.869 -43.551 73.353 1.00 67.39 141 ARG H CA 1
ATOM 9283 C C . ARG H 1 141 ? 233.897 -42.230 74.103 1.00 65.96 141 ARG H C 1
ATOM 9284 O O . ARG H 1 141 ? 234.875 -41.916 74.781 1.00 65.67 141 ARG H O 1
ATOM 9286 N N . GLY H 1 142 ? 232.831 -41.451 73.970 1.00 67.11 142 GLY H N 1
ATOM 9287 C CA . GLY H 1 142 ? 232.759 -40.157 74.622 1.00 65.38 142 GLY H CA 1
ATOM 9288 C C . GLY H 1 142 ? 233.351 -39.037 73.785 1.00 62.37 142 GLY H C 1
ATOM 9289 O O . GLY H 1 142 ? 233.319 -37.874 74.184 1.00 62.17 142 GLY H O 1
ATOM 9290 N N . ALA H 1 143 ? 233.899 -39.389 72.626 1.00 64.03 143 ALA H N 1
ATOM 9291 C CA . ALA H 1 143 ? 234.468 -38.408 71.708 1.00 66.95 143 ALA H CA 1
ATOM 9292 C C . ALA H 1 143 ? 233.383 -37.533 71.086 1.00 67.78 143 ALA H C 1
ATOM 9293 O O . ALA H 1 143 ? 232.213 -37.912 71.051 1.00 65.89 143 ALA H O 1
ATOM 9295 N N . LEU H 1 144 ? 233.776 -36.354 70.613 1.00 65.27 144 LEU H N 1
ATOM 9296 C CA . LEU H 1 144 ? 232.867 -35.469 69.892 1.00 60.06 144 LEU H CA 1
ATOM 9297 C C . LEU H 1 144 ? 232.484 -36.026 68.524 1.00 60.96 144 LEU H C 1
ATOM 9298 O O . LEU H 1 144 ? 231.399 -35.736 68.025 1.00 68.72 144 LEU H O 1
ATOM 9303 N N . ALA H 1 145 ? 233.370 -36.812 67.915 1.00 62.94 145 ALA H N 1
ATOM 9304 C CA . ALA H 1 145 ? 233.104 -37.367 66.588 1.00 67.37 145 ALA H CA 1
ATOM 9305 C C . ALA H 1 145 ? 234.006 -38.555 66.268 1.00 65.33 145 ALA H C 1
ATOM 9306 O O . ALA H 1 145 ? 235.097 -38.684 66.821 1.00 66.71 145 ALA H O 1
ATOM 9308 N N . TRP H 1 146 ? 233.530 -39.418 65.374 1.00 65.17 146 TRP H N 1
ATOM 9309 C CA . TRP H 1 146 ? 234.311 -40.548 64.871 1.00 68.76 146 TRP H CA 1
ATOM 9310 C C . TRP H 1 146 ? 234.452 -40.497 63.354 1.00 69.53 146 TRP H C 1
ATOM 9311 O O . TRP H 1 146 ? 233.523 -40.093 62.656 1.00 68.02 146 TRP H O 1
ATOM 9322 N N . PHE H 1 147 ? 235.615 -40.907 62.853 1.00 69.35 147 PHE H N 1
ATOM 9323 C CA . PHE H 1 147 ? 235.814 -41.106 61.420 1.00 68.39 147 PHE H CA 1
ATOM 9324 C C . PHE H 1 147 ? 236.501 -42.447 61.175 1.00 69.73 147 PHE H C 1
ATOM 9325 O O . PHE H 1 147 ? 237.380 -42.841 61.939 1.00 75.59 147 PHE H O 1
ATOM 9333 N N . GLU H 1 148 ? 236.093 -43.143 60.118 1.00 75.55 148 GLU H N 1
ATOM 9334 C CA . GLU H 1 148 ? 236.864 -44.262 59.581 1.00 75.39 148 GLU H CA 1
ATOM 9335 C C . GLU H 1 148 ? 237.287 -43.901 58.167 1.00 81.62 148 GLU H C 1
ATOM 9336 O O . GLU H 1 148 ? 236.510 -43.308 57.418 1.00 84.64 148 GLU H O 1
ATOM 9342 N N . CYS H 1 149 ? 238.516 -44.252 57.803 1.00 84.90 149 CYS H N 1
ATOM 9343 C CA . CYS H 1 149 ? 239.061 -43.863 56.509 1.00 79.27 149 CYS H CA 1
ATOM 9344 C C . CYS H 1 149 ? 239.820 -45.007 55.862 1.00 82.13 149 CYS H C 1
ATOM 9345 O O . CYS H 1 149 ? 240.368 -45.870 56.546 1.00 85.88 149 CYS H O 1
ATOM 9348 N N . ALA H 1 150 ? 239.837 -45.004 54.533 1.00 80.49 150 ALA H N 1
ATOM 9349 C CA . ALA H 1 150 ? 240.735 -45.859 53.776 1.00 77.96 150 ALA H CA 1
ATOM 9350 C C . ALA H 1 150 ? 241.848 -44.956 53.280 1.00 80.06 150 ALA H C 1
ATOM 9351 O O . ALA H 1 150 ? 241.586 -43.846 52.818 1.00 82.86 150 ALA H O 1
ATOM 9353 N N . LEU H 1 151 ? 243.088 -45.419 53.380 1.00 81.86 151 LEU H N 1
ATOM 9354 C CA . LEU H 1 151 ? 244.217 -44.598 52.973 1.00 81.74 151 LEU H CA 1
ATOM 9355 C C . LEU H 1 151 ? 244.163 -44.378 51.464 1.00 83.82 151 LEU H C 1
ATOM 9356 O O . LEU H 1 151 ? 244.164 -45.326 50.677 1.00 85.61 151 LEU H O 1
ATOM 9361 N N . TRP H 1 152 ? 244.118 -43.106 51.083 1.00 83.41 152 TRP H N 1
ATOM 9362 C CA . TRP H 1 152 ? 243.960 -42.689 49.695 1.00 86.40 152 TRP H CA 1
ATOM 9363 C C . TRP H 1 152 ? 245.321 -42.497 49.037 1.00 83.77 152 TRP H C 1
ATOM 9364 O O . TRP H 1 152 ? 245.648 -43.156 48.049 1.00 86.18 152 TRP H O 1
ATOM 9375 N N . ARG H 1 153 ? 246.108 -41.591 49.605 1.00 79.79 153 ARG H N 1
ATOM 9376 C CA . ARG H 1 153 ? 247.468 -41.340 49.152 1.00 82.20 153 ARG H CA 1
ATOM 9377 C C . ARG H 1 153 ? 248.294 -40.835 50.327 1.00 86.35 153 ARG H C 1
ATOM 9378 O O . ARG H 1 153 ? 247.752 -40.259 51.271 1.00 84.90 153 ARG H O 1
ATOM 9380 N N . ALA H 1 154 ? 249.602 -41.059 50.269 1.00 85.04 154 ALA H N 1
ATOM 9381 C CA . ALA H 1 154 ? 250.522 -40.531 51.268 1.00 78.85 154 ALA H CA 1
ATOM 9382 C C . ALA H 1 154 ? 251.579 -39.694 50.568 1.00 80.73 154 ALA H C 1
ATOM 9383 O O . ALA H 1 154 ? 252.314 -40.203 49.720 1.00 84.00 154 ALA H O 1
ATOM 9385 N N . TYR H 1 155 ? 251.666 -38.419 50.931 1.00 79.76 155 TYR H N 1
ATOM 9386 C CA . TYR H 1 155 ? 252.554 -37.509 50.225 1.00 80.16 155 TYR H CA 1
ATOM 9387 C C . TYR H 1 155 ? 253.721 -37.134 51.133 1.00 82.00 155 TYR H C 1
ATOM 9388 O O . TYR H 1 155 ? 253.535 -36.861 52.319 1.00 85.37 155 TYR H O 1
ATOM 9397 N N . ASP H 1 156 ? 254.924 -37.120 50.564 1.00 80.51 156 ASP H N 1
ATOM 9398 C CA . ASP H 1 156 ? 256.120 -36.737 51.306 1.00 87.95 156 ASP H CA 1
ATOM 9399 C C . ASP H 1 156 ? 256.034 -35.272 51.711 1.00 87.05 156 ASP H C 1
ATOM 9400 O O . ASP H 1 156 ? 255.540 -34.436 50.955 1.00 85.78 156 ASP H O 1
ATOM 9405 N N . ALA H 1 157 ? 256.532 -34.968 52.905 1.00 83.12 157 ALA H N 1
ATOM 9406 C CA . ALA H 1 157 ? 256.416 -33.629 53.462 1.00 87.33 157 ALA H CA 1
ATOM 9407 C C . ALA H 1 157 ? 257.487 -33.386 54.515 1.00 85.39 157 ALA H C 1
ATOM 9408 O O . ALA H 1 157 ? 257.184 -33.165 55.688 1.00 86.57 157 ALA H O 1
ATOM 9410 N N . GLY H 1 158 ? 258.742 -33.435 54.084 1.00 89.18 158 GLY H N 1
ATOM 9411 C CA . GLY H 1 158 ? 259.861 -33.244 54.984 1.00 87.92 158 GLY H CA 1
ATOM 9412 C C . GLY H 1 158 ? 259.958 -34.374 55.988 1.00 82.19 158 GLY H C 1
ATOM 9413 O O . GLY H 1 158 ? 259.988 -35.546 55.611 1.00 77.42 158 GLY H O 1
ATOM 9414 N N . ASP H 1 159 ? 260.008 -34.022 57.268 1.00 77.82 159 ASP H N 1
ATOM 9415 C CA . ASP H 1 159 ? 260.173 -35.015 58.326 1.00 81.67 159 ASP H CA 1
ATOM 9416 C C . ASP H 1 159 ? 258.855 -35.702 58.708 1.00 83.03 159 ASP H C 1
ATOM 9417 O O . ASP H 1 159 ? 258.824 -36.550 59.603 1.00 84.60 159 ASP H O 1
ATOM 9422 N N . HIS H 1 160 ? 257.776 -35.328 58.024 1.00 81.03 160 HIS H N 1
ATOM 9423 C CA . HIS H 1 160 ? 256.490 -36.008 58.159 1.00 79.41 160 HIS H CA 1
ATOM 9424 C C . HIS H 1 160 ? 256.050 -36.504 56.793 1.00 79.99 160 HIS H C 1
ATOM 9425 O O . HIS H 1 160 ? 256.622 -36.121 55.769 1.00 84.63 160 HIS H O 1
ATOM 9432 N N . SER H 1 161 ? 255.032 -37.357 56.784 1.00 73.64 161 SER H N 1
ATOM 9433 C CA . SER H 1 161 ? 254.282 -37.632 55.568 1.00 78.12 161 SER H CA 1
ATOM 9434 C C . SER H 1 161 ? 252.829 -37.227 55.789 1.00 82.75 161 SER H C 1
ATOM 9435 O O . SER H 1 161 ? 252.302 -37.349 56.894 1.00 80.27 161 SER H O 1
ATOM 9438 N N . ILE H 1 162 ? 252.190 -36.750 54.725 1.00 82.40 162 ILE H N 1
ATOM 9439 C CA . ILE H 1 162 ? 250.780 -36.375 54.758 1.00 72.30 162 ILE H CA 1
ATOM 9440 C C . ILE H 1 162 ? 249.903 -37.530 54.292 1.00 74.36 162 ILE H C 1
ATOM 9441 O O . ILE H 1 162 ? 249.961 -37.935 53.133 1.00 78.87 162 ILE H O 1
ATOM 9446 N N . PHE H 1 163 ? 249.084 -38.043 55.204 1.00 74.22 163 PHE H N 1
ATOM 9447 C CA . PHE H 1 163 ? 248.223 -39.187 54.924 1.00 78.40 163 PHE H CA 1
ATOM 9448 C C . PHE H 1 163 ? 246.799 -38.749 54.622 1.00 79.57 163 PHE H C 1
ATOM 9449 O O . PHE H 1 163 ? 246.098 -38.270 55.508 1.00 80.67 163 PHE H O 1
ATOM 9457 N N . VAL H 1 164 ? 246.369 -38.934 53.378 1.00 79.02 164 VAL H N 1
ATOM 9458 C CA . VAL H 1 164 ? 245.018 -38.558 52.975 1.00 77.00 164 VAL H CA 1
ATOM 9459 C C . VAL H 1 164 ? 244.083 -39.761 52.988 1.00 78.29 164 VAL H C 1
ATOM 9460 O O . VAL H 1 164 ? 244.352 -40.772 52.342 1.00 78.00 164 VAL H O 1
ATOM 9464 N N . GLY H 1 165 ? 242.998 -39.643 53.749 1.00 73.18 165 GLY H N 1
ATOM 9465 C CA . GLY H 1 165 ? 242.007 -40.697 53.854 1.00 76.94 165 GLY H CA 1
ATOM 9466 C C . GLY H 1 165 ? 240.650 -40.354 53.266 1.00 79.00 165 GLY H C 1
ATOM 9467 O O . GLY H 1 165 ? 240.112 -39.272 53.505 1.00 79.43 165 GLY H O 1
ATOM 9468 N N . ARG H 1 166 ? 240.097 -41.292 52.504 1.00 73.42 166 ARG H N 1
ATOM 9469 C CA . ARG H 1 166 ? 238.710 -41.219 52.052 1.00 82.09 166 ARG H CA 1
ATOM 9470 C C . ARG H 1 166 ? 237.778 -41.814 53.097 1.00 82.82 166 ARG H C 1
ATOM 9471 O O . ARG H 1 166 ? 237.986 -42.932 53.570 1.00 84.38 166 ARG H O 1
ATOM 9479 N N . LEU H 1 167 ? 236.756 -41.047 53.458 1.00 81.39 167 LEU H N 1
ATOM 9480 C CA . LEU H 1 167 ? 235.832 -41.438 54.512 1.00 77.97 167 LEU H CA 1
ATOM 9481 C C . LEU H 1 167 ? 235.020 -42.656 54.111 1.00 81.47 167 LEU H C 1
ATOM 9482 O O . LEU H 1 167 ? 234.488 -42.729 53.003 1.00 83.47 167 LEU H O 1
ATOM 9487 N N . LEU H 1 168 ? 234.929 -43.606 55.035 1.00 78.23 168 LEU H N 1
ATOM 9488 C CA . LEU H 1 168 ? 234.076 -44.772 54.875 1.00 77.40 168 LEU H CA 1
ATOM 9489 C C . LEU H 1 168 ? 232.864 -44.554 55.752 1.00 76.47 168 LEU H C 1
ATOM 9490 O O . LEU H 1 168 ? 231.741 -44.918 55.404 1.00 78.80 168 LEU H O 1
ATOM 9495 N N . THR H 1 169 ? 233.115 -43.933 56.899 1.00 77.09 169 THR H N 1
ATOM 9496 C CA . THR H 1 169 ? 232.064 -43.569 57.832 1.00 76.81 169 THR H CA 1
ATOM 9497 C C . THR H 1 169 ? 232.423 -42.272 58.535 1.00 71.59 169 THR H C 1
ATOM 9498 O O . THR H 1 169 ? 233.589 -41.881 58.599 1.00 69.97 169 THR H O 1
ATOM 9502 N N . ALA H 1 170 ? 231.402 -41.615 59.065 1.00 66.41 170 ALA H N 1
ATOM 9503 C CA . ALA H 1 170 ? 231.568 -40.384 59.814 1.00 67.33 170 ALA H CA 1
ATOM 9504 C C . ALA H 1 170 ? 230.355 -40.236 60.708 1.00 66.13 170 ALA H C 1
ATOM 9505 O O . ALA H 1 170 ? 229.241 -40.597 60.323 1.00 69.86 170 ALA H O 1
ATOM 9507 N N . GLU H 1 171 ? 230.572 -39.714 61.906 1.00 65.79 171 GLU H N 1
ATOM 9508 C CA . GLU H 1 171 ? 229.515 -39.652 62.900 1.00 64.18 171 GLU H CA 1
ATOM 9509 C C . GLU H 1 171 ? 229.835 -38.610 63.949 1.00 70.65 171 GLU H C 1
ATOM 9510 O O . GLU H 1 171 ? 230.924 -38.601 64.521 1.00 74.97 171 GLU H O 1
ATOM 9516 N N . ARG H 1 172 ? 228.874 -37.728 64.187 1.00 66.74 172 ARG H N 1
ATOM 9517 C CA . ARG H 1 172 ? 229.006 -36.720 65.222 1.00 65.48 172 ARG H CA 1
ATOM 9518 C C . ARG H 1 172 ? 228.172 -37.092 66.435 1.00 67.43 172 ARG H C 1
ATOM 9519 O O . ARG H 1 172 ? 227.027 -37.527 66.305 1.00 64.16 172 ARG H O 1
ATOM 9527 N N . HIS H 1 173 ? 228.756 -36.919 67.615 1.00 68.46 173 HIS H N 1
ATOM 9528 C CA . HIS H 1 173 ? 228.072 -37.228 68.860 1.00 68.90 173 HIS H CA 1
ATOM 9529 C C . HIS H 1 173 ? 227.636 -35.941 69.549 1.00 67.79 173 HIS H C 1
ATOM 9530 O O . HIS H 1 173 ? 227.769 -34.851 68.989 1.00 69.13 173 HIS H O 1
ATOM 9537 N N . ASP H 1 174 ? 227.103 -36.079 70.757 1.00 69.43 174 ASP H N 1
ATOM 9538 C CA . ASP H 1 174 ? 226.613 -34.941 71.526 1.00 73.46 174 ASP H CA 1
ATOM 9539 C C . ASP H 1 174 ? 227.647 -33.830 71.639 1.00 72.72 174 ASP H C 1
ATOM 9540 O O . ASP H 1 174 ? 228.814 -34.078 71.943 1.00 75.80 174 ASP H O 1
ATOM 9545 N N . ARG H 1 175 ? 227.207 -32.602 71.391 1.00 73.84 175 ARG H N 1
ATOM 9546 C CA . ARG H 1 175 ? 228.076 -31.449 71.553 1.00 73.38 175 ARG H CA 1
ATOM 9547 C C . ARG H 1 175 ? 228.250 -31.134 73.025 1.00 75.62 175 ARG H C 1
ATOM 9548 O O . ARG H 1 175 ? 227.283 -31.002 73.775 1.00 81.90 175 ARG H O 1
ATOM 9556 N N . ARG H 1 176 ? 229.508 -31.032 73.420 1.00 75.05 176 ARG H N 1
ATOM 9557 C CA . ARG H 1 176 ? 229.885 -30.601 74.750 1.00 74.29 176 ARG H CA 1
ATOM 9558 C C . ARG H 1 176 ? 231.266 -29.988 74.607 1.00 68.36 176 ARG H C 1
ATOM 9559 O O . ARG H 1 176 ? 231.791 -29.929 73.496 1.00 65.25 176 ARG H O 1
ATOM 9567 N N . ASP H 1 177 ? 231.846 -29.520 75.706 1.00 66.06 177 ASP H N 1
ATOM 9568 C CA . ASP H 1 177 ? 233.134 -28.835 75.646 1.00 69.80 177 ASP H CA 1
ATOM 9569 C C . ASP H 1 177 ? 234.180 -29.644 74.884 1.00 66.79 177 ASP H C 1
ATOM 9570 O O . ASP H 1 177 ? 234.309 -30.853 75.078 1.00 67.86 177 ASP H O 1
ATOM 9575 N N . ALA H 1 178 ? 234.927 -28.958 74.025 1.00 63.61 178 ALA H N 1
ATOM 9576 C CA . ALA H 1 178 ? 235.890 -29.601 73.139 1.00 60.18 178 ALA H CA 1
ATOM 9577 C C . ALA H 1 178 ? 237.302 -29.405 73.670 1.00 54.81 178 ALA H C 1
ATOM 9578 O O . ALA H 1 178 ? 237.596 -28.397 74.311 1.00 56.37 178 ALA H O 1
ATOM 9580 N N . LEU H 1 179 ? 238.175 -30.369 73.397 1.00 60.36 179 LEU H N 1
ATOM 9581 C CA . LEU H 1 179 ? 239.572 -30.261 73.796 1.00 59.98 179 LEU H CA 1
ATOM 9582 C C . LEU H 1 179 ? 240.329 -29.424 72.783 1.00 55.48 179 LEU H C 1
ATOM 9583 O O . LEU H 1 179 ? 240.299 -29.709 71.587 1.00 52.07 179 LEU H O 1
ATOM 9588 N N . VAL H 1 180 ? 241.013 -28.398 73.279 1.00 54.50 180 VAL H N 1
ATOM 9589 C CA . VAL H 1 180 ? 241.768 -27.490 72.430 1.00 57.55 180 VAL H CA 1
ATOM 9590 C C . VAL H 1 180 ? 243.214 -27.376 72.884 1.00 64.34 180 VAL H C 1
ATOM 9591 O O . VAL H 1 180 ? 243.506 -27.336 74.079 1.00 61.09 180 VAL H O 1
ATOM 9595 N N . TYR H 1 181 ? 244.109 -27.323 71.903 1.00 65.71 181 TYR H N 1
ATOM 9596 C CA . TYR H 1 181 ? 245.539 -27.201 72.146 1.00 57.42 181 TYR H CA 1
ATOM 9597 C C . TYR H 1 181 ? 246.074 -25.900 71.541 1.00 55.55 181 TYR H C 1
ATOM 9598 O O . TYR H 1 181 ? 246.115 -25.742 70.321 1.00 55.90 181 TYR H O 1
ATOM 9607 N N . HIS H 1 182 ? 246.481 -24.975 72.408 1.00 58.78 182 HIS H N 1
ATOM 9608 C CA . HIS H 1 182 ? 246.950 -23.654 71.987 1.00 61.12 182 HIS H CA 1
ATOM 9609 C C . HIS H 1 182 ? 248.049 -23.132 72.913 1.00 60.16 182 HIS H C 1
ATOM 9610 O O . HIS H 1 182 ? 247.966 -23.285 74.132 1.00 60.57 182 HIS H O 1
ATOM 9617 N N . SER H 1 183 ? 249.066 -22.509 72.320 1.00 58.02 183 SER H N 1
ATOM 9618 C CA . SER H 1 183 ? 250.230 -22.013 73.052 1.00 66.27 183 SER H CA 1
ATOM 9619 C C . SER H 1 183 ? 250.862 -23.165 73.834 1.00 70.86 183 SER H C 1
ATOM 9620 O O . SER H 1 183 ? 251.390 -22.985 74.932 1.00 65.87 183 SER H O 1
ATOM 9623 N N . GLY H 1 184 ? 250.805 -24.353 73.243 1.00 66.96 184 GLY H N 1
ATOM 9624 C CA . GLY H 1 184 ? 251.358 -25.544 73.857 1.00 67.16 184 GLY H CA 1
ATOM 9625 C C . GLY H 1 184 ? 250.608 -26.001 75.091 1.00 69.11 184 GLY H C 1
ATOM 9626 O O . GLY H 1 184 ? 251.106 -26.849 75.832 1.00 70.82 184 GLY H O 1
ATOM 9627 N N . GLN H 1 185 ? 249.413 -25.457 75.310 1.00 69.61 185 GLN H N 1
ATOM 9628 C CA . GLN H 1 185 ? 248.627 -25.805 76.488 1.00 63.28 185 GLN H CA 1
ATOM 9629 C C . GLN H 1 185 ? 247.348 -26.478 76.041 1.00 63.82 185 GLN H C 1
ATOM 9630 O O . GLN H 1 185 ? 246.839 -26.189 74.961 1.00 68.41 185 GLN H O 1
ATOM 9636 N N . PHE H 1 186 ? 246.826 -27.371 76.870 1.00 64.20 186 PHE H N 1
ATOM 9637 C CA . PHE H 1 186 ? 245.493 -27.899 76.647 1.00 61.44 186 PHE H CA 1
ATOM 9638 C C . PHE H 1 186 ? 244.506 -26.918 77.268 1.00 69.44 186 PHE H C 1
ATOM 9639 O O . PHE H 1 186 ? 244.754 -26.373 78.345 1.00 59.11 186 PHE H O 1
ATOM 9647 N N . ARG H 1 187 ? 243.392 -26.699 76.580 1.00 56.01 187 ARG H N 1
ATOM 9648 C CA . ARG H 1 187 ? 242.394 -25.724 76.999 1.00 55.92 187 ARG H CA 1
ATOM 9649 C C . ARG H 1 187 ? 240.997 -26.304 76.829 1.00 57.77 187 ARG H C 1
ATOM 9650 O O . ARG H 1 187 ? 240.792 -27.234 76.046 1.00 58.08 187 ARG H O 1
ATOM 9652 N N . GLY H 1 188 ? 240.040 -25.761 77.575 1.00 54.39 188 GLY H N 1
ATOM 9653 C CA . GLY H 1 188 ? 238.657 -26.168 77.430 1.00 55.06 188 GLY H CA 1
ATOM 9654 C C . GLY H 1 188 ? 237.899 -25.136 76.623 1.00 57.27 188 GLY H C 1
ATOM 9655 O O . GLY H 1 188 ? 237.921 -23.947 76.943 1.00 46.58 188 GLY H O 1
ATOM 9656 N N . LEU H 1 189 ? 237.229 -25.596 75.570 1.00 53.94 189 LEU H N 1
ATOM 9657 C CA . LEU H 1 189 ? 236.413 -24.721 74.739 1.00 54.84 189 LEU H CA 1
ATOM 9658 C C . LEU H 1 189 ? 234.943 -25.046 74.965 1.00 57.81 189 LEU H C 1
ATOM 9659 O O . LEU H 1 189 ? 234.493 -26.135 74.604 1.00 53.80 189 LEU H O 1
ATOM 9664 N N . PRO H 1 190 ? 234.186 -24.110 75.565 1.00 61.54 190 PRO H N 1
ATOM 9665 C CA . PRO H 1 190 ? 232.774 -24.400 75.842 1.00 65.27 190 PRO H CA 1
ATOM 9666 C C . PRO H 1 190 ? 231.933 -24.604 74.586 1.00 58.09 190 PRO H C 1
ATOM 9667 O O . PRO H 1 190 ? 232.126 -23.903 73.594 1.00 58.94 190 PRO H O 1
ATOM 9671 N N . ASP H 1 191 ? 231.013 -25.561 74.634 1.00 62.73 191 ASP H N 1
ATOM 9672 C CA . ASP H 1 191 ? 230.072 -25.765 73.541 1.00 69.13 191 ASP H CA 1
ATOM 9673 C C . ASP H 1 191 ? 228.868 -26.534 74.064 1.00 72.28 191 ASP H C 1
ATOM 9674 O O . ASP H 1 191 ? 228.996 -27.383 74.947 1.00 76.74 191 ASP H O 1
ATOM 9679 N N . ARG H 1 192 ? 227.700 -26.219 73.520 1.00 75.98 192 ARG H N 1
ATOM 9680 C CA . ARG H 1 192 ? 226.470 -26.906 73.883 1.00 76.18 192 ARG H CA 1
ATOM 9681 C C . ARG H 1 192 ? 225.498 -26.861 72.714 1.00 80.32 192 ARG H C 1
ATOM 9682 O O . ARG H 1 192 ? 225.461 -25.882 71.969 1.00 83.95 192 ARG H O 1
ATOM 9684 N N . ALA H 1 193 ? 224.719 -27.926 72.551 1.00 80.26 193 ALA H N 1
ATOM 9685 C CA . ALA H 1 193 ? 223.665 -27.958 71.542 1.00 79.72 193 ALA H CA 1
ATOM 9686 C C . ALA H 1 193 ? 222.702 -26.786 71.702 1.00 83.83 193 ALA H C 1
ATOM 9687 O O . ALA H 1 193 ? 222.608 -26.186 72.773 1.00 84.27 193 ALA H O 1
#

Nearest PDB structures (foldseek):
  5cho-assembly4_G  TM=1.005E+00  e=1.689E-32  uncultured bacterium
  4hx6-assembly4_H  TM=9.453E-01  e=1.949E-20  Streptomyces globisporus
  4hx6-assembly1_B  TM=9.092E-01  e=2.198E-19  Streptomyces globisporus
  4hx6-assembly4_G  TM=9.301E-01  e=5.727E-19  Streptomyces globisporus
  1i0s-assembly1_A  TM=8.862E-01  e=5.695E-12  Archaeoglobus fulgidus

CATH classification: 2.30.110.10

Radius of gyration: 50.67 Å; Cα contacts (8 Å, |Δi|>4): 3353; chains: 8; bounding box: 119×131×109 Å

Sequence (1298 aa):
LLRDSRSLRGIFSSFATGVTVVTVGGDSPHAMTANSFTSVSLDPPLILVCVECDAAMHGSLLEVGSFGVSVLAADQQHVALLYANRWRPRDPTQFDRPGWARGARTGAPLARGALAWFECALWRAYDAGDHSIFVGRLLTAERHDRRDALVYHSGQFRGLPDRAPLRDSRSLRGIFSSFATGVTVVTVGGDSPHAMTANSFTSVSLDPPLILVCVECDAAMHGSLLEVGSFGVSVLAADQQHVALLYANRWRPRDPTQFDRPGWARGARTGAPLARGALAWFECALWRAYDAGDHSIFVGRLLTAERHDRRDALVYHSGQFRGLPDRALRDSRSLRGIFSSFATGVTVVTVGGDSPHAMTANSFTSVSLDPPLILVCVECDAAMHGSLLEVGSFGVSVLAADQQHVALLYANRWRPRDPTQFDRPGWARGARTGAPLARGALAWFECALWRAYDAGDHSIFVGRLLTAERHDRRDALVYHSGQFRGLPDRAPVLRDSRSLRGIFSSFATGVTVVTVGGDSPHAMTANSFTSVSLDPPLILVCVECDAAMHGSLLEVGSFGVSVLAADQQHVALLYANRWRPRDPTQFDRPGWARGARTGAPLARGALAWFECALWRAYDAGDHSIFVGRLLTAERHDRRDALVYHSGQFRGLPDRAPDSRSLRGIFSSFATGVTVVTVGGDSPHAMTANSFTSVSLDPPLILVCVECDAAMHGSLLEVGSFGVSVLAADQQHVALLYANRWRPRDPTQFDRPGWARGARTGAPLARGALAWFECALWRAYDAGDHSIFVGRLLTAERHDRRDALVYHSGQFRGLPDRADSRSLRGIFSSFATGVTVVTVGGDSPHAMTANSFTSVSLDPPLILVCVECDAAMHGSLLEVGSFGVSVLAADQQHVALLYANRWRPRDPTQFDRPGWARGARTGAPLARGALAWFECALWRAYDAGDHSIFVGRLLTAERHDRRDALVYHSGQFRGLPDRDSRSLRGIFSSFATGVTVVTVGGDSPHAMTANSFTSVSLDPPLILVCVECDAAMHGSLLEVGSFGVSVLAADQQHVALLYANRWRPRDPTQFDRPGWARGARTGAPLARGALAWFECALWRAYDAGDHSIFVGRLLTAERHDRRDALVYHSGQFRGLPDRSRSLRGIFSSFATGVTVVTVGGDSPHAMTANSFTSVSLDPPLILVCVECDAAMHGSLLEVGSFGVSVLAADQQHVALLYANRWRPRDPTQFDRPGWARGARTGAPLARGALAWFECALWRAYDAGDHSIFVGRLLTAERHDRRDALVYHSGQFRGLPDRA

Solvent-accessible surface area: 51921 Å² total; per-residue (Å²): 176,53,106,69,65,172,38,2,47,24,18,22,20,1,14,2,14,2,3,0,0,0,0,0,2,55,153,78,10,19,0,27,30,8,54,10,5,11,48,3,3,65,116,38,14,0,0,0,0,8,0,78,59,108,27,48,2,28,38,21,1,93,156,58,29,21,0,0,0,0,2,1,0,25,88,12,57,124,23,0,19,62,12,26,4,122,116,21,56,106,77,53,79,15,5,102,150,120,44,30,12,100,5,106,152,23,27,0,0,7,5,135,39,3,6,0,41,1,6,0,33,42,82,112,47,26,98,0,32,46,45,8,0,0,0,0,115,6,42,45,20,89,72,49,117,72,82,66,2,3,1,38,3,16,35,71,30,68,49,2,78,20,74,68,168,92,111,80,61,84,58,3,48,23,15,23,22,2,17,2,13,2,3,0,0,0,0,0,3,61,129,72,12,18,0,25,31,7,56,10,5,11,48,3,4,67,116,47,22,0,0,0,0,11,0,84,59,136,28,61,2,28,39,23,0,92,137,52,30,23,1,0,0,0,2,1,0,26,89,12,54,124,23,0,15,60,11,30,4,131,113,21,40,101,67,67,72,16,4,105,141,119,40,27,10,106,5,94,150,37,30,1,0,7,4,130,40,2,6,0,42,2,3,0,19,39,74,114,46,28,97,0,29,42,42,7,0,0,0,0,91,6,56,37,25,88,71,53,116,80,81,62,2,2,0,41,3,17,34,84,32,66,43,3,89,13,78,120,94,111,82,62,168,64,3,48,24,20,23,19,2,14,2,13,2,3,0,0,0,0,0,1,54,156,79,10,19,0,28,30,8,57,10,6,10,46,3,3,37,116,48,23,0,0,0,0,10,0,82,59,109,26,48,2,29,38,20,0,96,154,55,30,19,0,0,0,0,2,1,0,26,92,12,58,126,22,0,18,61,13,27,4,128,111,20,47,94,84,50,77,18,3,106,148,119,43,29,13,99,5,106,151,22,25,0,0,6,4,135,39,2,6,0,42,1,7,0,22,42,71,113,46,26,101,0,32,44,40,8,0,0,0,0,93,6,34,47,24,87,71,51,118,60,81,62,2,3,0,40,2,17,44,83,34,52,43,4,90,13,73,63,106,200,93,114,78,58,178,60,3,112,24,18,20,21,2,14,2,13,2,2,0,0,0,0,0,1,53,153,79,9,18,0,28,28,9,55,11,5,10,48,3,4,70,114,49,24,0,0,0,0,11,0,82,59,135,27,61,1,30,40,24,0,98,155,57,28,18,0,0,0,0,2,1,0,26,89,12,57,123,24,0,19,63,11,27,4,118,111,22,46,104,81,51,86,46,6,105,47,121,44,30,13,100,5,106,147,17,26,0,0,8,5,134,42,3,6,0,42,1,6,0,18,42,59,115,49,31,99,0,32,43,43,6,0,0,0,0,92,5,30,49,23,85,71,50,121,53,80,63,2,3,0,42,2,13,34,72,34,64,46,2,80,18,72,68,163,142,69,85,64,26,51,24,20,22,20,1,15,1,15,2,2,0,0,0,0,0,2,57,153,78,11,18,0,27,30,8,53,11,5,11,46,3,3,73,114,54,47,0,0,0,0,9,0,83,56,115,27,50,2,28,40,21,0,95,154,59,29,22,0,0,0,0,2,1,0,28,91,13,59,125,24,0,13,59,12,28,4,116,85,20,43,100,80,48,89,48,6,94,49,120,40,31,15,132,5,108,57,24,25,0,1,5,4,132,40,2,4,0,42,1,8,0,34,40,82,133,47,30,107,0,31,44,42,8,0,0,0,0,23,21,80,59,33,88,71,50,122,76,77,59,2,2,0,40,1,13,33,80,33,59,47,5,87,11,75,124,141,71,86,59,26,50,26,18,25,20,1,14,2,16,2,2,0,0,0,0,0,2,61,153,80,28,18,0,28,32,8,53,12,5,10,46,3,3,69,115,53,47,0,0,0,0,9,0,83,61,136,28,58,2,28,38,18,1,92,154,53,32,20,0,0,0,0,2,0,0,24,93,12,81,124,23,0,89,78,12,64,68,180,215,28,99,115,68,57,88,45,18,116,44,121,44,31,16,80,6,102,149,21,40,0,7,8,5,132,42,2,5,0,42,1,5,0,34,42,96,146,44,32,108,0,28,43,44,8,0,0,0,0,25,22,62,51,36,86,70,50,118,103,78,64,2,2,0,77,2,16,46,74,58,63,46,4,90,15,109,138,71,83,65,27,47,24,19,24,21,1,15,1,12,1,3,0,0,0,0,0,3,58,153,75,28,19,1,30,28,7,58,12,6,11,43,3,3,70,117,58,48,0,0,0,0,10,0,80,58,132,28,60,1,30,38,24,1,98,87,54,29,21,1,0,0,0,2,0,0,24,92,14,53,126,23,0,15,60,12,28,4,129,113,24,43,98,73,52,80,18,17,121,145,131,43,35,41,81,5,109,57,20,38,0,8,6,4,49,42,1,5,0,48,0,8,0,34,46,118,27,48,36,110,0,33,41,44,8,0,0,0,0,24,23,87,63,32,88,82,53,120,42,73,67,2,3,0,40,2,15,36,68,29,82,49,8,108,34,125,104,95,89,27,50,27,18,25,19,1,12,1,15,1,2,0,0,0,0,0,2,59,154,77,28,18,0,31,31,8,57,11,6,10,45,3,3,69,112,38,35,0,0,0,0,10,1,83,65,136,28,58,2,26,40,18,2,94,152,52,33,21,1,0,0,0,2,1,0,26,90,13,75,121,22,0,92,76,10,65,66,179,215,25,98,112,76,58,88,47,18,122,45,134,42,37,37,79,6,108,64,21,38,0,6,8,4,50,42,2,7,0,48,1,6,0,34,43,103,25,44,43,104,0,31,43,40,6,0,0,0,0,125,18,76,59,36,85,70,51,120,81,82,63,2,2,0,74,10,28,35,115,59,32,49,4,96,16,75,120